Protein AF-A0A7S4S1X0-F1 (afdb_monomer)

Mean predicted aligned error: 14.26 Å

InterPro domains:
  IPR017853 Glycoside hydrolase superfamily [SSF51445] (314-519)

Nearest PDB structures (foldseek):
  4mgs-assembly1_A  TM=5.706E-01  e=4.220E-04  Bacteroides intestinalis DSM 17393
  2wng-assembly1_A  TM=3.379E-01  e=2.878E-03  Homo sapiens
  7y1b-assembly1_A  TM=5.241E-01  e=7.562E-02  Mus musculus
  2pn5-assembly1_A  TM=1.643E-01  e=1.747E-04  Anopheles gambiae
  7nyd-assembly1_A  TM=1.452E-01  e=1.840E-04  Homo sapiens

Solvent-accessible surface area (backbone atoms only — not comparable to full-atom values): 48055 Å² total; per-residue (Å²): 140,86,82,91,87,84,86,87,84,83,87,81,83,83,89,79,89,88,85,81,89,84,89,82,84,88,85,87,88,90,84,90,79,92,81,83,84,82,85,83,82,86,84,82,81,94,74,93,75,90,85,81,87,84,82,86,86,89,88,80,88,82,84,91,87,81,93,87,79,92,82,88,85,82,91,84,88,81,91,78,85,91,79,91,88,90,86,86,77,94,64,84,78,72,81,72,70,48,73,49,74,49,57,92,59,49,33,20,80,71,10,29,49,39,42,34,40,32,49,85,51,59,98,81,60,58,61,48,26,34,35,38,69,29,44,99,88,45,74,80,82,59,96,76,53,78,84,58,52,48,75,34,63,43,46,76,54,77,74,39,31,37,34,33,51,46,68,56,31,86,73,30,44,56,39,57,29,26,37,39,46,41,52,56,66,59,70,66,62,96,86,47,73,61,80,58,60,78,65,46,78,42,79,48,40,25,50,64,42,69,42,46,30,48,43,44,37,62,54,55,64,55,52,39,40,33,37,35,31,56,49,80,47,89,87,72,56,70,28,37,40,36,31,28,40,84,87,70,46,75,39,40,75,44,78,46,60,64,67,36,55,43,67,40,78,28,55,39,78,93,52,60,47,67,36,71,49,57,30,41,34,36,35,24,52,97,55,96,61,64,77,47,76,51,72,38,69,48,41,30,31,63,71,72,73,74,30,34,22,23,39,27,27,56,32,22,24,33,24,46,73,88,36,87,38,67,44,31,30,32,29,34,53,38,58,79,63,42,70,69,51,49,45,52,47,50,58,51,38,24,50,46,20,31,32,26,35,33,38,44,49,45,49,61,33,59,94,92,56,80,33,74,92,67,60,56,69,42,60,99,60,50,56,71,55,42,52,48,28,39,58,61,63,23,28,30,34,42,34,35,42,60,50,35,41,55,36,12,62,77,42,88,73,51,62,71,55,52,52,53,54,48,57,71,48,68,76,42,51,16,41,39,26,39,30,44,43,43,80,80,58,32,86,38,32,34,54,54,36,53,53,47,41,71,67,42,57,56,37,38,32,33,29,41,38,45,78,83,64,81,89,52,61,75,46,52,71,55,31,35,67,34,48,26,42,32,37,71,61,86,42,53,72,34,23,44,53,32,23,66,39,46,47,67,66,44,40,89,43,41,30,29,31,33,30,40,55,38,46,37,79,48,94,79,56,79,41,72,44,66,43,35,44,48,15,25,49,47,25,25,49,56,42,56,36,30,26,42,30,31,42,25,67,45,42,82,82,70,51,37,31,35,51,71,69,42,53,53,50,50,34,56,47,32,51,51,51,26,36,42,34,59,30,59,47,23,49,74,50,63,54,95,71,63,75,64,78,51,47,65,48,38,24,34,77,91,67,49,78,41,60,88,69,35,44,48,64,34,66,30,47,27,90,79,29,31,29,41,37,40,37,21,26,34,36,90,48,44,31,37,40,39,38,37,49,46,84,65,26,56,49,38,12,37,97,85,26,51,64,39,49,30,29,30,76,86,51,90,56,84,81,54,56,67,46,67,23,50,69,18,36,36,73,49,78,37,48,44,19,23,64,48,59,30,35,26,29,24,81,32,67,78,43,56,81,75,72,65,94,69,92,74,100,64,76,47,70,36,61,43,59,46,36,75,70,48,28,23,55,32,20,34,30,84,58,44,39,72,78,36,38,71,88,48,82,56,46,41,49,20,18,28,42,91,58,47,88,80,77,27,18,12,32,31,36,34,39,22,83,58,30,89,59,34,36,45,31,64,45,60,57,85,74,82,68,72,84,69,70,43,46,27,45,31,35,30,32,31,26,15,83,49,76,34,40,44,34,36,23,42,32,63,97,56,82,43,83,66,38,74,41,82,29,34,83,53,80,43,78,44,69,42,71,48,74,38,50,97,77,37,42,65,35,36,35,48,77,51,72,47,41,37,35,41,30,74,43,38,31,31,71,54,73,90,127

Radius of gyration: 32.56 Å; Cα contacts (8 Å, |Δi|>4): 1904; chains: 1; bounding box: 82×70×114 Å

pLDDT: mean 72.93, std 21.36, range [24.61, 98.06]

Secondary structure (DSSP, 8-state):
-----PPPPPPPPPP--------------------PPPP----------------------------------------------------------EEEEE-TTEETTTEEEEEEEEET--TT--EEEEEE-EETTEE--STTGGGT-EEEPEEEETTTEEEEEEPP-TTGGGS-EEEEEEE----SSSS-PPPPPPPEEEEE--SEEEEESEESEES-SEEEEEEEE-PPPTTSPPEEEEEE-TTS-EEEEEEE-TT-EEEEEEE-TTS-TT-EEEEEEEEE-SSSSEEEEEEEEEEEE----TT-EEEETTTTEEEETTEEE-EEEEEEE-TTTHHHHHHHHHHHHHHTT--EEEEETSSPPSTTPPPGGG--PPPS-SHHHHHHHHHHT-EEEEE-HHHHHHHHTT--SSHHHHHHHHHHHTT-TTEEEEEEE-TT--TTHHHHHHHHHHH-TTSEEEEEEETT-GGGHHHHTTT-SEEEEEE--SSGGGTTHHHHHHTTS--TT--EEEEEB---SSGGG-S--HHHHHHHHHHHHHHT-SEEEEB-S--TTSTT---HHHHHHHHHHHHHHHHHHHHHTS-TTSSS---PPPEEEEEETTSPBPPTTSEEEEEEE-TTSEEEEEEEE-SSS-EEEEEEPPTTBTTTBSSS-SEEEEE-TT--SSSPPEEEEETTEEEEEE-TT-EEEEEEESSSSTT-----SSS--S--TT--HHHHH---SSSPPTTEE---SS--TTEEEEEETTS-SSSS-EEEEEE-S-TTT--BEE---TTTTS-SSEEEEEEEEEEESS-EEEEEEEESSSEEEEEEEEE-SS-EEEEEEEEE-TTPEEEEEESSSSEEEEEEEEEEEPPP-

Sequence (865 aa):
AQANCEPPACPTPPASPSRPMSSRRPDAPSTAGAHNEPRVCSGVLYGQRRCAGALRERAGQRITHLLGLLVLGATVASDATAQEDEELSGQTAVAGLTCSADTRDVDSDRGGRVVVEVLGLPKDAEVWCELSIAWDGWVLSGGEERAHRLTINATRRGATQVVCEVPPSPEAAEGPVNLQVGLRPFRIGRDTALPPCGAMDMWYSARLVASFGESPYYAAAWGELLVRTNASSAGGSALRLRATAPDGRELVSSQVTPQARTALNVSFAGVDASFDGMVKLELFGPGPEPLVERSVRLCRVPERWRGRSAVDHKRRALLVDGRPFFSIGWFSIYLHFGEAAAITSLQEMARDGVNSVMLYNLIGGPPGTTVFRGRGKAPASPKPILDAAQALGIKVQVYLLDITRPLTHNQTKGWAYLEEVVDRWRHHPAVLGWYVADDSAGPLLPEVYRRIKQVDPHHIVTMAIAGSGDSVRSKYLRGSDIIMVETYPRTVDYAYATMNVVSRWPLEFMPSLTCGRAWTKSEDDGVFTVGVFRSQLYHALIAGTTGELWFAYRNAEGWNQPGLPLRAASFEATGQLLELAPALASPVGFGAIHVPSVTVAASLVAGEVAAPTAVRARAFHEETGCVMLLLANSLNEPVKAVVTFAYGSAGIYDQKTNVTQALVPFELALPRRRVPVKRGILVEYLPALGTQAFQLNGTSDCAVVELAQGVLERPNLILNPSFEQFGAYVSAPLYWDCSMTPLNLGSNCFADASVCLDRRHSGRFVTGLNVQTFEIAPSIGWSKELPEVGTYVGSIWAQAGVPMSLVVGRRETTFQEVARADLTDAWRELTFEVRLERNSRLVFKVNATGVLWLDSARLVLRSPV

Structure (mmCIF, N/CA/C/O backbone):
data_AF-A0A7S4S1X0-F1
#
_entry.id   AF-A0A7S4S1X0-F1
#
loop_
_atom_site.group_PDB
_atom_site.id
_atom_site.type_symbol
_atom_site.label_atom_id
_atom_site.label_alt_id
_atom_site.label_comp_id
_atom_site.label_asym_id
_atom_site.label_entity_id
_atom_site.label_seq_id
_atom_site.pdbx_PDB_ins_code
_atom_site.Cartn_x
_atom_site.Cartn_y
_atom_site.Cartn_z
_atom_site.occupancy
_atom_site.B_iso_or_equiv
_atom_site.auth_seq_id
_atom_site.auth_comp_id
_atom_site.auth_asym_id
_atom_site.auth_atom_id
_atom_site.pdbx_PDB_model_num
ATOM 1 N N . ALA A 1 1 ? 46.870 16.452 -57.780 1.00 38.31 1 ALA A N 1
ATOM 2 C CA . ALA A 1 1 ? 46.270 15.520 -56.807 1.00 38.31 1 ALA A CA 1
ATOM 3 C C . ALA A 1 1 ? 45.196 16.269 -56.025 1.00 38.31 1 ALA A C 1
ATOM 5 O O . ALA A 1 1 ? 45.527 17.227 -55.340 1.00 38.31 1 ALA A O 1
ATOM 6 N N . GLN A 1 2 ? 43.933 15.881 -56.197 1.00 34.09 2 GLN A N 1
ATOM 7 C CA . GLN A 1 2 ? 42.765 16.364 -55.449 1.00 34.09 2 GLN A CA 1
ATOM 8 C C . GLN A 1 2 ? 42.027 15.139 -54.895 1.00 34.09 2 GLN A C 1
ATOM 10 O O . GLN A 1 2 ? 41.945 14.131 -55.593 1.00 34.09 2 GLN A O 1
ATOM 15 N N . ALA A 1 3 ? 41.467 15.257 -53.693 1.00 30.55 3 ALA A N 1
ATOM 16 C CA . ALA A 1 3 ? 40.304 14.512 -53.198 1.00 30.55 3 ALA A CA 1
ATOM 17 C C . ALA A 1 3 ? 39.790 15.305 -51.977 1.00 30.55 3 ALA A C 1
ATOM 19 O O . ALA A 1 3 ? 40.578 15.577 -51.077 1.00 30.55 3 ALA A O 1
ATOM 20 N N . ASN A 1 4 ? 38.613 15.937 -51.981 1.00 38.41 4 ASN A N 1
ATOM 21 C CA . ASN A 1 4 ? 37.234 15.437 -52.124 1.00 38.41 4 ASN A CA 1
ATOM 22 C C . ASN A 1 4 ? 36.752 14.598 -50.933 1.00 38.41 4 ASN A C 1
ATOM 24 O O . ASN A 1 4 ? 37.172 13.455 -50.784 1.00 38.41 4 ASN A O 1
ATOM 28 N N . CYS A 1 5 ? 35.788 15.151 -50.187 1.00 29.53 5 CYS A N 1
ATOM 29 C CA . CYS A 1 5 ? 34.555 14.483 -49.744 1.00 29.53 5 CYS A CA 1
ATOM 30 C C . CYS A 1 5 ? 33.556 15.546 -49.240 1.00 29.53 5 CYS A C 1
ATOM 32 O O . CYS A 1 5 ? 33.801 16.195 -48.225 1.00 29.53 5 CYS A O 1
ATOM 34 N N . GLU A 1 6 ? 32.441 15.718 -49.951 1.00 30.95 6 GLU A N 1
ATOM 35 C CA . GLU A 1 6 ? 31.276 16.497 -49.502 1.00 30.95 6 GLU A CA 1
ATOM 36 C C . GLU A 1 6 ? 30.293 15.591 -48.728 1.00 30.95 6 GLU A C 1
ATOM 38 O O . GLU A 1 6 ? 30.245 14.386 -48.995 1.00 30.95 6 GLU A O 1
ATOM 43 N N . PRO A 1 7 ? 29.481 16.125 -47.794 1.00 34.09 7 PRO A N 1
ATOM 44 C CA . PRO A 1 7 ? 28.370 15.389 -47.192 1.00 34.09 7 PRO A CA 1
ATOM 45 C C . PRO A 1 7 ? 27.116 15.398 -48.100 1.00 34.09 7 PRO A C 1
ATOM 47 O O . PRO A 1 7 ? 26.900 16.359 -48.840 1.00 34.09 7 PRO A O 1
ATOM 50 N N . PRO A 1 8 ? 26.258 14.360 -48.048 1.00 39.91 8 PRO A N 1
ATOM 51 C CA . PRO A 1 8 ? 25.141 14.199 -48.981 1.00 39.91 8 PRO A CA 1
ATOM 52 C C . PRO A 1 8 ? 23.930 15.089 -48.656 1.00 39.91 8 PRO A C 1
ATOM 54 O O . PRO A 1 8 ? 23.594 15.323 -47.495 1.00 39.91 8 PRO A O 1
ATOM 57 N N . ALA A 1 9 ? 23.221 15.518 -49.703 1.00 33.25 9 ALA A N 1
ATOM 58 C CA . ALA A 1 9 ? 21.961 16.252 -49.598 1.00 33.25 9 ALA A CA 1
ATOM 59 C C . ALA A 1 9 ? 20.752 15.319 -49.380 1.00 33.25 9 ALA A C 1
ATOM 61 O O . ALA A 1 9 ? 20.658 14.251 -49.988 1.00 33.25 9 ALA A O 1
ATOM 62 N N . CYS A 1 10 ? 19.787 15.753 -48.563 1.00 32.50 10 CYS A N 1
ATOM 63 C CA . CYS A 1 10 ? 18.495 15.076 -48.415 1.00 32.50 10 CYS A CA 1
ATOM 64 C C . CYS A 1 10 ? 17.558 15.378 -49.604 1.00 32.50 10 CYS A C 1
ATOM 66 O O . CYS A 1 10 ? 17.529 16.519 -50.074 1.00 32.50 10 CYS A O 1
ATOM 68 N N . PRO A 1 11 ? 16.748 14.407 -50.069 1.00 41.38 11 PRO A N 1
ATOM 69 C CA . PRO A 1 11 ? 15.824 14.611 -51.181 1.00 41.38 11 PRO A CA 1
ATOM 70 C C . PRO A 1 11 ? 14.563 15.381 -50.762 1.00 41.38 11 PRO A C 1
ATOM 72 O O . PRO A 1 11 ? 13.964 15.116 -49.718 1.00 41.38 11 PRO A O 1
ATOM 75 N N . THR A 1 12 ? 14.116 16.299 -51.618 1.00 41.50 12 THR A N 1
ATOM 76 C CA . THR A 1 12 ? 12.799 16.943 -51.528 1.00 41.50 12 THR A CA 1
ATOM 77 C C . THR A 1 12 ? 11.684 16.012 -52.034 1.00 41.50 12 THR A C 1
ATOM 79 O O . THR A 1 12 ? 11.896 15.266 -52.993 1.00 41.50 12 THR A O 1
ATOM 82 N N . PRO A 1 13 ? 10.478 16.038 -51.431 1.00 44.97 13 PRO A N 1
ATOM 83 C CA . PRO A 1 13 ? 9.343 15.246 -51.904 1.00 44.97 13 PRO A CA 1
ATOM 84 C C . PRO A 1 13 ? 8.711 15.850 -53.177 1.00 44.97 13 PRO A C 1
ATOM 86 O O . PRO A 1 13 ? 8.766 17.068 -53.374 1.00 44.97 13 PRO A O 1
ATOM 89 N N . PRO A 1 14 ? 8.084 15.031 -54.044 1.00 44.56 14 PRO A N 1
ATOM 90 C CA . PRO A 1 14 ? 7.531 15.492 -55.314 1.00 44.56 14 PRO A CA 1
ATOM 91 C C . PRO A 1 14 ? 6.216 16.267 -55.146 1.00 44.56 14 PRO A C 1
ATOM 93 O O . PRO A 1 14 ? 5.336 15.894 -54.368 1.00 44.56 14 PRO A O 1
ATOM 96 N N . ALA A 1 15 ? 6.052 17.322 -55.946 1.00 38.94 15 ALA A N 1
ATOM 97 C CA . ALA A 1 15 ? 4.804 18.071 -56.041 1.00 38.94 15 ALA A CA 1
ATOM 98 C C . ALA A 1 15 ? 3.686 17.231 -56.689 1.00 38.94 15 ALA A C 1
ATOM 100 O O . ALA A 1 15 ? 3.910 16.540 -57.682 1.00 38.94 15 ALA A O 1
ATOM 101 N N . SER A 1 16 ? 2.468 17.339 -56.152 1.00 35.50 16 SER A N 1
ATOM 102 C CA . SER A 1 16 ? 1.245 16.748 -56.722 1.00 35.50 16 SER A CA 1
ATOM 103 C C . SER A 1 16 ? 0.364 17.833 -57.368 1.00 35.50 16 SER A C 1
ATOM 105 O O . SER A 1 16 ? 0.409 18.983 -56.925 1.00 35.50 16 SER A O 1
ATOM 107 N N . PRO A 1 17 ? -0.403 17.521 -58.431 1.00 49.38 17 PRO A N 1
ATOM 108 C CA . PRO A 1 17 ? -0.932 18.533 -59.345 1.00 49.38 17 PRO A CA 1
ATOM 109 C C . PRO A 1 17 ? -2.235 19.203 -58.885 1.00 49.38 17 PRO A C 1
ATOM 111 O O . PRO A 1 17 ? -3.070 18.622 -58.196 1.00 49.38 17 PRO A O 1
ATOM 114 N N . SER A 1 18 ? -2.431 20.430 -59.362 1.00 41.09 18 SER A N 1
ATOM 115 C CA . SER A 1 18 ? -3.630 21.252 -59.188 1.00 41.09 18 SER A CA 1
ATOM 116 C C . SER A 1 18 ? -4.745 20.908 -60.188 1.00 41.09 18 SER A C 1
ATOM 118 O O . SER A 1 18 ? -4.461 20.587 -61.338 1.00 41.09 18 SER A O 1
ATOM 120 N N . ARG A 1 19 ? -6.020 21.057 -59.782 1.00 32.94 19 ARG A N 1
ATOM 121 C CA . ARG A 1 19 ? -7.209 21.298 -60.644 1.00 32.94 19 ARG A CA 1
ATOM 122 C C . ARG A 1 19 ? -8.385 21.880 -59.805 1.00 32.94 19 ARG A C 1
ATOM 124 O O . ARG A 1 19 ? -8.254 21.907 -58.583 1.00 32.94 19 ARG A O 1
ATOM 131 N N . PRO A 1 20 ? -9.445 22.478 -60.405 1.00 48.06 20 PRO A N 1
ATOM 132 C CA . PRO A 1 20 ? -9.932 23.780 -59.919 1.00 48.06 20 PRO A CA 1
ATOM 133 C C . PRO A 1 20 ? -11.448 23.908 -59.619 1.00 48.06 20 PRO A C 1
ATOM 135 O O . PRO A 1 20 ? -12.240 23.052 -59.987 1.00 48.06 20 PRO A O 1
ATOM 138 N N . MET A 1 21 ? -11.817 25.078 -59.067 1.00 32.38 21 MET A N 1
ATOM 139 C CA . MET A 1 21 ? -13.131 25.768 -59.118 1.00 32.38 21 MET A CA 1
ATOM 140 C C . MET A 1 21 ? -14.415 25.051 -58.632 1.00 32.38 21 MET A C 1
ATOM 142 O O . MET A 1 21 ? -14.948 24.174 -59.300 1.00 32.38 21 MET A O 1
ATOM 146 N N . SER A 1 22 ? -15.096 25.633 -57.630 1.00 30.17 22 SER A N 1
ATOM 147 C CA . SER A 1 22 ? -16.280 26.490 -57.891 1.00 30.17 22 SER A CA 1
ATOM 148 C C . SER A 1 22 ? -16.934 27.095 -56.626 1.00 30.17 22 SER A C 1
ATOM 150 O O . SER A 1 22 ? -17.239 26.428 -55.648 1.00 30.17 22 SER A O 1
ATOM 152 N N . SER A 1 23 ? -17.125 28.416 -56.696 1.00 34.97 23 SER A N 1
ATOM 153 C CA . SER A 1 23 ? -18.206 29.268 -56.158 1.00 34.97 23 SER A CA 1
ATOM 154 C C . SER A 1 23 ? -19.260 28.723 -55.163 1.00 34.97 23 SER A C 1
ATOM 156 O O . SER A 1 23 ? -20.097 27.909 -55.547 1.00 34.97 23 SER A O 1
ATOM 158 N N . ARG A 1 24 ? -19.454 29.422 -54.028 1.00 31.61 24 ARG A N 1
ATOM 159 C CA . ARG A 1 24 ? -20.456 30.515 -53.858 1.00 31.61 24 ARG A CA 1
ATOM 160 C C . ARG A 1 24 ? -20.376 31.176 -52.462 1.00 31.61 24 ARG A C 1
ATOM 162 O O . ARG A 1 24 ? -20.185 30.506 -51.458 1.00 31.61 24 ARG A O 1
ATOM 169 N N . ARG A 1 25 ? -20.537 32.505 -52.442 1.00 34.03 25 ARG A N 1
ATOM 170 C CA . ARG A 1 25 ? -20.870 33.373 -51.284 1.00 34.03 25 ARG A CA 1
ATOM 171 C C . ARG A 1 25 ? -22.410 33.402 -51.091 1.00 34.03 25 ARG A C 1
ATOM 173 O O . ARG A 1 25 ? -23.078 32.907 -52.006 1.00 34.03 25 ARG A O 1
ATOM 180 N N . PRO A 1 26 ? -22.994 33.981 -50.013 1.00 53.50 26 PRO A N 1
ATOM 181 C CA . PRO A 1 26 ? -22.445 35.012 -49.104 1.00 53.50 26 PRO A CA 1
ATOM 182 C C . PRO A 1 26 ? -22.550 34.620 -47.596 1.00 53.50 26 PRO A C 1
ATOM 184 O O . PRO A 1 26 ? -22.724 33.439 -47.322 1.00 53.50 26 PRO A O 1
ATOM 187 N N . ASP A 1 27 ? -22.380 35.471 -46.568 1.00 35.00 27 ASP A N 1
ATOM 188 C CA . ASP A 1 27 ? -22.204 36.941 -46.498 1.00 35.00 27 ASP A CA 1
ATOM 189 C C . ASP A 1 27 ? -21.320 37.408 -45.296 1.00 35.00 27 ASP A C 1
ATOM 191 O O . ASP A 1 27 ? -20.518 36.640 -44.766 1.00 35.00 27 ASP A O 1
ATOM 195 N N . ALA A 1 28 ? -21.432 38.688 -44.925 1.00 32.78 28 ALA A N 1
ATOM 196 C CA . ALA A 1 28 ? -20.748 39.461 -43.878 1.00 32.78 28 ALA A CA 1
ATOM 197 C C . ALA A 1 28 ? -21.419 39.340 -42.466 1.00 32.78 28 ALA A C 1
ATOM 199 O O . ALA A 1 28 ? -22.506 38.764 -42.389 1.00 32.78 28 ALA A O 1
ATOM 200 N N . PRO A 1 29 ? -20.862 39.897 -41.350 1.00 48.09 29 PRO A N 1
ATOM 201 C CA . PRO A 1 29 ? -19.809 40.915 -41.294 1.00 48.09 29 PRO A CA 1
ATOM 202 C C . PRO A 1 29 ? -18.629 40.701 -40.323 1.00 48.09 29 PRO A C 1
ATOM 204 O O . PRO A 1 29 ? -18.549 39.774 -39.526 1.00 48.09 29 PRO A O 1
ATOM 207 N N . SER A 1 30 ? -17.682 41.628 -40.462 1.00 31.44 30 SER A N 1
ATOM 208 C CA . SER A 1 30 ? -16.347 41.693 -39.872 1.00 31.44 30 SER A CA 1
ATOM 209 C C . SER A 1 30 ? -16.280 42.153 -38.414 1.00 31.44 30 SER A C 1
ATOM 211 O O . SER A 1 30 ? -16.900 43.154 -38.055 1.00 31.44 30 SER A O 1
ATOM 213 N N . THR A 1 31 ? -15.319 41.604 -37.672 1.00 33.66 31 THR A N 1
ATOM 214 C CA . THR A 1 31 ? -14.527 42.356 -36.683 1.00 33.66 31 THR A CA 1
ATOM 215 C C . THR A 1 31 ? -13.038 42.083 -36.910 1.00 33.66 31 THR A C 1
ATOM 217 O O . THR A 1 31 ? -12.645 40.979 -37.283 1.00 33.66 31 THR A O 1
ATOM 220 N N . ALA A 1 32 ? -12.208 43.118 -36.768 1.00 31.45 32 ALA A N 1
ATOM 221 C CA . ALA A 1 32 ? -10.773 43.047 -37.030 1.00 31.45 32 ALA A CA 1
ATOM 222 C C . ALA A 1 32 ? -9.984 42.727 -35.750 1.00 31.45 32 ALA A C 1
ATOM 224 O O . ALA A 1 32 ? -10.286 43.257 -34.683 1.00 31.45 32 ALA A O 1
ATOM 225 N N . GLY A 1 33 ? -8.932 41.918 -35.878 1.00 29.56 33 GLY A N 1
ATOM 226 C CA . GLY A 1 33 ? -7.970 41.627 -34.815 1.00 29.56 33 GLY A CA 1
ATOM 227 C C . GLY A 1 33 ? -6.677 41.098 -35.430 1.00 29.56 33 GLY A C 1
ATOM 228 O O . GLY A 1 33 ? -6.693 40.080 -36.116 1.00 29.56 33 GLY A O 1
ATOM 229 N N . ALA A 1 34 ? -5.575 41.829 -35.263 1.00 30.39 34 ALA A N 1
ATOM 230 C CA . ALA A 1 34 ? -4.310 41.508 -35.917 1.00 30.39 34 ALA A CA 1
ATOM 231 C C . ALA A 1 34 ? -3.597 40.329 -35.233 1.00 30.39 34 ALA A C 1
ATOM 233 O O . ALA A 1 34 ? -3.396 40.344 -34.020 1.00 30.39 34 ALA A O 1
ATOM 234 N N . HIS A 1 35 ? -3.140 39.357 -36.026 1.00 30.48 35 HIS A N 1
ATOM 235 C CA . HIS A 1 35 ? -2.204 38.325 -35.583 1.00 30.48 35 HIS A CA 1
ATOM 236 C C . HIS A 1 35 ? -0.808 38.607 -36.145 1.00 30.48 35 HIS A C 1
ATOM 238 O O . HIS A 1 35 ? -0.612 38.606 -37.358 1.00 30.48 35 HIS A O 1
ATOM 244 N N . ASN A 1 36 ? 0.162 38.805 -35.250 1.00 30.42 36 ASN A N 1
ATOM 245 C CA . ASN A 1 36 ? 1.583 38.707 -35.579 1.00 30.42 36 ASN A CA 1
ATOM 246 C C . ASN A 1 36 ? 2.026 37.245 -35.444 1.00 30.42 36 ASN A C 1
ATOM 248 O O . ASN A 1 36 ? 1.889 36.657 -34.372 1.00 30.42 36 ASN A O 1
ATOM 252 N N . GLU A 1 37 ? 2.609 36.685 -36.501 1.00 29.70 37 GLU A N 1
ATOM 253 C CA . GLU A 1 37 ? 3.386 35.445 -36.422 1.00 29.70 37 GLU A CA 1
ATOM 254 C C . GLU A 1 37 ? 4.796 35.729 -35.872 1.00 29.70 37 GLU A C 1
ATOM 256 O O . GLU A 1 37 ? 5.483 36.614 -36.390 1.00 29.70 37 GLU A O 1
ATOM 261 N N . PRO A 1 38 ? 5.305 34.939 -34.912 1.00 35.97 38 PRO A N 1
ATOM 262 C CA . PRO A 1 38 ? 6.735 34.806 -34.689 1.00 35.97 38 PRO A CA 1
ATOM 263 C C . PRO A 1 38 ? 7.277 33.579 -35.438 1.00 35.97 38 PRO A C 1
ATOM 265 O O . PRO A 1 38 ? 6.937 32.434 -35.140 1.00 35.97 38 PRO A O 1
ATOM 268 N N . ARG A 1 39 ? 8.179 33.816 -36.397 1.00 27.91 39 ARG A N 1
ATOM 269 C CA . ARG A 1 39 ? 8.982 32.756 -37.027 1.00 27.91 39 ARG A CA 1
ATOM 270 C C . ARG A 1 39 ? 9.910 32.125 -35.987 1.00 27.91 39 ARG A C 1
ATOM 272 O O . ARG A 1 39 ? 10.739 32.824 -35.409 1.00 27.91 39 ARG A O 1
ATOM 279 N N . VAL A 1 40 ? 9.838 30.807 -35.812 1.00 27.52 40 VAL A N 1
ATOM 280 C CA . VAL A 1 40 ? 10.817 30.056 -35.013 1.00 27.52 40 VAL A CA 1
ATOM 281 C C . VAL A 1 40 ? 11.981 29.636 -35.910 1.00 27.52 40 VAL A C 1
ATOM 283 O O . VAL A 1 40 ? 11.849 28.729 -36.727 1.00 27.52 40 VAL A O 1
ATOM 286 N N . CYS A 1 41 ? 13.135 30.283 -35.743 1.00 25.38 41 CYS A N 1
ATOM 287 C CA . CYS A 1 41 ? 14.403 29.794 -36.281 1.00 25.38 41 CYS A CA 1
ATOM 288 C C . CYS A 1 41 ? 15.020 28.806 -35.283 1.00 25.38 41 CYS A C 1
ATOM 290 O O . CYS A 1 41 ? 15.488 29.215 -34.222 1.00 25.38 41 CYS A O 1
ATOM 292 N N . SER A 1 42 ? 15.040 27.515 -35.614 1.00 27.94 42 SER A N 1
ATOM 293 C CA . SER A 1 42 ? 15.713 26.489 -34.815 1.00 27.94 42 SER A CA 1
ATOM 294 C C . SER A 1 42 ? 17.137 26.240 -35.317 1.00 27.94 42 SER A C 1
ATOM 296 O O . SER A 1 42 ? 17.355 25.721 -36.409 1.00 27.94 42 SER A O 1
ATOM 298 N N . GLY A 1 43 ? 18.123 26.577 -34.487 1.00 26.62 43 GLY A N 1
ATOM 299 C CA . GLY A 1 43 ? 19.509 26.174 -34.705 1.00 26.62 43 GLY A CA 1
ATOM 300 C C . GLY A 1 43 ? 20.508 26.987 -33.893 1.00 26.62 43 GLY A C 1
ATOM 301 O O . GLY A 1 43 ? 20.642 28.182 -34.120 1.00 26.62 43 GLY A O 1
ATOM 302 N N . VAL A 1 44 ? 21.230 26.320 -32.986 1.00 27.70 44 VAL A N 1
ATOM 303 C CA . VAL A 1 44 ? 22.692 26.424 -32.796 1.00 27.70 44 VAL A CA 1
ATOM 304 C C . VAL A 1 44 ? 23.144 25.397 -31.748 1.00 27.70 44 VAL A C 1
ATOM 306 O O . VAL A 1 44 ? 22.419 25.055 -30.817 1.00 27.70 44 VAL A O 1
ATOM 309 N N . LEU A 1 45 ? 24.350 24.873 -31.962 1.00 28.98 45 LEU A N 1
ATOM 310 C CA . LEU A 1 45 ? 25.003 23.821 -31.184 1.00 28.98 45 LEU A CA 1
ATOM 311 C C . LEU A 1 45 ? 25.352 24.228 -29.742 1.00 28.98 45 LEU A C 1
ATOM 313 O O . LEU A 1 45 ? 25.758 25.359 -29.481 1.00 28.98 45 LEU A O 1
ATOM 317 N N . TYR A 1 46 ? 25.347 23.245 -28.835 1.00 24.94 46 TYR A N 1
ATOM 318 C CA . TYR A 1 46 ? 26.011 23.353 -27.533 1.00 24.94 46 TYR A CA 1
ATOM 319 C C . TYR A 1 46 ? 27.536 23.428 -27.704 1.00 24.94 46 TYR A C 1
ATOM 321 O O . 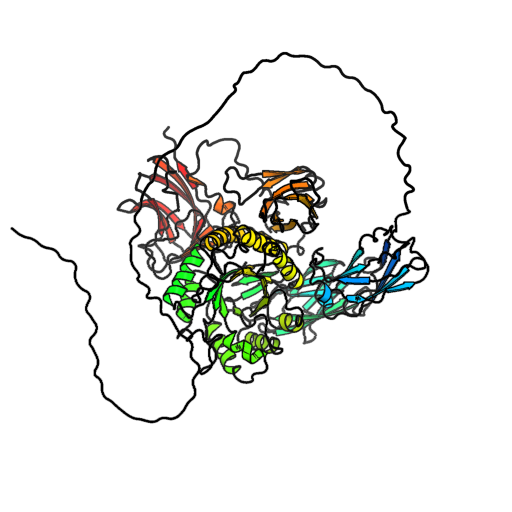TYR A 1 46 ? 28.168 22.472 -28.153 1.00 24.94 46 TYR A O 1
ATOM 329 N N . GLY A 1 47 ? 28.136 24.544 -27.285 1.00 25.28 47 GLY A N 1
ATOM 330 C CA . GLY A 1 47 ? 29.585 24.702 -27.160 1.00 25.28 47 GLY A CA 1
ATOM 331 C C . GLY A 1 47 ? 29.996 24.865 -25.698 1.00 25.28 47 GLY A C 1
ATOM 332 O O . GLY A 1 47 ? 29.602 25.831 -25.050 1.00 25.28 47 GLY A O 1
ATOM 333 N N . GLN A 1 48 ? 30.821 23.954 -25.175 1.00 32.59 48 GLN A N 1
ATOM 334 C CA . GLN A 1 48 ? 31.443 24.131 -23.860 1.00 32.59 48 GLN A CA 1
ATOM 335 C C . GLN A 1 48 ? 32.389 25.342 -23.863 1.00 32.59 48 GLN A C 1
ATOM 337 O O . GLN A 1 48 ? 33.258 25.441 -24.732 1.00 32.59 48 GLN A O 1
ATOM 342 N N . ARG A 1 49 ? 32.334 26.186 -22.825 1.00 26.23 49 ARG A N 1
ATOM 343 C CA . ARG A 1 49 ? 33.479 27.018 -22.425 1.00 26.23 49 ARG A CA 1
ATOM 344 C C . ARG A 1 49 ? 33.662 27.048 -20.914 1.00 26.23 49 ARG A C 1
ATOM 346 O O . ARG A 1 49 ? 32.732 27.299 -20.158 1.00 26.23 49 ARG A O 1
ATOM 353 N N . ARG A 1 50 ? 34.914 26.834 -20.504 1.00 31.55 50 ARG A N 1
ATOM 354 C CA . ARG A 1 50 ? 35.433 27.222 -19.190 1.00 31.55 50 ARG A CA 1
ATOM 355 C C . ARG A 1 50 ? 35.555 28.746 -19.145 1.00 31.55 50 ARG A C 1
ATOM 357 O O . ARG A 1 50 ? 36.052 29.324 -20.109 1.00 31.55 50 ARG A O 1
ATOM 364 N N . CYS A 1 51 ? 35.266 29.351 -17.999 1.00 24.83 51 CYS A N 1
ATOM 365 C CA . CYS A 1 51 ? 35.837 30.641 -17.616 1.00 24.83 51 CYS A CA 1
ATOM 366 C C . CYS A 1 51 ? 36.454 30.503 -16.224 1.00 24.83 51 CYS A C 1
ATOM 368 O O . CYS A 1 51 ? 35.831 29.964 -15.313 1.00 24.83 51 CYS A O 1
ATOM 370 N N . ALA A 1 52 ? 37.695 30.961 -16.086 1.00 28.09 52 ALA A N 1
ATOM 371 C CA . ALA A 1 52 ? 38.431 30.995 -14.833 1.00 28.09 52 ALA A CA 1
ATOM 372 C C . ALA A 1 52 ? 39.007 32.399 -14.634 1.00 28.09 52 ALA A C 1
ATOM 374 O O . ALA A 1 52 ? 39.509 32.998 -15.585 1.00 28.09 52 ALA A O 1
ATOM 375 N N . GLY A 1 53 ? 38.968 32.866 -13.386 1.00 26.83 53 GLY A N 1
ATOM 376 C CA . GLY A 1 53 ? 39.521 34.146 -12.952 1.00 26.83 53 GLY A CA 1
ATOM 377 C C . GLY A 1 53 ? 38.663 35.373 -13.297 1.00 26.83 53 GLY A C 1
ATOM 378 O O . GLY A 1 53 ? 37.847 35.345 -14.208 1.00 26.83 53 GLY A O 1
ATOM 379 N N . ALA A 1 54 ? 38.820 36.496 -12.601 1.00 27.75 54 ALA A N 1
ATOM 380 C CA . ALA A 1 54 ? 39.447 36.723 -11.295 1.00 27.75 54 ALA A CA 1
ATOM 381 C C . ALA A 1 54 ? 39.109 38.158 -10.870 1.00 27.75 54 ALA A C 1
ATOM 383 O O . ALA A 1 54 ? 39.163 39.042 -11.719 1.00 27.75 54 ALA A O 1
ATOM 384 N N . LEU A 1 55 ? 38.867 38.420 -9.582 1.00 25.03 55 LEU A N 1
ATOM 385 C CA . LEU A 1 55 ? 39.132 39.740 -9.001 1.00 25.03 55 LEU A CA 1
ATOM 386 C C . LEU A 1 55 ? 39.283 39.652 -7.476 1.00 25.03 55 LEU A C 1
ATOM 388 O O . LEU A 1 55 ? 38.433 39.122 -6.765 1.00 25.03 55 LEU A O 1
ATOM 392 N N . ARG A 1 56 ? 40.419 40.171 -7.008 1.00 29.45 56 ARG A N 1
ATOM 393 C CA . ARG A 1 56 ? 40.685 40.572 -5.620 1.00 29.45 56 ARG A CA 1
ATOM 394 C C . ARG A 1 56 ? 39.915 41.896 -5.354 1.00 29.45 56 ARG A C 1
ATOM 396 O O . ARG A 1 56 ? 39.308 42.426 -6.273 1.00 29.45 56 ARG A O 1
ATOM 403 N N . GLU A 1 57 ? 39.892 42.547 -4.194 1.00 28.81 57 GLU A N 1
ATOM 404 C CA . GLU A 1 57 ? 40.701 42.482 -2.973 1.00 28.81 57 GLU A CA 1
ATOM 405 C C . GLU A 1 57 ? 39.954 43.285 -1.885 1.00 28.81 57 GLU A C 1
ATOM 407 O O . GLU A 1 57 ? 39.430 44.353 -2.202 1.00 28.81 57 GLU A O 1
ATOM 412 N N . ARG A 1 58 ? 39.949 42.832 -0.622 1.00 25.55 58 ARG A N 1
ATOM 413 C CA . ARG A 1 58 ? 40.190 43.658 0.588 1.00 25.55 58 ARG A CA 1
ATOM 414 C C . ARG A 1 58 ? 39.954 42.839 1.856 1.00 25.55 58 ARG A C 1
ATOM 416 O O . ARG A 1 58 ? 38.839 42.425 2.146 1.00 25.55 58 ARG A O 1
ATOM 423 N N . ALA A 1 59 ? 41.018 42.672 2.631 1.00 31.00 59 ALA A N 1
ATOM 424 C CA . ALA A 1 59 ? 40.982 42.144 3.987 1.00 31.00 59 ALA A CA 1
ATOM 425 C C . ALA A 1 59 ? 41.720 43.107 4.931 1.00 31.00 59 ALA A C 1
ATOM 427 O O . ALA A 1 59 ? 42.681 43.761 4.529 1.00 31.00 59 ALA A O 1
ATOM 428 N N . GLY A 1 60 ? 41.295 43.140 6.192 1.00 26.47 60 GLY A N 1
ATOM 429 C CA . GLY A 1 60 ? 42.031 43.695 7.330 1.00 26.47 60 GLY A CA 1
ATOM 430 C C . GLY A 1 60 ? 41.576 42.938 8.580 1.00 26.47 60 GLY A C 1
ATOM 431 O O . GLY A 1 60 ? 40.392 42.956 8.879 1.00 26.47 60 GLY A O 1
ATOM 432 N N . GLN A 1 61 ? 42.433 42.074 9.145 1.00 28.62 61 GLN A N 1
ATOM 433 C CA . GLN A 1 61 ? 43.240 42.339 10.359 1.00 28.62 61 GLN A CA 1
ATOM 434 C C . GLN A 1 61 ? 42.397 42.264 11.658 1.00 28.62 61 GLN A C 1
ATOM 436 O O . GLN A 1 61 ? 41.415 42.982 11.762 1.00 28.62 61 GLN A O 1
ATOM 441 N N . ARG A 1 62 ? 42.687 41.448 12.694 1.00 27.08 62 ARG A N 1
ATOM 442 C CA . ARG A 1 62 ? 43.931 40.824 13.245 1.00 27.08 62 ARG A CA 1
ATOM 443 C C . ARG A 1 62 ? 43.624 39.426 13.862 1.00 27.08 62 ARG A C 1
ATOM 445 O O . ARG A 1 62 ? 42.514 39.240 14.338 1.00 27.08 62 ARG A O 1
ATOM 452 N N . ILE A 1 63 ? 44.448 38.378 13.680 1.00 27.28 63 ILE A N 1
ATOM 453 C CA . ILE A 1 63 ? 45.616 37.908 14.495 1.00 27.28 63 ILE A CA 1
ATOM 454 C C . ILE A 1 63 ? 45.217 37.398 15.915 1.00 27.28 63 ILE A C 1
ATOM 456 O O . ILE A 1 63 ? 44.767 38.214 16.709 1.00 27.28 63 ILE A O 1
ATOM 460 N N . THR A 1 64 ? 45.128 36.077 16.210 1.00 29.16 64 THR A N 1
ATOM 461 C CA . THR A 1 64 ? 46.155 35.115 16.768 1.00 29.16 64 THR A CA 1
ATOM 462 C C . THR A 1 64 ? 46.907 35.622 18.027 1.00 29.16 64 THR A C 1
ATOM 464 O O . THR A 1 64 ? 47.238 36.793 18.068 1.00 29.16 64 THR A O 1
ATOM 467 N N . HIS A 1 65 ? 47.231 34.914 19.127 1.00 27.39 65 HIS A N 1
ATOM 468 C CA . HIS A 1 65 ? 47.627 33.528 19.507 1.00 27.39 65 HIS A CA 1
ATOM 469 C C . HIS A 1 65 ? 47.412 33.353 21.058 1.00 27.39 65 HIS A C 1
ATOM 471 O O . HIS A 1 65 ? 47.109 34.353 21.699 1.00 27.39 65 HIS A O 1
ATOM 477 N N . LEU A 1 66 ? 47.650 32.242 21.794 1.00 26.45 66 LEU A N 1
ATOM 478 C CA . LEU A 1 66 ? 47.635 30.767 21.593 1.00 26.45 66 LEU A CA 1
ATOM 479 C C . LEU A 1 66 ? 47.958 30.043 22.947 1.00 26.45 66 LEU A C 1
ATOM 481 O O . LEU A 1 66 ? 48.842 30.498 23.655 1.00 26.45 66 LEU A O 1
ATOM 485 N N . LEU A 1 67 ? 47.261 28.929 23.257 1.00 28.55 67 LEU A N 1
ATOM 486 C CA . LEU A 1 67 ? 47.529 27.819 24.225 1.00 28.55 67 LEU A CA 1
ATOM 487 C C . LEU A 1 67 ? 48.386 27.983 25.512 1.00 28.55 67 LEU A C 1
ATOM 489 O O . LEU A 1 67 ? 49.564 28.317 25.476 1.00 28.55 67 LEU A O 1
ATOM 493 N N . GLY A 1 68 ? 47.846 27.416 26.601 1.00 24.61 68 GLY A N 1
ATOM 494 C CA . GLY A 1 68 ? 48.563 26.777 27.723 1.00 24.61 68 GLY A CA 1
ATOM 495 C C . GLY A 1 68 ? 47.599 26.477 28.887 1.00 24.61 68 GLY A C 1
ATOM 496 O O . GLY A 1 68 ? 46.604 27.177 29.015 1.00 24.61 68 GLY A O 1
ATOM 497 N N . LEU A 1 69 ? 47.777 25.530 29.812 1.00 26.20 69 LEU A N 1
ATOM 498 C CA . LEU A 1 69 ? 48.463 24.232 29.951 1.00 26.20 69 LEU A CA 1
ATOM 499 C C . LEU A 1 69 ? 47.936 23.668 31.314 1.00 26.20 69 LEU A C 1
ATOM 501 O O . LEU A 1 69 ? 47.406 24.436 32.117 1.00 26.20 69 LEU A O 1
ATOM 505 N N . LEU A 1 70 ? 48.002 22.356 31.580 1.00 26.53 70 LEU A N 1
ATOM 506 C CA . LEU A 1 70 ? 47.451 21.728 32.807 1.00 26.53 70 LEU A CA 1
ATOM 507 C C . LEU A 1 70 ? 48.096 22.228 34.121 1.00 26.53 70 LEU A C 1
ATOM 509 O O . LEU A 1 70 ? 49.268 22.587 34.106 1.00 26.53 70 LEU A O 1
ATOM 513 N N . VAL A 1 71 ? 47.387 22.060 35.256 1.00 25.45 71 VAL A N 1
ATOM 514 C CA . VAL A 1 71 ? 47.841 21.301 36.457 1.00 25.45 71 VAL A CA 1
ATOM 515 C C . VAL A 1 71 ? 46.649 20.962 37.388 1.00 25.45 71 VAL A C 1
ATOM 517 O O . VAL A 1 71 ? 45.603 21.601 37.351 1.00 25.45 71 VAL A O 1
ATOM 520 N N . LEU A 1 72 ? 46.828 19.888 38.167 1.00 27.47 72 LEU A N 1
ATOM 521 C CA . LEU A 1 72 ? 45.931 19.221 39.130 1.00 27.47 72 LEU A CA 1
ATOM 522 C C . LEU A 1 72 ? 45.380 20.102 40.279 1.00 27.47 72 LEU A C 1
ATOM 524 O O . LEU A 1 72 ? 46.042 21.042 40.708 1.00 27.47 72 LEU A O 1
ATOM 528 N N . GLY A 1 73 ? 44.256 19.691 40.892 1.00 24.77 73 GLY A N 1
ATOM 529 C CA . GLY A 1 73 ? 43.771 20.240 42.174 1.00 24.77 73 GLY A CA 1
ATOM 530 C C . GLY A 1 73 ? 42.588 19.461 42.776 1.00 24.77 73 GLY A C 1
ATOM 531 O O . GLY A 1 73 ? 41.536 19.360 42.163 1.00 24.77 73 GLY A O 1
ATOM 532 N N . ALA A 1 74 ? 42.785 18.876 43.957 1.00 25.59 74 ALA A N 1
ATOM 533 C CA . ALA A 1 74 ? 41.952 17.845 44.581 1.00 25.59 74 ALA A CA 1
ATOM 534 C C . ALA A 1 74 ? 40.562 18.262 45.131 1.00 25.59 74 ALA A C 1
ATOM 536 O O . ALA A 1 74 ? 40.305 19.410 45.475 1.00 25.59 74 ALA A O 1
ATOM 537 N N . THR A 1 75 ? 39.725 17.231 45.289 1.00 27.67 75 THR A N 1
ATOM 538 C CA . THR A 1 75 ? 38.567 17.065 46.194 1.00 27.67 75 THR A CA 1
ATOM 539 C C . THR A 1 75 ? 38.400 18.041 47.373 1.00 27.67 75 THR A C 1
ATOM 541 O O . THR A 1 75 ? 39.269 18.099 48.242 1.00 27.67 75 THR A O 1
ATOM 544 N N . VAL A 1 76 ? 37.183 18.577 47.534 1.00 26.58 76 VAL A N 1
ATOM 545 C CA . VAL A 1 76 ? 36.525 18.790 48.842 1.00 26.58 76 VAL A CA 1
ATOM 546 C C . VAL A 1 76 ? 35.044 18.415 48.706 1.00 26.58 76 VAL A C 1
ATOM 548 O O . VAL A 1 76 ? 34.417 18.743 47.701 1.00 26.58 76 VAL A O 1
ATOM 551 N N . ALA A 1 77 ? 34.498 17.711 49.699 1.00 29.30 77 ALA A N 1
ATOM 552 C CA . ALA A 1 77 ? 33.068 17.439 49.832 1.00 29.30 77 ALA A CA 1
ATOM 553 C C . ALA A 1 77 ? 32.437 18.416 50.837 1.00 29.30 77 ALA A C 1
ATOM 555 O O . ALA A 1 77 ? 33.078 18.761 51.830 1.00 29.30 77 ALA A O 1
ATOM 556 N N . SER A 1 78 ? 31.179 18.802 50.624 1.00 26.81 78 SER A N 1
ATOM 557 C CA . SER A 1 78 ? 30.368 19.464 51.652 1.00 26.81 78 SER A CA 1
ATOM 558 C C . SER A 1 78 ? 28.876 19.253 51.405 1.00 26.81 78 SER A C 1
ATOM 560 O O . SER A 1 78 ? 28.344 19.714 50.394 1.00 26.81 78 SER A O 1
ATOM 562 N N . ASP A 1 79 ? 28.214 18.600 52.356 1.00 29.97 79 ASP A N 1
ATOM 563 C CA . ASP A 1 79 ? 26.764 18.663 52.529 1.00 29.97 79 ASP A CA 1
ATOM 564 C C . ASP A 1 79 ? 26.321 20.085 52.919 1.00 29.97 79 ASP A C 1
ATOM 566 O O . ASP A 1 79 ? 26.978 20.735 53.732 1.00 29.97 79 ASP A O 1
ATOM 570 N N . ALA A 1 80 ? 25.180 20.527 52.384 1.00 28.31 80 ALA A N 1
ATOM 571 C CA . ALA A 1 80 ? 24.298 21.568 52.933 1.00 28.31 80 ALA A CA 1
ATOM 572 C C . ALA A 1 80 ? 22.972 21.508 52.140 1.00 28.31 80 ALA A C 1
ATOM 574 O O . ALA A 1 80 ? 22.947 21.814 50.952 1.00 28.31 80 ALA A O 1
ATOM 575 N N . THR A 1 81 ? 21.938 20.822 52.636 1.00 28.58 81 THR A N 1
ATOM 576 C CA . THR A 1 81 ? 20.843 21.358 53.481 1.00 28.58 81 THR A CA 1
ATOM 577 C C . THR A 1 81 ? 20.002 22.455 52.823 1.00 28.58 81 THR A C 1
ATOM 579 O O . THR A 1 81 ? 20.512 23.499 52.435 1.00 28.58 81 THR A O 1
ATOM 582 N N . ALA A 1 82 ? 18.692 22.212 52.758 1.00 34.28 82 ALA A N 1
ATOM 583 C CA . ALA A 1 82 ? 17.699 23.126 52.207 1.00 34.28 82 ALA A CA 1
ATOM 584 C C . ALA A 1 82 ? 17.272 24.221 53.202 1.00 34.28 82 ALA A C 1
ATOM 586 O O . ALA A 1 82 ? 17.098 23.933 54.383 1.00 34.28 82 ALA A O 1
ATOM 587 N N . GLN A 1 83 ? 17.010 25.417 52.672 1.00 26.91 83 GLN A N 1
ATOM 588 C CA . GLN A 1 83 ? 16.055 26.426 53.156 1.00 26.91 83 GLN A CA 1
ATOM 589 C C . GLN A 1 83 ? 15.547 27.162 51.898 1.00 26.91 83 GLN A C 1
ATOM 591 O O . GLN A 1 83 ? 16.336 27.444 51.001 1.00 26.91 83 GLN A O 1
ATOM 596 N N . GLU A 1 84 ? 14.241 27.140 51.627 1.00 31.81 84 GLU A N 1
ATOM 597 C CA . GLU A 1 84 ? 13.271 28.189 52.003 1.00 31.81 84 GLU A CA 1
ATOM 598 C C . GLU A 1 84 ? 13.425 29.474 51.168 1.00 31.81 84 GLU A C 1
ATOM 600 O O . GLU A 1 84 ? 14.083 30.420 51.580 1.00 31.81 84 GLU A O 1
ATOM 605 N N . ASP A 1 85 ? 12.742 29.495 50.017 1.00 27.34 85 ASP A N 1
ATOM 606 C CA . ASP A 1 85 ? 12.303 30.714 49.324 1.00 27.34 85 ASP A CA 1
ATOM 607 C C . ASP A 1 85 ? 10.764 30.664 49.254 1.00 27.34 85 ASP A C 1
ATOM 609 O O . ASP A 1 85 ? 10.181 30.014 48.381 1.00 27.34 85 ASP A O 1
ATOM 613 N N . GLU A 1 86 ? 10.096 31.308 50.215 1.00 34.28 86 GLU A N 1
ATOM 614 C CA . GLU A 1 86 ? 8.632 31.393 50.318 1.00 34.28 86 GLU A CA 1
ATOM 615 C C . GLU A 1 86 ? 8.173 32.858 50.225 1.00 34.28 86 GLU A C 1
ATOM 617 O O . GLU A 1 86 ? 7.727 33.442 51.204 1.00 34.28 86 GLU A O 1
ATOM 622 N N . GLU A 1 87 ? 8.270 33.480 49.042 1.00 32.84 87 GLU A N 1
ATOM 623 C CA . GLU A 1 87 ? 7.559 34.745 48.779 1.00 32.84 87 GLU A CA 1
ATOM 624 C C . GLU A 1 87 ? 7.408 35.053 47.273 1.00 32.84 87 GLU A C 1
ATOM 626 O O . GLU A 1 87 ? 8.219 35.771 46.701 1.00 32.84 87 GLU A O 1
ATOM 631 N N . LEU A 1 88 ? 6.369 34.500 46.613 1.00 30.53 88 LEU A N 1
ATOM 632 C CA . LEU A 1 88 ? 5.741 35.038 45.376 1.00 30.53 88 LEU A CA 1
ATOM 633 C C . LEU A 1 88 ? 4.549 34.175 44.880 1.00 30.53 88 LEU A C 1
ATOM 635 O O . LEU A 1 88 ? 4.549 33.646 43.770 1.00 30.53 88 LEU A O 1
ATOM 639 N N . SER A 1 89 ? 3.477 34.055 45.673 1.00 28.94 89 SER A N 1
ATOM 640 C CA . SER A 1 89 ? 2.204 33.441 45.228 1.00 28.94 89 SER A CA 1
ATOM 641 C C . SER A 1 89 ? 0.972 34.312 45.516 1.00 28.94 89 SER A C 1
ATOM 643 O O . SER A 1 89 ? -0.072 33.861 45.978 1.00 28.94 89 SER A O 1
ATOM 645 N N . GLY A 1 90 ? 1.061 35.592 45.144 1.00 26.95 90 GLY A N 1
ATOM 646 C CA . GLY A 1 90 ? -0.058 36.546 45.136 1.00 26.95 90 GLY A CA 1
ATOM 647 C C . GLY A 1 90 ? -1.033 36.393 43.957 1.00 26.95 90 GLY A C 1
ATOM 648 O O . GLY A 1 90 ? -1.556 37.396 43.475 1.00 26.95 90 GLY A O 1
ATOM 649 N N . GLN A 1 91 ? -1.266 35.175 43.457 1.00 26.72 91 GLN A N 1
ATOM 650 C CA . GLN A 1 91 ? -2.321 34.888 42.479 1.00 26.72 91 GLN A CA 1
ATOM 651 C C . GLN A 1 91 ? -3.349 33.948 43.102 1.00 26.72 91 GLN A C 1
ATOM 653 O O . GLN A 1 91 ? -3.062 32.788 43.390 1.00 26.72 91 GLN A O 1
ATOM 658 N N . THR A 1 92 ? -4.575 34.442 43.277 1.00 27.78 92 THR A N 1
ATOM 659 C CA . THR A 1 92 ? -5.732 33.614 43.616 1.00 27.78 92 THR A CA 1
ATOM 660 C C . THR A 1 92 ? -5.958 32.602 42.499 1.00 27.78 92 THR A C 1
ATOM 662 O O . THR A 1 92 ? -6.444 32.949 41.422 1.00 27.78 92 THR A O 1
ATOM 665 N N . ALA A 1 93 ? -5.610 31.341 42.758 1.00 29.25 93 ALA A N 1
ATOM 666 C CA . ALA A 1 93 ? -5.898 30.242 41.852 1.00 29.25 93 ALA A CA 1
ATOM 667 C C . ALA A 1 93 ? -7.417 30.143 41.643 1.00 29.25 93 ALA A C 1
ATOM 669 O O . ALA A 1 93 ? -8.157 29.709 42.527 1.00 29.25 93 ALA A O 1
ATOM 670 N N . VAL A 1 94 ? -7.888 30.573 40.470 1.00 40.31 94 VAL A N 1
ATOM 671 C CA . VAL A 1 94 ? -9.277 30.368 40.053 1.00 40.31 94 VAL A CA 1
ATOM 672 C C . VAL A 1 94 ? -9.504 28.862 39.995 1.00 40.31 94 VAL A C 1
ATOM 674 O O . VAL A 1 94 ? -8.786 28.160 39.282 1.00 40.31 94 VAL A O 1
ATOM 677 N N . ALA A 1 95 ? -10.470 28.363 40.770 1.00 44.88 95 ALA A N 1
ATOM 678 C CA . ALA A 1 95 ? -10.762 26.937 40.850 1.00 44.88 95 ALA A CA 1
ATOM 679 C C . ALA A 1 95 ? -11.019 26.372 39.442 1.00 44.88 95 ALA A C 1
ATOM 681 O O . ALA A 1 95 ? -11.963 26.781 38.763 1.00 44.88 95 ALA A O 1
ATOM 682 N N . GLY A 1 96 ? -10.144 25.468 38.996 1.00 53.41 96 GLY A N 1
ATOM 683 C CA . GLY A 1 96 ? -10.179 24.936 37.640 1.00 53.41 96 GLY A CA 1
ATOM 684 C C . GLY A 1 96 ? -11.462 24.153 37.372 1.00 53.41 96 GLY A C 1
ATOM 685 O O . GLY A 1 96 ? -11.823 23.262 38.144 1.00 53.41 96 GLY A O 1
ATOM 686 N N . LEU A 1 97 ? -12.128 24.466 36.258 1.00 53.94 97 LEU A N 1
ATOM 687 C CA . LEU A 1 97 ? -13.296 23.727 35.784 1.00 53.94 97 LEU A CA 1
ATOM 688 C C . LEU A 1 97 ? -12.902 22.265 35.540 1.00 53.94 97 LEU A C 1
ATOM 690 O O . LEU A 1 97 ? -12.140 21.958 34.623 1.00 53.94 97 LEU A O 1
ATOM 694 N N . THR A 1 98 ? -13.421 21.358 36.362 1.00 58.50 98 THR A N 1
ATOM 695 C CA . THR A 1 98 ? -13.239 19.915 36.175 1.00 58.50 98 THR A CA 1
ATOM 696 C C . THR A 1 98 ? -14.397 19.389 35.345 1.00 58.50 98 THR A C 1
ATOM 698 O O . THR A 1 98 ? -15.558 19.590 35.705 1.00 58.50 98 THR A O 1
ATOM 701 N N . CYS A 1 99 ? -14.081 18.726 34.235 1.00 60.75 99 CYS A N 1
ATOM 702 C CA . CYS A 1 99 ? -15.069 18.082 33.378 1.00 60.75 99 CYS A CA 1
ATOM 703 C C . CYS A 1 99 ? -14.933 16.556 33.483 1.00 60.75 99 CYS A C 1
ATOM 705 O O . CYS A 1 99 ? -13.823 16.037 33.602 1.00 60.75 99 CYS A O 1
ATOM 707 N N . SER A 1 100 ? -16.049 15.835 33.425 1.00 60.53 100 SER A N 1
ATOM 708 C CA . SER A 1 100 ? -16.105 14.382 33.218 1.00 60.53 100 SER A CA 1
ATOM 709 C C . SER A 1 100 ? -17.316 14.048 32.350 1.00 60.53 100 SER A C 1
ATOM 711 O O . SER A 1 100 ? -18.230 14.866 32.259 1.00 60.53 100 SER A O 1
ATOM 713 N N . ALA A 1 101 ? -17.347 12.893 31.685 1.00 63.31 101 ALA A N 1
ATOM 714 C CA . ALA A 1 101 ? -18.444 12.579 30.776 1.00 63.31 101 ALA A CA 1
ATOM 715 C C . ALA A 1 101 ? -18.814 11.094 30.746 1.00 63.31 101 ALA A C 1
ATOM 717 O O . ALA A 1 101 ? -17.945 10.225 30.817 1.00 63.31 101 ALA A O 1
ATOM 718 N N . ASP A 1 102 ? -20.110 10.819 30.597 1.00 65.56 102 ASP A N 1
ATOM 719 C CA . ASP A 1 102 ? -20.667 9.474 30.442 1.00 65.56 102 ASP A CA 1
ATOM 720 C C . ASP A 1 102 ? -21.132 9.251 28.995 1.00 65.56 102 ASP A C 1
ATOM 722 O O . ASP A 1 102 ? -21.926 10.023 28.450 1.00 65.56 102 ASP A O 1
ATOM 726 N N . THR A 1 103 ? -20.610 8.193 28.369 1.00 59.06 103 THR A N 1
ATOM 727 C CA . THR A 1 103 ? -20.851 7.811 26.966 1.00 59.06 103 THR A CA 1
ATOM 728 C C . THR A 1 103 ? -21.690 6.548 26.807 1.00 59.06 103 THR A C 1
ATOM 730 O O . THR A 1 103 ? -21.956 6.142 25.677 1.00 59.06 103 THR A O 1
ATOM 733 N N . ARG A 1 104 ? -22.108 5.900 27.905 1.00 60.56 104 ARG A N 1
ATOM 734 C CA . ARG A 1 104 ? -22.709 4.551 27.866 1.00 60.56 104 ARG A CA 1
ATOM 735 C C . ARG A 1 104 ? -23.980 4.450 27.009 1.00 60.56 104 ARG A C 1
ATOM 737 O O . ARG A 1 104 ? -24.254 3.379 26.468 1.00 60.56 104 ARG A O 1
ATOM 744 N N . ASP A 1 105 ? -24.689 5.564 26.828 1.00 57.72 105 ASP A N 1
ATOM 745 C CA . ASP A 1 105 ? -25.944 5.664 26.074 1.00 57.72 105 ASP A CA 1
ATOM 746 C C . ASP A 1 105 ? -25.790 6.257 24.655 1.00 57.72 105 ASP A C 1
ATOM 748 O O . ASP A 1 105 ? -26.776 6.713 24.074 1.00 57.72 105 ASP A O 1
ATOM 752 N N . VAL A 1 106 ? -24.579 6.281 24.077 1.00 57.28 106 VAL A N 1
ATOM 753 C CA . VAL A 1 106 ? -24.326 6.865 22.743 1.00 57.28 106 VAL A CA 1
ATOM 754 C C . VAL A 1 106 ? -23.854 5.817 21.744 1.00 57.28 106 VAL A C 1
ATOM 756 O O . VAL A 1 106 ? -22.859 5.126 21.949 1.00 57.28 106 VAL A O 1
ATOM 759 N N . ASP A 1 107 ? -24.579 5.721 20.632 1.00 61.03 107 ASP A N 1
ATOM 760 C CA . ASP A 1 107 ? -24.309 4.812 19.522 1.00 61.03 107 ASP A CA 1
ATOM 761 C C . ASP A 1 107 ? -24.413 5.584 18.200 1.00 61.03 107 ASP A C 1
ATOM 763 O O . ASP A 1 107 ? -25.337 6.372 18.006 1.00 61.03 107 ASP A O 1
ATOM 767 N N . SER A 1 108 ? -23.504 5.340 17.257 1.00 60.22 108 SER A N 1
ATOM 768 C CA . SER A 1 108 ? -23.609 5.889 15.900 1.00 60.22 108 SER A CA 1
ATOM 769 C C . SER A 1 108 ? -24.948 5.569 15.233 1.00 60.22 108 SER A C 1
ATOM 771 O O . SER A 1 108 ? -25.518 6.414 14.543 1.00 60.22 108 SER A O 1
ATOM 773 N N . ASP A 1 109 ? -25.460 4.357 15.462 1.00 56.91 109 ASP A N 1
ATOM 774 C CA . ASP A 1 109 ? -26.617 3.809 14.749 1.00 56.91 109 ASP A CA 1
ATOM 775 C C . ASP A 1 109 ? -27.956 4.341 15.275 1.00 56.91 109 ASP A C 1
ATOM 777 O O . ASP A 1 109 ? -28.960 4.318 14.563 1.00 56.91 109 ASP A O 1
ATOM 781 N N . ARG A 1 110 ? -27.990 4.796 16.534 1.00 63.44 110 ARG A N 1
ATOM 782 C CA . ARG A 1 110 ? -29.210 5.246 17.231 1.00 63.44 110 ARG A CA 1
ATOM 783 C C . ARG A 1 110 ? -29.128 6.687 17.730 1.00 63.44 110 ARG A C 1
ATOM 785 O O . ARG A 1 110 ? -30.118 7.199 18.249 1.00 63.44 110 ARG A O 1
ATOM 792 N N . GLY A 1 111 ? -27.974 7.329 17.578 1.00 67.00 111 GLY A N 1
ATOM 793 C CA . GLY A 1 111 ? -27.649 8.544 18.305 1.00 67.00 111 GLY A CA 1
ATOM 794 C C . GLY A 1 111 ? -27.489 8.256 19.797 1.00 67.00 111 GLY A C 1
ATOM 795 O O . GLY A 1 111 ? -27.258 7.121 20.223 1.00 67.00 111 GLY A O 1
ATOM 796 N N . GLY A 1 112 ? -27.644 9.293 20.609 1.00 73.81 112 GLY A N 1
ATOM 797 C CA . GLY A 1 112 ? -27.683 9.155 22.055 1.00 73.81 112 GLY A CA 1
ATOM 798 C C . GLY A 1 112 ? -27.530 10.475 22.786 1.00 73.81 112 GLY A C 1
ATOM 799 O O . GLY A 1 112 ? -27.580 11.556 22.199 1.00 73.81 112 GLY A O 1
ATOM 800 N N . ARG A 1 113 ? -27.326 10.376 24.098 1.00 76.88 113 ARG A N 1
ATOM 801 C CA . ARG A 1 113 ? -27.075 11.525 24.968 1.00 76.88 113 ARG A CA 1
ATOM 802 C C . ARG A 1 113 ? -25.720 11.370 25.635 1.00 76.88 113 ARG A C 1
ATOM 804 O O . ARG A 1 113 ? -25.553 10.482 26.462 1.00 76.88 113 ARG A O 1
ATOM 811 N N . VAL A 1 114 ?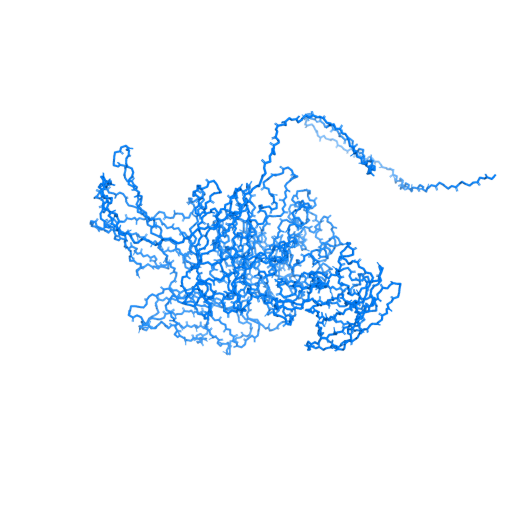 -24.783 12.259 25.311 1.00 72.12 114 VAL A N 1
ATOM 812 C CA . VAL A 1 114 ? -23.597 12.447 26.153 1.00 72.12 114 VAL A CA 1
ATOM 813 C C . VAL A 1 114 ? -23.991 13.355 27.306 1.00 72.12 114 VAL A C 1
ATOM 815 O O . VAL A 1 114 ? -24.491 14.457 27.077 1.00 72.12 114 VAL A O 1
ATOM 818 N N . VAL A 1 115 ? -23.748 12.909 28.537 1.00 76.00 115 VAL A N 1
ATOM 819 C CA . VAL A 1 115 ? -23.860 13.763 29.723 1.00 76.00 115 VAL A CA 1
ATOM 820 C C . VAL A 1 115 ? -22.453 14.149 30.156 1.00 76.00 115 VAL A C 1
ATOM 822 O O . VAL A 1 115 ? -21.685 13.287 30.574 1.00 76.00 115 VAL A O 1
ATOM 825 N N . VAL A 1 116 ? -22.123 15.436 30.057 1.00 75.44 116 VAL A N 1
ATOM 826 C CA . VAL A 1 116 ? -20.880 16.007 30.586 1.00 75.44 116 VAL A CA 1
ATOM 827 C C . VAL A 1 116 ? -21.184 16.698 31.906 1.00 75.44 116 VAL A C 1
ATOM 829 O O . VAL A 1 116 ? -22.014 17.605 31.967 1.00 75.44 116 VAL A O 1
ATOM 832 N N . GLU A 1 117 ? -20.510 16.277 32.967 1.00 79.38 117 GLU A N 1
ATOM 833 C CA . GLU A 1 117 ? -20.498 16.971 34.244 1.00 79.38 117 GLU A CA 1
ATOM 834 C C . GLU A 1 117 ? -19.345 17.980 34.270 1.00 79.38 117 GLU A C 1
ATOM 836 O O . GLU A 1 117 ? -18.181 17.610 34.153 1.00 79.38 117 GLU A O 1
ATOM 841 N N . VAL A 1 118 ? -19.687 19.258 34.416 1.00 75.81 118 VAL A N 1
ATOM 842 C CA . VAL A 1 118 ? -18.802 20.418 34.512 1.00 75.81 118 VAL A CA 1
ATOM 843 C C . VAL A 1 118 ? -18.963 21.038 35.901 1.00 75.81 118 VAL A C 1
ATOM 845 O O . VAL A 1 118 ? -19.946 21.730 36.195 1.00 75.81 118 VAL A O 1
ATOM 848 N N . LEU A 1 119 ? -17.981 20.816 36.770 1.00 78.12 119 LEU A N 1
ATOM 849 C CA . LEU A 1 119 ? -17.935 21.449 38.086 1.00 78.12 119 LEU A CA 1
ATOM 850 C C . LEU A 1 119 ? -17.583 22.935 37.937 1.00 78.12 119 LEU A C 1
ATOM 852 O O . LEU A 1 119 ? -16.584 23.277 37.312 1.00 78.12 119 LEU A O 1
ATOM 856 N N . GLY A 1 120 ? -18.404 23.816 38.520 1.00 75.44 120 GLY A N 1
ATOM 857 C CA . GLY A 1 120 ? -18.192 25.272 38.503 1.00 75.44 120 GLY A CA 1
ATOM 858 C C . GLY A 1 120 ? -18.852 26.043 37.350 1.00 75.44 120 GLY A C 1
ATOM 859 O O . GLY A 1 120 ? -18.612 27.240 37.222 1.00 75.44 120 GLY A O 1
ATOM 860 N N . LEU A 1 121 ? -19.700 25.407 36.531 1.00 72.06 121 LEU A N 1
ATOM 861 C CA . LEU A 1 121 ? -20.368 26.045 35.385 1.00 72.06 121 LEU A CA 1
ATOM 862 C C . LEU A 1 121 ? -21.256 27.253 35.807 1.00 72.06 121 LEU A C 1
ATOM 864 O O . LEU A 1 121 ? -22.280 27.040 36.471 1.00 72.06 121 LEU A O 1
ATOM 868 N N . PRO A 1 122 ? -20.956 28.507 35.395 1.00 77.12 122 PRO A N 1
ATOM 869 C CA . PRO A 1 122 ? -21.764 29.692 35.729 1.00 77.12 122 PRO A CA 1
ATOM 870 C C . PRO A 1 122 ? -23.224 29.533 35.295 1.00 77.12 122 PRO A C 1
ATOM 872 O O . PRO A 1 122 ? -23.480 28.901 34.272 1.00 77.12 122 PRO A O 1
ATOM 875 N N . LYS A 1 123 ? -24.200 30.068 36.046 1.00 75.38 123 LYS A N 1
ATOM 876 C CA . LYS A 1 123 ? -25.653 29.860 35.794 1.00 75.38 123 LYS A CA 1
ATOM 877 C C . LYS A 1 123 ? -26.130 30.354 34.419 1.00 75.38 123 LYS A C 1
ATOM 879 O O . LYS A 1 123 ? -27.142 29.875 33.919 1.00 75.38 123 LYS A O 1
ATOM 884 N N . ASP A 1 124 ? -25.380 31.275 33.843 1.00 74.88 124 ASP A N 1
ATOM 885 C CA . ASP A 1 124 ? -25.602 32.054 32.629 1.00 74.88 124 ASP A CA 1
ATOM 886 C C . ASP A 1 124 ? -24.674 31.662 31.461 1.00 74.88 124 ASP A C 1
ATOM 888 O O . ASP A 1 124 ? -24.789 32.223 30.374 1.00 74.88 124 ASP A O 1
ATOM 892 N N . ALA A 1 125 ? -23.780 30.683 31.648 1.00 69.31 125 ALA A N 1
ATOM 893 C CA . ALA A 1 125 ? -22.886 30.217 30.590 1.00 69.31 125 ALA A CA 1
ATOM 894 C C . ALA A 1 125 ? -23.654 29.562 29.422 1.00 69.31 125 ALA A C 1
ATOM 896 O O . ALA A 1 125 ? -24.401 28.599 29.619 1.00 69.31 125 ALA A O 1
ATOM 897 N N . GLU A 1 126 ? -23.414 30.050 28.201 1.00 71.31 126 GLU A N 1
ATOM 898 C CA . GLU A 1 126 ? -23.851 29.397 26.964 1.00 71.31 126 GLU A CA 1
ATOM 899 C C . GLU A 1 126 ? -23.008 28.139 26.721 1.00 71.31 126 GLU A C 1
ATOM 901 O O . GLU A 1 126 ? -21.774 28.183 26.700 1.00 71.31 126 GLU A O 1
ATOM 906 N N . VAL A 1 127 ? -23.682 27.009 26.517 1.00 68.50 127 VAL A N 1
ATOM 907 C CA . VAL A 1 127 ? -23.037 25.725 26.248 1.00 68.50 127 VAL A CA 1
ATOM 908 C C . VAL A 1 127 ? -23.388 25.260 24.844 1.00 68.50 127 VAL A C 1
ATOM 910 O O . VAL A 1 127 ? -24.526 25.397 24.404 1.00 68.50 127 VAL A O 1
ATOM 913 N N . TRP A 1 128 ? -22.410 24.682 24.158 1.00 68.19 128 TRP A N 1
ATOM 914 C CA . TRP A 1 128 ? -22.562 24.012 22.873 1.00 68.19 128 TRP A CA 1
ATOM 915 C C . TRP A 1 128 ? -21.879 22.650 22.955 1.00 68.19 128 TRP A C 1
ATOM 917 O O . TRP A 1 128 ? -21.037 22.408 23.818 1.00 68.19 128 TRP A O 1
ATOM 927 N N . CYS A 1 129 ? -22.230 21.758 22.040 1.00 67.12 129 CYS A N 1
ATOM 928 C CA . CYS A 1 129 ? -21.432 20.575 21.771 1.00 67.12 129 CYS A CA 1
ATOM 929 C C . CYS A 1 129 ? -21.193 20.523 20.263 1.00 67.12 129 CYS A C 1
ATOM 931 O O . CYS A 1 129 ? -22.087 20.854 19.477 1.00 67.12 129 CYS A O 1
ATOM 933 N N . GLU A 1 130 ? -19.990 20.147 19.848 1.00 67.81 130 GLU A N 1
ATOM 934 C CA . GLU A 1 130 ? -19.635 20.052 18.438 1.00 67.81 130 GLU A CA 1
ATOM 935 C C . GLU A 1 130 ? -19.159 18.645 18.133 1.00 67.81 130 GLU A C 1
ATOM 937 O O . GLU A 1 130 ? -18.283 18.097 18.797 1.00 67.81 130 GLU A O 1
ATOM 942 N N . LEU A 1 131 ? -19.766 18.047 17.121 1.00 61.03 131 LEU A N 1
ATOM 943 C CA . LEU A 1 131 ? -19.343 16.757 16.625 1.00 61.03 131 LEU A CA 1
ATOM 944 C C . LEU A 1 131 ? -18.325 16.953 15.503 1.00 61.03 131 LEU A C 1
ATOM 946 O O . LEU A 1 131 ? -18.594 17.701 14.561 1.00 61.03 131 LEU A O 1
ATOM 950 N N . SER A 1 132 ? -17.187 16.264 15.590 1.00 56.09 132 SER A N 1
ATOM 951 C CA . SER A 1 132 ? -16.100 16.333 14.616 1.00 56.09 132 SER A CA 1
ATOM 952 C C . SER A 1 132 ? -15.569 14.928 14.296 1.00 56.09 132 SER A C 1
ATOM 954 O O . SER A 1 132 ? -15.084 14.185 15.145 1.00 56.09 132 SER A O 1
ATOM 956 N N . ILE A 1 133 ? -15.669 14.510 13.033 1.00 50.94 133 ILE A N 1
ATOM 957 C CA . ILE A 1 133 ? -15.154 13.194 12.627 1.00 50.94 133 ILE A CA 1
ATOM 958 C C . ILE A 1 133 ? -13.621 13.211 12.727 1.00 50.94 133 ILE A C 1
ATOM 960 O O . ILE A 1 133 ? -12.965 14.109 12.199 1.00 50.94 133 ILE A O 1
ATOM 964 N N . ALA A 1 134 ? -13.060 12.215 13.409 1.00 48.22 134 ALA A N 1
ATOM 965 C CA . ALA A 1 134 ? -11.636 12.097 13.698 1.00 48.22 134 ALA A CA 1
ATOM 966 C C . ALA A 1 134 ? -11.228 10.617 13.659 1.00 48.22 134 ALA A C 1
ATOM 968 O O . ALA A 1 134 ? -12.057 9.738 13.896 1.00 48.22 134 ALA A O 1
ATOM 969 N N . TRP A 1 135 ? -9.957 10.323 13.376 1.00 45.03 135 TRP A N 1
ATOM 970 C CA . TRP A 1 135 ? -9.473 8.947 13.191 1.00 45.03 135 TRP A CA 1
ATOM 971 C C . TRP A 1 135 ? -8.081 8.762 13.813 1.00 45.03 135 TRP A C 1
ATOM 973 O O . TRP A 1 135 ? -7.270 9.680 13.748 1.00 45.03 135 TRP A O 1
ATOM 983 N N . ASP A 1 136 ? -7.810 7.615 14.452 1.00 45.72 136 ASP A N 1
ATOM 984 C CA . ASP A 1 136 ? -6.543 7.286 15.150 1.00 45.72 136 ASP A CA 1
ATOM 985 C C . ASP A 1 136 ? -5.972 8.413 16.057 1.00 45.72 136 ASP A C 1
ATOM 987 O O . ASP A 1 136 ? -4.761 8.608 16.145 1.00 45.72 136 ASP A O 1
ATOM 991 N N . GLY A 1 137 ? -6.832 9.175 16.747 1.00 43.84 137 GLY A N 1
ATOM 992 C CA . GLY A 1 137 ? -6.415 10.288 17.617 1.00 43.84 137 GLY A CA 1
ATOM 993 C C . GLY A 1 137 ? -6.282 11.655 16.927 1.00 43.84 137 GLY A C 1
ATOM 994 O O . GLY A 1 137 ? -6.049 12.655 17.601 1.00 43.84 137 GLY A O 1
ATOM 995 N N . TRP A 1 138 ? -6.453 11.738 15.603 1.00 44.38 138 TRP A N 1
ATOM 996 C CA . TRP A 1 138 ? -6.244 12.967 14.833 1.00 44.38 138 TRP A CA 1
ATOM 997 C C . TRP A 1 138 ? -7.546 13.741 14.593 1.00 44.38 138 TRP A C 1
ATOM 999 O O . TRP A 1 138 ? -8.371 13.346 13.767 1.00 44.38 138 TRP A O 1
ATOM 1009 N N . VAL A 1 139 ? -7.694 14.885 15.267 1.00 44.22 139 VAL A N 1
ATOM 1010 C CA . VAL A 1 139 ? -8.723 15.889 14.948 1.00 44.22 139 VAL A CA 1
ATOM 1011 C C . VAL A 1 139 ? -8.331 16.640 13.670 1.00 44.22 139 VAL A C 1
ATOM 1013 O O . VAL A 1 139 ? -7.188 17.077 13.509 1.00 44.22 139 VAL A O 1
ATOM 1016 N N . LEU A 1 140 ? -9.287 16.791 12.752 1.00 47.03 140 LEU A N 1
ATOM 1017 C CA . LEU A 1 140 ? -9.116 17.531 11.502 1.00 47.03 140 LEU A CA 1
ATOM 1018 C C . LEU A 1 140 ? -9.030 19.038 11.779 1.00 47.03 140 LEU A C 1
ATOM 1020 O O . LEU A 1 140 ? -10.020 19.652 12.161 1.00 47.03 140 LEU A O 1
ATOM 1024 N N . SER A 1 141 ? -7.866 19.637 11.532 1.00 40.44 141 SER A N 1
ATOM 1025 C CA . SER A 1 141 ? -7.643 21.084 11.649 1.00 40.44 141 SER A CA 1
ATOM 1026 C C . SER A 1 141 ? -7.450 21.731 10.274 1.00 40.44 141 SER A C 1
ATOM 1028 O O . SER A 1 141 ? -6.583 21.289 9.508 1.00 40.44 141 SER A O 1
ATOM 1030 N N . GLY A 1 142 ? -8.194 22.796 9.977 1.00 41.28 142 GLY A N 1
ATOM 1031 C CA . GLY A 1 142 ? -8.029 23.598 8.761 1.00 41.28 142 GLY A CA 1
ATOM 1032 C C . GLY A 1 142 ? -9.264 24.439 8.425 1.00 41.28 142 GLY A C 1
ATOM 1033 O O . GLY A 1 142 ? -10.387 23.961 8.512 1.00 41.28 142 GLY A O 1
ATOM 1034 N N . GLY A 1 143 ? -9.069 25.687 7.984 1.00 38.94 143 GLY A N 1
ATOM 1035 C CA . GLY A 1 143 ? -10.122 26.718 7.888 1.00 38.94 143 GLY A CA 1
ATOM 1036 C C . GLY A 1 143 ? -11.341 26.450 6.983 1.00 38.94 143 GLY A C 1
ATOM 1037 O O . GLY A 1 143 ? -12.278 27.244 7.002 1.00 38.94 143 GLY A O 1
ATOM 1038 N N . GLU A 1 144 ? -11.382 25.343 6.235 1.00 42.88 144 GLU A N 1
ATOM 1039 C CA . GLU A 1 144 ? -12.589 24.850 5.539 1.00 42.88 144 GLU A CA 1
ATOM 1040 C C . GLU A 1 144 ? -13.523 24.020 6.463 1.00 42.88 144 GLU A C 1
ATOM 1042 O O . GLU A 1 144 ? -14.530 23.467 6.028 1.00 42.88 144 GLU A O 1
ATOM 1047 N N . GLU A 1 145 ? -13.233 24.003 7.768 1.00 47.12 145 GLU A N 1
ATOM 1048 C CA . GLU A 1 145 ? -13.911 23.339 8.899 1.00 47.12 145 GLU A CA 1
ATOM 1049 C C . GLU A 1 145 ? -15.454 23.390 8.974 1.00 47.12 145 GLU A C 1
ATOM 1051 O O . GLU A 1 145 ? -16.046 22.644 9.754 1.00 47.12 145 GLU A O 1
ATOM 1056 N N . ARG A 1 146 ? -16.147 24.230 8.195 1.00 43.72 146 ARG A N 1
ATOM 1057 C CA . ARG A 1 146 ? -17.616 24.365 8.272 1.00 43.72 146 ARG A CA 1
ATOM 1058 C C . ARG A 1 146 ? -18.401 23.153 7.756 1.00 43.72 146 ARG A C 1
ATOM 1060 O O . ARG A 1 146 ? -19.575 23.043 8.088 1.00 43.72 146 ARG A O 1
ATOM 1067 N N . ALA A 1 147 ? -17.799 22.271 6.956 1.00 41.66 147 ALA A N 1
ATOM 1068 C CA . ALA A 1 147 ? -18.518 21.167 6.305 1.00 41.66 147 ALA A CA 1
ATOM 1069 C C . ALA A 1 147 ? -18.767 19.932 7.199 1.00 41.66 147 ALA A C 1
ATOM 1071 O O . ALA A 1 147 ? -19.629 19.116 6.879 1.00 41.66 147 ALA A O 1
ATOM 1072 N N . HIS A 1 148 ? -18.034 19.780 8.310 1.00 50.50 148 HIS A N 1
ATOM 1073 C CA . HIS A 1 148 ? -18.089 18.574 9.159 1.00 50.50 148 HIS A CA 1
ATOM 1074 C C . HIS A 1 148 ? -18.336 18.839 10.648 1.00 50.50 148 HIS A C 1
ATOM 1076 O O . HIS A 1 148 ? -18.497 17.889 11.411 1.00 50.50 148 HIS A O 1
ATOM 1082 N N . ARG A 1 149 ? -18.372 20.106 11.071 1.00 56.47 149 ARG A N 1
ATOM 1083 C CA . ARG A 1 149 ? -18.720 20.485 12.442 1.00 56.47 149 ARG A CA 1
ATOM 1084 C C . ARG A 1 149 ? -20.237 20.498 12.590 1.00 56.47 149 ARG A C 1
ATOM 1086 O O . ARG A 1 149 ? -20.886 21.501 12.288 1.00 56.47 149 ARG A O 1
ATOM 1093 N N . LEU A 1 150 ? -20.815 19.392 13.055 1.00 60.78 150 LEU A N 1
ATOM 1094 C CA . LEU A 1 150 ? -22.227 19.382 13.431 1.00 60.78 150 LEU A CA 1
ATOM 1095 C C . LEU A 1 150 ? -22.344 20.008 14.826 1.00 60.78 150 LEU A C 1
ATOM 1097 O O . LEU A 1 150 ? -22.071 19.359 15.835 1.00 60.78 150 LEU A O 1
ATOM 1101 N N . THR A 1 151 ? -22.731 21.283 14.892 1.00 67.25 151 THR A N 1
ATOM 1102 C CA . THR A 1 151 ? -23.166 21.888 16.157 1.00 67.25 151 THR A CA 1
ATOM 1103 C C . THR A 1 151 ? -24.469 21.215 16.572 1.00 67.25 151 THR A C 1
ATOM 1105 O O . THR A 1 151 ? -25.487 21.365 15.896 1.00 67.25 151 THR A O 1
ATOM 1108 N N . ILE A 1 152 ? -24.431 20.453 17.663 1.00 72.06 152 ILE A N 1
ATOM 1109 C CA . ILE A 1 152 ? -25.596 19.743 18.196 1.00 72.06 152 ILE A CA 1
ATOM 1110 C C . ILE A 1 152 ? -26.164 20.482 19.406 1.00 72.06 152 ILE A C 1
ATOM 1112 O O . ILE A 1 152 ? -25.455 21.204 20.112 1.00 72.06 152 ILE A O 1
ATOM 1116 N N . ASN A 1 153 ? -27.462 20.299 19.647 1.00 75.44 153 ASN A N 1
ATOM 1117 C CA . ASN A 1 153 ? -28.147 20.952 20.754 1.00 75.44 153 ASN A CA 1
ATOM 1118 C C . ASN A 1 153 ? -27.568 20.478 22.095 1.00 75.44 153 ASN A C 1
ATOM 1120 O O . ASN A 1 153 ? -27.625 19.292 22.432 1.00 75.44 153 ASN A O 1
ATOM 1124 N N . ALA A 1 154 ? -27.052 21.430 22.870 1.00 78.69 154 ALA A N 1
ATOM 1125 C CA . ALA A 1 154 ? -26.629 21.227 24.245 1.00 78.69 154 ALA A CA 1
ATOM 1126 C C . ALA A 1 154 ? -27.739 21.705 25.188 1.00 78.69 154 ALA A C 1
ATOM 1128 O O . ALA A 1 154 ? -28.116 22.876 25.182 1.00 78.69 154 ALA A O 1
ATOM 1129 N N . THR A 1 155 ? -28.262 20.807 26.019 1.00 82.62 155 THR A N 1
ATOM 1130 C CA . THR A 1 155 ? -29.285 21.130 27.021 1.00 82.62 155 THR A CA 1
ATOM 1131 C C . THR A 1 155 ? -28.673 21.057 28.411 1.00 82.62 155 THR A C 1
ATOM 1133 O O . THR A 1 155 ? -28.239 19.993 28.852 1.00 82.62 155 THR A O 1
ATOM 1136 N N . ARG A 1 156 ? -28.640 22.173 29.142 1.00 81.25 156 ARG A N 1
ATOM 1137 C CA . ARG A 1 156 ? -28.164 22.173 30.530 1.00 81.25 156 ARG A CA 1
ATOM 1138 C C . ARG A 1 156 ? -29.148 21.438 31.444 1.00 81.25 156 ARG A C 1
ATOM 1140 O O . ARG A 1 156 ? -30.347 21.709 31.413 1.00 81.25 156 ARG A O 1
ATOM 1147 N N . ARG A 1 157 ? -28.640 20.568 32.318 1.00 83.19 157 ARG A N 1
ATOM 1148 C CA . ARG A 1 157 ? -29.419 19.834 33.324 1.00 83.19 157 ARG A CA 1
ATOM 1149 C C . ARG A 1 157 ? -28.911 20.159 34.733 1.00 83.19 157 ARG A C 1
ATOM 1151 O O . ARG A 1 157 ? -27.988 19.544 35.249 1.00 83.19 157 ARG A O 1
ATOM 1158 N N . GLY A 1 158 ? -29.533 21.143 35.379 1.00 84.44 158 GLY A N 1
ATOM 1159 C CA . GLY A 1 158 ? -29.142 21.577 36.724 1.00 84.44 158 GLY A CA 1
ATOM 1160 C C . GLY A 1 158 ? -27.841 22.390 36.755 1.00 84.44 158 GLY A C 1
ATOM 1161 O O . GLY A 1 158 ? -27.466 23.035 35.775 1.00 84.44 158 GLY A O 1
ATOM 1162 N N . ALA A 1 159 ? -27.172 22.416 37.910 1.00 79.06 159 ALA A N 1
ATOM 1163 C CA . ALA A 1 159 ? -26.004 23.272 38.121 1.00 79.06 159 ALA A CA 1
ATOM 1164 C C . ALA A 1 159 ? -24.756 22.786 37.366 1.00 79.06 159 ALA A C 1
ATOM 1166 O O . ALA A 1 159 ? -24.055 23.618 36.795 1.00 79.06 159 ALA A O 1
ATOM 1167 N N . THR A 1 160 ? -24.511 21.472 37.334 1.00 81.31 160 THR A N 1
ATOM 1168 C CA . THR A 1 160 ? -23.238 20.884 36.888 1.00 81.31 160 THR A CA 1
ATOM 1169 C C . THR A 1 160 ? -23.319 20.064 35.605 1.00 81.31 160 THR A C 1
ATOM 1171 O O . THR A 1 160 ? -22.273 19.665 35.128 1.00 81.31 160 THR A O 1
ATOM 1174 N N . GLN A 1 161 ? -24.486 19.790 35.008 1.00 82.31 161 GLN A N 1
ATOM 1175 C CA . GLN A 1 161 ? -24.555 18.883 33.849 1.00 82.31 161 GLN A CA 1
ATOM 1176 C C . GLN A 1 161 ? -24.961 19.571 32.544 1.00 82.31 161 GLN A C 1
ATOM 1178 O O . GLN A 1 161 ? -25.825 20.451 32.503 1.00 82.31 161 GLN A O 1
ATOM 1183 N N . VAL A 1 162 ? -24.365 19.086 31.460 1.00 79.62 162 VAL A N 1
ATOM 1184 C CA . VAL A 1 162 ? -24.631 19.423 30.063 1.00 79.62 162 VAL A CA 1
ATOM 1185 C C . VAL A 1 162 ? -25.020 18.133 29.353 1.00 79.62 162 VAL A C 1
ATOM 1187 O O . VAL A 1 162 ? -24.312 17.137 29.459 1.00 79.62 162 VAL A O 1
ATOM 1190 N N . VAL A 1 163 ? -26.133 18.138 28.626 1.00 82.62 163 VAL A N 1
ATOM 1191 C CA . VAL A 1 163 ? -26.587 16.999 27.823 1.00 82.62 163 VAL A CA 1
ATOM 1192 C C . VAL A 1 163 ? -26.460 17.358 26.349 1.00 82.62 163 VAL A C 1
ATOM 1194 O O . VAL A 1 163 ? -27.195 18.216 25.863 1.00 82.62 163 VAL A O 1
ATOM 1197 N N . CYS A 1 164 ? -25.544 16.708 25.640 1.00 81.75 164 CYS A N 1
ATOM 1198 C CA . CYS A 1 164 ? -25.404 16.824 24.192 1.00 81.75 164 CYS A CA 1
ATOM 1199 C C . CYS A 1 164 ? -26.280 15.759 23.516 1.00 81.75 164 CYS A C 1
ATOM 1201 O O . CYS A 1 164 ? -26.063 14.565 23.743 1.00 81.75 164 CYS A O 1
ATOM 1203 N N . GLU A 1 165 ? -27.246 16.157 22.685 1.00 80.31 165 GLU A N 1
ATOM 1204 C CA . GLU A 1 165 ? -28.040 15.198 21.901 1.00 80.31 165 GLU A CA 1
ATOM 1205 C C . GLU A 1 165 ? -27.345 14.885 20.573 1.00 80.31 165 GLU A C 1
ATOM 1207 O O . GLU A 1 165 ? -27.364 15.681 19.635 1.00 80.31 165 GLU A O 1
ATOM 1212 N N . VAL A 1 166 ? -26.712 13.714 20.503 1.00 74.31 166 VAL A N 1
ATOM 1213 C CA . VAL A 1 166 ? -26.041 13.207 19.304 1.00 74.31 166 VAL A CA 1
ATOM 1214 C C . VAL A 1 166 ? -27.099 12.536 18.420 1.00 74.31 166 VAL A C 1
ATOM 1216 O O . VAL A 1 166 ? -27.699 11.552 18.860 1.00 74.31 166 VAL A O 1
ATOM 1219 N N . PRO A 1 167 ? -27.370 13.015 17.192 1.00 69.81 167 PRO A N 1
ATOM 1220 C CA . PRO A 1 167 ? -28.326 12.356 16.308 1.00 69.81 167 PRO A CA 1
ATOM 1221 C C . PRO A 1 167 ? -27.773 11.018 15.783 1.00 69.81 167 PRO A C 1
ATOM 1223 O O . PRO A 1 167 ? -26.552 10.849 15.706 1.00 69.81 167 PRO A O 1
ATOM 1226 N N . PRO A 1 168 ? -28.641 10.075 15.364 1.00 66.25 168 PRO A N 1
ATOM 1227 C CA . PRO A 1 168 ? -28.203 8.919 14.589 1.00 66.25 168 PRO A CA 1
ATOM 1228 C C . PRO A 1 168 ? -27.489 9.401 13.326 1.00 66.25 168 PRO A C 1
ATOM 1230 O O . PRO A 1 168 ? -28.035 10.216 12.579 1.00 66.25 168 PRO A O 1
ATOM 1233 N N . SER A 1 169 ? -26.287 8.890 13.074 1.00 62.16 169 SER A N 1
ATOM 1234 C CA . SER A 1 169 ? -25.525 9.210 11.871 1.00 62.16 169 SER A CA 1
ATOM 1235 C C . SER A 1 169 ? -25.201 7.921 11.117 1.00 62.16 169 SER A C 1
ATOM 1237 O O . SER A 1 169 ? -24.373 7.134 11.584 1.00 62.16 169 SER A O 1
ATOM 1239 N N . PRO A 1 170 ? -25.793 7.710 9.923 1.00 55.00 170 PRO A N 1
ATOM 1240 C CA . PRO A 1 170 ? -25.423 6.605 9.039 1.00 55.00 170 PRO A CA 1
ATOM 1241 C C . PRO A 1 170 ? -23.929 6.590 8.680 1.00 55.00 170 PRO A C 1
ATOM 1243 O O . PRO A 1 170 ? -23.401 5.549 8.315 1.00 55.00 170 PRO A O 1
ATOM 1246 N N . GLU A 1 171 ? -23.251 7.735 8.790 1.00 50.62 171 GLU A N 1
ATOM 1247 C CA . GLU A 1 171 ? -21.830 7.918 8.478 1.00 50.62 171 GLU A CA 1
ATOM 1248 C C . GLU A 1 171 ? -20.929 7.534 9.665 1.00 50.62 171 GLU A C 1
ATOM 1250 O O . GLU A 1 171 ? -19.814 7.047 9.477 1.00 50.62 171 GLU A O 1
ATOM 1255 N N . ALA A 1 172 ? -21.430 7.681 10.898 1.00 49.91 172 ALA A N 1
ATOM 1256 C CA . ALA A 1 172 ? -20.743 7.251 12.117 1.00 49.91 172 ALA A CA 1
ATOM 1257 C C . ALA A 1 172 ? -20.742 5.717 12.295 1.00 49.91 172 ALA A C 1
ATOM 1259 O O . ALA A 1 172 ? -19.988 5.182 13.107 1.00 49.91 172 ALA A O 1
ATOM 1260 N N . ALA A 1 173 ? -21.568 4.995 11.530 1.00 47.50 173 ALA A N 1
ATOM 1261 C CA . ALA A 1 173 ? -21.621 3.534 11.520 1.00 47.50 173 ALA A CA 1
ATOM 1262 C C . ALA A 1 173 ? -20.327 2.872 10.996 1.00 47.50 173 ALA A C 1
ATOM 1264 O O . ALA A 1 173 ? -20.104 1.682 11.222 1.00 47.50 173 ALA A O 1
ATOM 1265 N N . GLU A 1 174 ? -19.488 3.630 10.282 1.00 50.38 174 GLU A N 1
ATOM 1266 C CA . GLU A 1 174 ? -18.393 3.105 9.456 1.00 50.38 174 GLU A CA 1
ATOM 1267 C C . GLU A 1 174 ? -16.985 3.467 9.981 1.00 50.38 174 GLU A C 1
ATOM 1269 O O . GLU A 1 174 ? -15.979 3.084 9.382 1.00 50.38 174 GLU A O 1
ATOM 1274 N N . GLY A 1 175 ? -16.886 4.194 11.100 1.00 49.94 175 GLY A N 1
ATOM 1275 C CA . GLY A 1 175 ? -15.612 4.586 11.708 1.00 49.94 175 GLY A CA 1
ATOM 1276 C C . GLY A 1 175 ? -15.768 5.251 13.082 1.00 49.94 175 GLY A C 1
ATOM 1277 O O . GLY A 1 175 ? -16.889 5.475 13.537 1.00 49.94 175 GLY A O 1
ATOM 1278 N N . PRO A 1 176 ? -14.660 5.539 13.787 1.00 49.91 176 PRO A N 1
ATOM 1279 C CA . PRO A 1 176 ? -14.693 6.395 14.967 1.00 49.91 176 PRO A CA 1
ATOM 1280 C C . PRO A 1 176 ? -15.119 7.827 14.631 1.00 49.91 176 PRO A C 1
ATOM 1282 O O . PRO A 1 176 ? -14.808 8.358 13.566 1.00 49.91 176 PRO A O 1
ATOM 1285 N N . VAL A 1 177 ? -15.825 8.445 15.574 1.00 54.78 177 VAL A N 1
ATOM 1286 C CA . VAL A 1 177 ? -16.207 9.857 15.562 1.00 54.78 177 VAL A CA 1
ATOM 1287 C C . VAL A 1 177 ? -15.795 10.459 16.903 1.00 54.78 177 VAL A C 1
ATOM 1289 O O . VAL A 1 177 ? -15.936 9.816 17.946 1.00 54.78 177 VAL A O 1
ATOM 1292 N N . ASN A 1 178 ? -15.268 11.680 16.882 1.00 53.31 178 ASN A N 1
ATOM 1293 C CA . ASN A 1 178 ? -14.976 12.442 18.086 1.00 53.31 178 ASN A CA 1
ATOM 1294 C C . ASN A 1 178 ? -16.147 13.410 18.347 1.00 53.31 178 ASN A C 1
ATOM 1296 O O . ASN A 1 178 ? -16.633 14.104 17.453 1.00 53.31 178 ASN A O 1
ATOM 1300 N N . LEU A 1 179 ? -16.656 13.418 19.574 1.00 54.56 179 LEU A N 1
ATOM 1301 C CA . LEU A 1 179 ? -17.477 14.506 20.074 1.00 54.56 179 LEU A CA 1
ATOM 1302 C C . LEU A 1 179 ? -16.579 15.445 20.870 1.00 54.56 179 LEU A C 1
ATOM 1304 O O . LEU A 1 179 ? -16.128 15.097 21.958 1.00 54.56 179 LEU A O 1
ATOM 1308 N N . GLN A 1 180 ? -16.393 16.652 20.348 1.00 59.38 180 GLN A N 1
ATOM 1309 C CA . GLN A 1 180 ? -15.643 17.703 21.004 1.00 59.38 180 GLN A CA 1
ATOM 1310 C C . GLN A 1 180 ? -16.611 18.574 21.814 1.00 59.38 180 GLN A C 1
ATOM 1312 O O . GLN A 1 180 ? -17.317 19.439 21.284 1.00 59.38 180 GLN A O 1
ATOM 1317 N N . VAL A 1 181 ? -16.673 18.347 23.127 1.00 56.09 181 VAL A N 1
ATOM 1318 C CA . VAL A 1 181 ? -17.507 19.184 24.004 1.00 56.09 181 VAL A CA 1
ATOM 1319 C C . VAL A 1 181 ? -16.704 20.403 24.450 1.00 56.09 181 VAL A C 1
ATOM 1321 O O . VAL A 1 181 ? -15.675 20.278 25.116 1.00 56.09 181 VAL A O 1
ATOM 1324 N N . GLY A 1 182 ? -17.175 21.590 24.060 1.00 58.00 182 GLY A N 1
ATOM 1325 C CA . GLY A 1 182 ? -16.527 22.868 24.330 1.00 58.00 182 GLY A CA 1
ATOM 1326 C C . GLY A 1 182 ? -17.466 23.863 25.006 1.00 58.00 182 GLY A C 1
ATOM 1327 O O . GLY A 1 182 ? -18.662 23.910 24.736 1.00 58.00 182 GLY A O 1
ATOM 1328 N N . LEU A 1 183 ? -16.916 24.706 25.878 1.00 54.38 183 LEU A N 1
ATOM 1329 C CA . LEU A 1 183 ? -17.631 25.861 26.425 1.00 54.38 183 LEU A CA 1
ATOM 1330 C C . LEU A 1 183 ? -17.231 27.107 25.639 1.00 54.38 183 LEU A C 1
ATOM 1332 O O . LEU A 1 183 ? -16.046 27.336 25.396 1.00 54.38 183 LEU A O 1
ATOM 1336 N N . ARG A 1 184 ? -18.205 27.930 25.233 1.00 53.53 184 ARG A N 1
ATOM 1337 C CA . ARG A 1 184 ? -17.904 29.227 24.611 1.00 53.53 184 ARG A CA 1
ATOM 1338 C C . ARG A 1 184 ? -17.668 30.200 25.759 1.00 53.53 184 ARG A C 1
ATOM 1340 O O . ARG A 1 184 ? -18.528 30.287 26.634 1.00 53.53 184 ARG A O 1
ATOM 1347 N N . PRO A 1 185 ? -16.538 30.924 25.800 1.00 46.12 185 PRO A N 1
ATOM 1348 C CA . PRO A 1 185 ? -16.334 31.917 26.838 1.00 46.12 185 PRO A CA 1
ATOM 1349 C C . PRO A 1 185 ? -17.385 33.019 26.677 1.00 46.12 185 PRO A C 1
ATOM 1351 O O . PRO A 1 185 ? -17.360 33.790 25.716 1.00 46.12 185 PRO A O 1
ATOM 1354 N N . PHE A 1 186 ? -18.309 33.098 27.633 1.00 42.44 186 PHE A N 1
ATOM 1355 C CA . PHE A 1 186 ? -19.151 34.274 27.788 1.00 42.44 186 PHE A CA 1
ATOM 1356 C C . PHE A 1 186 ? -18.245 35.449 28.181 1.00 42.44 186 PHE A C 1
ATOM 1358 O O . PHE A 1 186 ? -17.390 35.309 29.058 1.00 42.44 186 PHE A O 1
ATOM 1365 N N . ARG A 1 187 ? -18.392 36.607 27.527 1.00 43.47 187 ARG A N 1
ATOM 1366 C CA . ARG A 1 187 ? -17.604 37.803 27.865 1.00 43.47 187 ARG A CA 1
ATOM 1367 C C . ARG A 1 187 ? -18.072 38.374 29.203 1.00 43.47 187 ARG A C 1
ATOM 1369 O O . ARG A 1 187 ? -19.014 39.165 29.247 1.00 43.47 187 ARG A O 1
ATOM 1376 N N . ILE A 1 188 ? -17.385 38.012 30.284 1.00 40.47 188 ILE A N 1
ATOM 1377 C CA . ILE A 1 188 ? -17.558 38.639 31.598 1.00 40.47 188 ILE A CA 1
ATOM 1378 C C . ILE A 1 188 ? -16.801 39.977 31.581 1.00 40.47 188 ILE A C 1
ATOM 1380 O O . ILE A 1 188 ? -15.673 40.092 32.049 1.00 40.47 188 ILE A O 1
ATOM 1384 N N . GLY A 1 189 ? -17.414 41.000 30.981 1.00 46.22 189 GLY A N 1
ATOM 1385 C CA . GLY A 1 189 ? -16.771 42.298 30.752 1.00 46.22 189 GLY A CA 1
ATOM 1386 C C . GLY A 1 189 ? -15.895 42.333 29.493 1.00 46.22 189 GLY A C 1
ATOM 1387 O O . GLY A 1 189 ? -15.949 41.436 28.650 1.00 46.22 189 GLY A O 1
ATOM 1388 N N . ARG A 1 190 ? -15.137 43.424 29.309 1.00 46.28 190 ARG A N 1
ATOM 1389 C CA . ARG A 1 190 ? -14.372 43.659 28.068 1.00 46.28 190 ARG A CA 1
ATOM 1390 C C . ARG A 1 190 ? -13.083 42.838 27.959 1.00 46.28 190 ARG A C 1
ATOM 1392 O O . ARG A 1 190 ? -12.731 42.487 26.837 1.00 46.28 190 ARG A O 1
ATOM 1399 N N . ASP A 1 191 ? -12.442 42.502 29.082 1.00 47.50 191 ASP A N 1
ATOM 1400 C CA . ASP A 1 191 ? -11.001 42.191 29.092 1.00 47.50 191 ASP A CA 1
ATOM 1401 C C . ASP A 1 191 ? -10.603 40.843 29.737 1.00 47.50 191 ASP A C 1
ATOM 1403 O O . ASP A 1 191 ? -9.417 40.530 29.805 1.00 47.50 191 ASP A O 1
ATOM 1407 N N . THR A 1 192 ? -11.552 40.000 30.166 1.00 45.59 192 THR A N 1
ATOM 1408 C CA . THR A 1 192 ? -11.259 38.652 30.702 1.00 45.59 192 THR A CA 1
ATOM 1409 C C . THR A 1 192 ? -12.067 37.557 30.005 1.00 45.59 192 THR A C 1
ATOM 1411 O O . THR A 1 192 ? -13.223 37.284 30.326 1.00 45.59 192 THR A O 1
ATOM 1414 N N . ALA A 1 193 ? -11.420 36.869 29.061 1.00 49.19 193 ALA A N 1
ATOM 1415 C CA . ALA A 1 193 ? -11.866 35.557 28.611 1.00 49.19 193 ALA A CA 1
ATOM 1416 C C . ALA A 1 193 ? -11.334 34.498 29.586 1.00 49.19 193 ALA A C 1
ATOM 1418 O O . ALA A 1 193 ? -10.122 34.380 29.767 1.00 49.19 193 ALA A O 1
ATOM 1419 N N . LEU A 1 194 ? -12.225 33.715 30.199 1.00 48.16 194 LEU A N 1
ATOM 1420 C CA . LEU A 1 194 ? -11.808 32.474 30.854 1.00 48.16 194 LEU A CA 1
ATOM 1421 C C . LEU A 1 194 ? -11.191 31.548 29.792 1.00 48.16 194 LEU A C 1
ATOM 1423 O O . LEU A 1 194 ? -11.734 31.479 28.681 1.00 48.16 194 LEU A O 1
ATOM 1427 N N . PRO A 1 195 ? -10.092 30.830 30.096 1.00 49.59 195 PRO A N 1
ATOM 1428 C CA . PRO A 1 195 ? -9.609 29.792 29.199 1.00 49.59 195 PRO A CA 1
ATOM 1429 C C . PRO A 1 195 ? -10.745 28.780 28.987 1.00 49.59 195 PRO A C 1
ATOM 1431 O O . PRO A 1 195 ? -11.429 28.431 29.956 1.00 49.59 195 PRO A O 1
ATOM 1434 N N . PRO A 1 196 ? -10.996 28.324 27.746 1.00 54.94 196 PRO A N 1
ATOM 1435 C CA . PRO A 1 196 ? -11.984 27.279 27.525 1.00 54.94 196 PRO A CA 1
ATOM 1436 C C . PRO A 1 196 ? -11.595 26.052 28.354 1.00 54.94 196 PRO A C 1
ATOM 1438 O O . PRO A 1 196 ? -10.403 25.768 28.510 1.00 54.94 196 PRO A O 1
ATOM 1441 N N . CYS A 1 197 ? -12.582 25.295 28.845 1.00 51.72 197 CYS A N 1
ATOM 1442 C CA . CYS A 1 197 ? -12.308 23.922 29.262 1.00 51.72 197 CYS A CA 1
ATOM 1443 C C . CYS A 1 197 ? -11.539 23.249 28.126 1.00 51.72 197 CYS A C 1
ATOM 1445 O O . CYS A 1 197 ? -11.999 23.298 26.980 1.00 51.72 197 CYS A O 1
ATOM 1447 N N . GLY A 1 198 ? -10.370 22.678 28.438 1.00 53.12 198 GLY A N 1
ATOM 1448 C CA . GLY A 1 198 ? -9.587 21.927 27.464 1.00 53.12 198 GLY A CA 1
ATOM 1449 C C . GLY A 1 198 ? -10.517 20.929 26.790 1.00 53.12 198 GLY A C 1
ATOM 1450 O O . GLY A 1 198 ? -11.206 20.185 27.488 1.00 53.12 198 GLY A O 1
ATOM 1451 N N . ALA A 1 199 ? -10.618 21.020 25.464 1.00 53.69 199 ALA A N 1
ATOM 1452 C CA . ALA A 1 199 ? -11.669 20.346 24.721 1.00 53.69 199 ALA A CA 1
ATOM 1453 C C . ALA A 1 199 ? -11.676 18.853 25.061 1.00 53.69 199 ALA A C 1
ATOM 1455 O O . ALA A 1 199 ? -10.656 18.178 24.915 1.00 53.69 199 ALA A O 1
ATOM 1456 N N . MET A 1 200 ? -12.809 18.349 25.551 1.00 52.84 200 MET A N 1
ATOM 1457 C CA . MET A 1 200 ? -12.926 16.927 25.841 1.00 52.84 200 MET A CA 1
ATOM 1458 C C . MET A 1 200 ? -13.149 16.190 24.528 1.00 52.84 200 MET A C 1
ATOM 1460 O O . MET A 1 200 ? -14.258 16.203 24.001 1.00 52.84 200 MET A O 1
ATOM 1464 N N . ASP A 1 201 ? -12.083 15.575 24.019 1.00 48.78 201 ASP A N 1
ATOM 1465 C CA . ASP A 1 201 ? -12.113 14.682 22.864 1.00 48.78 201 ASP A CA 1
ATOM 1466 C C . ASP A 1 201 ? -12.750 13.344 23.262 1.00 48.78 201 ASP A C 1
ATOM 1468 O O . ASP A 1 201 ? -12.111 12.477 23.868 1.00 48.78 201 ASP A O 1
ATOM 1472 N N . MET A 1 202 ? -14.033 13.173 22.943 1.00 52.97 202 MET A N 1
ATOM 1473 C CA . MET A 1 202 ? -14.799 11.989 23.321 1.00 52.97 202 MET A CA 1
ATOM 1474 C C . MET A 1 202 ? -15.020 11.066 22.128 1.00 52.97 202 MET A C 1
ATOM 1476 O O . MET A 1 202 ? -15.859 11.310 21.265 1.00 52.97 202 MET A O 1
ATOM 1480 N N . TRP A 1 203 ? -14.289 9.958 22.103 1.00 51.38 203 TRP A N 1
ATOM 1481 C CA . TRP A 1 203 ? -14.333 8.994 21.009 1.00 51.38 203 TRP A CA 1
ATOM 1482 C C . TRP A 1 203 ? -15.497 8.019 21.185 1.00 51.38 203 TRP A C 1
ATOM 1484 O O . TRP A 1 203 ? -15.526 7.244 22.143 1.00 51.38 203 TRP A O 1
ATOM 1494 N N . TYR A 1 204 ? -16.432 8.010 20.236 1.00 59.03 204 TYR A N 1
ATOM 1495 C CA . TYR A 1 204 ? -17.458 6.976 20.130 1.00 59.03 204 TYR A CA 1
ATOM 1496 C C . TYR A 1 204 ? -17.462 6.369 18.723 1.00 59.03 204 TYR A C 1
ATOM 1498 O O . TYR A 1 204 ? -16.970 6.945 17.755 1.00 59.03 204 TYR A O 1
ATOM 1506 N N . SER A 1 205 ? -17.932 5.132 18.612 1.00 57.78 205 SER A N 1
ATOM 1507 C CA . SER A 1 205 ? -17.936 4.384 17.353 1.00 57.78 205 SER A CA 1
ATOM 1508 C C . SER A 1 205 ? -19.011 3.310 17.389 1.00 57.78 205 SER A C 1
ATOM 1510 O O . SER A 1 205 ? -19.457 2.925 18.472 1.00 57.78 205 SER A O 1
ATOM 1512 N N . ALA A 1 206 ? -19.405 2.814 16.216 1.00 61.00 206 ALA A N 1
ATOM 1513 C CA . ALA A 1 206 ? -20.334 1.697 16.089 1.00 61.00 206 ALA A CA 1
ATOM 1514 C C . ALA A 1 206 ? -20.018 0.555 17.064 1.00 61.00 206 ALA A C 1
ATOM 1516 O O . ALA A 1 206 ? -18.869 0.114 17.175 1.00 61.00 206 ALA A O 1
ATOM 1517 N N . ARG A 1 207 ? -21.051 0.016 17.726 1.00 73.75 207 ARG A N 1
ATOM 1518 C CA . ARG A 1 207 ? -20.914 -1.104 18.681 1.00 73.75 207 ARG A CA 1
ATOM 1519 C C . ARG A 1 207 ? -20.206 -2.323 18.087 1.00 73.75 207 ARG A C 1
ATOM 1521 O O . ARG A 1 207 ? -19.535 -3.047 18.822 1.00 73.75 207 ARG A O 1
ATOM 1528 N N . LEU A 1 208 ? -20.346 -2.513 16.776 1.00 80.94 208 LEU A N 1
ATOM 1529 C CA . LEU A 1 208 ? -19.696 -3.538 15.972 1.00 80.94 208 LEU A CA 1
ATOM 1530 C C . LEU A 1 208 ? -19.227 -2.929 14.641 1.00 80.94 208 LEU A C 1
ATOM 1532 O O . LEU A 1 208 ? -20.057 -2.488 13.839 1.00 80.94 208 LEU A O 1
ATOM 1536 N N . VAL A 1 209 ? -17.915 -2.966 14.401 1.00 82.81 209 VAL A N 1
ATOM 1537 C CA . VAL A 1 209 ? -17.290 -2.758 13.085 1.00 82.81 209 VAL A CA 1
ATOM 1538 C C . VAL A 1 209 ? -16.714 -4.099 12.643 1.00 82.81 209 VAL A C 1
ATOM 1540 O O . VAL A 1 209 ? -16.059 -4.776 13.437 1.00 82.81 209 VAL A O 1
ATOM 1543 N N . ALA A 1 210 ? -16.965 -4.511 11.401 1.00 87.44 210 ALA A N 1
ATOM 1544 C CA . ALA A 1 210 ? -16.482 -5.791 10.895 1.00 87.44 210 ALA A CA 1
ATOM 1545 C C . ALA A 1 210 ? -16.238 -5.774 9.381 1.00 87.44 210 ALA A C 1
ATOM 1547 O O . ALA A 1 210 ? -16.921 -5.068 8.642 1.00 87.44 210 ALA A O 1
ATOM 1548 N N . SER A 1 211 ? -15.287 -6.592 8.937 1.00 90.25 211 SER A N 1
ATOM 1549 C CA . SER A 1 211 ? -15.019 -6.909 7.530 1.00 90.25 211 SER A CA 1
ATOM 1550 C C . SER A 1 211 ? -14.530 -8.349 7.432 1.00 90.25 211 SER A C 1
ATOM 1552 O O . SER A 1 211 ? -13.947 -8.862 8.381 1.00 90.25 211 SER A O 1
ATOM 1554 N N . PHE A 1 212 ? -14.699 -9.006 6.289 1.00 91.38 212 PHE A N 1
ATOM 1555 C CA . PHE A 1 212 ? -13.875 -10.183 6.012 1.00 91.38 212 PHE A CA 1
ATOM 1556 C C . PHE A 1 212 ? -12.415 -9.762 5.805 1.00 91.38 212 PHE A C 1
ATOM 1558 O O . PHE A 1 212 ? -12.160 -8.627 5.408 1.00 91.38 212 PHE A O 1
ATOM 1565 N N . GLY A 1 213 ? -11.472 -10.651 6.120 1.00 87.50 213 GLY A N 1
ATOM 1566 C CA . GLY A 1 213 ? -10.033 -10.391 6.034 1.00 87.50 213 GLY A CA 1
ATOM 1567 C C . GLY A 1 213 ? -9.525 -10.229 4.604 1.00 87.50 213 GLY A C 1
ATOM 1568 O O . GLY A 1 213 ? -8.603 -9.453 4.378 1.00 87.50 213 GLY A O 1
ATOM 1569 N N . GLU A 1 214 ? -10.165 -10.888 3.637 1.00 91.25 214 GLU A N 1
ATOM 1570 C CA . GLU A 1 214 ? -9.853 -10.761 2.212 1.00 91.25 214 GLU A CA 1
ATOM 1571 C C . GLU A 1 214 ? -11.127 -10.548 1.384 1.00 91.25 214 GLU A C 1
ATOM 1573 O O . GLU A 1 214 ? -12.212 -10.998 1.764 1.00 91.25 214 GLU A O 1
ATOM 1578 N N . SER A 1 215 ? -10.998 -9.878 0.235 1.00 90.38 215 SER A N 1
ATOM 1579 C CA . SER A 1 215 ? -12.088 -9.732 -0.735 1.00 90.38 215 SER A CA 1
ATOM 1580 C C . SER A 1 215 ? -11.573 -9.674 -2.186 1.00 90.38 215 SER A C 1
ATOM 1582 O O . SER A 1 215 ? -10.897 -8.702 -2.544 1.00 90.38 215 SER A O 1
ATOM 1584 N N . PRO A 1 216 ? -11.901 -10.658 -3.052 1.00 92.06 216 PRO A N 1
ATOM 1585 C CA . PRO A 1 216 ? -12.544 -11.940 -2.739 1.00 92.06 216 PRO A CA 1
ATOM 1586 C C . PRO A 1 216 ? -11.571 -12.964 -2.124 1.00 92.06 216 PRO A C 1
ATOM 1588 O O . PRO A 1 216 ? -10.360 -12.867 -2.309 1.00 92.06 216 PRO A O 1
ATOM 1591 N N . TYR A 1 217 ? -12.113 -14.017 -1.506 1.00 90.75 217 TYR A N 1
ATOM 1592 C CA . TYR A 1 217 ? -11.363 -15.248 -1.222 1.00 90.75 217 TYR A CA 1
ATOM 1593 C C . TYR A 1 217 ? -11.298 -16.158 -2.456 1.00 90.75 217 TYR A C 1
ATOM 1595 O O . TYR A 1 217 ? -12.327 -16.463 -3.062 1.00 90.75 217 TYR A O 1
ATOM 1603 N N . TYR A 1 218 ? -10.108 -16.669 -2.778 1.00 87.62 218 TYR A N 1
ATOM 1604 C CA . TYR A 1 218 ? -9.869 -17.554 -3.926 1.00 87.62 218 TYR A CA 1
ATOM 1605 C C . TYR A 1 218 ? -9.879 -19.030 -3.515 1.00 87.62 218 TYR A C 1
ATOM 1607 O O . TYR A 1 218 ? -8.950 -19.489 -2.858 1.00 87.62 218 TYR A O 1
ATOM 1615 N N . ALA A 1 219 ? -10.955 -19.756 -3.848 1.00 84.44 219 ALA A N 1
ATOM 1616 C CA . ALA A 1 219 ? -11.204 -21.175 -3.522 1.00 84.44 219 ALA A CA 1
ATOM 1617 C C . ALA A 1 219 ? -10.940 -21.616 -2.065 1.00 84.44 219 ALA A C 1
ATOM 1619 O O . ALA A 1 219 ? -10.920 -22.813 -1.770 1.00 84.44 219 ALA A O 1
ATOM 1620 N N . ALA A 1 220 ? -10.761 -20.675 -1.139 1.00 84.69 220 ALA A N 1
ATOM 1621 C CA . ALA A 1 220 ? -10.368 -20.974 0.222 1.00 84.69 220 ALA A CA 1
ATOM 1622 C C . ALA A 1 220 ? -11.479 -21.754 0.938 1.00 84.69 220 ALA A C 1
ATOM 1624 O O . ALA A 1 220 ? -12.662 -21.421 0.821 1.00 84.69 220 ALA A O 1
ATOM 1625 N N . ALA A 1 221 ? -11.111 -22.788 1.695 1.00 91.75 221 ALA A N 1
ATOM 1626 C CA . ALA A 1 221 ? -12.041 -23.515 2.566 1.00 91.75 221 ALA A CA 1
ATOM 1627 C C . ALA A 1 221 ? -12.329 -22.764 3.884 1.00 91.75 221 ALA A C 1
ATOM 1629 O O . ALA A 1 221 ? -13.283 -23.089 4.590 1.00 91.75 221 ALA A O 1
ATOM 1630 N N . TRP A 1 222 ? -11.512 -21.754 4.190 1.00 94.50 222 TRP A N 1
ATOM 1631 C CA . TRP A 1 222 ? -11.530 -20.959 5.413 1.00 94.50 222 TRP A CA 1
ATOM 1632 C C . TRP A 1 222 ? -11.201 -19.501 5.088 1.00 94.50 222 TRP A C 1
ATOM 1634 O O . TRP A 1 222 ? -10.598 -19.222 4.053 1.00 94.50 222 TRP A O 1
ATOM 1644 N N . GLY A 1 223 ? -11.560 -18.591 5.983 1.00 94.31 223 GLY A N 1
ATOM 1645 C CA . GLY A 1 223 ? -11.164 -17.187 5.931 1.00 94.31 223 GLY A CA 1
ATOM 1646 C C . GLY A 1 223 ? -11.147 -16.574 7.326 1.00 94.31 223 GLY A C 1
ATOM 1647 O O . GLY A 1 223 ? -11.299 -17.277 8.325 1.00 94.31 223 GLY A O 1
ATOM 1648 N N . GLU A 1 224 ? -11.007 -15.255 7.395 1.00 95.19 224 GLU A N 1
ATOM 1649 C CA . GLU A 1 224 ? -11.047 -14.496 8.644 1.00 95.19 224 GLU A CA 1
ATOM 1650 C C . GLU A 1 224 ? -12.205 -13.494 8.613 1.00 95.19 224 GLU A C 1
ATOM 1652 O O . GLU A 1 224 ? -12.435 -12.824 7.608 1.00 95.19 224 GLU A O 1
ATOM 1657 N N . LEU A 1 225 ? -12.916 -13.353 9.728 1.00 95.06 225 LEU A N 1
ATOM 1658 C CA . LEU A 1 225 ? -13.804 -12.227 9.996 1.00 95.06 225 LEU A CA 1
ATOM 1659 C C . LEU A 1 225 ? -13.086 -11.298 10.973 1.00 95.06 225 LEU A C 1
ATOM 1661 O O . LEU A 1 225 ? -12.863 -11.647 12.132 1.00 95.06 225 LEU A O 1
ATOM 1665 N N . LEU A 1 226 ? -12.707 -10.123 10.487 1.00 92.44 226 LEU A N 1
ATOM 1666 C CA . LEU A 1 226 ? -12.139 -9.042 11.276 1.00 92.44 226 LEU A CA 1
ATOM 1667 C C . LEU A 1 226 ? -13.261 -8.328 12.019 1.00 92.44 226 LEU A C 1
ATOM 1669 O O . LEU A 1 226 ? -14.282 -7.971 11.430 1.00 92.44 226 LEU A O 1
ATOM 1673 N N . VAL A 1 227 ? -13.061 -8.110 13.312 1.00 90.25 227 VAL A N 1
ATOM 1674 C CA . VAL A 1 227 ? -14.062 -7.555 14.220 1.00 90.25 227 VAL A CA 1
ATOM 1675 C C . VAL A 1 227 ? -13.393 -6.544 15.140 1.00 90.25 227 VAL A C 1
ATOM 1677 O O . VAL A 1 227 ? -12.354 -6.841 15.725 1.00 90.25 227 VAL A O 1
ATOM 1680 N N . ARG A 1 228 ? -14.021 -5.384 15.337 1.00 87.12 228 ARG A N 1
ATOM 1681 C CA . ARG A 1 228 ? -13.833 -4.547 16.528 1.00 87.12 228 ARG A CA 1
ATOM 1682 C C . ARG A 1 228 ? -15.186 -4.349 17.196 1.00 87.12 228 ARG A C 1
ATOM 1684 O O . ARG A 1 228 ? -16.144 -3.918 16.552 1.00 87.12 228 ARG A O 1
ATOM 1691 N N . THR A 1 229 ? -15.266 -4.654 18.487 1.00 84.44 229 THR A N 1
ATOM 1692 C CA . THR A 1 229 ? -16.452 -4.337 19.295 1.00 84.44 229 THR A CA 1
ATOM 1693 C C . THR A 1 229 ? -16.185 -3.098 20.133 1.00 84.44 229 THR A C 1
ATOM 1695 O O . THR A 1 229 ? -15.087 -2.937 20.647 1.00 84.44 229 THR A O 1
ATOM 1698 N N . ASN A 1 230 ? -17.178 -2.227 20.295 1.00 74.00 230 ASN A N 1
ATOM 1699 C CA . ASN A 1 230 ? -17.088 -1.053 21.178 1.00 74.00 230 ASN A CA 1
ATOM 1700 C C . ASN A 1 230 ? -18.171 -1.053 22.262 1.00 74.00 230 ASN A C 1
ATOM 1702 O O . ASN A 1 230 ? -18.231 -0.147 23.087 1.00 74.00 230 ASN A O 1
ATOM 1706 N N . ALA A 1 231 ? -19.013 -2.090 22.278 1.00 72.94 231 ALA A N 1
ATOM 1707 C CA . ALA A 1 231 ? -19.961 -2.329 23.351 1.00 72.94 231 ALA A CA 1
ATOM 1708 C C . ALA A 1 231 ? -19.215 -2.617 24.663 1.00 72.94 231 ALA A C 1
ATOM 1710 O O . ALA A 1 231 ? -18.416 -3.550 24.740 1.00 72.94 231 ALA A O 1
ATOM 1711 N N . SER A 1 232 ? -19.503 -1.844 25.708 1.00 66.00 232 SER A N 1
ATOM 1712 C CA . SER A 1 232 ? -19.101 -2.175 27.070 1.00 66.00 232 SER A CA 1
ATOM 1713 C C . SER A 1 232 ? -20.091 -3.181 27.661 1.00 66.00 232 SER A C 1
ATOM 1715 O O . SER A 1 232 ? -21.304 -2.965 27.666 1.00 66.00 232 SER A O 1
ATOM 1717 N N . SER A 1 233 ? -19.587 -4.302 28.174 1.00 62.00 233 SER A N 1
ATOM 1718 C CA . SER A 1 233 ? -20.391 -5.209 28.987 1.00 62.00 233 SER A CA 1
ATOM 1719 C C . SER A 1 233 ? -20.426 -4.701 30.427 1.00 62.00 233 SER A C 1
ATOM 1721 O O . SER A 1 233 ? -19.394 -4.575 31.090 1.00 62.00 233 SER A O 1
ATOM 1723 N N . ALA A 1 234 ? -21.622 -4.406 30.940 1.00 58.22 234 ALA A N 1
ATOM 1724 C CA . ALA A 1 234 ? -21.795 -4.089 32.354 1.00 58.22 234 ALA A CA 1
ATOM 1725 C C . ALA A 1 234 ? -21.340 -5.297 33.195 1.00 58.22 234 ALA A C 1
ATOM 1727 O O . ALA A 1 234 ? -21.939 -6.367 33.117 1.00 58.22 234 ALA A O 1
ATOM 1728 N N . GLY A 1 235 ? -20.253 -5.140 33.958 1.00 66.81 235 GLY A N 1
ATOM 1729 C CA . GLY A 1 235 ? -19.647 -6.227 34.736 1.00 66.81 235 GLY A CA 1
ATOM 1730 C C . GLY A 1 235 ? -18.643 -7.111 33.980 1.00 66.81 235 GLY A C 1
ATOM 1731 O O . GLY A 1 235 ? -18.309 -8.180 34.477 1.00 66.81 235 GLY A O 1
ATOM 1732 N N . GLY A 1 236 ? -18.154 -6.704 32.801 1.00 70.50 236 GLY A N 1
ATOM 1733 C CA . GLY A 1 236 ? -17.055 -7.400 32.112 1.00 70.50 236 GLY A CA 1
ATOM 1734 C C . GLY A 1 236 ? -17.417 -8.768 31.521 1.00 70.50 236 GLY A C 1
ATOM 1735 O O . GLY A 1 236 ? -16.528 -9.551 31.191 1.00 70.50 236 GLY A O 1
ATOM 1736 N N . SER A 1 237 ? -18.709 -9.079 31.376 1.00 77.00 237 SER A N 1
ATOM 1737 C CA . SER A 1 237 ? -19.171 -10.312 30.730 1.00 77.00 237 SER A CA 1
ATOM 1738 C C . SER A 1 237 ? -18.664 -10.410 29.288 1.00 77.00 237 SER A C 1
ATOM 1740 O O . SER A 1 237 ? -18.655 -9.411 28.564 1.00 77.00 237 SER A O 1
ATOM 1742 N N . ALA A 1 238 ? -18.272 -11.609 28.854 1.00 84.12 238 ALA A N 1
ATOM 1743 C CA . ALA A 1 238 ? -17.858 -11.842 27.474 1.00 84.12 238 ALA A CA 1
ATOM 1744 C C . ALA A 1 238 ? -19.012 -11.548 26.496 1.00 84.12 238 ALA A C 1
ATOM 1746 O O . ALA A 1 238 ? -20.171 -11.870 26.773 1.00 84.12 238 ALA A O 1
ATOM 1747 N N . LEU A 1 239 ? -18.691 -10.916 25.366 1.00 91.25 239 LEU A N 1
ATOM 1748 C CA . LEU A 1 239 ? -19.634 -10.686 24.276 1.00 91.25 239 LEU A CA 1
ATOM 1749 C C . LEU A 1 239 ? -19.543 -11.853 23.295 1.00 91.25 239 LEU A C 1
ATOM 1751 O O . LEU A 1 239 ? -18.444 -12.314 22.997 1.00 91.25 239 LEU A O 1
ATOM 1755 N N . ARG A 1 240 ? -20.666 -12.291 22.725 1.00 94.88 240 ARG A N 1
ATOM 1756 C CA . ARG A 1 240 ? -20.680 -13.352 21.706 1.00 94.88 240 ARG A CA 1
ATOM 1757 C C . ARG A 1 240 ? -21.046 -12.774 20.348 1.00 94.88 240 ARG A C 1
ATOM 1759 O O . ARG A 1 240 ? -22.123 -12.209 20.209 1.00 94.88 240 ARG A O 1
ATOM 1766 N N . LEU A 1 241 ? -20.202 -12.955 19.340 1.00 96.06 241 LEU A N 1
ATOM 1767 C CA . LEU A 1 241 ? -20.530 -12.642 17.950 1.00 96.06 241 LEU A CA 1
ATOM 1768 C C . LEU A 1 241 ? -20.976 -13.911 17.218 1.00 96.06 241 LEU A C 1
ATOM 1770 O O . LEU A 1 241 ? -20.275 -14.921 17.270 1.00 96.06 241 LEU A O 1
ATOM 1774 N N . ARG A 1 242 ? -22.095 -13.833 16.495 1.00 97.25 242 ARG A N 1
ATOM 1775 C CA . ARG A 1 242 ? -22.547 -14.832 15.517 1.00 97.25 242 ARG A CA 1
ATOM 1776 C C . ARG A 1 242 ? -22.510 -14.238 14.110 1.00 97.25 242 ARG A C 1
ATOM 1778 O O . ARG A 1 242 ? -22.902 -13.088 13.923 1.00 97.25 242 ARG A O 1
ATOM 1785 N N . ALA A 1 243 ? -22.069 -15.022 13.133 1.00 97.06 243 ALA A N 1
ATOM 1786 C CA . ALA A 1 243 ? -22.123 -14.700 11.713 1.00 97.06 243 ALA A CA 1
ATOM 1787 C C . ALA A 1 243 ? -22.932 -15.765 10.965 1.00 97.06 243 ALA A C 1
ATOM 1789 O O . ALA A 1 243 ? -22.648 -16.955 11.099 1.00 97.06 243 ALA A O 1
ATOM 1790 N N . THR A 1 244 ? -23.896 -15.338 10.153 1.00 97.00 244 THR A N 1
ATOM 1791 C CA . THR A 1 244 ? -24.887 -16.208 9.509 1.00 97.00 244 THR A CA 1
ATOM 1792 C C . THR A 1 244 ? -25.003 -15.870 8.022 1.00 97.00 244 THR A C 1
ATOM 1794 O O . THR A 1 244 ? -25.218 -14.713 7.653 1.00 97.00 244 THR A O 1
ATOM 1797 N N . ALA A 1 245 ? -24.853 -16.866 7.153 1.00 95.12 245 ALA A N 1
ATOM 1798 C CA . ALA A 1 245 ? -25.034 -16.727 5.710 1.00 95.12 245 ALA A CA 1
ATOM 1799 C C . ALA A 1 245 ? -26.523 -16.518 5.329 1.00 95.12 245 ALA A C 1
ATOM 1801 O O . ALA A 1 245 ? -27.409 -16.812 6.136 1.00 95.12 245 ALA A O 1
ATOM 1802 N N . PRO A 1 246 ? -26.836 -16.041 4.103 1.00 93.62 246 PRO A N 1
ATOM 1803 C CA . PRO A 1 246 ? -28.215 -15.825 3.643 1.00 93.62 246 PRO A CA 1
ATOM 1804 C C . PRO A 1 246 ? -29.140 -17.048 3.705 1.00 93.62 246 PRO A C 1
ATOM 1806 O O . PRO A 1 246 ? -30.353 -16.883 3.771 1.00 93.62 246 PRO A O 1
ATOM 1809 N N . ASP A 1 247 ? -28.587 -18.263 3.678 1.00 93.50 247 ASP A N 1
ATOM 1810 C CA . ASP A 1 247 ? -29.326 -19.526 3.797 1.00 93.50 247 ASP A CA 1
ATOM 1811 C C . ASP A 1 247 ? -29.614 -19.932 5.258 1.00 93.50 247 ASP A C 1
ATOM 1813 O O . ASP A 1 247 ? -30.139 -21.014 5.511 1.00 93.50 247 ASP A O 1
ATOM 1817 N N . GLY A 1 248 ? -29.267 -19.076 6.227 1.00 94.50 248 GLY A N 1
ATOM 1818 C CA . GLY A 1 248 ? -29.436 -19.324 7.658 1.00 94.50 248 GLY A CA 1
ATOM 1819 C C . GLY A 1 248 ? -28.298 -20.120 8.302 1.00 94.50 248 GLY A C 1
ATOM 1820 O O . GLY A 1 248 ? -28.367 -20.405 9.497 1.00 94.50 248 GLY A O 1
ATOM 1821 N N . ARG A 1 249 ? -27.244 -20.478 7.557 1.00 94.44 249 ARG A N 1
ATOM 1822 C CA . ARG A 1 249 ? -26.121 -21.250 8.101 1.00 94.44 249 ARG A CA 1
ATOM 1823 C C . ARG A 1 249 ? -25.187 -20.390 8.940 1.00 94.44 249 ARG A C 1
ATOM 1825 O O . ARG A 1 249 ? -24.691 -19.366 8.475 1.00 94.44 249 ARG A O 1
ATOM 1832 N N . GLU A 1 250 ? -24.881 -20.849 10.148 1.00 96.62 250 GLU A N 1
ATOM 1833 C CA . GLU A 1 250 ? -23.846 -20.243 10.983 1.00 96.62 250 GLU A CA 1
ATOM 1834 C C . GLU A 1 250 ? -22.452 -20.493 10.377 1.00 96.62 250 GLU A C 1
ATOM 1836 O O . GLU A 1 250 ? -22.077 -21.631 10.097 1.00 96.62 250 GLU A O 1
ATOM 1841 N N . LEU A 1 251 ? -21.696 -19.416 10.154 1.00 95.38 251 LEU A N 1
ATOM 1842 C CA . LEU A 1 251 ? -20.327 -19.437 9.627 1.00 95.38 251 LEU A CA 1
ATOM 1843 C C . LEU A 1 251 ? -19.277 -19.354 10.748 1.00 95.38 251 LEU A C 1
ATOM 1845 O O . LEU A 1 251 ? -18.188 -19.916 10.627 1.00 95.38 251 LEU A O 1
ATOM 1849 N N . VAL A 1 252 ? -19.606 -18.642 11.833 1.00 96.88 252 VAL A N 1
ATOM 1850 C CA . VAL A 1 252 ? -18.847 -18.601 13.091 1.00 96.88 252 VAL A CA 1
ATOM 1851 C C . VAL A 1 252 ? -19.751 -18.131 14.240 1.00 96.88 252 VAL A C 1
ATOM 1853 O O . VAL A 1 252 ? -20.543 -17.205 14.071 1.00 96.88 252 VAL A O 1
ATOM 1856 N N . SER A 1 253 ? -19.596 -18.726 15.424 1.00 96.62 253 SER A N 1
ATOM 1857 C CA . SER A 1 253 ? -20.076 -18.185 16.703 1.00 96.62 253 SER A CA 1
ATOM 1858 C C . SER A 1 253 ? -18.920 -18.207 17.702 1.00 96.62 253 SER A C 1
ATOM 1860 O O . SER A 1 253 ? -18.479 -19.280 18.111 1.00 96.62 253 SER A O 1
ATOM 1862 N N . SER A 1 254 ? -18.424 -17.035 18.105 1.00 95.94 254 SER A N 1
ATOM 1863 C CA . SER A 1 254 ? -17.267 -16.900 19.001 1.00 95.94 254 SER A CA 1
ATOM 1864 C C . SER A 1 254 ? -17.520 -15.888 20.110 1.00 95.94 254 SER A C 1
ATOM 1866 O O . SER A 1 254 ? -18.260 -14.921 19.932 1.00 95.94 254 SER A O 1
ATOM 1868 N N . GLN A 1 255 ? -16.848 -16.075 21.244 1.00 94.56 255 GLN A N 1
ATOM 1869 C CA . GLN A 1 255 ? -16.649 -14.990 22.202 1.00 94.56 255 GLN A CA 1
ATOM 1870 C C . GLN A 1 255 ? -15.692 -13.948 21.599 1.00 94.56 255 GLN A C 1
ATOM 1872 O O . GLN A 1 255 ? -14.777 -14.301 20.849 1.00 94.56 255 GLN A O 1
ATOM 1877 N N . VAL A 1 256 ? -15.914 -12.675 21.916 1.00 91.75 256 VAL A N 1
ATOM 1878 C CA . VAL A 1 256 ? -15.096 -11.524 21.518 1.00 91.75 256 VAL A CA 1
ATOM 1879 C C . VAL A 1 256 ? -14.941 -10.572 22.703 1.00 91.75 256 VAL A C 1
ATOM 1881 O O . VAL A 1 256 ? -15.862 -10.381 23.501 1.00 91.75 256 VAL A O 1
ATOM 1884 N N . THR A 1 257 ? -13.760 -9.972 22.833 1.00 86.44 257 THR A N 1
ATOM 1885 C CA . THR A 1 257 ? -13.456 -9.050 23.933 1.00 86.44 257 THR A CA 1
ATOM 1886 C C . THR A 1 257 ? -13.939 -7.634 23.587 1.00 86.44 257 THR A C 1
ATOM 1888 O O . THR A 1 257 ? -13.658 -7.165 22.478 1.00 86.44 257 THR A O 1
ATOM 1891 N N . PRO A 1 258 ? -14.623 -6.924 24.508 1.00 81.88 258 PRO A N 1
ATOM 1892 C CA . PRO A 1 258 ? -14.896 -5.492 24.382 1.00 81.88 258 PRO A CA 1
ATOM 1893 C C . PRO A 1 258 ? -13.649 -4.690 23.992 1.00 81.88 258 PRO A C 1
ATOM 1895 O O . PRO A 1 258 ? -12.576 -4.918 24.544 1.00 81.88 258 PRO A O 1
ATOM 1898 N N . GLN A 1 259 ? -13.790 -3.742 23.062 1.00 75.31 259 GLN A N 1
ATOM 1899 C CA . GLN A 1 259 ? -12.748 -2.795 22.617 1.00 75.31 259 GLN A CA 1
ATOM 1900 C C . GLN A 1 259 ? -11.516 -3.418 21.934 1.00 75.31 259 GLN A C 1
ATOM 1902 O O . GLN A 1 259 ? -10.676 -2.690 21.405 1.00 75.31 259 GLN A O 1
ATOM 1907 N N . ALA A 1 260 ? -11.426 -4.747 21.849 1.00 79.56 260 ALA A N 1
ATOM 1908 C CA . ALA A 1 260 ? -10.379 -5.430 21.103 1.00 79.56 260 ALA A CA 1
ATOM 1909 C C . ALA A 1 260 ? -10.695 -5.483 19.600 1.00 79.56 260 ALA A C 1
ATOM 1911 O O . ALA A 1 260 ? -11.846 -5.666 19.187 1.00 79.56 260 ALA A O 1
ATOM 1912 N N . ARG A 1 261 ? -9.640 -5.401 18.781 1.00 85.56 261 ARG A N 1
ATOM 1913 C CA . ARG A 1 261 ? -9.642 -5.954 17.422 1.00 85.56 261 ARG A CA 1
ATOM 1914 C C . ARG A 1 261 ? -9.403 -7.461 17.515 1.00 85.56 261 ARG A C 1
ATOM 1916 O O . ARG A 1 261 ? -8.607 -7.928 18.327 1.00 85.56 261 ARG A O 1
ATOM 1923 N N . THR A 1 262 ? -10.112 -8.246 16.718 1.00 89.25 262 THR A N 1
ATOM 1924 C CA . THR A 1 262 ? -10.012 -9.711 16.713 1.00 89.25 262 THR A CA 1
ATOM 1925 C C . THR A 1 262 ? -10.225 -10.225 15.296 1.00 89.25 262 THR A C 1
ATOM 1927 O O . THR A 1 262 ? -11.129 -9.766 14.603 1.00 89.25 262 THR A O 1
ATOM 1930 N N . ALA A 1 263 ? -9.394 -11.173 14.866 1.00 92.25 263 ALA A N 1
ATOM 1931 C CA . ALA A 1 263 ? -9.625 -11.958 13.661 1.00 92.25 263 ALA A CA 1
ATOM 1932 C C . ALA A 1 263 ? -10.214 -13.311 14.084 1.00 92.25 263 ALA A C 1
ATOM 1934 O O . ALA A 1 263 ? -9.616 -14.029 14.884 1.00 92.25 263 ALA A O 1
ATOM 1935 N N . LEU A 1 264 ? -11.412 -13.627 13.598 1.00 94.50 264 LEU A N 1
ATOM 1936 C CA . LEU A 1 264 ? -12.106 -14.881 13.875 1.00 94.50 264 LEU A CA 1
ATOM 1937 C C . LEU A 1 264 ? -11.982 -15.810 12.672 1.00 94.50 264 LEU A C 1
ATOM 1939 O O . LEU A 1 264 ? -12.336 -15.415 11.564 1.00 94.50 264 LEU A O 1
ATOM 1943 N N . ASN A 1 265 ? -11.546 -17.050 12.885 1.00 96.00 265 ASN A N 1
ATOM 1944 C CA . ASN A 1 265 ? -11.536 -18.055 11.824 1.00 96.00 265 ASN A CA 1
ATOM 1945 C C . ASN A 1 265 ? -12.973 -18.396 11.408 1.00 96.00 265 ASN A C 1
ATOM 1947 O O . ASN A 1 265 ? -13.800 -18.766 12.242 1.00 96.00 265 ASN A O 1
ATOM 1951 N N . VAL A 1 266 ? -13.249 -18.303 10.110 1.00 95.75 266 VAL A N 1
ATOM 1952 C CA . VAL A 1 266 ? -14.543 -18.621 9.501 1.00 95.75 266 VAL A CA 1
ATOM 1953 C C . VAL A 1 266 ? -14.388 -19.857 8.634 1.00 95.75 266 VAL A C 1
ATOM 1955 O O . VAL A 1 266 ? -13.493 -19.914 7.790 1.00 95.75 266 VAL A O 1
ATOM 1958 N N . SER A 1 267 ? -15.270 -20.841 8.811 1.00 94.69 267 SER A N 1
ATOM 1959 C CA . SER A 1 267 ? -15.343 -21.973 7.888 1.00 94.69 267 SER A CA 1
ATOM 1960 C C . SER A 1 267 ? -16.246 -21.631 6.711 1.00 94.69 267 SER A C 1
ATOM 1962 O O . SER A 1 267 ? -17.364 -21.152 6.895 1.00 94.69 267 SER A O 1
ATOM 1964 N N . PHE A 1 268 ? -15.799 -21.933 5.495 1.00 94.94 268 PHE A N 1
ATOM 1965 C CA . PHE A 1 268 ? -16.630 -21.846 4.294 1.00 94.94 268 PHE A CA 1
ATOM 1966 C C . PHE A 1 268 ? -17.190 -23.217 3.878 1.00 94.94 268 PHE A C 1
ATOM 1968 O O . PHE A 1 268 ? -17.538 -23.430 2.713 1.00 94.94 268 PHE A O 1
ATOM 1975 N N . ALA A 1 269 ? -17.288 -24.160 4.823 1.00 92.88 269 ALA A N 1
ATOM 1976 C CA . ALA A 1 269 ? -17.833 -25.494 4.596 1.00 92.88 269 ALA A CA 1
ATOM 1977 C C . ALA A 1 269 ? -19.250 -25.439 3.986 1.00 92.88 269 ALA A C 1
ATOM 1979 O O . ALA A 1 269 ? -20.181 -24.841 4.533 1.00 92.88 269 ALA A O 1
ATOM 1980 N N . GLY A 1 270 ? -19.390 -26.051 2.806 1.00 90.69 270 GLY A N 1
ATOM 1981 C CA . GLY A 1 270 ? -20.616 -26.073 2.004 1.00 90.69 270 GLY A CA 1
ATOM 1982 C C . GLY A 1 270 ? -21.064 -24.715 1.448 1.00 90.69 270 GLY A C 1
ATOM 1983 O O . GLY A 1 270 ? -22.174 -24.623 0.924 1.00 90.69 270 GLY A O 1
ATOM 1984 N N . VAL A 1 271 ? -20.323 -23.622 1.659 1.00 92.62 271 VAL A N 1
ATOM 1985 C CA . VAL A 1 271 ? -20.611 -22.334 1.006 1.00 92.62 271 VAL A CA 1
ATOM 1986 C C . VAL A 1 271 ? -20.132 -22.467 -0.439 1.00 92.62 271 VAL A C 1
ATOM 1988 O O . VAL A 1 271 ? -19.096 -23.095 -0.684 1.00 92.62 271 VAL A O 1
ATOM 1991 N N . ASP A 1 272 ? -20.849 -21.897 -1.404 1.00 93.44 272 ASP A N 1
ATOM 1992 C CA . ASP A 1 272 ? -20.443 -21.995 -2.808 1.00 93.44 272 ASP A CA 1
ATOM 1993 C C . ASP A 1 272 ? -19.110 -21.264 -3.062 1.00 93.44 272 ASP A C 1
ATOM 1995 O O . ASP A 1 272 ? -18.865 -20.183 -2.516 1.00 93.44 272 ASP A O 1
ATOM 1999 N N . ALA A 1 273 ? -18.219 -21.857 -3.863 1.00 90.56 273 ALA A N 1
ATOM 2000 C CA . ALA A 1 273 ? -16.915 -21.265 -4.181 1.00 90.56 273 ALA A CA 1
ATOM 2001 C C . ALA A 1 273 ? -17.027 -19.973 -5.015 1.00 90.56 273 ALA A C 1
ATOM 2003 O O . ALA A 1 273 ? -16.056 -19.234 -5.098 1.00 90.56 273 ALA A O 1
ATOM 2004 N N . SER A 1 274 ? -18.196 -19.700 -5.596 1.00 91.62 274 SER A N 1
ATOM 2005 C CA . SER A 1 274 ? -18.590 -18.482 -6.313 1.00 91.62 274 SER A CA 1
ATOM 2006 C C . SER A 1 274 ? -19.591 -17.609 -5.532 1.00 91.62 274 SER A C 1
ATOM 2008 O O . SER A 1 274 ? -20.243 -16.740 -6.108 1.00 91.62 274 SER A O 1
ATOM 2010 N N . PHE A 1 275 ? -19.745 -17.846 -4.221 1.00 92.88 275 PHE A N 1
ATOM 2011 C CA . PHE A 1 275 ? -20.663 -17.090 -3.368 1.00 92.88 275 PHE A CA 1
ATOM 2012 C C . PHE A 1 275 ? -20.305 -15.597 -3.319 1.00 92.88 275 PHE A C 1
ATOM 2014 O O . PHE A 1 275 ? -19.230 -15.226 -2.853 1.00 92.88 275 PHE A O 1
ATOM 2021 N N . ASP A 1 276 ? -21.254 -14.740 -3.688 1.00 92.50 276 ASP A N 1
ATOM 2022 C CA . ASP A 1 276 ? -21.193 -13.294 -3.481 1.00 92.50 276 ASP A CA 1
ATOM 2023 C C . ASP A 1 276 ? -22.488 -12.836 -2.795 1.00 92.50 276 ASP A C 1
ATOM 2025 O O . ASP A 1 276 ? -23.571 -12.897 -3.384 1.00 92.50 276 ASP A O 1
ATOM 2029 N N . GLY A 1 277 ? -22.405 -12.433 -1.525 1.00 90.50 277 GLY A N 1
ATOM 2030 C CA . GLY A 1 277 ? -23.596 -12.112 -0.741 1.00 90.50 277 GLY A CA 1
ATOM 2031 C C . GLY A 1 277 ? -23.324 -11.503 0.632 1.00 90.50 277 GLY A C 1
ATOM 2032 O O . GLY A 1 277 ? -22.195 -11.454 1.117 1.00 90.50 277 GLY A O 1
ATOM 2033 N N . MET A 1 278 ? -24.391 -11.024 1.273 1.00 93.25 278 MET A N 1
ATOM 2034 C CA . MET A 1 278 ? -24.329 -10.381 2.588 1.00 93.25 278 MET A CA 1
ATOM 2035 C C . MET A 1 278 ? -24.450 -11.416 3.713 1.00 93.25 278 MET A C 1
ATOM 2037 O O . MET A 1 278 ? -25.455 -12.112 3.812 1.00 93.25 278 MET A O 1
ATOM 2041 N N . VAL A 1 279 ? -23.454 -11.485 4.589 1.00 95.19 279 VAL A N 1
ATOM 2042 C CA . VAL A 1 279 ? -23.472 -12.277 5.825 1.00 95.19 279 VAL A CA 1
ATOM 2043 C C . VAL A 1 279 ? -24.034 -11.409 6.949 1.00 95.19 279 VAL A C 1
ATOM 2045 O O . VAL A 1 279 ? -23.516 -10.318 7.199 1.00 95.19 279 VAL A O 1
ATOM 2048 N N . LYS A 1 280 ? -25.082 -11.882 7.634 1.00 96.56 280 LYS A N 1
ATOM 2049 C CA . LYS A 1 280 ? -25.639 -11.228 8.826 1.00 96.56 280 LYS A CA 1
ATOM 2050 C C . LYS A 1 280 ? -24.679 -11.428 9.997 1.00 96.56 280 LYS A C 1
ATOM 2052 O O . LYS A 1 280 ? -24.245 -12.550 10.240 1.00 96.56 280 LYS A O 1
ATOM 2057 N N . LEU A 1 281 ? -24.376 -10.365 10.734 1.00 96.12 281 LEU A N 1
ATOM 2058 C CA . LEU A 1 281 ? -23.608 -10.417 11.977 1.00 96.12 281 LEU A CA 1
ATOM 2059 C C . LEU A 1 281 ? -24.490 -9.972 13.142 1.00 96.12 281 LEU A C 1
ATOM 2061 O O . LEU A 1 281 ? -25.203 -8.978 13.026 1.00 96.12 281 LEU A O 1
ATOM 2065 N N . GLU A 1 282 ? -24.418 -10.676 14.263 1.00 95.94 282 GLU A N 1
ATOM 2066 C CA . GLU A 1 282 ? -25.223 -10.424 15.461 1.00 95.94 282 GLU A CA 1
ATOM 2067 C C . GLU A 1 282 ? -24.313 -10.478 16.693 1.00 95.94 282 GLU A C 1
ATOM 2069 O O . GLU A 1 282 ? -23.683 -11.504 16.961 1.00 95.94 282 GLU A O 1
ATOM 2074 N N . LEU A 1 283 ? -24.218 -9.373 17.436 1.00 93.56 283 LEU A N 1
ATOM 2075 C CA . LEU A 1 283 ? -23.425 -9.290 18.666 1.00 93.56 283 LEU A CA 1
ATOM 2076 C C . LEU A 1 283 ? -24.350 -9.393 19.879 1.00 93.56 283 LEU A C 1
ATOM 2078 O O . LEU A 1 283 ? -25.223 -8.551 20.059 1.00 93.56 283 LEU A O 1
ATOM 2082 N N . PHE A 1 284 ? -24.137 -10.385 20.733 1.00 93.50 284 PHE A N 1
ATOM 2083 C CA . PHE A 1 284 ? -24.920 -10.656 21.936 1.00 93.50 284 PHE A CA 1
ATOM 2084 C C . PHE A 1 284 ? -24.154 -10.256 23.198 1.00 93.50 284 PHE A C 1
ATOM 2086 O O . PHE A 1 284 ? -22.938 -10.438 23.293 1.00 93.50 284 PHE A O 1
ATOM 2093 N N . GLY A 1 285 ? -24.896 -9.747 24.181 1.00 90.19 285 GLY A N 1
ATOM 2094 C CA . GLY A 1 285 ? -24.438 -9.626 25.563 1.00 90.19 285 GLY A CA 1
ATOM 2095 C C . GLY A 1 285 ? -24.811 -10.876 26.373 1.00 90.19 285 GLY A C 1
ATOM 2096 O O . GLY A 1 285 ? -24.950 -11.956 25.802 1.00 90.19 285 GLY A O 1
ATOM 2097 N N . PRO A 1 286 ? -25.051 -10.736 27.690 1.00 87.75 286 PRO A N 1
ATOM 2098 C CA . PRO A 1 286 ? -25.543 -11.834 28.530 1.00 87.75 286 PRO A CA 1
ATOM 2099 C C . PRO A 1 286 ? -26.965 -12.318 28.187 1.00 87.75 286 PRO A C 1
ATOM 2101 O O . PRO A 1 286 ? -27.354 -13.408 28.597 1.00 87.75 286 PRO A O 1
ATOM 2104 N N . GLY A 1 287 ? -27.761 -11.498 27.491 1.00 89.88 287 GLY A N 1
ATOM 2105 C CA . GLY A 1 287 ? -29.141 -11.810 27.104 1.00 89.88 287 GLY A CA 1
ATOM 2106 C C . GLY A 1 287 ? -29.266 -12.523 25.746 1.00 89.88 287 GLY A C 1
ATOM 2107 O O . GLY A 1 287 ? -28.311 -12.543 24.968 1.00 89.88 287 GLY A O 1
ATOM 2108 N N . PRO A 1 288 ? -30.451 -13.084 25.434 1.00 92.12 288 PRO A N 1
ATOM 2109 C CA . PRO A 1 288 ? -30.704 -13.776 24.168 1.00 92.12 288 PRO A CA 1
ATOM 2110 C C . PRO A 1 288 ? -30.855 -12.828 22.968 1.00 92.12 288 PRO A C 1
ATOM 2112 O O . PRO A 1 288 ? -30.645 -13.257 21.838 1.00 92.12 288 PRO A O 1
ATOM 2115 N N . GLU A 1 289 ? -31.200 -11.560 23.205 1.00 93.38 289 GLU A N 1
ATOM 2116 C CA . GLU A 1 289 ? -31.392 -10.546 22.162 1.00 93.38 289 GLU A CA 1
ATOM 2117 C C . GLU A 1 289 ? -30.054 -9.952 21.678 1.00 93.38 289 GLU A C 1
ATOM 2119 O O . GLU A 1 289 ? -29.158 -9.703 22.498 1.00 93.38 289 GLU A O 1
ATOM 2124 N N . PRO A 1 290 ? -29.895 -9.673 20.370 1.00 92.81 290 PRO A N 1
ATOM 2125 C CA . PRO A 1 290 ? -28.697 -9.028 19.847 1.00 92.81 290 PRO A CA 1
ATOM 2126 C C . PRO A 1 290 ? -28.616 -7.553 20.284 1.00 92.81 290 PRO A C 1
ATOM 2128 O O . PRO A 1 290 ? -29.557 -6.773 20.145 1.00 92.81 290 PRO A O 1
ATOM 2131 N N . LEU A 1 291 ? -27.443 -7.143 20.773 1.00 86.69 291 LEU A N 1
ATOM 2132 C CA . LEU A 1 291 ? -27.103 -5.756 21.112 1.00 86.69 291 LEU A CA 1
ATOM 2133 C C . LEU A 1 291 ? -26.981 -4.863 19.871 1.00 86.69 291 LEU A C 1
ATOM 2135 O O . LEU A 1 291 ? -27.222 -3.657 19.957 1.00 86.69 291 LEU A O 1
ATOM 2139 N N . VAL A 1 292 ? -26.543 -5.451 18.753 1.00 88.12 292 VAL A N 1
ATOM 2140 C CA . VAL A 1 292 ? -26.424 -4.828 17.430 1.00 88.12 292 VAL A CA 1
ATOM 2141 C C . VAL A 1 292 ? -26.441 -5.913 16.350 1.00 88.12 292 VAL A C 1
ATOM 2143 O O . VAL A 1 292 ? -25.880 -6.997 16.533 1.00 88.12 292 VAL A O 1
ATOM 2146 N N . GLU A 1 293 ? -27.067 -5.597 15.217 1.00 91.12 293 GLU A N 1
ATOM 2147 C CA . GLU A 1 293 ? -27.015 -6.394 13.992 1.00 91.12 293 GLU A CA 1
ATOM 2148 C C . GLU A 1 293 ? -26.289 -5.616 12.888 1.00 91.12 293 GLU A C 1
ATOM 2150 O O . GLU A 1 293 ? -26.445 -4.401 12.759 1.00 91.12 293 GLU A O 1
ATOM 2155 N N . ARG A 1 294 ? -25.501 -6.315 12.071 1.00 88.88 294 ARG A N 1
ATOM 2156 C CA . ARG A 1 294 ? -24.807 -5.769 10.897 1.00 88.88 294 ARG A CA 1
ATOM 2157 C C . ARG A 1 294 ? -24.922 -6.725 9.716 1.00 88.88 294 ARG A C 1
ATOM 2159 O O . ARG A 1 294 ? -25.383 -7.858 9.839 1.00 88.88 294 ARG A O 1
ATOM 2166 N N . SER A 1 295 ? -24.489 -6.276 8.545 1.00 89.31 295 SER A N 1
ATOM 2167 C CA . SER A 1 295 ? -24.321 -7.139 7.379 1.00 89.31 295 SER A CA 1
ATOM 2168 C C . SER A 1 295 ? -23.034 -6.780 6.654 1.00 89.31 295 SER A C 1
ATOM 2170 O O . SER A 1 295 ? -22.806 -5.611 6.353 1.00 89.31 295 SER A O 1
ATOM 2172 N N . VAL A 1 296 ? -22.204 -7.782 6.376 1.00 90.31 296 VAL A N 1
ATOM 2173 C CA . VAL A 1 296 ? -20.899 -7.631 5.717 1.00 90.31 296 VAL A CA 1
ATOM 2174 C C . VAL A 1 296 ? -20.875 -8.528 4.489 1.00 90.31 296 VAL A C 1
ATOM 2176 O O . VAL A 1 296 ? -21.327 -9.669 4.546 1.00 90.31 296 VAL A O 1
ATOM 2179 N N . ARG A 1 297 ? -20.371 -8.026 3.362 1.00 90.38 297 ARG A N 1
ATOM 2180 C CA . ARG A 1 297 ? -20.287 -8.808 2.127 1.00 90.38 297 ARG A CA 1
ATOM 2181 C C . ARG A 1 297 ? -19.163 -9.839 2.222 1.00 90.38 297 ARG A C 1
ATOM 2183 O O . ARG A 1 297 ? -18.016 -9.468 2.447 1.00 90.38 297 ARG A O 1
ATOM 2190 N N . LEU A 1 298 ? -19.492 -11.107 2.000 1.00 93.56 298 LEU A N 1
ATOM 2191 C CA . LEU A 1 298 ? -18.530 -12.166 1.714 1.00 93.56 298 LEU A CA 1
ATOM 2192 C C . LEU A 1 298 ? -18.529 -12.398 0.203 1.00 93.56 298 LEU A C 1
ATOM 2194 O O . LEU A 1 298 ? -19.571 -12.712 -0.371 1.00 93.56 298 LEU A O 1
ATOM 2198 N N . CYS A 1 299 ? -17.361 -12.261 -0.419 1.00 93.50 299 CYS A N 1
ATOM 2199 C CA . CYS A 1 299 ? -17.147 -12.611 -1.817 1.00 93.50 299 CYS A CA 1
ATOM 2200 C C . CYS A 1 299 ? -16.126 -13.751 -1.897 1.00 93.50 299 CYS A C 1
ATOM 2202 O O . CYS A 1 299 ? -15.015 -13.649 -1.372 1.00 93.50 299 CYS A O 1
ATOM 2204 N N . ARG A 1 300 ? -16.520 -14.847 -2.536 1.00 93.62 300 ARG A N 1
ATOM 2205 C CA . ARG A 1 300 ? -15.702 -16.021 -2.831 1.00 93.62 300 ARG A CA 1
ATOM 2206 C C . ARG A 1 300 ? -15.726 -16.237 -4.331 1.00 93.62 300 ARG A C 1
ATOM 2208 O O . ARG A 1 300 ? -16.767 -16.098 -4.969 1.00 93.62 300 ARG A O 1
ATOM 2215 N N . VAL A 1 301 ? -14.575 -16.582 -4.887 1.00 92.88 301 VAL A N 1
ATOM 2216 C CA . VAL A 1 301 ? -14.439 -16.907 -6.304 1.00 92.88 301 VAL A CA 1
ATOM 2217 C C . VAL A 1 301 ? -13.661 -18.213 -6.478 1.00 92.88 301 VAL A C 1
ATOM 2219 O O . VAL A 1 301 ? -12.777 -18.514 -5.668 1.00 92.88 301 VAL A O 1
ATOM 2222 N N . PRO A 1 302 ? -13.925 -18.991 -7.543 1.00 90.50 302 PRO A N 1
ATOM 2223 C CA . PRO A 1 302 ? -13.088 -20.132 -7.891 1.00 90.50 302 PRO A CA 1
ATOM 2224 C C . PRO A 1 302 ? -11.628 -19.715 -8.107 1.00 90.50 302 PRO A C 1
ATOM 2226 O O . PRO A 1 302 ? -11.356 -18.599 -8.564 1.00 90.50 302 PRO A O 1
ATOM 2229 N N . GLU A 1 303 ? -10.698 -20.627 -7.814 1.00 82.44 303 GLU A N 1
ATOM 2230 C CA . GLU A 1 303 ? -9.264 -20.410 -8.025 1.00 82.44 303 GLU A CA 1
ATOM 2231 C C . GLU A 1 303 ? -8.996 -20.067 -9.492 1.00 82.44 303 GLU A C 1
ATOM 2233 O O . GLU A 1 303 ? -9.591 -20.642 -10.408 1.00 82.44 303 GLU A O 1
ATOM 2238 N N . ARG A 1 304 ? -8.099 -19.108 -9.718 1.00 72.62 304 ARG A N 1
ATOM 2239 C CA . ARG A 1 304 ? -7.808 -18.567 -11.048 1.00 72.62 304 ARG A CA 1
ATOM 2240 C C . ARG A 1 304 ? -6.309 -18.429 -11.267 1.00 72.62 304 ARG A C 1
ATOM 2242 O O . ARG A 1 304 ? -5.553 -18.183 -10.331 1.00 72.62 304 ARG A O 1
ATOM 2249 N N . TRP A 1 305 ? -5.903 -18.552 -12.527 1.00 66.31 305 TRP A N 1
ATOM 2250 C CA . TRP A 1 305 ? -4.545 -18.294 -13.012 1.00 66.31 305 TRP A CA 1
ATOM 2251 C C . TRP A 1 305 ? -3.985 -16.919 -12.606 1.00 66.31 305 TRP A C 1
ATOM 2253 O O . TRP A 1 305 ? -4.723 -16.008 -12.226 1.00 66.31 305 TRP A O 1
ATOM 2263 N N . ARG A 1 306 ? -2.656 -16.800 -12.747 1.00 77.88 306 ARG A N 1
ATOM 2264 C CA . ARG A 1 306 ? -1.846 -15.605 -12.461 1.00 77.88 306 ARG A CA 1
ATOM 2265 C C . ARG A 1 306 ? -2.486 -14.315 -12.981 1.00 77.88 306 ARG A C 1
ATOM 2267 O O . ARG A 1 306 ? -2.931 -14.267 -14.126 1.00 77.88 306 ARG A O 1
ATOM 2274 N N . GLY A 1 307 ? -2.438 -13.263 -12.176 1.00 76.81 307 GLY A N 1
ATOM 2275 C CA . GLY A 1 307 ? -2.984 -11.944 -12.485 1.00 76.81 307 GLY A CA 1
ATOM 2276 C C . GLY A 1 307 ? -3.772 -11.348 -11.327 1.00 76.81 307 GLY A C 1
ATOM 2277 O O . GLY A 1 307 ? -3.607 -10.163 -11.041 1.00 76.81 307 GLY A O 1
ATOM 2278 N N . ARG A 1 308 ? -4.553 -12.203 -10.654 1.00 89.25 308 ARG A N 1
ATOM 2279 C CA . ARG A 1 308 ? -5.636 -11.855 -9.725 1.00 89.25 308 ARG A CA 1
ATOM 2280 C C . ARG A 1 308 ? -5.230 -10.873 -8.631 1.00 89.25 308 ARG A C 1
ATOM 2282 O O . ARG A 1 308 ? -4.108 -10.932 -8.118 1.00 89.25 308 ARG A O 1
ATOM 2289 N N . SER A 1 309 ? -6.180 -10.044 -8.211 1.00 93.62 309 SER A N 1
ATOM 2290 C CA . SER A 1 309 ? -5.996 -9.103 -7.107 1.00 93.62 309 SER A CA 1
ATOM 2291 C C . SER A 1 309 ? -7.176 -9.096 -6.140 1.00 93.62 309 SER A C 1
ATOM 2293 O O . SER A 1 309 ? -8.331 -9.269 -6.522 1.00 93.62 309 SER A O 1
ATOM 2295 N N . ALA A 1 310 ? -6.880 -8.920 -4.860 1.00 93.12 310 ALA A N 1
ATOM 2296 C CA . ALA A 1 310 ? -7.872 -8.798 -3.798 1.00 93.12 310 ALA A CA 1
ATOM 2297 C C . ALA A 1 310 ? -7.469 -7.682 -2.839 1.00 93.12 310 ALA A C 1
ATOM 2299 O O . ALA A 1 310 ? -6.333 -7.211 -2.854 1.00 93.12 310 ALA A O 1
ATOM 2300 N N . VAL A 1 311 ? -8.399 -7.274 -1.990 1.00 93.19 311 VAL A N 1
ATOM 2301 C CA . VAL A 1 311 ? -8.101 -6.458 -0.815 1.00 93.19 311 VAL A CA 1
ATOM 2302 C C . VAL A 1 311 ? -7.697 -7.377 0.337 1.00 93.19 311 VAL A C 1
ATOM 2304 O O . VAL A 1 311 ? -8.438 -8.309 0.634 1.00 93.19 311 VAL A O 1
ATOM 2307 N N . ASP A 1 312 ? -6.570 -7.096 0.999 1.00 91.25 312 ASP A N 1
ATOM 2308 C CA . ASP A 1 312 ? -6.279 -7.576 2.357 1.00 91.25 312 ASP A CA 1
ATOM 2309 C C . ASP A 1 312 ? -6.788 -6.513 3.335 1.00 91.25 312 ASP A C 1
ATOM 2311 O O . ASP A 1 312 ? -6.153 -5.483 3.558 1.00 91.25 312 ASP A O 1
ATOM 2315 N N . HIS A 1 313 ? -7.954 -6.754 3.920 1.00 90.00 313 HIS A N 1
ATOM 2316 C CA . HIS A 1 313 ? -8.598 -5.857 4.876 1.00 90.00 313 HIS A CA 1
ATOM 2317 C C . HIS A 1 313 ? -7.881 -5.813 6.239 1.00 90.00 313 HIS A C 1
ATOM 2319 O O . HIS A 1 313 ? -8.074 -4.871 7.010 1.00 90.00 313 HIS A O 1
ATOM 2325 N N . LYS A 1 314 ? -7.044 -6.814 6.548 1.00 87.56 314 LYS A N 1
ATOM 2326 C CA . LYS A 1 314 ? -6.330 -6.968 7.827 1.00 87.56 314 LYS A CA 1
ATOM 2327 C C . LYS A 1 314 ? -5.050 -6.140 7.850 1.00 87.56 314 LYS A C 1
ATOM 2329 O O . LYS A 1 314 ? -4.782 -5.435 8.819 1.00 87.56 314 LYS A O 1
ATOM 2334 N N . ARG A 1 315 ? -4.290 -6.203 6.754 1.00 85.19 315 ARG A N 1
ATOM 2335 C CA . ARG A 1 315 ? -3.137 -5.342 6.438 1.00 85.19 315 ARG A CA 1
ATOM 2336 C C . ARG A 1 315 ? -3.567 -3.982 5.890 1.00 85.19 315 ARG A C 1
ATOM 2338 O O . ARG A 1 315 ? -2.764 -3.056 5.857 1.00 85.19 315 ARG A O 1
ATOM 2345 N N . ARG A 1 316 ? -4.835 -3.870 5.475 1.00 85.75 316 ARG A N 1
ATOM 2346 C CA . ARG A 1 316 ? -5.412 -2.753 4.708 1.00 85.75 316 ARG A CA 1
ATOM 2347 C C . ARG A 1 316 ? -4.649 -2.500 3.409 1.00 85.75 316 ARG A C 1
ATOM 2349 O O . ARG A 1 316 ? -4.579 -1.367 2.968 1.00 85.75 316 ARG A O 1
ATOM 2356 N N . ALA A 1 317 ? -4.089 -3.547 2.812 1.00 87.50 317 ALA A N 1
ATOM 2357 C CA . ALA A 1 317 ? -3.240 -3.497 1.627 1.00 87.50 317 ALA A CA 1
ATOM 2358 C C . ALA A 1 317 ? -3.904 -4.219 0.441 1.00 87.50 317 ALA A C 1
ATOM 2360 O O . ALA A 1 317 ? -5.029 -4.717 0.537 1.00 87.50 317 ALA A O 1
ATOM 2361 N N . LEU A 1 318 ? -3.201 -4.304 -0.687 1.00 90.31 318 LEU A N 1
ATOM 2362 C CA . LEU A 1 318 ? -3.581 -5.200 -1.775 1.00 90.31 318 LEU A CA 1
ATOM 2363 C C . LEU A 1 318 ? -2.986 -6.593 -1.589 1.00 90.31 318 LEU A C 1
ATOM 2365 O O . LEU A 1 318 ? -1.902 -6.753 -1.032 1.00 90.31 318 LEU A O 1
ATOM 2369 N N . LEU A 1 319 ? -3.671 -7.585 -2.148 1.00 86.44 319 LEU A N 1
ATOM 2370 C CA . LEU A 1 319 ? -3.106 -8.873 -2.520 1.00 86.44 319 LEU A CA 1
ATOM 2371 C C . LEU A 1 319 ? -2.987 -8.941 -4.038 1.00 86.44 319 LEU A C 1
ATOM 2373 O O . LEU A 1 319 ? -3.921 -8.584 -4.758 1.00 86.44 319 LEU A O 1
ATOM 2377 N N . VAL A 1 320 ? -1.873 -9.476 -4.519 1.00 85.12 320 VAL A N 1
ATOM 2378 C CA . VAL A 1 320 ? -1.657 -9.863 -5.914 1.00 85.12 320 VAL A CA 1
ATOM 2379 C C . VAL A 1 320 ? -1.198 -11.311 -5.917 1.00 85.12 320 VAL A C 1
ATOM 2381 O O . VAL A 1 320 ? -0.226 -11.656 -5.250 1.00 85.12 320 VAL A O 1
ATOM 2384 N N . ASP A 1 321 ? -1.927 -12.178 -6.623 1.00 81.19 321 ASP A N 1
ATOM 2385 C CA . ASP A 1 321 ? -1.650 -13.621 -6.670 1.00 81.19 321 ASP A CA 1
ATOM 2386 C C . ASP A 1 321 ? -1.504 -14.265 -5.263 1.00 81.19 321 ASP A C 1
ATOM 2388 O O . ASP A 1 321 ? -0.730 -15.199 -5.057 1.00 81.19 321 ASP A O 1
ATOM 2392 N N . GLY A 1 322 ? -2.262 -13.750 -4.282 1.00 78.12 322 GLY A N 1
ATOM 2393 C CA . GLY A 1 322 ? -2.261 -14.202 -2.881 1.00 78.12 322 GLY A CA 1
ATOM 2394 C C . GLY A 1 322 ? -1.124 -13.656 -2.004 1.00 78.12 322 GLY A C 1
ATOM 2395 O O . GLY A 1 322 ? -0.962 -14.118 -0.880 1.00 78.12 322 GLY A O 1
ATOM 2396 N N . ARG A 1 323 ? -0.325 -12.697 -2.491 1.00 80.69 323 ARG A N 1
ATOM 2397 C CA . ARG A 1 323 ? 0.783 -12.069 -1.745 1.00 80.69 323 ARG A CA 1
ATOM 2398 C C . ARG A 1 323 ? 0.499 -10.588 -1.479 1.00 80.69 323 ARG A C 1
ATOM 2400 O O . ARG A 1 323 ? -0.035 -9.944 -2.383 1.00 80.69 323 ARG A O 1
ATOM 2407 N N . PRO A 1 324 ? 0.879 -10.027 -0.312 1.00 81.56 324 PRO A N 1
ATOM 2408 C CA . PRO A 1 324 ? 0.814 -8.589 -0.067 1.00 81.56 324 PRO A CA 1
ATOM 2409 C C . PRO A 1 324 ? 1.487 -7.781 -1.181 1.00 81.56 324 PRO A C 1
ATOM 2411 O O . PRO A 1 324 ? 2.569 -8.126 -1.655 1.00 81.56 324 PRO A O 1
ATOM 2414 N N . PHE A 1 325 ? 0.829 -6.707 -1.598 1.00 84.69 325 PHE A N 1
ATOM 2415 C CA . PHE A 1 325 ? 1.249 -5.835 -2.684 1.00 84.69 325 PHE A CA 1
ATOM 2416 C C . PHE A 1 325 ? 1.094 -4.380 -2.240 1.00 84.69 325 PHE A C 1
ATOM 2418 O O . PHE A 1 325 ? -0.017 -3.871 -2.107 1.00 84.69 325 PHE A O 1
ATOM 2425 N N . PHE A 1 326 ? 2.214 -3.701 -2.001 1.00 88.50 326 PHE A N 1
ATOM 2426 C CA . PHE A 1 326 ? 2.224 -2.261 -1.765 1.00 88.50 326 PHE A CA 1
ATOM 2427 C C . PHE A 1 326 ? 2.384 -1.567 -3.117 1.00 88.50 326 PHE A C 1
ATOM 2429 O O . PHE A 1 326 ? 3.447 -1.634 -3.736 1.00 88.50 326 PHE A O 1
ATOM 2436 N N . SER A 1 327 ? 1.307 -0.963 -3.614 1.00 90.69 327 SER A N 1
ATOM 2437 C CA . SER A 1 327 ? 1.284 -0.375 -4.955 1.00 90.69 327 SER A CA 1
ATOM 2438 C C . SER A 1 327 ? 2.164 0.874 -4.991 1.00 90.69 327 SER A C 1
ATOM 2440 O O . SER A 1 327 ? 1.870 1.833 -4.284 1.00 90.69 327 SER A O 1
ATOM 2442 N N . ILE A 1 328 ? 3.208 0.888 -5.820 1.00 91.25 328 ILE A N 1
ATOM 2443 C CA . ILE A 1 328 ? 3.977 2.100 -6.125 1.00 91.25 328 ILE A CA 1
ATOM 2444 C C . ILE A 1 328 ? 3.958 2.320 -7.618 1.00 91.25 328 ILE A C 1
ATOM 2446 O O . ILE A 1 328 ? 4.416 1.475 -8.393 1.00 91.25 328 ILE A O 1
ATOM 2450 N N . GLY A 1 329 ? 3.418 3.466 -8.004 1.00 91.56 329 GLY A N 1
ATOM 2451 C CA . GLY A 1 329 ? 2.998 3.672 -9.364 1.00 91.56 329 GLY A CA 1
ATOM 2452 C C . GLY A 1 329 ? 3.098 5.086 -9.875 1.00 91.56 329 GLY A C 1
ATOM 2453 O O . GLY A 1 329 ? 3.427 6.047 -9.184 1.00 91.56 329 GLY A O 1
ATOM 2454 N N . TRP A 1 330 ? 2.741 5.183 -11.144 1.00 90.25 330 TRP A N 1
ATOM 2455 C CA . TRP A 1 330 ? 2.568 6.439 -11.840 1.00 90.25 330 TRP A CA 1
ATOM 2456 C C . TRP A 1 330 ? 1.295 6.426 -12.653 1.00 90.25 330 TRP A C 1
ATOM 2458 O O . TRP A 1 330 ? 0.892 5.403 -13.210 1.00 90.25 330 TRP A O 1
ATOM 2468 N N . PHE A 1 331 ? 0.741 7.611 -12.838 1.00 87.88 331 PHE A N 1
ATOM 2469 C CA . PHE A 1 331 ? -0.144 7.871 -13.954 1.00 87.88 331 PHE A CA 1
ATOM 2470 C C . PHE A 1 331 ? 0.682 8.256 -15.181 1.00 87.88 331 PHE A C 1
ATOM 2472 O O . PHE A 1 331 ? 1.624 9.044 -15.092 1.00 87.88 331 PHE A O 1
ATOM 2479 N N . SER A 1 332 ? 0.302 7.759 -16.352 1.00 83.25 332 SER A N 1
ATOM 2480 C CA . SER A 1 332 ? 0.872 8.195 -17.629 1.00 83.25 332 SER A CA 1
ATOM 2481 C C . SER A 1 332 ? -0.220 8.300 -18.691 1.00 83.25 332 SER A C 1
ATOM 2483 O O . SER A 1 332 ? -1.240 7.612 -18.615 1.00 83.25 332 SER A O 1
ATOM 2485 N N . ILE A 1 333 ? -0.037 9.185 -19.673 1.00 75.19 333 ILE A N 1
ATOM 2486 C CA . ILE A 1 333 ? -1.026 9.437 -20.729 1.00 75.19 333 ILE A CA 1
ATOM 2487 C C . ILE A 1 333 ? -0.538 8.824 -22.040 1.00 75.19 333 ILE A C 1
ATOM 2489 O O . ILE A 1 333 ? 0.461 9.258 -22.610 1.00 75.19 333 ILE A O 1
ATOM 2493 N N . TYR A 1 334 ? -1.274 7.831 -22.542 1.00 71.06 334 TYR A N 1
ATOM 2494 C CA . TYR A 1 334 ? -0.872 7.058 -23.718 1.00 71.06 334 TYR A CA 1
ATOM 2495 C C . TYR A 1 334 ? -0.905 7.853 -25.040 1.00 71.06 334 TYR A C 1
ATOM 2497 O O . TYR A 1 334 ? 0.027 7.791 -25.846 1.00 71.06 334 TYR A O 1
ATOM 2505 N N . LEU A 1 335 ? -1.998 8.592 -25.268 1.00 61.84 335 LEU A N 1
ATOM 2506 C CA . LEU A 1 335 ? -2.501 8.954 -26.607 1.00 61.84 335 LEU A CA 1
ATOM 2507 C C . LEU A 1 335 ? -1.583 9.766 -27.521 1.00 61.84 335 LEU A C 1
ATOM 2509 O O . LEU A 1 335 ? -1.825 9.820 -28.724 1.00 61.84 335 LEU A O 1
ATOM 2513 N N . HIS A 1 336 ? -0.559 10.402 -26.971 1.00 63.81 336 HIS A N 1
ATOM 2514 C CA . HIS A 1 336 ? 0.278 11.344 -27.706 1.00 63.81 336 HIS A CA 1
ATOM 2515 C C . HIS A 1 336 ? 1.696 10.831 -27.982 1.00 63.81 336 HIS A C 1
ATOM 2517 O O . HIS A 1 336 ? 2.397 11.415 -28.802 1.00 63.81 336 HIS A O 1
ATOM 2523 N N . PHE A 1 337 ? 2.122 9.755 -27.312 1.00 71.50 337 PHE A N 1
ATOM 2524 C CA . PHE A 1 337 ? 3.469 9.195 -27.463 1.00 71.50 337 PHE A CA 1
ATOM 2525 C C . PHE A 1 337 ? 3.474 7.824 -28.162 1.00 71.50 337 PHE A C 1
ATOM 2527 O O . PHE A 1 337 ? 4.496 7.415 -28.711 1.00 71.50 337 PHE A O 1
ATOM 2534 N N . GLY A 1 338 ? 2.330 7.130 -28.177 1.00 78.12 338 GLY A N 1
ATOM 2535 C CA . GLY A 1 338 ? 2.167 5.839 -28.845 1.00 78.12 338 GLY A CA 1
ATOM 2536 C C . GLY A 1 338 ? 2.796 4.654 -28.103 1.00 78.12 338 GLY A C 1
ATOM 2537 O O . GLY A 1 338 ? 3.401 4.786 -27.038 1.00 78.12 338 GLY A O 1
ATOM 2538 N N . GLU A 1 339 ? 2.629 3.466 -28.687 1.00 86.25 339 GLU A N 1
ATOM 2539 C CA . GLU A 1 339 ? 2.975 2.170 -28.088 1.00 86.25 339 GLU A CA 1
ATOM 2540 C C . GLU A 1 339 ? 4.444 2.062 -27.673 1.00 86.25 339 GLU A C 1
ATOM 2542 O O . GLU A 1 339 ? 4.730 1.761 -26.516 1.00 86.25 339 GLU A O 1
ATOM 2547 N N . ALA A 1 340 ? 5.372 2.382 -28.579 1.00 84.94 340 ALA A N 1
ATOM 2548 C CA . ALA A 1 340 ? 6.803 2.281 -28.307 1.00 84.94 340 ALA A CA 1
ATOM 2549 C C . ALA A 1 340 ? 7.220 3.130 -27.094 1.00 84.94 340 ALA A C 1
ATOM 2551 O O . ALA A 1 340 ? 7.886 2.631 -26.192 1.00 84.94 340 ALA A O 1
ATOM 2552 N N . ALA A 1 341 ? 6.770 4.385 -27.019 1.00 83.31 341 ALA A N 1
ATOM 2553 C CA . ALA A 1 341 ? 7.108 5.275 -25.913 1.00 83.31 341 ALA A CA 1
ATOM 2554 C C . ALA A 1 341 ? 6.413 4.892 -24.596 1.00 83.31 341 ALA A C 1
ATOM 2556 O O . ALA A 1 341 ? 6.981 5.121 -23.525 1.00 83.31 341 ALA A O 1
ATOM 2557 N N . ALA A 1 342 ? 5.219 4.292 -24.650 1.00 85.12 342 ALA A N 1
ATOM 2558 C CA . ALA A 1 342 ? 4.574 3.711 -23.475 1.00 85.12 342 ALA A CA 1
ATOM 2559 C C . ALA A 1 342 ? 5.391 2.525 -22.936 1.00 85.12 342 ALA A C 1
ATOM 2561 O O . ALA A 1 342 ? 5.696 2.492 -21.748 1.00 85.12 342 ALA A O 1
ATOM 2562 N N . ILE A 1 343 ? 5.838 1.616 -23.809 1.00 86.19 343 ILE A N 1
ATOM 2563 C CA . ILE A 1 343 ? 6.705 0.485 -23.441 1.00 86.19 343 ILE A CA 1
ATOM 2564 C C . ILE A 1 343 ? 8.051 0.978 -22.887 1.00 86.19 343 ILE A C 1
ATOM 2566 O O . ILE A 1 343 ? 8.474 0.512 -21.833 1.00 86.19 343 ILE A O 1
ATOM 2570 N N . THR A 1 344 ? 8.693 1.970 -23.515 1.00 82.81 344 THR A N 1
ATOM 2571 C CA . THR A 1 344 ? 9.916 2.592 -22.975 1.00 82.81 344 THR A CA 1
ATOM 2572 C C . THR A 1 344 ? 9.674 3.232 -21.605 1.00 82.81 344 THR A C 1
ATOM 2574 O O . THR A 1 344 ? 10.510 3.101 -20.717 1.00 82.81 344 THR A O 1
ATOM 2577 N N . SER A 1 345 ? 8.515 3.863 -21.388 1.00 85.56 345 SER A N 1
ATOM 2578 C CA . SER A 1 345 ? 8.154 4.420 -20.076 1.00 85.56 345 SER A CA 1
ATOM 2579 C C . SER A 1 345 ? 8.025 3.331 -19.012 1.00 85.56 345 SER A C 1
ATOM 2581 O O . SER A 1 345 ? 8.530 3.519 -17.915 1.00 85.56 345 SER A O 1
ATOM 2583 N N . LEU A 1 346 ? 7.414 2.185 -19.338 1.00 83.00 346 LEU A N 1
ATOM 2584 C CA . LEU A 1 346 ? 7.342 1.030 -18.435 1.00 83.00 346 LEU A CA 1
ATOM 2585 C C . LEU A 1 346 ? 8.735 0.456 -18.128 1.00 83.00 346 LEU A C 1
ATOM 2587 O O . LEU A 1 346 ? 9.009 0.099 -16.989 1.00 83.00 346 LEU A O 1
ATOM 2591 N N . GLN A 1 347 ? 9.625 0.384 -19.123 1.00 77.94 347 GLN A N 1
ATOM 2592 C CA . GLN A 1 347 ? 11.005 -0.089 -18.941 1.00 77.94 347 GLN A CA 1
ATOM 2593 C C . GLN A 1 347 ? 11.836 0.844 -18.055 1.00 77.94 347 GLN A C 1
ATOM 2595 O O . GLN A 1 347 ? 12.654 0.370 -17.273 1.00 77.94 347 GLN A O 1
ATOM 2600 N N . GLU A 1 348 ? 11.654 2.158 -18.193 1.00 78.44 348 GLU A N 1
ATOM 2601 C CA . GLU A 1 348 ? 12.242 3.149 -17.292 1.00 78.44 348 GLU A CA 1
ATOM 2602 C C . GLU A 1 348 ? 11.665 2.964 -15.874 1.00 78.44 348 GLU A C 1
ATOM 2604 O O . GLU A 1 348 ? 12.402 2.583 -14.973 1.00 78.44 348 GLU A O 1
ATOM 2609 N N . MET A 1 349 ? 10.340 3.079 -15.712 1.00 83.06 349 MET A N 1
ATOM 2610 C CA . MET A 1 349 ? 9.607 2.852 -14.455 1.00 83.06 349 MET A CA 1
ATOM 2611 C C . MET A 1 349 ? 10.053 1.589 -13.690 1.00 83.06 349 MET A C 1
ATOM 2613 O O . MET A 1 349 ? 10.352 1.671 -12.501 1.00 83.06 349 MET A O 1
ATOM 2617 N N . ALA A 1 350 ? 10.132 0.432 -14.356 1.00 75.50 350 ALA A N 1
ATOM 2618 C CA . ALA A 1 350 ? 10.509 -0.837 -13.726 1.00 75.50 350 ALA A CA 1
ATOM 2619 C C . ALA A 1 350 ? 11.936 -0.823 -13.150 1.00 75.50 350 ALA A C 1
ATOM 2621 O O . ALA A 1 350 ? 12.183 -1.388 -12.086 1.00 75.50 350 ALA A O 1
ATOM 2622 N N . ARG A 1 351 ? 12.885 -0.159 -13.828 1.00 70.81 351 ARG A N 1
ATOM 2623 C CA . ARG A 1 351 ? 14.253 0.019 -13.302 1.00 70.81 351 ARG A CA 1
ATOM 2624 C C . ARG A 1 351 ? 14.236 0.863 -12.031 1.00 70.81 351 ARG A C 1
ATOM 2626 O O . ARG A 1 351 ? 14.975 0.570 -11.097 1.00 70.81 351 ARG A O 1
ATOM 2633 N N . ASP A 1 352 ? 13.360 1.859 -12.005 1.00 73.31 352 ASP A N 1
ATOM 2634 C CA . ASP A 1 352 ? 13.244 2.856 -10.946 1.00 73.31 352 ASP A CA 1
ATOM 2635 C C . ASP A 1 352 ? 12.424 2.376 -9.718 1.00 73.31 352 ASP A C 1
ATOM 2637 O O . ASP A 1 352 ? 12.283 3.124 -8.753 1.00 73.31 352 ASP A O 1
ATOM 2641 N N . GLY A 1 353 ? 11.898 1.139 -9.716 1.00 74.38 353 GLY A N 1
ATOM 2642 C CA . GLY A 1 353 ? 11.143 0.557 -8.588 1.00 74.38 353 GLY A CA 1
ATOM 2643 C C . GLY A 1 353 ? 9.626 0.590 -8.677 1.00 74.38 353 GLY A C 1
ATOM 2644 O O . GLY A 1 353 ? 8.924 0.227 -7.734 1.00 74.38 353 GLY A O 1
ATOM 2645 N N . VAL A 1 354 ? 9.105 1.044 -9.805 1.00 84.38 354 VAL A N 1
ATOM 2646 C CA . VAL A 1 354 ? 7.672 1.176 -10.017 1.00 84.38 354 VAL A CA 1
ATOM 2647 C C . VAL A 1 354 ? 7.082 -0.205 -10.299 1.00 84.38 354 VAL A C 1
ATOM 2649 O O . VAL A 1 354 ? 7.400 -0.829 -11.311 1.00 84.38 354 VAL A O 1
ATOM 2652 N N . ASN A 1 355 ? 6.183 -0.659 -9.427 1.00 86.31 355 ASN A N 1
ATOM 2653 C CA . ASN A 1 355 ? 5.524 -1.962 -9.527 1.00 86.31 355 ASN A CA 1
ATOM 2654 C C . ASN A 1 355 ? 4.084 -1.873 -10.067 1.00 86.31 355 ASN A C 1
ATOM 2656 O O . ASN A 1 355 ? 3.483 -2.895 -10.410 1.00 86.31 355 ASN A O 1
ATOM 2660 N N . SER A 1 356 ? 3.529 -0.662 -10.191 1.00 92.31 356 SER A N 1
ATOM 2661 C CA . SER A 1 356 ? 2.190 -0.429 -10.722 1.00 92.31 356 SER A CA 1
ATOM 2662 C C . SER A 1 356 ? 2.105 0.785 -11.653 1.00 92.31 356 SER A C 1
ATOM 2664 O O . SER A 1 356 ? 2.963 1.660 -11.677 1.00 92.31 356 SER A O 1
ATOM 2666 N N . VAL A 1 357 ? 1.068 0.854 -12.484 1.00 93.25 357 VAL A N 1
ATOM 2667 C CA . VAL A 1 357 ? 0.853 1.992 -13.387 1.00 93.25 357 VAL A CA 1
ATOM 2668 C C . VAL A 1 357 ? -0.630 2.179 -13.676 1.00 93.25 357 VAL A C 1
ATOM 2670 O O . VAL A 1 357 ? -1.377 1.206 -13.781 1.00 93.25 357 VAL A O 1
ATOM 2673 N N . MET A 1 358 ? -1.061 3.424 -13.865 1.00 92.12 358 MET A N 1
ATOM 2674 C CA . MET A 1 358 ? -2.356 3.744 -14.457 1.00 92.12 358 MET A CA 1
ATOM 2675 C C . MET A 1 358 ? -2.147 4.452 -15.797 1.00 92.12 358 MET A C 1
ATOM 2677 O O . MET A 1 358 ? -1.512 5.505 -15.875 1.00 92.12 358 MET A O 1
ATOM 2681 N N . LEU A 1 359 ? -2.679 3.872 -16.874 1.00 87.12 359 LEU A N 1
ATOM 2682 C CA . LEU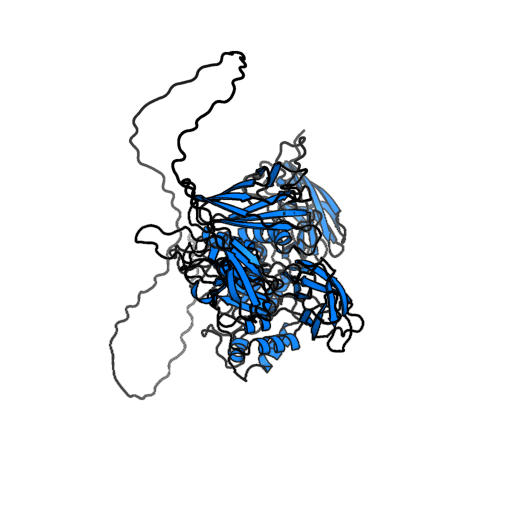 A 1 359 ? -2.501 4.392 -18.231 1.00 87.12 359 LEU A CA 1
ATOM 2683 C C . LEU A 1 359 ? -3.796 5.025 -18.742 1.00 87.12 359 LEU A C 1
ATOM 2685 O O . LEU A 1 359 ? -4.719 4.333 -19.176 1.00 87.12 359 LEU A O 1
ATOM 2689 N N . TYR A 1 360 ? -3.846 6.358 -18.717 1.00 83.88 360 TYR A N 1
ATOM 2690 C CA . TYR A 1 360 ? -4.963 7.130 -19.255 1.00 83.88 360 TYR A CA 1
ATOM 2691 C C . TYR A 1 360 ? -5.167 6.821 -20.743 1.00 83.88 360 TYR A C 1
ATOM 2693 O O . TYR A 1 360 ? -4.241 6.940 -21.555 1.00 83.88 360 TYR A O 1
ATOM 2701 N N . ASN A 1 361 ? -6.415 6.500 -21.090 1.00 79.56 361 ASN A N 1
ATOM 2702 C CA . ASN A 1 361 ? -6.890 6.187 -22.440 1.00 79.56 361 ASN A CA 1
ATOM 2703 C C . ASN A 1 361 ? -6.215 4.957 -23.090 1.00 79.56 361 ASN A C 1
ATOM 2705 O O . ASN A 1 361 ? -6.121 4.867 -24.317 1.00 79.56 361 ASN A O 1
ATOM 2709 N N . LEU A 1 362 ? -5.747 4.003 -22.273 1.00 85.69 362 LEU A N 1
ATOM 2710 C CA . LEU A 1 362 ? -5.292 2.684 -22.733 1.00 85.69 362 LEU A CA 1
ATOM 2711 C C . LEU A 1 362 ? -6.409 1.917 -23.464 1.00 85.69 362 LEU A C 1
ATOM 2713 O O . LEU A 1 362 ? -6.147 1.181 -24.412 1.00 85.69 362 LEU A O 1
ATOM 2717 N N . ILE A 1 363 ? -7.655 2.117 -23.033 1.00 87.44 363 ILE A N 1
ATOM 2718 C CA . ILE A 1 363 ? -8.871 1.643 -23.693 1.00 87.44 363 ILE A CA 1
ATOM 2719 C C . ILE A 1 363 ? -9.711 2.876 -24.031 1.00 87.44 363 ILE A C 1
ATOM 2721 O O . ILE A 1 363 ? -9.827 3.786 -23.212 1.00 87.44 363 ILE A O 1
ATOM 2725 N N . GLY A 1 364 ? -10.242 2.929 -25.253 1.00 80.00 364 GLY A N 1
ATOM 2726 C CA . GLY A 1 364 ? -11.116 4.017 -25.692 1.00 80.00 364 GLY A CA 1
ATOM 2727 C C . GLY A 1 364 ? -12.567 3.809 -25.266 1.00 80.00 364 GLY A C 1
ATOM 2728 O O . GLY A 1 364 ? -12.980 2.696 -24.946 1.00 80.00 364 GLY A O 1
ATOM 2729 N N . GLY A 1 365 ? -13.354 4.883 -25.313 1.00 82.00 365 GLY A N 1
ATOM 2730 C CA . GLY A 1 365 ? -14.809 4.800 -25.187 1.00 82.00 365 GLY A CA 1
ATOM 2731 C C . GLY A 1 365 ? -15.476 3.991 -26.320 1.00 82.00 365 GLY A C 1
ATOM 2732 O O . GLY A 1 365 ? -14.819 3.617 -27.298 1.00 82.00 365 GLY A O 1
ATOM 2733 N N . PRO A 1 366 ? -16.798 3.742 -26.225 1.00 81.12 366 PRO A N 1
ATOM 2734 C CA . PRO A 1 366 ? -17.555 3.009 -27.241 1.00 81.12 366 PRO A CA 1
ATOM 2735 C C . PRO A 1 366 ? -17.361 3.566 -28.667 1.00 81.12 366 PRO A C 1
ATOM 2737 O O . PRO A 1 366 ? -17.163 4.777 -28.828 1.00 81.12 366 PRO A O 1
ATOM 2740 N N . PRO A 1 367 ? -17.470 2.737 -29.725 1.00 78.44 367 PRO A N 1
ATOM 2741 C CA . PRO A 1 367 ? -17.332 3.192 -31.108 1.00 78.44 367 PRO A CA 1
ATOM 2742 C C . PRO A 1 367 ? -18.195 4.423 -31.426 1.00 78.44 367 PRO A C 1
ATOM 2744 O O . PRO A 1 367 ? -19.397 4.439 -31.168 1.00 78.44 367 PRO A O 1
ATOM 2747 N N . GLY A 1 368 ? -17.572 5.461 -31.990 1.00 71.44 368 GLY A N 1
ATOM 2748 C CA . GLY A 1 368 ? -18.230 6.736 -32.302 1.00 71.44 368 GLY A CA 1
ATOM 2749 C C . GLY A 1 368 ? -18.280 7.752 -31.153 1.00 71.44 368 GLY A C 1
ATOM 2750 O O . GLY A 1 368 ? -18.758 8.862 -31.369 1.00 71.44 368 GLY A O 1
ATOM 2751 N N . THR A 1 369 ? -17.769 7.428 -29.960 1.00 69.31 369 THR A N 1
ATOM 2752 C CA . THR A 1 369 ? -17.593 8.412 -28.878 1.00 69.31 369 THR A CA 1
ATOM 2753 C C . THR A 1 369 ? -16.260 9.153 -28.996 1.00 69.31 369 THR A C 1
ATOM 2755 O O . THR A 1 369 ? -15.251 8.602 -29.440 1.00 69.31 369 THR A O 1
ATOM 2758 N N . THR A 1 370 ? -16.245 10.426 -28.599 1.00 58.66 370 THR A N 1
ATOM 2759 C CA . THR A 1 370 ? -15.010 11.198 -28.435 1.00 58.66 370 THR A CA 1
ATOM 2760 C C . THR A 1 370 ? -14.387 10.886 -27.079 1.00 58.66 370 THR A C 1
ATOM 2762 O O . THR A 1 370 ? -15.028 11.111 -26.052 1.00 58.66 370 THR A O 1
ATOM 2765 N N . VAL A 1 371 ? -13.132 10.436 -27.083 1.00 64.56 371 VAL A N 1
ATOM 2766 C CA . VAL A 1 371 ? -12.298 10.251 -25.883 1.00 64.56 371 VAL A CA 1
ATOM 2767 C C . VAL A 1 371 ? -12.250 11.532 -25.039 1.00 64.56 371 VAL A C 1
ATOM 2769 O O . VAL A 1 371 ? -12.285 12.639 -25.590 1.00 64.56 371 VAL A O 1
ATOM 2772 N N . PHE A 1 372 ? -12.149 11.399 -23.714 1.00 60.81 372 PHE A N 1
ATOM 2773 C CA . PHE A 1 372 ? -12.045 12.505 -22.763 1.00 60.81 372 PHE A CA 1
ATOM 2774 C C . PHE A 1 372 ? -11.078 13.606 -23.235 1.00 60.81 372 PHE A C 1
ATOM 2776 O O . PHE A 1 372 ? -9.936 13.353 -23.627 1.00 60.81 372 PHE A O 1
ATOM 2783 N N . ARG A 1 373 ? -11.563 14.857 -23.204 1.00 61.09 373 ARG A N 1
ATOM 2784 C CA . ARG A 1 373 ? -10.873 16.071 -23.692 1.00 61.09 373 ARG A CA 1
ATOM 2785 C C . ARG A 1 373 ? -10.420 16.033 -25.165 1.00 61.09 373 ARG A C 1
ATOM 2787 O O . ARG A 1 373 ? -9.570 16.824 -25.552 1.00 61.09 373 ARG A O 1
ATOM 2794 N N . GLY A 1 374 ? -10.978 15.151 -25.999 1.00 56.31 374 GLY A N 1
ATOM 2795 C CA . GLY A 1 374 ? -10.648 15.073 -27.427 1.00 56.31 374 GLY A CA 1
ATOM 2796 C C . GLY A 1 374 ? -9.222 14.589 -27.711 1.00 56.31 374 GLY A C 1
ATOM 2797 O O . GLY A 1 374 ? -8.682 14.872 -28.776 1.00 56.31 374 GLY A O 1
ATOM 2798 N N . ARG A 1 375 ? -8.602 13.865 -26.767 1.00 60.53 375 ARG A N 1
ATOM 2799 C CA . ARG A 1 375 ? -7.156 13.564 -26.727 1.00 60.53 375 ARG A CA 1
ATOM 2800 C C . ARG A 1 375 ? -6.614 12.641 -27.836 1.00 60.53 375 ARG A C 1
ATOM 2802 O O . ARG A 1 375 ? -5.439 12.298 -27.806 1.00 60.53 375 ARG A O 1
ATOM 2809 N N . GLY A 1 376 ? -7.422 12.246 -28.819 1.00 61.03 376 GLY A N 1
ATOM 2810 C CA . GLY A 1 376 ? -7.016 11.400 -29.948 1.00 61.03 376 GLY A CA 1
ATOM 2811 C C . GLY A 1 376 ? -7.685 10.023 -29.957 1.00 61.03 376 GLY A C 1
ATOM 2812 O O . GLY A 1 376 ? -8.708 9.809 -29.310 1.00 61.03 376 GLY A O 1
ATOM 2813 N N . LYS A 1 377 ? -7.121 9.087 -30.730 1.00 65.88 377 LYS A N 1
ATOM 2814 C CA . LYS A 1 377 ? -7.644 7.721 -30.891 1.00 65.88 377 LYS A CA 1
ATOM 2815 C C . LYS A 1 377 ? -6.854 6.736 -30.026 1.00 65.88 377 LYS A C 1
ATOM 2817 O O . LYS A 1 377 ? -5.639 6.638 -30.174 1.00 65.88 377 LYS A O 1
ATOM 2822 N N . ALA A 1 378 ? -7.565 5.999 -29.170 1.00 68.56 378 ALA A N 1
ATOM 2823 C CA . ALA A 1 378 ? -7.041 4.900 -28.352 1.00 68.56 378 ALA A CA 1
ATOM 2824 C C . ALA A 1 378 ? -6.222 3.886 -29.187 1.00 68.56 378 ALA A C 1
ATOM 2826 O O . ALA A 1 378 ? -6.432 3.797 -30.405 1.00 68.56 378 ALA A O 1
ATOM 2827 N N . PRO A 1 379 ? -5.295 3.117 -28.576 1.00 69.12 379 PRO A N 1
ATOM 2828 C CA . PRO A 1 379 ? -4.511 2.135 -29.320 1.00 69.12 379 PRO A CA 1
ATOM 2829 C C . PRO A 1 379 ? -5.430 1.130 -30.020 1.00 69.12 379 PRO A C 1
ATOM 2831 O O . PRO A 1 379 ? -6.507 0.802 -29.525 1.00 69.12 379 PRO A O 1
ATOM 2834 N N . ALA A 1 380 ? -4.986 0.598 -31.163 1.00 73.38 380 ALA A N 1
ATOM 2835 C CA . ALA A 1 380 ? -5.724 -0.458 -31.859 1.00 73.38 380 ALA A CA 1
ATOM 2836 C C . ALA A 1 380 ? -5.897 -1.715 -30.981 1.00 73.38 380 ALA A C 1
ATOM 2838 O O . ALA A 1 380 ? -6.878 -2.440 -31.125 1.00 73.38 380 ALA A O 1
ATOM 2839 N N . SER A 1 381 ? -4.961 -1.948 -30.057 1.00 85.88 381 SER A N 1
ATOM 2840 C CA . SER A 1 381 ? -5.059 -2.933 -28.985 1.00 85.88 381 SER A CA 1
ATOM 2841 C C . SER A 1 381 ? -4.175 -2.504 -27.806 1.00 85.88 381 SER A C 1
ATOM 2843 O O . SER A 1 381 ? -3.033 -2.119 -28.041 1.00 85.88 381 SER A O 1
ATOM 2845 N N . PRO A 1 382 ? -4.630 -2.602 -26.544 1.00 90.06 382 PRO A N 1
ATOM 2846 C CA . PRO A 1 382 ? -3.770 -2.412 -25.377 1.00 90.06 382 PRO A CA 1
ATOM 2847 C C . PRO A 1 382 ? -2.810 -3.592 -25.136 1.00 90.06 382 PRO A C 1
ATOM 2849 O O . PRO A 1 382 ? -1.918 -3.478 -24.295 1.00 90.06 382 PRO A O 1
ATOM 2852 N N . LYS A 1 383 ? -2.972 -4.724 -25.847 1.00 92.56 383 LYS A N 1
ATOM 2853 C CA . LYS A 1 383 ? -2.233 -5.969 -25.575 1.00 92.56 383 LYS A CA 1
ATOM 2854 C C . LYS A 1 383 ? -0.707 -5.793 -25.527 1.00 92.56 383 LYS A C 1
ATOM 2856 O O . LYS A 1 383 ? -0.146 -6.250 -24.541 1.00 92.56 383 LYS A O 1
ATOM 2861 N N . PRO A 1 384 ? -0.021 -5.123 -26.476 1.00 90.50 384 PRO A N 1
ATOM 2862 C CA . PRO A 1 384 ? 1.447 -5.049 -26.446 1.00 90.50 384 PRO A CA 1
ATOM 2863 C C . PRO A 1 384 ? 1.990 -4.313 -25.212 1.00 90.50 384 PRO A C 1
ATOM 2865 O O . PRO A 1 384 ? 3.058 -4.637 -24.700 1.00 90.50 384 PRO A O 1
ATOM 2868 N N . ILE A 1 385 ? 1.221 -3.352 -24.693 1.00 91.12 385 ILE A N 1
ATOM 2869 C CA . ILE A 1 385 ? 1.553 -2.589 -23.485 1.00 91.12 385 ILE A CA 1
ATOM 2870 C C . ILE A 1 385 ? 1.313 -3.441 -22.234 1.00 91.12 385 ILE A C 1
ATOM 2872 O O . ILE A 1 385 ? 2.137 -3.438 -21.322 1.00 91.12 385 ILE A O 1
ATOM 2876 N N . LEU A 1 386 ? 0.214 -4.203 -22.201 1.00 91.00 386 LEU A N 1
ATOM 2877 C CA . LEU A 1 386 ? -0.064 -5.154 -21.125 1.00 91.00 386 LEU A CA 1
ATOM 2878 C C . LEU A 1 386 ? 0.960 -6.308 -21.110 1.00 91.00 386 LEU A C 1
ATOM 2880 O O . LEU A 1 386 ? 1.438 -6.671 -20.038 1.00 91.00 386 LEU A O 1
ATOM 2884 N N . ASP A 1 387 ? 1.353 -6.835 -22.274 1.00 84.94 387 ASP A N 1
ATOM 2885 C CA . ASP A 1 387 ? 2.411 -7.845 -22.433 1.00 84.94 387 ASP A CA 1
ATOM 2886 C C . ASP A 1 387 ? 3.751 -7.320 -21.892 1.00 84.94 387 ASP A C 1
ATOM 2888 O O . ASP A 1 387 ? 4.437 -8.010 -21.134 1.00 84.94 387 ASP A O 1
ATOM 2892 N N . ALA A 1 388 ? 4.113 -6.078 -22.240 1.00 80.62 388 ALA A N 1
ATOM 2893 C CA . ALA A 1 388 ? 5.319 -5.426 -21.740 1.00 80.62 388 ALA A CA 1
ATOM 2894 C C . ALA A 1 388 ? 5.274 -5.220 -20.218 1.00 80.62 388 ALA A C 1
ATOM 2896 O O . ALA A 1 388 ? 6.241 -5.551 -19.534 1.00 80.62 388 ALA A O 1
ATOM 2897 N N . ALA A 1 389 ? 4.149 -4.739 -19.677 1.00 84.25 389 ALA A N 1
ATOM 2898 C CA . ALA A 1 389 ? 3.956 -4.584 -18.236 1.00 84.25 389 ALA A CA 1
ATOM 2899 C C . ALA A 1 389 ? 4.091 -5.931 -17.502 1.00 84.25 389 ALA A C 1
ATOM 2901 O O . ALA A 1 389 ? 4.859 -6.028 -16.547 1.00 84.25 389 ALA A O 1
ATOM 2902 N N . GLN A 1 390 ? 3.457 -6.999 -18.008 1.00 80.50 390 GLN A N 1
ATOM 2903 C CA . GLN A 1 390 ? 3.604 -8.357 -17.470 1.00 80.50 390 GLN A CA 1
ATOM 2904 C C . GLN A 1 390 ? 5.063 -8.820 -17.477 1.00 80.50 390 GLN A C 1
ATOM 2906 O O . GLN A 1 390 ? 5.522 -9.381 -16.482 1.00 80.50 390 GLN A O 1
ATOM 2911 N N . ALA A 1 391 ? 5.784 -8.624 -18.585 1.00 70.44 391 ALA A N 1
ATOM 2912 C CA . ALA A 1 391 ? 7.183 -9.026 -18.683 1.00 70.44 391 ALA A CA 1
ATOM 2913 C C . ALA A 1 391 ? 8.044 -8.307 -17.630 1.00 70.44 391 ALA A C 1
ATOM 2915 O O . ALA A 1 391 ? 8.892 -8.939 -17.000 1.00 70.44 391 ALA A O 1
ATOM 2916 N N . LEU A 1 392 ? 7.793 -7.011 -17.429 1.00 69.62 392 LEU A N 1
ATOM 2917 C CA . LEU A 1 392 ? 8.484 -6.135 -16.478 1.00 69.62 392 LEU A CA 1
ATOM 2918 C C . LEU A 1 392 ? 8.046 -6.323 -15.014 1.00 69.62 392 LEU A C 1
ATOM 2920 O O . LEU A 1 392 ? 8.653 -5.731 -14.131 1.00 69.62 392 LEU A O 1
ATOM 2924 N N . GLY A 1 393 ? 7.008 -7.121 -14.742 1.00 73.19 393 GLY A N 1
ATOM 2925 C CA . GLY A 1 393 ? 6.439 -7.275 -13.399 1.00 73.19 393 GLY A CA 1
ATOM 2926 C C . GLY A 1 393 ? 5.537 -6.117 -12.946 1.00 73.19 393 GLY A C 1
ATOM 2927 O O . GLY A 1 393 ? 5.105 -6.113 -11.797 1.00 73.19 393 GLY A O 1
ATOM 2928 N N . ILE A 1 394 ? 5.213 -5.173 -13.837 1.00 84.12 394 ILE A N 1
ATOM 2929 C CA . ILE A 1 394 ? 4.335 -4.032 -13.553 1.00 84.12 394 ILE A CA 1
ATOM 2930 C C . ILE A 1 394 ? 2.864 -4.450 -13.648 1.00 84.12 394 ILE A C 1
ATOM 2932 O O . ILE A 1 394 ? 2.423 -5.058 -14.628 1.00 84.12 394 ILE A O 1
ATOM 2936 N N . LYS A 1 395 ? 2.079 -4.051 -12.645 1.00 92.38 395 LYS A N 1
ATOM 2937 C CA . LYS A 1 395 ? 0.627 -4.239 -12.586 1.00 92.38 395 LYS A CA 1
ATOM 2938 C C . LYS A 1 395 ? -0.128 -2.984 -13.052 1.00 92.38 395 LYS A C 1
ATOM 2940 O O . LYS A 1 395 ? 0.193 -1.864 -12.675 1.00 92.38 395 LYS A O 1
ATOM 2945 N N . VAL A 1 396 ? -1.148 -3.152 -13.887 1.00 95.00 396 VAL A N 1
ATOM 2946 C CA . VAL A 1 396 ? -1.820 -2.068 -14.618 1.00 95.00 396 VAL A CA 1
ATOM 2947 C C . VAL A 1 396 ? -3.227 -1.843 -14.073 1.00 95.00 396 VAL A C 1
ATOM 2949 O O . VAL A 1 396 ? -4.093 -2.709 -14.201 1.00 95.00 396 VAL A O 1
ATOM 2952 N N . GLN A 1 397 ? -3.483 -0.660 -13.516 1.00 95.38 397 GLN A N 1
ATOM 2953 C CA . GLN A 1 397 ? -4.842 -0.171 -13.293 1.00 95.38 397 GLN A CA 1
ATOM 2954 C C . GLN A 1 397 ? -5.421 0.260 -14.645 1.00 95.38 397 GLN A C 1
ATOM 2956 O O . GLN A 1 397 ? -4.979 1.240 -15.254 1.00 95.38 397 GLN A O 1
ATOM 2961 N N . VAL A 1 398 ? -6.373 -0.519 -15.156 1.00 94.81 398 VAL A N 1
ATOM 2962 C CA . VAL A 1 398 ? -6.949 -0.321 -16.485 1.00 94.81 398 VAL A CA 1
ATOM 2963 C C . VAL A 1 398 ? -7.955 0.820 -16.429 1.00 94.81 398 VAL A C 1
ATOM 2965 O O . VAL A 1 398 ? -8.993 0.728 -15.777 1.00 94.81 398 VAL A O 1
ATOM 2968 N N . TYR A 1 399 ? -7.641 1.901 -17.137 1.00 92.38 399 TYR A N 1
ATOM 2969 C CA . TYR A 1 399 ? -8.499 3.072 -17.267 1.00 92.38 399 TYR A CA 1
ATOM 2970 C C . TYR A 1 399 ? -9.785 2.752 -18.038 1.00 92.38 399 TYR A C 1
ATOM 2972 O O . TYR A 1 399 ? -9.721 2.440 -19.228 1.00 92.38 399 TYR A O 1
ATOM 2980 N N . LEU A 1 400 ? -10.941 2.893 -17.380 1.00 93.50 400 LEU A N 1
ATOM 2981 C CA . LEU A 1 400 ? -12.267 2.729 -17.988 1.00 93.50 400 LEU A CA 1
ATOM 2982 C C . LEU A 1 400 ? -13.121 4.011 -17.971 1.00 93.50 400 LEU A C 1
ATOM 2984 O O . LEU A 1 400 ? -14.265 3.967 -18.418 1.00 93.50 400 LEU A O 1
ATOM 2988 N N . LEU A 1 401 ? -12.604 5.149 -17.484 1.00 89.75 401 LEU A N 1
ATOM 2989 C CA . LEU A 1 401 ? -13.406 6.357 -17.212 1.00 89.75 401 LEU A CA 1
ATOM 2990 C C . LEU A 1 401 ? -14.164 6.897 -18.442 1.00 89.75 401 LEU A C 1
ATOM 2992 O O . LEU A 1 401 ? -15.277 7.393 -18.286 1.00 89.75 401 LEU A O 1
ATOM 2996 N N . ASP A 1 402 ? -13.614 6.761 -19.654 1.00 86.94 402 ASP A N 1
ATOM 2997 C CA . ASP A 1 402 ? -14.303 7.099 -20.916 1.00 86.94 402 ASP A CA 1
ATOM 2998 C C . ASP A 1 402 ? -15.608 6.307 -21.124 1.00 86.94 402 ASP A C 1
ATOM 3000 O O . ASP A 1 402 ? -16.555 6.801 -21.737 1.00 86.94 402 ASP A O 1
ATOM 3004 N N . ILE A 1 403 ? -15.659 5.074 -20.616 1.00 91.06 403 ILE A N 1
ATOM 3005 C CA . ILE A 1 403 ? -16.817 4.179 -20.686 1.00 91.06 403 ILE A CA 1
ATOM 3006 C C . ILE A 1 403 ? -17.719 4.411 -19.473 1.00 91.06 403 ILE A C 1
ATOM 3008 O O . ILE A 1 403 ? -18.931 4.565 -19.611 1.00 91.06 403 ILE A O 1
ATOM 3012 N N . THR A 1 404 ? -17.144 4.439 -18.271 1.00 92.50 404 THR A N 1
ATOM 3013 C CA . THR A 1 404 ? -17.903 4.418 -17.016 1.00 92.50 404 THR A CA 1
ATOM 3014 C C . THR A 1 404 ? -18.461 5.779 -16.626 1.00 92.50 404 THR A C 1
ATOM 3016 O O . THR A 1 404 ? -19.587 5.832 -16.136 1.00 92.50 404 THR A O 1
ATOM 3019 N N . ARG A 1 405 ? -17.757 6.895 -16.865 1.00 89.56 405 ARG A N 1
ATOM 3020 C CA . ARG A 1 405 ? -18.244 8.235 -16.485 1.00 89.56 405 ARG A CA 1
ATOM 3021 C C . ARG A 1 405 ? -19.623 8.537 -17.094 1.00 89.56 405 ARG A C 1
ATOM 3023 O O . ARG A 1 405 ? -20.503 8.898 -16.309 1.00 89.56 405 ARG A O 1
ATOM 3030 N N . PRO A 1 406 ? -19.882 8.332 -18.404 1.00 89.25 406 PRO A N 1
ATOM 3031 C CA . PRO A 1 406 ? -21.230 8.446 -18.966 1.00 89.25 406 PRO A CA 1
ATOM 3032 C C . PRO A 1 406 ? -22.267 7.555 -18.262 1.00 89.25 406 PRO A C 1
ATOM 3034 O O . PRO A 1 406 ? -23.345 8.035 -17.912 1.00 89.25 406 PRO A O 1
ATOM 3037 N N . LEU A 1 407 ? -21.930 6.287 -17.995 1.00 91.44 407 LEU A N 1
ATOM 3038 C CA . LEU A 1 407 ? -22.826 5.324 -17.340 1.00 91.44 407 LEU A CA 1
ATOM 3039 C C . LEU A 1 407 ? -23.190 5.750 -15.911 1.00 91.44 407 LEU A C 1
ATOM 3041 O O . LEU A 1 407 ? -24.361 5.695 -15.537 1.00 91.44 407 LEU A O 1
ATOM 3045 N N . THR A 1 408 ? -22.226 6.253 -15.127 1.00 90.81 408 THR A N 1
ATOM 3046 C CA . THR A 1 408 ? -22.498 6.729 -13.758 1.00 90.81 408 THR A CA 1
ATOM 3047 C C . THR A 1 408 ? -23.523 7.871 -13.719 1.00 90.81 408 THR A C 1
ATOM 3049 O O . THR A 1 408 ? -24.280 7.973 -12.752 1.00 90.81 408 THR A O 1
ATOM 3052 N N . HIS A 1 409 ? -23.589 8.688 -14.780 1.00 88.19 409 HIS A N 1
ATOM 3053 C CA . HIS A 1 409 ? -24.494 9.836 -14.955 1.00 88.19 409 HIS A CA 1
ATOM 3054 C C . HIS A 1 409 ? -25.775 9.505 -15.737 1.00 88.19 409 HIS A C 1
ATOM 3056 O O . HIS A 1 409 ? -26.304 10.347 -16.459 1.00 88.19 409 HIS A O 1
ATOM 3062 N N . ASN A 1 410 ? -26.307 8.291 -15.569 1.00 83.81 410 ASN A N 1
ATOM 3063 C CA . ASN A 1 410 ? -27.610 7.880 -16.108 1.00 83.81 410 ASN A CA 1
ATOM 3064 C C . ASN A 1 410 ? -27.680 7.758 -17.648 1.00 83.81 410 ASN A C 1
ATOM 3066 O O . ASN A 1 410 ? -28.747 7.924 -18.241 1.00 83.81 410 ASN A O 1
ATOM 3070 N N . GLN A 1 411 ? -26.569 7.427 -18.319 1.00 76.75 411 GLN A N 1
ATOM 3071 C CA . GLN A 1 411 ? -26.625 6.990 -19.719 1.00 76.75 411 GLN A CA 1
ATOM 3072 C C . GLN A 1 411 ? -26.895 5.483 -19.824 1.00 76.75 411 GLN A C 1
ATOM 3074 O O . GLN A 1 411 ? -26.246 4.660 -19.183 1.00 76.75 411 GLN A O 1
ATOM 3079 N N . THR A 1 412 ? -27.852 5.108 -20.674 1.00 74.62 412 THR A N 1
ATOM 3080 C CA . THR A 1 412 ? -28.266 3.708 -20.895 1.00 74.62 412 THR A CA 1
ATOM 3081 C C . THR A 1 412 ? -27.446 2.983 -21.965 1.00 74.62 412 THR A C 1
ATOM 3083 O O . THR A 1 412 ? -27.557 1.767 -22.109 1.00 74.62 412 THR A O 1
ATOM 3086 N N . LYS A 1 413 ? -26.613 3.705 -22.724 1.00 80.88 413 LYS A N 1
ATOM 3087 C CA . LYS A 1 413 ? -25.738 3.153 -23.767 1.00 80.88 413 LYS A CA 1
ATOM 3088 C C . LYS A 1 413 ? -24.319 2.999 -23.224 1.00 80.88 413 LYS A C 1
ATOM 3090 O O . LYS A 1 413 ? -23.783 3.944 -22.661 1.00 80.88 413 LYS A O 1
ATOM 3095 N N . GLY A 1 414 ? -23.714 1.832 -23.444 1.00 87.06 414 GLY A N 1
ATOM 3096 C CA . GLY A 1 414 ? -22.328 1.534 -23.055 1.00 87.06 414 GLY A CA 1
ATOM 3097 C C . GLY A 1 414 ? -22.166 0.338 -22.113 1.00 87.06 414 GLY A C 1
ATOM 3098 O O . GLY A 1 414 ? -21.074 -0.211 -22.062 1.00 87.06 414 GLY A O 1
ATOM 3099 N N . TRP A 1 415 ? -23.231 -0.131 -21.448 1.00 93.56 415 TRP A N 1
ATOM 3100 C CA . TRP A 1 415 ? -23.177 -1.285 -20.531 1.00 93.56 415 TRP A CA 1
ATOM 3101 C C . TRP A 1 415 ? -22.595 -2.550 -21.177 1.00 93.56 415 TRP A C 1
ATOM 3103 O O . TRP A 1 415 ? -21.619 -3.091 -20.674 1.00 93.56 415 TRP A O 1
ATOM 3113 N N . ALA A 1 416 ? -23.107 -2.954 -22.344 1.00 94.31 416 ALA A N 1
ATOM 3114 C CA . ALA A 1 416 ? -22.583 -4.115 -23.068 1.00 94.31 416 ALA A CA 1
ATOM 3115 C C . ALA A 1 416 ? -21.113 -3.940 -23.504 1.00 94.31 416 ALA A C 1
ATOM 3117 O O . ALA A 1 416 ? -20.363 -4.906 -23.527 1.00 94.31 416 ALA A O 1
ATOM 3118 N N . TYR A 1 417 ? -20.682 -2.708 -23.809 1.00 94.38 417 TYR A N 1
ATOM 3119 C CA . TYR A 1 417 ? -19.287 -2.420 -24.164 1.00 94.38 417 TYR A CA 1
ATOM 3120 C C . TYR A 1 417 ? -18.364 -2.460 -22.937 1.00 94.38 417 TYR A C 1
ATOM 3122 O O . TYR A 1 417 ? -17.245 -2.951 -23.034 1.00 94.38 417 TYR A O 1
ATOM 3130 N N . LEU A 1 418 ? -18.835 -2.000 -21.772 1.00 95.56 418 LEU A N 1
ATOM 3131 C CA . LEU A 1 418 ? -18.133 -2.167 -20.498 1.00 95.56 418 LEU A CA 1
ATOM 3132 C C . LEU A 1 418 ? -17.930 -3.656 -20.183 1.00 95.56 418 LEU A C 1
ATOM 3134 O O . LEU A 1 418 ? -16.811 -4.071 -19.895 1.00 95.56 418 LEU A O 1
ATOM 3138 N N . GLU A 1 419 ? -18.999 -4.450 -20.279 1.00 97.12 419 GLU A N 1
ATOM 3139 C CA . GLU A 1 419 ? -18.973 -5.897 -20.041 1.00 97.12 419 GLU A CA 1
ATOM 3140 C C . GLU A 1 419 ? -18.031 -6.610 -21.039 1.00 97.12 419 GLU A C 1
ATOM 3142 O O . GLU A 1 419 ? -17.169 -7.376 -20.615 1.00 97.12 419 GLU A O 1
ATOM 3147 N N . GLU A 1 420 ? -18.095 -6.284 -22.338 1.00 95.94 420 GLU A N 1
ATOM 3148 C CA . GLU A 1 420 ? -17.188 -6.789 -23.390 1.00 95.94 420 GLU A CA 1
ATOM 3149 C C . GLU A 1 420 ? -15.711 -6.443 -23.123 1.00 95.94 420 GLU A C 1
ATOM 3151 O O . GLU A 1 420 ? -14.822 -7.282 -23.285 1.00 95.94 420 GLU A O 1
ATOM 3156 N N . VAL A 1 421 ? -15.426 -5.199 -22.725 1.00 95.50 421 VAL A N 1
ATOM 3157 C CA . VAL A 1 421 ? -14.066 -4.725 -22.429 1.00 95.50 421 VAL A CA 1
ATOM 3158 C C . VAL A 1 421 ? -13.482 -5.447 -21.216 1.00 95.50 421 VAL A C 1
ATOM 3160 O O . VAL A 1 421 ? -12.331 -5.888 -21.268 1.00 95.50 421 VAL A O 1
ATOM 3163 N N . VAL A 1 422 ? -14.265 -5.593 -20.146 1.00 97.12 422 VAL A N 1
ATOM 3164 C CA . VAL A 1 422 ? -13.841 -6.299 -18.931 1.00 97.12 422 VAL A CA 1
ATOM 3165 C C . VAL A 1 422 ? -13.624 -7.783 -19.228 1.00 97.12 422 VAL A C 1
ATOM 3167 O O . VAL A 1 422 ? -12.559 -8.308 -18.906 1.00 97.12 422 VAL A O 1
ATOM 3170 N N . ASP A 1 423 ? -14.557 -8.447 -19.919 1.00 97.00 423 ASP A N 1
ATOM 3171 C CA . ASP A 1 423 ? -14.432 -9.866 -20.279 1.00 97.00 423 ASP A CA 1
ATOM 3172 C C . ASP A 1 423 ? -13.198 -10.152 -21.151 1.00 97.00 423 ASP A C 1
ATOM 3174 O O . ASP A 1 423 ? -12.462 -11.112 -20.907 1.00 97.00 423 ASP A O 1
ATOM 3178 N N . ARG A 1 424 ? -12.911 -9.268 -22.116 1.00 96.00 424 ARG A N 1
ATOM 3179 C CA . ARG A 1 424 ? -11.745 -9.376 -23.004 1.00 96.00 424 ARG A CA 1
ATOM 3180 C C . ARG A 1 424 ? -10.414 -9.288 -22.256 1.00 96.00 424 ARG A C 1
ATOM 3182 O O . ARG A 1 424 ? -9.491 -10.031 -22.585 1.00 96.00 424 ARG A O 1
ATOM 3189 N N . TRP A 1 425 ? -10.279 -8.363 -21.302 1.00 95.88 425 TRP A N 1
ATOM 3190 C CA . TRP A 1 425 ? -8.977 -8.043 -20.694 1.00 95.88 425 TRP A CA 1
ATOM 3191 C C . TRP A 1 425 ? -8.746 -8.651 -19.315 1.00 95.88 425 TRP A C 1
ATOM 3193 O O . TRP A 1 425 ? -7.588 -8.795 -18.924 1.00 95.88 425 TRP A O 1
ATOM 3203 N N . ARG A 1 426 ? -9.794 -9.095 -18.608 1.00 94.62 426 ARG A N 1
ATOM 3204 C CA . ARG A 1 426 ? -9.671 -9.698 -17.271 1.00 94.62 426 ARG A CA 1
ATOM 3205 C C . ARG A 1 426 ? -8.680 -10.861 -17.201 1.00 94.62 426 ARG A C 1
ATOM 3207 O O . ARG A 1 426 ? -8.114 -11.135 -16.150 1.00 94.62 426 ARG A O 1
ATOM 3214 N N . HIS A 1 427 ? -8.463 -11.593 -18.288 1.00 92.88 427 HIS A N 1
ATOM 3215 C CA . HIS A 1 427 ? -7.553 -12.743 -18.303 1.00 92.88 427 HIS A CA 1
ATOM 3216 C C . HIS A 1 427 ? -6.066 -12.373 -18.451 1.00 92.88 427 HIS A C 1
ATOM 3218 O O . HIS A 1 427 ? -5.225 -13.269 -18.450 1.00 92.88 427 HIS A O 1
ATOM 3224 N N . HIS A 1 428 ? -5.721 -11.087 -18.569 1.00 93.62 428 HIS A N 1
ATOM 3225 C CA . HIS A 1 428 ? -4.346 -10.650 -18.786 1.00 93.62 428 HIS A CA 1
ATOM 3226 C C . HIS A 1 428 ? -3.558 -10.510 -17.458 1.00 93.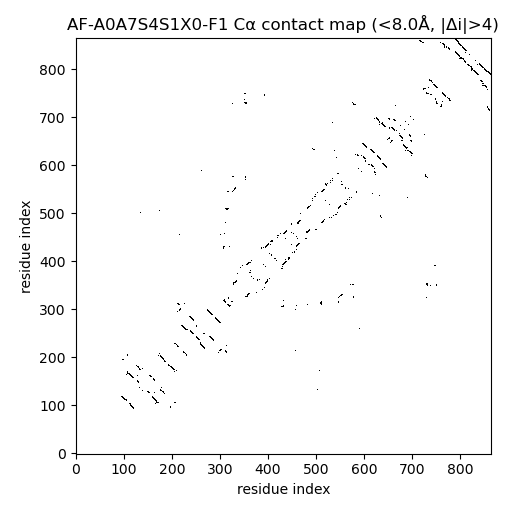62 428 HIS A C 1
ATOM 3228 O O . HIS A 1 428 ? -3.910 -9.653 -16.649 1.00 93.62 428 HIS A O 1
ATOM 3234 N N . PRO A 1 429 ? -2.444 -11.243 -17.230 1.00 87.56 429 PRO A N 1
ATOM 3235 C CA . PRO A 1 429 ? -1.731 -11.264 -15.940 1.00 87.56 429 PRO A CA 1
ATOM 3236 C C . PRO A 1 429 ? -1.191 -9.917 -15.426 1.00 87.56 429 PRO A C 1
ATOM 3238 O O . PRO A 1 429 ? -0.967 -9.760 -14.225 1.00 87.56 429 PRO A O 1
ATOM 3241 N N . ALA A 1 430 ? -0.962 -8.950 -16.319 1.00 89.50 430 ALA A N 1
ATOM 3242 C CA . ALA A 1 430 ? -0.615 -7.573 -15.950 1.00 89.50 430 ALA A CA 1
ATOM 3243 C C . ALA A 1 430 ? -1.758 -6.768 -15.310 1.00 89.50 430 ALA A C 1
ATOM 3245 O O . ALA A 1 430 ? -1.470 -5.746 -14.705 1.00 89.50 430 ALA A O 1
ATOM 3246 N N . VAL A 1 431 ? -3.033 -7.144 -15.452 1.00 95.62 431 VAL A N 1
ATOM 3247 C CA . VAL A 1 431 ? -4.140 -6.341 -14.902 1.00 95.62 431 VAL A CA 1
ATOM 3248 C C . VAL A 1 431 ? -4.059 -6.338 -13.376 1.00 95.62 431 VAL A C 1
ATOM 3250 O O . VAL A 1 431 ? -4.007 -7.389 -12.747 1.00 95.62 431 VAL A O 1
ATOM 3253 N N . LEU A 1 432 ? -4.024 -5.142 -12.783 1.00 94.94 432 LEU A N 1
ATOM 3254 C CA . LEU A 1 432 ? -4.218 -4.963 -11.346 1.00 94.94 432 LEU A CA 1
ATOM 3255 C C . LEU A 1 432 ? -5.703 -4.888 -11.024 1.00 94.94 432 LEU A C 1
ATOM 3257 O O . LEU A 1 432 ? -6.142 -5.475 -10.048 1.00 94.94 432 LEU A O 1
ATOM 3261 N N . GLY A 1 433 ? -6.462 -4.145 -11.825 1.00 96.00 433 GLY A N 1
ATOM 3262 C CA . GLY A 1 433 ? -7.863 -3.846 -11.572 1.00 96.00 433 GLY A CA 1
ATOM 3263 C C . GLY A 1 433 ? -8.392 -2.743 -12.472 1.00 96.00 433 GLY A C 1
ATOM 3264 O O . GLY A 1 433 ? -7.713 -2.295 -13.400 1.00 96.00 433 GLY A O 1
ATOM 3265 N N . TRP A 1 434 ? -9.615 -2.314 -12.188 1.00 97.06 434 TRP A N 1
ATOM 3266 C CA . TRP A 1 434 ? -10.414 -1.459 -13.061 1.00 97.06 434 TRP A CA 1
ATOM 3267 C C . TRP A 1 434 ? -10.576 -0.066 -12.456 1.00 97.06 434 TRP A C 1
ATOM 3269 O O . TRP A 1 434 ? -11.229 0.079 -11.425 1.00 97.06 434 TRP A O 1
ATOM 3279 N N . TYR A 1 435 ? -10.021 0.958 -13.104 1.00 94.94 435 TYR A N 1
ATOM 3280 C CA . TYR A 1 435 ? -10.169 2.350 -12.680 1.00 94.94 435 TYR A CA 1
ATOM 3281 C C . TYR A 1 435 ? -11.426 2.961 -13.311 1.00 94.94 435 TYR A C 1
ATOM 3283 O O . TYR A 1 435 ? -11.469 3.214 -14.522 1.00 94.94 435 TYR A O 1
ATOM 3291 N N . VAL A 1 436 ? -12.464 3.163 -12.496 1.00 94.12 436 VAL A N 1
ATOM 3292 C CA . VAL A 1 436 ? -13.844 3.405 -12.971 1.00 94.12 436 VAL A CA 1
ATOM 3293 C C . VAL A 1 436 ? -14.380 4.804 -12.699 1.00 94.12 436 VAL A C 1
ATOM 3295 O O . VAL A 1 436 ? -15.396 5.186 -13.281 1.00 94.12 436 VAL A O 1
ATOM 3298 N N . ALA A 1 437 ? -13.757 5.555 -11.799 1.00 90.06 437 ALA A N 1
ATOM 3299 C CA . ALA A 1 437 ? -14.270 6.836 -11.344 1.00 90.06 437 ALA A CA 1
ATOM 3300 C C . ALA A 1 437 ? -13.150 7.777 -10.902 1.00 90.06 437 ALA A C 1
ATOM 3302 O O . ALA A 1 437 ? -12.020 7.373 -10.649 1.00 90.06 437 ALA A O 1
ATOM 3303 N N . ASP A 1 438 ? -13.536 9.039 -10.853 1.00 86.25 438 ASP A N 1
ATOM 3304 C CA . ASP A 1 438 ? -12.770 10.243 -10.559 1.00 86.25 438 ASP A CA 1
ATOM 3305 C C . ASP A 1 438 ? -13.759 11.196 -9.836 1.00 86.25 438 ASP A C 1
ATOM 3307 O O . ASP A 1 438 ? -14.953 10.866 -9.747 1.00 86.25 438 ASP A O 1
ATOM 3311 N N . ASP A 1 439 ? -13.326 12.381 -9.399 1.00 77.81 439 ASP A N 1
ATOM 3312 C CA . ASP A 1 439 ? -14.035 13.400 -8.585 1.00 77.81 439 ASP A CA 1
ATOM 3313 C C . ASP A 1 439 ? -15.535 13.597 -8.847 1.00 77.81 439 ASP A C 1
ATOM 3315 O O . ASP A 1 439 ? -16.311 14.026 -7.991 1.00 77.81 439 ASP A O 1
ATOM 3319 N N . SER A 1 440 ? -15.934 13.357 -10.091 1.00 73.75 440 SER A N 1
ATOM 3320 C CA . SER A 1 440 ? -17.215 13.722 -10.673 1.00 73.75 440 SER A CA 1
ATOM 3321 C C . SER A 1 440 ? -18.031 12.514 -11.134 1.00 73.75 440 SER A C 1
ATOM 3323 O O . SER A 1 440 ? -18.765 12.627 -12.110 1.00 73.75 440 SER A O 1
ATOM 3325 N N . ALA A 1 441 ? -17.937 11.355 -10.476 1.00 82.69 441 ALA A N 1
ATOM 3326 C CA . ALA A 1 441 ? -18.813 10.218 -10.784 1.00 82.69 441 ALA A CA 1
ATOM 3327 C C . ALA A 1 441 ? -20.294 10.506 -10.456 1.00 82.69 441 ALA A C 1
ATOM 3329 O O . ALA A 1 441 ? -20.613 11.183 -9.476 1.00 82.69 441 ALA A O 1
ATOM 3330 N N . GLY A 1 442 ? -21.221 9.968 -11.246 1.00 86.00 442 GLY A N 1
ATOM 3331 C CA . GLY A 1 442 ? -22.663 10.046 -10.981 1.00 86.00 442 GLY A CA 1
ATOM 3332 C C . GLY A 1 442 ? -23.179 8.967 -10.009 1.00 86.00 442 GLY A C 1
ATOM 3333 O O . GLY A 1 442 ? -22.407 8.125 -9.542 1.00 86.00 442 GLY A O 1
ATOM 3334 N N . PRO A 1 443 ? -24.484 8.974 -9.674 1.00 87.19 443 PRO A N 1
ATOM 3335 C CA . PRO A 1 443 ? -25.067 8.100 -8.650 1.00 87.19 443 PRO A CA 1
ATOM 3336 C C . PRO A 1 443 ? 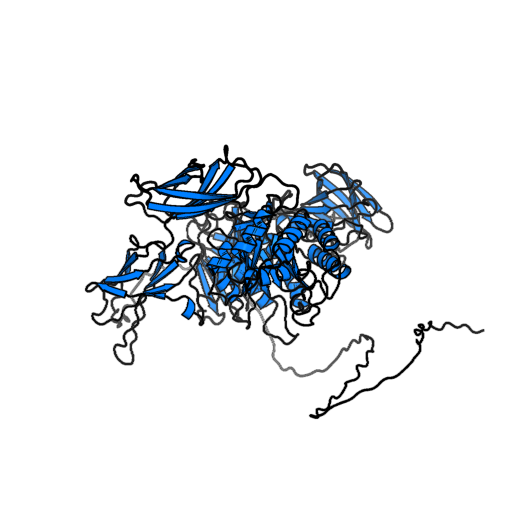-25.074 6.604 -9.009 1.00 87.19 443 PRO A C 1
ATOM 3338 O O . PRO A 1 443 ? -25.171 5.780 -8.106 1.00 87.19 443 PRO A O 1
ATOM 3341 N N . LEU A 1 444 ? -24.936 6.229 -10.288 1.00 92.00 444 LEU A N 1
ATOM 3342 C CA . LEU A 1 444 ? -24.930 4.823 -10.726 1.00 92.00 444 LEU A CA 1
ATOM 3343 C C . LEU A 1 444 ? -23.555 4.135 -10.598 1.00 92.00 444 LEU A C 1
ATOM 3345 O O . LEU A 1 444 ? -23.353 3.046 -11.130 1.00 92.00 444 LEU A O 1
ATOM 3349 N N . LEU A 1 445 ? -22.601 4.735 -9.883 1.00 91.62 445 LEU A N 1
ATOM 3350 C CA . LEU A 1 445 ? -21.286 4.133 -9.644 1.00 91.62 445 LEU A CA 1
ATOM 3351 C C . LEU A 1 445 ? -21.337 2.754 -8.940 1.00 91.62 445 LEU A C 1
ATOM 3353 O O . LEU A 1 445 ? -20.627 1.859 -9.397 1.00 91.62 445 LEU A O 1
ATOM 3357 N N . PRO A 1 446 ? -22.204 2.501 -7.936 1.00 91.19 446 PRO A N 1
ATOM 3358 C CA . PRO A 1 446 ? -22.368 1.156 -7.378 1.00 91.19 446 PRO A CA 1
ATOM 3359 C C . PRO A 1 446 ? -22.903 0.127 -8.387 1.00 91.19 446 PRO A C 1
ATOM 3361 O O . PRO A 1 446 ? -22.563 -1.049 -8.299 1.00 91.19 446 PRO A O 1
ATOM 3364 N N . GLU A 1 447 ? -23.699 0.549 -9.378 1.00 93.50 447 GLU A N 1
ATOM 3365 C CA . GLU A 1 447 ? -24.157 -0.331 -10.464 1.00 93.50 447 GLU A CA 1
ATOM 3366 C C . GLU A 1 447 ? -23.010 -0.645 -11.437 1.00 93.50 447 GLU A C 1
ATOM 3368 O O . GLU A 1 447 ? -22.833 -1.804 -11.801 1.00 93.50 447 GLU A O 1
ATOM 3373 N N . VAL A 1 448 ? -22.172 0.342 -11.791 1.00 95.44 448 VAL A N 1
ATOM 3374 C CA . VAL A 1 448 ? -20.928 0.118 -12.561 1.00 95.44 448 VAL A CA 1
ATOM 3375 C C . VAL A 1 448 ? -20.018 -0.886 -11.853 1.00 95.44 448 VAL A C 1
ATOM 3377 O O . VAL A 1 448 ? -19.593 -1.862 -12.468 1.00 95.44 448 VAL A O 1
ATOM 3380 N N . TYR A 1 449 ? -19.775 -0.692 -10.557 1.00 95.44 449 TYR A N 1
ATOM 3381 C CA . TYR A 1 449 ? -19.006 -1.619 -9.731 1.00 95.44 449 TYR A CA 1
ATOM 3382 C C . TYR A 1 449 ? -19.604 -3.034 -9.756 1.00 95.44 449 TYR A C 1
ATOM 3384 O O . TYR A 1 449 ? -18.916 -3.993 -10.106 1.00 95.44 449 TYR A O 1
ATOM 3392 N N . ARG A 1 450 ? -20.906 -3.168 -9.466 1.00 94.62 450 ARG A N 1
ATOM 3393 C CA . ARG A 1 450 ? -21.620 -4.454 -9.443 1.00 94.62 450 ARG A CA 1
ATOM 3394 C C . ARG A 1 450 ? -21.522 -5.187 -10.785 1.00 94.62 450 ARG A C 1
ATOM 3396 O O . ARG A 1 450 ? -21.260 -6.385 -10.801 1.00 94.62 450 ARG A O 1
ATOM 3403 N N . ARG A 1 451 ? -21.686 -4.470 -11.901 1.00 96.19 451 ARG A N 1
ATOM 3404 C CA . ARG A 1 451 ? -21.555 -5.000 -13.270 1.00 96.19 451 ARG A CA 1
ATOM 3405 C C . ARG A 1 451 ? -20.150 -5.514 -13.557 1.00 96.19 451 ARG A C 1
ATOM 3407 O O . ARG A 1 451 ? -20.003 -6.617 -14.073 1.00 96.19 451 ARG A O 1
ATOM 3414 N N . ILE A 1 452 ? -19.124 -4.760 -13.164 1.00 97.12 452 ILE A N 1
ATOM 3415 C CA . ILE A 1 452 ? -17.730 -5.183 -13.329 1.00 97.12 452 ILE A CA 1
ATOM 3416 C C . ILE A 1 452 ? -17.451 -6.435 -12.497 1.00 97.12 452 ILE A C 1
ATOM 3418 O O . ILE A 1 452 ? -16.952 -7.401 -13.060 1.00 97.12 452 ILE A O 1
ATOM 3422 N N . LYS A 1 453 ? -17.843 -6.491 -11.214 1.00 95.38 453 LYS A N 1
ATOM 3423 C CA . LYS A 1 453 ? -17.631 -7.697 -10.387 1.00 95.38 453 LYS A CA 1
ATOM 3424 C C . LYS A 1 453 ? -18.425 -8.916 -10.889 1.00 95.38 453 LYS A C 1
ATOM 3426 O O . LYS A 1 453 ? -17.968 -10.032 -10.691 1.00 95.38 453 LYS A O 1
ATOM 3431 N N . GLN A 1 454 ? -19.563 -8.735 -11.569 1.00 94.88 454 GLN A N 1
ATOM 3432 C CA . GLN A 1 454 ? -20.288 -9.843 -12.215 1.00 94.88 454 GLN A CA 1
ATOM 3433 C C . GLN A 1 454 ? -19.525 -10.457 -13.398 1.00 94.88 454 GLN A C 1
ATOM 3435 O O . GLN A 1 454 ? -19.605 -11.666 -13.606 1.00 94.88 454 GLN A O 1
ATOM 3440 N N . VAL A 1 455 ? -18.787 -9.650 -14.166 1.00 96.44 455 VAL A N 1
ATOM 3441 C CA . VAL A 1 455 ? -17.963 -10.135 -15.287 1.00 96.44 455 VAL A CA 1
ATOM 3442 C C . VAL A 1 455 ? -16.578 -10.578 -14.808 1.00 96.44 455 VAL A C 1
ATOM 3444 O O . VAL A 1 455 ? -16.039 -11.577 -15.280 1.00 96.44 455 VAL A O 1
ATOM 3447 N N . ASP A 1 456 ? -15.988 -9.864 -13.857 1.00 96.62 456 ASP A N 1
ATOM 3448 C CA . ASP A 1 456 ? -14.653 -10.122 -13.334 1.00 96.62 456 ASP A CA 1
ATOM 3449 C C . ASP A 1 456 ? -14.568 -9.871 -11.820 1.00 96.62 456 ASP A C 1
ATOM 3451 O O . ASP A 1 456 ? -14.179 -8.789 -11.373 1.00 96.62 456 ASP A O 1
ATOM 3455 N N . PRO A 1 457 ? -14.901 -10.876 -10.995 1.00 94.38 457 PRO A N 1
ATOM 3456 C CA . PRO A 1 457 ? -14.807 -10.735 -9.549 1.00 94.38 457 PRO A CA 1
ATOM 3457 C C . PRO A 1 457 ? -13.358 -10.861 -9.037 1.00 94.38 457 PRO A C 1
ATOM 3459 O O . PRO A 1 457 ? -13.090 -10.468 -7.905 1.00 94.38 457 PRO A O 1
ATOM 3462 N N . HIS A 1 458 ? -12.425 -11.363 -9.864 1.00 94.81 458 HIS A N 1
ATOM 3463 C CA . HIS A 1 458 ? -11.023 -11.676 -9.520 1.00 94.81 458 HIS A CA 1
ATOM 3464 C C . HIS A 1 458 ? -10.037 -10.496 -9.585 1.00 94.81 458 HIS A C 1
ATOM 3466 O O . HIS A 1 458 ? -8.834 -10.711 -9.421 1.00 94.81 458 HIS A O 1
ATOM 3472 N N . HIS A 1 459 ? -10.509 -9.279 -9.852 1.00 95.88 459 HIS A N 1
ATOM 3473 C CA . HIS A 1 459 ? -9.691 -8.075 -9.717 1.00 95.88 459 HIS A CA 1
ATOM 3474 C C . HIS A 1 459 ? -10.431 -6.984 -8.949 1.00 95.88 459 HIS A C 1
ATOM 3476 O O . HIS A 1 459 ? -11.666 -6.937 -8.907 1.00 95.88 459 HIS A O 1
ATOM 3482 N N . ILE A 1 460 ? -9.656 -6.093 -8.339 1.00 95.81 460 ILE A N 1
ATOM 3483 C CA . ILE A 1 460 ? -10.161 -4.903 -7.656 1.00 95.81 460 ILE A CA 1
ATOM 3484 C C . ILE A 1 460 ? -10.797 -3.899 -8.629 1.00 95.81 460 ILE A C 1
ATOM 3486 O O . ILE A 1 460 ? -10.425 -3.797 -9.801 1.00 95.81 460 ILE A O 1
ATOM 3490 N N . VAL A 1 461 ? -11.698 -3.080 -8.102 1.00 96.19 461 VAL A N 1
ATOM 3491 C CA . VAL A 1 461 ? -12.172 -1.843 -8.727 1.00 96.19 461 VAL A CA 1
ATOM 3492 C C . VAL A 1 461 ? -11.642 -0.652 -7.929 1.00 96.19 461 VAL A C 1
ATOM 3494 O O . VAL A 1 461 ? -11.806 -0.607 -6.709 1.00 96.19 461 VAL A O 1
ATOM 3497 N N . THR A 1 462 ? -11.023 0.313 -8.606 1.00 93.75 462 THR A N 1
ATOM 3498 C CA . THR A 1 462 ? -10.430 1.516 -8.005 1.00 93.75 462 THR A CA 1
ATOM 3499 C C . THR A 1 462 ? -11.081 2.790 -8.540 1.00 93.75 462 THR A C 1
ATOM 3501 O O . THR A 1 462 ? -11.652 2.825 -9.635 1.00 93.75 462 THR A O 1
ATOM 3504 N N . MET A 1 463 ? -11.005 3.863 -7.758 1.00 90.31 463 MET A N 1
ATOM 3505 C CA . MET A 1 463 ? -11.436 5.198 -8.172 1.00 90.31 463 MET A CA 1
ATOM 3506 C C . MET A 1 463 ? -10.588 6.277 -7.516 1.00 90.31 463 MET A C 1
ATOM 3508 O O . MET A 1 463 ? -10.072 6.052 -6.423 1.00 90.31 463 MET A O 1
ATOM 3512 N N . ALA A 1 464 ? -10.501 7.444 -8.145 1.00 86.81 464 ALA A N 1
ATOM 3513 C CA . ALA A 1 464 ? -9.911 8.633 -7.550 1.00 86.81 464 ALA A CA 1
ATOM 3514 C C . ALA A 1 464 ? -10.963 9.535 -6.883 1.00 86.81 464 ALA A C 1
ATOM 3516 O O . ALA A 1 464 ? -12.100 9.627 -7.356 1.00 86.81 464 ALA A O 1
ATOM 3517 N N . ILE A 1 465 ? -10.562 10.214 -5.805 1.00 80.88 465 ILE A N 1
ATOM 3518 C CA . ILE A 1 465 ? -11.288 11.329 -5.185 1.00 80.88 465 ILE A CA 1
ATOM 3519 C C . ILE A 1 465 ? -10.318 12.450 -4.786 1.00 80.88 465 ILE A C 1
ATOM 3521 O O . ILE A 1 465 ? -9.350 12.218 -4.065 1.00 80.88 465 ILE A O 1
ATOM 3525 N N . ALA A 1 466 ? -10.589 13.682 -5.196 1.00 72.75 466 ALA A N 1
ATOM 3526 C CA . ALA A 1 466 ? -9.855 14.861 -4.767 1.00 72.75 466 ALA A CA 1
ATOM 3527 C C . ALA A 1 466 ? -10.389 15.410 -3.442 1.00 72.75 466 ALA A C 1
ATOM 3529 O O . ALA A 1 466 ? -11.589 15.384 -3.149 1.00 72.75 466 ALA A O 1
ATOM 3530 N N . GLY A 1 467 ? -9.473 15.974 -2.654 1.00 56.72 467 GLY A N 1
ATOM 3531 C CA . GLY A 1 467 ? -9.670 16.392 -1.261 1.00 56.72 467 GLY A CA 1
ATOM 3532 C C . GLY A 1 467 ? -10.728 17.455 -0.927 1.00 56.72 467 GLY A C 1
ATOM 3533 O O . GLY A 1 467 ? -10.717 17.934 0.201 1.00 56.72 467 GLY A O 1
ATOM 3534 N N . SER A 1 468 ? -11.620 17.835 -1.847 1.00 48.12 468 SER A N 1
ATOM 3535 C CA . SER A 1 468 ? -12.735 18.773 -1.608 1.00 48.12 468 SER A CA 1
ATOM 3536 C C . SER A 1 468 ? -14.131 18.162 -1.844 1.00 48.12 468 SER A C 1
ATOM 3538 O O . SER A 1 468 ? -15.118 18.889 -1.944 1.00 48.12 468 SER A O 1
ATOM 3540 N N . GLY A 1 469 ? -14.227 16.839 -2.018 1.00 48.62 469 GLY A N 1
ATOM 3541 C CA . GLY A 1 469 ? -15.440 16.123 -2.438 1.00 48.62 469 GLY A CA 1
ATOM 3542 C C . GLY A 1 469 ? -16.307 15.527 -1.319 1.00 48.62 469 GLY A C 1
ATOM 3543 O O . GLY A 1 469 ? -16.659 14.351 -1.406 1.00 48.62 469 GLY A O 1
ATOM 3544 N N . ASP A 1 470 ? -16.695 16.300 -0.300 1.00 47.97 470 ASP A N 1
ATOM 3545 C CA . ASP A 1 470 ? -17.453 15.782 0.863 1.00 47.97 470 ASP A CA 1
ATOM 3546 C C . ASP A 1 470 ? -18.849 15.211 0.522 1.00 47.97 470 ASP A C 1
ATOM 3548 O O . ASP A 1 470 ? -19.411 14.418 1.275 1.00 47.97 470 ASP A O 1
ATOM 3552 N N . SER A 1 471 ? -19.440 15.587 -0.615 1.00 42.22 471 SER A N 1
ATOM 3553 C CA . SER A 1 471 ? -20.885 15.442 -0.844 1.00 42.22 471 SER A CA 1
ATOM 3554 C C . SER A 1 471 ? -21.409 14.027 -1.129 1.00 42.22 471 SER A C 1
ATOM 3556 O O . SER A 1 471 ? -22.627 13.868 -1.228 1.00 42.22 471 SER A O 1
ATOM 3558 N N . VAL A 1 472 ? -20.562 12.998 -1.324 1.00 54.03 472 VAL A N 1
ATOM 3559 C CA . VAL A 1 472 ? -21.061 11.683 -1.796 1.00 54.03 472 VAL A CA 1
ATOM 3560 C C . VAL A 1 472 ? -20.309 10.426 -1.313 1.00 54.03 472 VAL A C 1
ATOM 3562 O O . VAL A 1 472 ? -20.220 9.437 -2.043 1.00 54.03 472 VAL A O 1
ATOM 3565 N N . ARG A 1 473 ? -19.832 10.412 -0.060 1.00 64.06 473 ARG A N 1
ATOM 3566 C CA . ARG A 1 473 ? -19.172 9.252 0.592 1.00 64.06 473 ARG A CA 1
ATOM 3567 C C . ARG A 1 473 ? -19.850 7.898 0.309 1.00 64.06 473 ARG A C 1
ATOM 3569 O O . ARG A 1 473 ? -19.192 6.956 -0.129 1.00 64.06 473 ARG A O 1
ATOM 3576 N N . SER A 1 474 ? -21.172 7.812 0.460 1.00 65.44 474 SER A N 1
ATOM 3577 C CA . SER A 1 474 ? -21.932 6.553 0.370 1.00 65.44 474 SER A CA 1
ATOM 3578 C C . SER A 1 474 ? -21.900 5.847 -0.997 1.00 65.44 474 SER A C 1
ATOM 3580 O O . SER A 1 474 ? -21.955 4.616 -1.037 1.00 65.44 474 SER A O 1
ATOM 3582 N N . LYS A 1 475 ? -21.793 6.576 -2.123 1.00 71.50 475 LYS A N 1
ATOM 3583 C CA . LYS A 1 475 ? -21.675 5.945 -3.457 1.00 71.50 475 LYS A CA 1
ATOM 3584 C C . LYS A 1 475 ? -20.250 5.457 -3.729 1.00 71.50 475 LYS A C 1
ATOM 3586 O O . LYS A 1 475 ? -20.082 4.489 -4.463 1.00 71.50 475 LYS A O 1
ATOM 3591 N N . TYR A 1 476 ? -19.246 6.135 -3.166 1.00 76.50 476 TYR A N 1
ATOM 3592 C CA . TYR A 1 476 ? -17.836 5.804 -3.366 1.00 76.50 476 TYR A CA 1
ATOM 3593 C C . TYR A 1 476 ? -17.482 4.521 -2.606 1.00 76.50 476 TYR A C 1
ATOM 3595 O O . TYR A 1 476 ? -17.007 3.565 -3.210 1.00 76.50 476 TYR A O 1
ATOM 3603 N N . LEU A 1 477 ? -17.890 4.422 -1.338 1.00 75.00 477 LEU A N 1
ATOM 3604 C CA . LEU A 1 477 ? -17.722 3.219 -0.508 1.00 75.00 477 LEU A CA 1
ATOM 3605 C C . LEU A 1 477 ? -18.413 1.958 -1.056 1.00 75.00 477 LEU A C 1
ATOM 3607 O O . LEU A 1 477 ? -18.036 0.843 -0.713 1.00 75.00 477 LEU A O 1
ATOM 3611 N N . ARG A 1 478 ? -19.434 2.120 -1.906 1.00 83.12 478 ARG A N 1
ATOM 3612 C CA . ARG A 1 478 ? -20.147 1.019 -2.583 1.00 83.12 478 ARG A CA 1
ATOM 3613 C C . ARG A 1 478 ? -1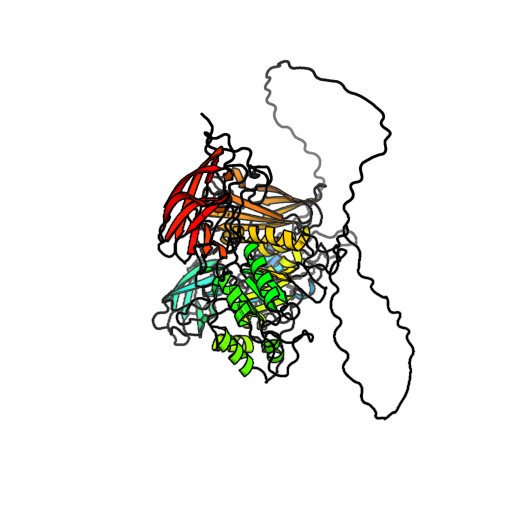9.763 0.871 -4.061 1.00 83.12 478 ARG A C 1
ATOM 3615 O O . ARG A 1 478 ? -20.397 0.102 -4.777 1.00 83.12 478 ARG A O 1
ATOM 3622 N N . GLY A 1 479 ? -18.782 1.647 -4.521 1.00 88.44 479 GLY A N 1
ATOM 3623 C CA . GLY A 1 479 ? -18.385 1.785 -5.922 1.00 88.44 479 GLY A CA 1
ATOM 3624 C C . GLY A 1 479 ? -16.939 1.377 -6.225 1.00 88.44 479 GLY A C 1
ATOM 3625 O O . GLY A 1 479 ? -16.542 1.399 -7.389 1.00 88.44 479 GLY A O 1
ATOM 3626 N N . SER A 1 480 ? -16.152 1.024 -5.209 1.00 90.56 480 SER A N 1
ATOM 3627 C CA . SER A 1 480 ? -14.768 0.556 -5.331 1.00 90.56 480 SER A CA 1
ATOM 3628 C C . SER A 1 480 ? -14.438 -0.460 -4.249 1.00 90.56 480 SER A C 1
ATOM 3630 O O . SER A 1 480 ? -15.004 -0.411 -3.161 1.00 90.56 480 SER A O 1
ATOM 3632 N N . ASP A 1 481 ? -13.444 -1.300 -4.520 1.00 91.62 481 ASP A N 1
ATOM 3633 C CA . ASP A 1 481 ? -12.753 -2.081 -3.495 1.00 91.62 481 ASP A CA 1
ATOM 3634 C C . ASP A 1 481 ? -11.679 -1.230 -2.775 1.00 91.62 481 ASP A C 1
ATOM 3636 O O . ASP A 1 481 ? -11.381 -1.472 -1.608 1.00 91.62 481 ASP A O 1
ATOM 3640 N N . ILE A 1 482 ? -11.115 -0.218 -3.457 1.00 88.69 482 ILE A N 1
ATOM 3641 C CA . ILE A 1 482 ? -10.099 0.711 -2.926 1.00 88.69 482 ILE A CA 1
ATOM 3642 C C . ILE A 1 482 ? -10.339 2.141 -3.419 1.00 88.69 482 ILE A C 1
ATOM 3644 O O . ILE A 1 482 ? -10.580 2.368 -4.608 1.00 88.69 482 ILE A O 1
ATOM 3648 N N . ILE A 1 483 ? -10.171 3.106 -2.514 1.00 85.25 483 ILE A N 1
ATOM 3649 C CA . ILE A 1 483 ? -10.178 4.537 -2.828 1.00 85.25 483 ILE A CA 1
ATOM 3650 C C . ILE A 1 483 ? -8.746 5.050 -3.018 1.00 85.25 483 ILE A C 1
ATOM 3652 O O . ILE A 1 483 ? -7.864 4.806 -2.193 1.00 85.25 483 ILE A O 1
ATOM 3656 N N . MET A 1 484 ? -8.533 5.800 -4.096 1.00 87.81 484 MET A N 1
ATOM 3657 C CA . MET A 1 484 ? -7.319 6.560 -4.361 1.00 87.81 484 MET A CA 1
ATOM 3658 C C . MET A 1 484 ? -7.565 8.044 -4.063 1.00 87.81 484 MET A C 1
ATOM 3660 O O . MET A 1 484 ? -8.487 8.655 -4.592 1.00 87.81 484 MET A O 1
ATOM 3664 N N . VAL A 1 485 ? -6.754 8.620 -3.186 1.00 84.06 485 VAL A N 1
ATOM 3665 C CA . VAL A 1 485 ? -6.923 9.972 -2.649 1.00 84.06 485 VAL A CA 1
ATOM 3666 C C . VAL A 1 485 ? -6.045 10.955 -3.426 1.00 84.06 485 VAL A C 1
ATOM 3668 O O . VAL A 1 485 ? -4.833 10.999 -3.220 1.00 84.06 485 VAL A O 1
ATOM 3671 N N . GLU A 1 486 ? -6.634 11.751 -4.322 1.00 81.81 486 GLU A N 1
ATOM 3672 C CA . GLU A 1 486 ? -5.913 12.790 -5.066 1.00 81.81 486 GLU A CA 1
ATOM 3673 C C . GLU A 1 486 ? -5.666 14.016 -4.197 1.00 81.81 486 GLU A C 1
ATOM 3675 O O . GLU A 1 486 ? -6.585 14.679 -3.699 1.00 81.81 486 GLU A O 1
ATOM 3680 N N . THR A 1 487 ? -4.390 14.347 -4.036 1.00 74.44 487 THR A N 1
ATOM 3681 C CA . THR A 1 487 ? -3.965 15.478 -3.218 1.00 74.44 487 THR A CA 1
ATOM 3682 C C . THR A 1 487 ? -2.952 16.294 -4.005 1.00 74.44 487 THR A C 1
ATOM 3684 O O . THR A 1 487 ? -1.819 15.890 -4.253 1.00 74.44 487 THR A O 1
ATOM 3687 N N . TYR A 1 488 ? -3.378 17.478 -4.435 1.00 79.25 488 TYR A N 1
ATOM 3688 C CA . TYR A 1 488 ? -2.549 18.400 -5.203 1.00 79.25 488 TYR A CA 1
ATOM 3689 C C . TYR A 1 488 ? -2.395 19.699 -4.406 1.00 79.25 488 TYR A C 1
ATOM 3691 O O . TYR A 1 488 ? -3.232 20.598 -4.551 1.00 79.25 488 TYR A O 1
ATOM 3699 N N . PRO A 1 489 ? -1.373 19.815 -3.533 1.00 73.56 489 PRO A N 1
ATOM 3700 C CA . PRO A 1 489 ? -1.187 21.014 -2.727 1.00 73.56 489 PRO A CA 1
ATOM 3701 C C . PRO A 1 489 ? -1.024 22.243 -3.629 1.00 73.56 489 PRO A C 1
ATOM 3703 O O . PRO A 1 489 ? -0.282 22.233 -4.621 1.00 73.56 489 PRO A O 1
ATOM 3706 N N . ARG A 1 490 ? -1.790 23.290 -3.294 1.00 72.25 490 ARG A N 1
ATOM 3707 C CA . ARG A 1 490 ? -1.851 24.563 -4.032 1.00 72.25 490 ARG A CA 1
ATOM 3708 C C . ARG A 1 490 ? -0.851 25.601 -3.524 1.00 72.25 490 ARG A C 1
ATOM 3710 O O . ARG A 1 490 ? -0.515 26.507 -4.274 1.00 72.25 490 ARG A O 1
ATOM 3717 N N . THR A 1 491 ? -0.386 25.460 -2.285 1.00 73.31 491 THR A N 1
ATOM 3718 C CA . THR A 1 491 ? 0.759 26.185 -1.716 1.00 73.31 491 THR A CA 1
ATOM 3719 C C . THR A 1 491 ? 1.626 25.193 -0.938 1.00 73.31 491 THR A C 1
ATOM 3721 O O . THR A 1 491 ? 1.197 24.066 -0.675 1.00 73.31 491 THR A O 1
ATOM 3724 N N . VAL A 1 492 ? 2.838 25.615 -0.574 1.00 70.69 492 VAL A N 1
ATOM 3725 C CA . VAL A 1 492 ? 3.793 24.818 0.212 1.00 70.69 492 VAL A CA 1
ATOM 3726 C C . VAL A 1 492 ? 3.166 24.315 1.520 1.00 70.69 492 VAL A C 1
ATOM 3728 O O . VAL A 1 492 ? 3.276 23.135 1.846 1.00 70.69 492 VAL A O 1
ATOM 3731 N N . ASP A 1 493 ? 2.418 25.181 2.205 1.00 68.06 493 ASP A N 1
ATOM 3732 C CA . ASP A 1 493 ? 1.793 24.898 3.504 1.00 68.06 493 ASP A CA 1
ATOM 3733 C C . ASP A 1 493 ? 0.695 23.824 3.435 1.00 68.06 493 ASP A C 1
ATOM 3735 O O . ASP A 1 493 ? 0.248 23.339 4.466 1.00 68.06 493 ASP A O 1
ATOM 3739 N N . TYR A 1 494 ? 0.246 23.425 2.239 1.00 68.94 494 TYR A N 1
ATOM 3740 C CA . TYR A 1 494 ? -0.773 22.385 2.058 1.00 68.94 494 TYR A CA 1
ATOM 3741 C C . TYR A 1 494 ? -0.185 20.976 1.870 1.00 68.94 494 TYR A C 1
ATOM 3743 O O . TYR A 1 494 ? -0.948 20.049 1.602 1.00 68.94 494 TYR A O 1
ATOM 3751 N N . ALA A 1 495 ? 1.127 20.758 2.033 1.00 66.06 495 ALA A N 1
ATOM 3752 C CA . ALA A 1 495 ? 1.727 19.417 1.941 1.00 66.06 495 ALA A CA 1
ATOM 3753 C C . ALA A 1 495 ? 1.021 18.386 2.857 1.00 66.06 495 ALA A C 1
ATOM 3755 O O . ALA A 1 495 ? 0.706 17.268 2.430 1.00 66.06 495 ALA A O 1
ATOM 3756 N N . TYR A 1 496 ? 0.664 18.804 4.080 1.00 68.31 496 TYR A N 1
ATOM 3757 C CA . TYR A 1 496 ? -0.070 17.986 5.051 1.00 68.31 496 TYR A CA 1
ATOM 3758 C C . TYR A 1 496 ? -1.556 17.779 4.716 1.00 68.31 496 TYR A C 1
ATOM 3760 O O . TYR A 1 496 ? -2.183 16.904 5.314 1.00 68.31 496 TYR A O 1
ATOM 3768 N N . ALA A 1 497 ? -2.142 18.524 3.767 1.00 66.38 497 ALA A N 1
ATOM 3769 C CA . ALA A 1 497 ? -3.546 18.344 3.373 1.00 66.38 497 ALA A CA 1
ATOM 3770 C C . ALA A 1 497 ? -3.809 16.916 2.864 1.00 66.38 497 ALA A C 1
ATOM 3772 O O . ALA A 1 497 ? -4.915 16.401 3.005 1.00 66.38 497 ALA A O 1
ATOM 3773 N N . THR A 1 498 ? -2.761 16.244 2.381 1.00 65.94 498 THR A N 1
ATOM 3774 C CA . THR A 1 498 ? -2.754 14.810 2.090 1.00 65.94 498 THR A CA 1
ATOM 3775 C C . THR A 1 498 ? -3.196 13.961 3.283 1.00 65.94 498 THR A C 1
ATOM 3777 O O . THR A 1 498 ? -4.070 13.111 3.127 1.00 65.94 498 THR A O 1
ATOM 3780 N N . MET A 1 499 ? -2.700 14.247 4.496 1.00 64.12 499 MET A N 1
ATOM 3781 C CA . MET A 1 499 ? -3.180 13.580 5.713 1.00 64.12 499 MET A CA 1
ATOM 3782 C C . MET A 1 499 ? -4.662 13.812 5.936 1.00 64.12 499 MET A C 1
ATOM 3784 O O . MET A 1 499 ? -5.370 12.868 6.247 1.00 64.12 499 MET A O 1
ATOM 3788 N N . ASN A 1 500 ? -5.129 15.053 5.782 1.00 65.25 500 ASN A N 1
ATOM 3789 C CA . ASN A 1 500 ? -6.507 15.424 6.096 1.00 65.25 500 ASN A CA 1
ATOM 3790 C C . ASN A 1 500 ? -7.534 14.689 5.226 1.00 65.25 500 ASN A C 1
ATOM 3792 O O . ASN A 1 500 ? -8.691 14.615 5.625 1.00 65.25 500 ASN A O 1
ATOM 3796 N N . VAL A 1 501 ? -7.139 14.165 4.062 1.00 66.19 501 VAL A N 1
ATOM 3797 C CA . VAL A 1 501 ? -7.997 13.333 3.209 1.00 66.19 501 VAL A CA 1
ATOM 3798 C C . VAL A 1 501 ? -7.725 11.845 3.467 1.00 66.19 501 VAL A C 1
ATOM 3800 O O . VAL A 1 501 ? -8.667 11.087 3.690 1.00 66.19 501 VAL A O 1
ATOM 3803 N N . VAL A 1 502 ? -6.459 11.419 3.554 1.00 67.00 502 VAL A N 1
ATOM 3804 C CA . VAL A 1 502 ? -6.095 10.019 3.860 1.00 67.00 502 VAL A CA 1
ATOM 3805 C C . VAL A 1 502 ? -6.528 9.585 5.274 1.00 67.00 502 VAL A C 1
ATOM 3807 O O . VAL A 1 502 ? -6.698 8.399 5.504 1.00 67.00 502 VAL A O 1
ATOM 3810 N N . SER A 1 503 ? -6.796 10.495 6.217 1.00 63.00 503 SER A N 1
ATOM 3811 C CA . SER A 1 503 ? -7.395 10.167 7.524 1.00 63.00 503 SER A CA 1
ATOM 3812 C C . SER A 1 503 ? -8.931 10.165 7.532 1.00 63.00 503 SER A C 1
ATOM 3814 O O . SER A 1 503 ? -9.528 9.624 8.459 1.00 63.00 503 SER A O 1
ATOM 3816 N N . ARG A 1 504 ? -9.587 10.749 6.515 1.00 63.22 504 ARG A N 1
ATOM 3817 C CA . ARG A 1 504 ? -11.060 10.778 6.377 1.00 63.22 504 ARG A CA 1
ATOM 3818 C C . ARG A 1 504 ? -11.626 9.559 5.649 1.00 63.22 504 ARG A C 1
ATOM 3820 O O . ARG A 1 504 ? -12.769 9.184 5.903 1.00 63.22 504 ARG A O 1
ATOM 3827 N N . TRP A 1 505 ? -10.867 9.012 4.698 1.00 56.47 505 TRP A N 1
ATOM 3828 C CA . TRP A 1 505 ? -11.385 8.105 3.668 1.00 56.47 505 TRP A CA 1
ATOM 3829 C C . TRP A 1 505 ? -11.100 6.597 3.791 1.00 56.47 505 TRP A C 1
ATOM 3831 O O . TRP A 1 505 ? -11.845 5.850 3.152 1.00 56.47 505 TRP A O 1
ATOM 3841 N N . PRO A 1 506 ? -10.155 6.077 4.601 1.00 51.84 506 PRO A N 1
ATOM 3842 C CA . PRO A 1 506 ? -10.180 4.670 4.959 1.00 51.84 506 PRO A CA 1
ATOM 3843 C C . PRO A 1 506 ? -11.303 4.448 5.976 1.00 51.84 506 PRO A C 1
ATOM 3845 O O . PRO A 1 506 ? -11.241 4.901 7.121 1.00 51.84 506 PRO A O 1
ATOM 3848 N N . LEU A 1 507 ? -12.312 3.667 5.583 1.00 59.72 507 LEU A N 1
ATOM 3849 C CA . LEU A 1 507 ? -13.017 2.859 6.578 1.00 59.72 507 LEU A CA 1
ATOM 3850 C C . LEU A 1 507 ? -11.977 1.997 7.300 1.00 59.72 507 LEU A C 1
ATOM 3852 O O . LEU A 1 507 ? -10.953 1.660 6.707 1.00 59.72 507 LEU A O 1
ATOM 3856 N N . GLU A 1 508 ? -12.234 1.601 8.547 1.00 65.94 508 GLU A N 1
ATOM 3857 C CA . GLU A 1 508 ? -11.221 0.964 9.411 1.00 65.94 508 GLU A CA 1
ATOM 3858 C C . GLU A 1 508 ? -10.462 -0.211 8.759 1.00 65.94 508 GLU A C 1
ATOM 3860 O O . GLU A 1 508 ? -9.301 -0.443 9.089 1.00 65.94 508 GLU A O 1
ATOM 3865 N N . PHE A 1 509 ? -11.092 -0.902 7.803 1.00 70.38 509 PHE A N 1
ATOM 3866 C CA . PHE A 1 509 ? -10.540 -2.047 7.077 1.00 70.38 509 PHE A CA 1
ATOM 3867 C C . PHE A 1 509 ? -10.357 -1.831 5.564 1.00 70.38 509 PHE A C 1
ATOM 3869 O O . PHE A 1 509 ? -9.958 -2.759 4.867 1.00 70.38 509 PHE A O 1
ATOM 3876 N N . MET A 1 510 ? -10.658 -0.653 5.012 1.00 80.12 510 MET A N 1
ATOM 3877 C CA . MET A 1 510 ? -10.519 -0.395 3.573 1.00 80.12 510 MET A CA 1
ATOM 3878 C C . MET A 1 510 ? -9.134 0.199 3.264 1.00 80.12 510 MET A C 1
ATOM 3880 O O . MET A 1 510 ? -8.770 1.207 3.877 1.00 80.12 510 MET A O 1
ATOM 3884 N N . PRO A 1 511 ? -8.368 -0.372 2.314 1.00 84.69 511 PRO A N 1
ATOM 3885 C CA . PRO A 1 511 ? -7.139 0.238 1.830 1.00 84.69 511 PRO A CA 1
ATOM 3886 C C . PRO A 1 511 ? -7.385 1.631 1.261 1.00 84.69 511 PRO A C 1
ATOM 3888 O O . PRO A 1 511 ? -8.416 1.895 0.635 1.00 84.69 511 PRO A O 1
ATOM 3891 N N . SER A 1 512 ? -6.379 2.487 1.390 1.00 86.38 512 SER A N 1
ATOM 3892 C CA . SER A 1 512 ? -6.268 3.689 0.571 1.00 86.38 512 SER A CA 1
ATOM 3893 C C . SER A 1 512 ? -4.977 3.656 -0.236 1.00 86.38 512 SER A C 1
ATOM 3895 O O . SER A 1 512 ? -3.958 3.119 0.208 1.00 86.38 512 SER A O 1
ATOM 3897 N N . LEU A 1 513 ? -5.058 4.211 -1.440 1.00 89.19 513 LEU A N 1
ATOM 3898 C CA . LEU A 1 513 ? -3.913 4.636 -2.234 1.00 89.19 513 LEU A CA 1
ATOM 3899 C C . LEU A 1 513 ? -3.883 6.162 -2.212 1.00 89.19 513 LEU A C 1
ATOM 3901 O O . LEU A 1 513 ? -4.929 6.802 -2.120 1.00 89.19 513 LEU A O 1
ATOM 3905 N N . THR A 1 514 ? -2.715 6.761 -2.367 1.00 88.69 514 THR A N 1
ATOM 3906 C CA . THR A 1 514 ? -2.593 8.208 -2.572 1.00 88.69 514 THR A CA 1
ATOM 3907 C C . THR A 1 514 ? -2.285 8.482 -4.032 1.00 88.69 514 THR A C 1
ATOM 3909 O O . THR A 1 514 ? -1.457 7.798 -4.627 1.00 88.69 514 THR A O 1
ATOM 3912 N N . CYS A 1 515 ? -2.934 9.489 -4.607 1.00 88.44 515 CYS A N 1
ATOM 3913 C CA . CYS A 1 515 ? -2.520 10.092 -5.861 1.00 88.44 515 CYS A CA 1
ATOM 3914 C C . CYS A 1 515 ? -1.794 11.411 -5.565 1.00 88.44 515 CYS A C 1
ATOM 3916 O O . CYS A 1 515 ? -2.407 12.484 -5.495 1.00 88.44 515 CYS A O 1
ATOM 3918 N N . GLY A 1 516 ? -0.488 11.309 -5.307 1.00 86.00 516 GLY A N 1
ATOM 3919 C CA . GLY A 1 516 ? 0.376 12.446 -5.015 1.00 86.00 516 GLY A CA 1
ATOM 3920 C C . GLY A 1 516 ? 0.694 13.278 -6.256 1.00 86.00 516 GLY A C 1
ATOM 3921 O O . GLY A 1 516 ? 0.734 12.789 -7.392 1.00 86.00 516 GLY A O 1
ATOM 3922 N N . ARG A 1 517 ? 0.963 14.566 -6.037 1.00 84.62 517 ARG A N 1
ATOM 3923 C CA . ARG A 1 517 ? 1.453 15.468 -7.078 1.00 84.62 517 ARG A CA 1
ATOM 3924 C C . ARG A 1 517 ? 2.925 15.157 -7.348 1.00 84.62 517 ARG A C 1
ATOM 3926 O O . ARG A 1 517 ? 3.726 15.124 -6.427 1.00 84.62 517 ARG A O 1
ATOM 3933 N N . ALA A 1 518 ? 3.311 15.008 -8.609 1.00 84.19 518 ALA A N 1
ATOM 3934 C CA . ALA A 1 518 ? 4.718 14.910 -9.015 1.00 84.19 518 ALA A CA 1
ATOM 3935 C C . ALA A 1 518 ? 5.045 15.810 -10.217 1.00 84.19 518 ALA A C 1
ATOM 3937 O O . ALA A 1 518 ? 5.977 15.548 -10.971 1.00 84.19 518 ALA A O 1
ATOM 3938 N N . TRP A 1 519 ? 4.275 16.887 -10.401 1.00 77.62 519 TRP A N 1
ATOM 3939 C CA . TRP A 1 519 ? 4.399 17.806 -11.532 1.00 77.62 519 TRP A CA 1
ATOM 3940 C C . TRP A 1 519 ? 4.352 19.281 -11.129 1.00 77.62 519 TRP A C 1
ATOM 3942 O O . TRP A 1 519 ? 3.685 19.670 -10.163 1.00 77.62 519 TRP A O 1
ATOM 3952 N N . THR A 1 520 ? 4.973 20.121 -11.955 1.00 69.06 520 THR A N 1
ATOM 3953 C CA . THR A 1 520 ? 4.880 21.587 -11.896 1.00 69.06 520 THR A CA 1
ATOM 3954 C C . THR A 1 520 ? 4.204 22.124 -13.165 1.00 69.06 520 THR A C 1
ATOM 3956 O O . THR A 1 520 ? 4.152 21.434 -14.187 1.00 69.06 520 THR A O 1
ATOM 3959 N N . LYS A 1 521 ? 3.612 23.325 -13.112 1.00 61.78 521 LYS A N 1
ATOM 3960 C CA . LYS A 1 521 ? 3.070 23.995 -14.319 1.00 61.78 521 LYS A CA 1
ATOM 3961 C C . LYS A 1 521 ? 4.144 24.709 -15.138 1.00 61.78 521 LYS A C 1
ATOM 3963 O O . LYS A 1 521 ? 3.953 24.940 -16.327 1.00 61.78 521 LYS A O 1
ATOM 3968 N N . SER A 1 522 ? 5.244 25.062 -14.487 1.00 60.72 522 SER A N 1
ATOM 3969 C CA . SER A 1 522 ? 6.423 25.735 -15.028 1.00 60.72 522 SER A CA 1
ATOM 3970 C C . SER A 1 522 ? 7.627 25.412 -14.138 1.00 60.72 522 SER A C 1
ATOM 3972 O O . SER A 1 522 ? 7.467 24.862 -13.044 1.00 60.72 522 SER A O 1
ATOM 3974 N N . GLU A 1 523 ? 8.836 25.759 -14.576 1.00 54.81 523 GLU A N 1
ATOM 3975 C CA . GLU A 1 523 ? 10.021 25.738 -13.702 1.00 54.81 523 GLU A CA 1
ATOM 3976 C C . GLU A 1 523 ? 9.858 26.737 -12.534 1.00 54.81 523 GLU A C 1
ATOM 3978 O O . GLU A 1 523 ? 10.251 26.443 -11.407 1.00 54.81 523 GLU A O 1
ATOM 3983 N N . ASP A 1 524 ? 9.151 27.847 -12.778 1.00 52.72 524 ASP A N 1
ATOM 3984 C CA . ASP A 1 524 ? 8.855 28.917 -11.813 1.00 52.72 524 ASP A CA 1
ATOM 3985 C C . ASP A 1 524 ? 7.625 28.675 -10.912 1.00 52.72 524 ASP A C 1
ATOM 3987 O O . ASP A 1 524 ? 7.235 29.575 -10.172 1.00 52.72 524 ASP A O 1
ATOM 3991 N N . ASP A 1 525 ? 6.970 27.503 -10.960 1.00 65.06 525 ASP A N 1
ATOM 3992 C CA . ASP A 1 525 ? 5.741 27.239 -10.176 1.00 65.06 525 ASP A CA 1
ATOM 3993 C C . ASP A 1 525 ? 5.993 27.459 -8.669 1.00 65.06 525 ASP A C 1
ATOM 3995 O O . ASP A 1 525 ? 5.092 27.879 -7.948 1.00 65.06 525 ASP A O 1
ATOM 3999 N N . GLY A 1 526 ? 7.235 27.224 -8.203 1.00 63.81 526 GLY A N 1
ATOM 4000 C CA . GLY A 1 526 ? 7.792 27.621 -6.892 1.00 63.81 526 GLY A CA 1
ATOM 4001 C C . GLY A 1 526 ? 7.201 26.910 -5.666 1.00 63.81 526 GLY A C 1
ATOM 4002 O O . GLY A 1 526 ? 7.875 26.690 -4.664 1.00 63.81 526 GLY A O 1
ATOM 4003 N N . VAL A 1 527 ? 5.944 26.497 -5.785 1.00 69.50 527 VAL A N 1
ATOM 4004 C CA . VAL A 1 527 ? 5.082 25.858 -4.796 1.00 69.50 527 VAL A CA 1
ATOM 4005 C C . VAL A 1 527 ? 5.409 24.385 -4.595 1.00 69.50 527 VAL A C 1
ATOM 4007 O O . VAL A 1 527 ? 5.140 23.856 -3.523 1.00 69.50 527 VAL A O 1
ATOM 4010 N N . PHE A 1 528 ? 5.939 23.699 -5.611 1.00 77.56 528 PHE A N 1
ATOM 4011 C CA . PHE A 1 528 ? 6.089 22.245 -5.580 1.00 77.56 528 PHE A CA 1
ATOM 4012 C C . PHE A 1 528 ? 7.550 21.816 -5.749 1.00 77.56 528 PHE A C 1
ATOM 4014 O O . PHE A 1 528 ? 8.034 21.559 -6.850 1.00 77.56 528 PHE A O 1
ATOM 4021 N N . THR A 1 529 ? 8.258 21.778 -4.621 1.00 84.19 529 THR A N 1
ATOM 4022 C CA . THR A 1 529 ? 9.670 21.387 -4.521 1.00 84.19 529 THR A CA 1
ATOM 4023 C C . THR A 1 529 ? 9.820 19.905 -4.165 1.00 84.19 529 THR A C 1
ATOM 4025 O O . THR A 1 529 ? 8.857 19.243 -3.778 1.00 84.19 529 THR A O 1
ATOM 4028 N N . VAL A 1 530 ? 11.054 19.386 -4.205 1.00 85.69 530 VAL A N 1
ATOM 4029 C CA . VAL A 1 530 ? 11.382 18.048 -3.670 1.00 85.69 530 VAL A CA 1
ATOM 4030 C C . VAL A 1 530 ? 10.981 17.915 -2.191 1.00 85.69 530 VAL A C 1
ATOM 4032 O O . VAL A 1 530 ? 10.501 16.860 -1.788 1.00 85.69 530 VAL A O 1
ATOM 4035 N N . GLY A 1 531 ? 11.104 18.984 -1.394 1.00 88.06 531 GLY A N 1
ATOM 4036 C CA . GLY A 1 531 ? 10.646 19.000 -0.001 1.00 88.06 531 GLY A CA 1
ATOM 4037 C C . GLY A 1 531 ? 9.131 18.818 0.118 1.00 88.06 531 GLY A C 1
ATOM 4038 O O . GLY A 1 531 ? 8.678 17.967 0.876 1.00 88.06 531 GLY A O 1
ATOM 4039 N N . VAL A 1 532 ? 8.344 19.541 -0.690 1.00 87.94 532 VAL A N 1
ATOM 4040 C CA . VAL A 1 532 ? 6.872 19.405 -0.707 1.00 87.94 532 VAL A CA 1
ATOM 4041 C C . VAL A 1 532 ? 6.453 18.010 -1.165 1.00 87.94 532 VAL A C 1
ATOM 4043 O O . VAL A 1 532 ? 5.604 17.401 -0.522 1.00 87.94 532 VAL A O 1
ATOM 4046 N N . PHE A 1 533 ? 7.079 17.481 -2.221 1.00 88.69 533 PHE A N 1
ATOM 4047 C CA . PHE A 1 533 ? 6.850 16.120 -2.717 1.00 88.69 533 PHE A CA 1
ATOM 4048 C C . PHE A 1 533 ? 7.072 15.060 -1.627 1.00 88.69 533 PHE A C 1
ATOM 4050 O O . PHE A 1 533 ? 6.199 14.232 -1.366 1.00 88.69 533 PHE A O 1
ATOM 4057 N N . ARG A 1 534 ? 8.223 15.114 -0.943 1.00 90.44 534 ARG A N 1
ATOM 4058 C CA . ARG A 1 534 ? 8.552 14.168 0.132 1.00 90.44 534 ARG A CA 1
ATOM 4059 C C . ARG A 1 534 ? 7.639 14.328 1.343 1.00 90.44 534 ARG A C 1
ATOM 4061 O O . ARG A 1 534 ? 7.154 13.324 1.859 1.00 90.44 534 ARG A O 1
ATOM 4068 N N . SER A 1 535 ? 7.389 15.565 1.776 1.00 90.69 535 SER A N 1
ATOM 4069 C CA . SER A 1 535 ? 6.488 15.872 2.892 1.00 90.69 535 SER A CA 1
ATOM 4070 C C . SER A 1 535 ? 5.085 15.322 2.620 1.00 90.69 535 SER A C 1
ATOM 4072 O O . SER A 1 535 ? 4.581 14.548 3.431 1.00 90.69 535 SER A O 1
ATOM 4074 N N . GLN A 1 536 ? 4.508 15.595 1.441 1.00 89.62 536 GLN A N 1
ATOM 4075 C CA . GLN A 1 536 ? 3.234 15.018 0.990 1.00 89.62 536 GLN A CA 1
ATOM 4076 C C . GLN A 1 536 ? 3.217 13.488 1.115 1.00 89.62 536 GLN A C 1
ATOM 4078 O O . GLN A 1 536 ? 2.281 12.937 1.700 1.00 89.62 536 GLN A O 1
ATOM 4083 N N . LEU A 1 537 ? 4.252 12.816 0.605 1.00 91.44 537 LEU A N 1
ATOM 4084 C CA . LEU A 1 537 ? 4.351 11.361 0.645 1.00 91.44 537 LEU A CA 1
ATOM 4085 C C . LEU A 1 537 ? 4.362 10.827 2.082 1.00 91.44 537 LEU A C 1
ATOM 4087 O O . LEU A 1 537 ? 3.511 10.023 2.455 1.00 91.44 537 LEU A O 1
ATOM 4091 N N . TYR A 1 538 ? 5.292 11.293 2.918 1.00 93.62 538 TYR A N 1
ATOM 4092 C CA . TYR A 1 538 ? 5.414 10.803 4.295 1.00 93.62 538 TYR A CA 1
ATOM 4093 C C . TYR A 1 538 ? 4.178 11.135 5.136 1.00 93.62 538 TYR A C 1
ATOM 4095 O O . TYR A 1 538 ? 3.770 10.326 5.967 1.00 93.62 538 TYR A O 1
ATOM 4103 N N . HIS A 1 539 ? 3.531 12.276 4.892 1.00 90.56 539 HIS A N 1
ATOM 4104 C CA . HIS A 1 539 ? 2.229 12.587 5.470 1.00 90.56 539 HIS A CA 1
ATOM 4105 C C . HIS A 1 539 ? 1.175 11.533 5.096 1.00 90.56 539 HIS A C 1
ATOM 4107 O O . HIS A 1 539 ? 0.478 11.033 5.982 1.00 90.56 539 HIS A O 1
ATOM 4113 N N . ALA A 1 540 ? 1.091 11.132 3.826 1.00 88.81 540 ALA A N 1
ATOM 4114 C CA . ALA A 1 540 ? 0.190 10.068 3.390 1.00 88.81 540 ALA A CA 1
ATOM 4115 C C . ALA A 1 540 ? 0.480 8.723 4.081 1.00 88.81 540 ALA A C 1
ATOM 4117 O O . ALA A 1 540 ? -0.442 8.055 4.557 1.00 88.81 540 ALA A O 1
ATOM 4118 N N . LEU A 1 541 ? 1.761 8.351 4.194 1.00 91.25 541 LEU A N 1
ATOM 4119 C CA . LEU A 1 541 ? 2.198 7.136 4.891 1.00 91.25 541 LEU A CA 1
ATOM 4120 C C . LEU A 1 541 ? 1.792 7.152 6.366 1.00 91.25 541 LEU A C 1
ATOM 4122 O O . LEU A 1 541 ? 1.175 6.207 6.847 1.00 91.25 541 LEU A O 1
ATOM 4126 N N . ILE A 1 542 ? 2.067 8.250 7.076 1.00 90.25 542 ILE A N 1
ATOM 4127 C CA . ILE A 1 542 ? 1.699 8.439 8.487 1.00 90.25 542 ILE A CA 1
ATOM 4128 C C . ILE A 1 542 ? 0.173 8.368 8.668 1.00 90.25 542 ILE A C 1
ATOM 4130 O O . ILE A 1 542 ? -0.308 7.748 9.619 1.00 90.25 542 ILE A O 1
ATOM 4134 N N . ALA A 1 543 ? -0.608 8.931 7.744 1.00 84.19 543 ALA A N 1
ATOM 4135 C CA . ALA A 1 543 ? -2.068 8.817 7.769 1.00 84.19 543 ALA A CA 1
ATOM 4136 C C . ALA A 1 543 ? -2.553 7.364 7.559 1.00 84.19 543 ALA A C 1
ATOM 4138 O O . ALA A 1 543 ? -3.599 6.984 8.084 1.00 84.19 543 ALA A O 1
ATOM 4139 N N . GLY A 1 544 ? -1.744 6.521 6.913 1.00 85.88 544 GLY A N 1
ATOM 4140 C CA . GLY A 1 544 ? -1.989 5.089 6.744 1.00 85.88 544 GLY A CA 1
ATOM 4141 C C . GLY A 1 544 ? -2.371 4.684 5.323 1.00 85.88 544 GLY A C 1
ATOM 4142 O O . GLY A 1 544 ? -3.094 3.701 5.169 1.00 85.88 544 GLY A O 1
ATOM 4143 N N . THR A 1 545 ? -1.913 5.424 4.306 1.00 88.19 545 THR A N 1
ATOM 4144 C CA . THR A 1 545 ? -1.996 4.957 2.915 1.00 88.19 545 THR A CA 1
ATOM 4145 C C . THR A 1 545 ? -1.167 3.687 2.718 1.00 88.19 545 THR A C 1
ATOM 4147 O O . THR A 1 545 ? -0.148 3.474 3.378 1.00 88.19 545 THR A O 1
ATOM 4150 N N . THR A 1 546 ? -1.607 2.843 1.792 1.00 86.94 546 THR A N 1
ATOM 4151 C CA . THR A 1 546 ? -1.039 1.505 1.521 1.00 86.94 546 THR A CA 1
ATOM 4152 C C . THR A 1 546 ? -0.572 1.336 0.076 1.00 86.94 546 THR A C 1
ATOM 4154 O O . THR A 1 546 ? -0.348 0.231 -0.423 1.00 86.94 546 THR A O 1
ATOM 4157 N N . GLY A 1 547 ? -0.405 2.472 -0.593 1.00 90.31 547 GLY A N 1
ATOM 4158 C CA . GLY A 1 547 ? 0.265 2.605 -1.868 1.00 90.31 547 GLY A CA 1
ATOM 4159 C C . GLY A 1 547 ? 0.215 4.046 -2.360 1.00 90.31 547 GLY A C 1
ATOM 4160 O O . GLY A 1 547 ? -0.572 4.864 -1.886 1.00 90.31 547 GLY A O 1
ATOM 4161 N N . GLU A 1 548 ? 1.060 4.351 -3.329 1.00 91.19 548 GLU A N 1
ATOM 4162 C CA . GLU A 1 548 ? 1.265 5.684 -3.877 1.00 91.19 548 GLU A CA 1
ATOM 4163 C C . GLU A 1 548 ? 1.261 5.591 -5.404 1.00 91.19 548 GLU A C 1
ATOM 4165 O O . GLU A 1 548 ? 1.925 4.733 -5.983 1.00 91.19 548 GLU A O 1
ATOM 4170 N N . LEU A 1 549 ? 0.515 6.464 -6.075 1.00 91.38 549 LEU A N 1
ATOM 4171 C CA . LEU A 1 549 ? 0.575 6.640 -7.518 1.00 91.38 549 LEU A CA 1
ATOM 4172 C C . LEU A 1 549 ? 0.800 8.107 -7.846 1.00 91.38 549 LEU A C 1
ATOM 4174 O O . LEU A 1 549 ? -0.082 8.939 -7.677 1.00 91.38 549 LEU A O 1
ATOM 4178 N N . TRP A 1 550 ? 1.959 8.435 -8.396 1.00 90.00 550 TRP A N 1
ATOM 4179 C CA . TRP A 1 550 ? 2.255 9.818 -8.729 1.00 90.00 550 TRP A CA 1
ATOM 4180 C C . TRP A 1 550 ? 1.598 10.233 -10.044 1.00 90.00 550 TRP A C 1
ATOM 4182 O O . TRP A 1 550 ? 1.869 9.674 -11.114 1.00 90.00 550 TRP A O 1
ATOM 4192 N N . PHE A 1 551 ? 0.743 11.251 -9.988 1.00 86.00 551 PHE A N 1
ATOM 4193 C CA . PHE A 1 551 ? 0.299 11.958 -11.183 1.00 86.00 551 PHE A CA 1
ATOM 4194 C C . PHE A 1 551 ? 1.345 13.045 -11.484 1.00 86.00 551 PHE A C 1
ATOM 4196 O O . PHE A 1 551 ? 1.622 13.874 -10.619 1.00 86.00 551 PHE A O 1
ATOM 4203 N N . ALA A 1 552 ? 1.996 13.101 -12.652 1.00 79.06 552 ALA A N 1
ATOM 4204 C CA . ALA A 1 552 ? 2.016 12.133 -13.754 1.00 79.06 552 ALA A CA 1
ATOM 4205 C C . ALA A 1 552 ? 3.434 12.022 -14.339 1.00 79.06 552 ALA A C 1
ATOM 4207 O O . ALA A 1 552 ? 4.214 12.965 -14.261 1.00 79.06 552 ALA A O 1
ATOM 4208 N N . TYR A 1 553 ? 3.755 10.882 -14.951 1.00 80.81 553 TYR A N 1
ATOM 4209 C CA . TYR A 1 553 ? 5.098 10.553 -15.440 1.00 80.81 553 TYR A CA 1
ATOM 4210 C C . TYR A 1 553 ? 5.418 11.151 -16.812 1.00 80.81 553 TYR A C 1
ATOM 4212 O O . TYR A 1 553 ? 6.497 11.695 -17.041 1.00 80.81 553 TYR A O 1
ATOM 4220 N N . ARG A 1 554 ? 4.470 11.048 -17.750 1.00 74.12 554 ARG A N 1
ATOM 4221 C CA . ARG A 1 554 ? 4.532 11.692 -19.067 1.00 74.12 554 ARG A CA 1
ATOM 4222 C C . ARG A 1 554 ? 3.162 12.253 -19.429 1.00 74.12 554 ARG A C 1
ATOM 4224 O O . ARG A 1 554 ? 2.168 11.525 -19.461 1.00 74.12 554 ARG A O 1
ATOM 4231 N N . ASN A 1 555 ? 3.141 13.542 -19.757 1.00 67.25 555 ASN A N 1
ATOM 4232 C CA . ASN A 1 555 ? 2.011 14.236 -20.364 1.00 67.25 555 ASN A CA 1
ATOM 4233 C C . ASN A 1 555 ? 2.506 15.011 -21.594 1.00 67.25 555 ASN A C 1
ATOM 4235 O O . ASN A 1 555 ? 3.485 15.750 -21.510 1.00 67.25 555 ASN A O 1
ATOM 4239 N N . ALA A 1 556 ? 1.852 14.840 -22.742 1.00 54.62 556 ALA A N 1
ATOM 4240 C CA . ALA A 1 556 ? 2.214 15.545 -23.974 1.00 54.62 556 ALA A CA 1
ATOM 4241 C C . ALA A 1 556 ? 1.530 16.906 -24.128 1.00 54.62 556 ALA A C 1
ATOM 4243 O O . ALA A 1 556 ? 1.883 17.658 -25.029 1.00 54.62 556 ALA A O 1
ATOM 4244 N N . GLU A 1 557 ? 0.587 17.250 -23.248 1.00 55.06 557 GLU A N 1
ATOM 4245 C CA . GLU A 1 557 ? -0.049 18.572 -23.237 1.00 55.06 557 GLU A CA 1
ATOM 4246 C C . GLU A 1 557 ? 0.948 19.693 -22.856 1.00 55.06 557 GLU A C 1
ATOM 4248 O O . GLU A 1 557 ? 0.564 20.856 -22.811 1.00 55.06 557 GLU A O 1
ATOM 4253 N N . GLY A 1 558 ? 2.211 19.370 -22.532 1.00 50.91 558 GLY A N 1
ATOM 4254 C CA . GLY A 1 558 ? 3.244 20.298 -22.038 1.00 50.91 558 GLY A CA 1
ATOM 4255 C C . GLY A 1 558 ? 3.014 20.749 -20.592 1.00 50.91 558 GLY A C 1
ATOM 4256 O O . GLY A 1 558 ? 3.953 21.070 -19.873 1.00 50.91 558 GLY A O 1
ATOM 4257 N N . TRP A 1 559 ? 1.765 20.690 -20.143 1.00 48.97 559 TRP A N 1
ATOM 4258 C CA . TRP A 1 559 ? 1.354 20.857 -18.762 1.00 48.97 559 TRP A CA 1
ATOM 4259 C C . TRP A 1 559 ? 1.686 19.599 -17.964 1.00 48.97 559 TRP A C 1
ATOM 4261 O O . TRP A 1 559 ? 1.464 18.477 -18.422 1.00 48.97 559 TRP A O 1
ATOM 4271 N N . ASN A 1 560 ? 2.112 19.789 -16.722 1.00 54.25 560 ASN A N 1
ATOM 4272 C CA . ASN A 1 560 ? 2.208 18.732 -15.726 1.00 54.25 560 ASN A CA 1
ATOM 4273 C C . ASN A 1 560 ? 3.172 17.578 -16.089 1.00 54.25 560 ASN A C 1
ATOM 4275 O O . ASN A 1 560 ? 2.896 16.420 -15.770 1.00 54.25 560 ASN A O 1
ATOM 4279 N N . GLN A 1 561 ? 4.296 17.863 -16.753 1.00 56.38 561 GLN A N 1
ATOM 4280 C CA . GLN A 1 561 ? 5.416 16.915 -16.761 1.00 56.38 561 GLN A CA 1
ATOM 4281 C C . GLN A 1 561 ? 6.128 16.949 -15.396 1.00 56.38 561 GLN A C 1
ATOM 4283 O O . GLN A 1 561 ? 6.148 18.000 -14.743 1.00 56.38 561 GLN A O 1
ATOM 4288 N N . PRO A 1 562 ? 6.732 15.836 -14.946 1.00 57.12 562 PRO A N 1
ATOM 4289 C CA . PRO A 1 562 ? 7.629 15.879 -13.811 1.00 57.12 562 PRO A CA 1
ATOM 4290 C C . PRO A 1 562 ? 8.891 16.602 -14.279 1.00 57.12 562 PRO A C 1
ATOM 4292 O O . PRO A 1 562 ? 9.640 16.086 -15.113 1.00 57.12 562 PRO A O 1
ATOM 4295 N N . GLY A 1 563 ? 9.134 17.806 -13.757 1.00 57.03 563 GLY A N 1
ATOM 4296 C CA . GLY A 1 563 ? 10.436 18.445 -13.920 1.00 57.03 563 GLY A CA 1
ATOM 4297 C C . GLY A 1 563 ? 11.528 17.478 -13.457 1.00 57.03 563 GLY A C 1
ATOM 4298 O O . GLY A 1 563 ? 11.335 16.758 -12.474 1.00 57.03 563 GLY A O 1
ATOM 4299 N N . LEU A 1 564 ? 12.670 17.452 -14.150 1.00 55.56 564 LEU A N 1
ATOM 4300 C CA . LEU A 1 564 ? 13.778 16.519 -13.887 1.00 55.56 564 LEU A CA 1
ATOM 4301 C C . LEU A 1 564 ? 14.096 16.264 -12.389 1.00 55.56 564 LEU A C 1
ATOM 4303 O O . LEU A 1 564 ? 14.273 15.092 -12.045 1.00 55.56 564 LEU A O 1
ATOM 4307 N N . PRO A 1 565 ? 14.119 17.265 -11.474 1.00 62.09 565 PRO A N 1
ATOM 4308 C CA . PRO A 1 565 ? 14.344 17.001 -10.047 1.00 62.09 565 PRO A CA 1
ATOM 4309 C C . PRO A 1 565 ? 13.247 16.168 -9.362 1.00 62.09 565 PRO A C 1
ATOM 4311 O O . PRO A 1 565 ? 13.568 15.371 -8.485 1.00 62.09 565 PRO A O 1
ATOM 4314 N N . LEU A 1 566 ? 11.972 16.306 -9.750 1.00 75.88 566 LEU A N 1
ATOM 4315 C CA . LEU A 1 566 ? 10.881 15.520 -9.159 1.00 75.88 566 LEU A CA 1
ATOM 4316 C C . LEU A 1 566 ? 10.976 14.053 -9.570 1.00 75.88 566 LEU A C 1
ATOM 4318 O O . LEU A 1 566 ? 10.811 13.189 -8.718 1.00 75.88 566 LEU A O 1
ATOM 4322 N N . ARG A 1 567 ? 11.335 13.774 -10.832 1.00 76.75 567 ARG A N 1
ATOM 4323 C CA . ARG A 1 567 ? 11.567 12.406 -11.319 1.00 76.75 567 ARG A CA 1
ATOM 4324 C C . ARG A 1 567 ? 12.686 11.707 -10.529 1.00 76.75 567 ARG A C 1
ATOM 4326 O O . ARG A 1 567 ? 12.516 10.567 -10.109 1.00 76.75 567 ARG A O 1
ATOM 4333 N N . ALA A 1 568 ? 13.802 12.390 -10.271 1.00 77.94 568 ALA A N 1
ATOM 4334 C CA . ALA A 1 568 ? 14.875 11.834 -9.442 1.00 77.94 568 ALA A CA 1
ATOM 4335 C C . ALA A 1 568 ? 14.421 11.591 -7.988 1.00 77.94 568 ALA A C 1
ATOM 4337 O O . ALA A 1 568 ? 14.628 10.503 -7.450 1.00 77.94 568 ALA A O 1
ATOM 4338 N N . ALA A 1 569 ? 13.737 12.565 -7.375 1.00 82.62 569 ALA A N 1
ATOM 4339 C CA . ALA A 1 569 ? 13.224 12.449 -6.009 1.00 82.62 569 ALA A CA 1
ATOM 4340 C C . ALA A 1 569 ? 12.199 11.316 -5.843 1.00 82.62 569 ALA A C 1
ATOM 4342 O O . ALA A 1 569 ? 12.207 10.625 -4.828 1.00 82.62 569 ALA A O 1
ATOM 4343 N N . SER A 1 570 ? 11.342 11.086 -6.840 1.00 82.81 570 SER A N 1
ATOM 4344 C CA . SER A 1 570 ? 10.397 9.967 -6.838 1.00 82.81 570 SER A CA 1
ATOM 4345 C C . SER A 1 570 ? 11.069 8.601 -6.944 1.00 82.81 570 SER A C 1
ATOM 4347 O O . SER A 1 570 ? 10.516 7.633 -6.441 1.00 82.81 570 SER A O 1
ATOM 4349 N N . PHE A 1 571 ? 12.256 8.491 -7.545 1.00 79.75 571 PHE A N 1
ATOM 4350 C CA . PHE A 1 571 ? 12.978 7.214 -7.635 1.00 79.75 571 PHE A CA 1
ATOM 4351 C C . PHE A 1 571 ? 13.666 6.878 -6.312 1.00 79.75 571 PHE A C 1
ATOM 4353 O O . PHE A 1 571 ? 13.561 5.755 -5.826 1.00 79.75 571 PHE A O 1
ATOM 4360 N N . GLU A 1 572 ? 14.260 7.882 -5.661 1.00 81.19 572 GLU A N 1
ATOM 4361 C CA . GLU A 1 572 ? 14.724 7.759 -4.276 1.00 81.19 572 GLU A CA 1
ATOM 4362 C C . GLU A 1 572 ? 13.560 7.383 -3.340 1.00 81.19 572 GLU A C 1
ATOM 4364 O O . GLU A 1 572 ? 13.654 6.423 -2.579 1.00 81.19 572 GLU A O 1
ATOM 4369 N N . ALA A 1 573 ? 12.429 8.090 -3.445 1.00 86.62 573 ALA A N 1
ATOM 4370 C CA . ALA A 1 573 ? 11.234 7.815 -2.654 1.00 86.62 573 ALA A CA 1
ATOM 4371 C C . ALA A 1 573 ? 10.625 6.437 -2.949 1.00 86.62 573 ALA A C 1
ATOM 4373 O O . ALA A 1 573 ? 10.131 5.797 -2.028 1.00 86.62 573 ALA A O 1
ATOM 4374 N N . THR A 1 574 ? 10.691 5.962 -4.197 1.00 84.19 574 THR A N 1
ATOM 4375 C CA . THR A 1 574 ? 10.291 4.597 -4.561 1.00 84.19 574 THR A CA 1
ATOM 4376 C C . THR A 1 574 ? 11.137 3.596 -3.794 1.00 84.19 574 THR A C 1
ATOM 4378 O O . THR A 1 574 ? 10.571 2.793 -3.063 1.00 84.19 574 THR A O 1
ATOM 4381 N N . GLY A 1 575 ? 12.470 3.700 -3.870 1.00 76.25 575 GLY A N 1
ATOM 4382 C CA . GLY A 1 575 ? 13.380 2.858 -3.089 1.00 76.25 575 GLY A CA 1
ATOM 4383 C C . GLY A 1 575 ? 12.960 2.780 -1.621 1.00 76.25 575 GLY A C 1
ATOM 4384 O O . GLY A 1 575 ? 12.668 1.694 -1.139 1.00 76.25 575 GLY A O 1
ATOM 4385 N N . GLN A 1 576 ? 12.793 3.936 -0.969 1.00 84.56 576 GLN A N 1
ATOM 4386 C CA . GLN A 1 576 ? 12.406 4.036 0.445 1.00 84.56 576 GLN A CA 1
ATOM 4387 C C . GLN A 1 576 ? 11.037 3.423 0.761 1.00 84.56 576 GLN A C 1
ATOM 4389 O O . GLN A 1 576 ? 10.908 2.661 1.714 1.00 84.56 576 GLN A O 1
ATOM 4394 N N . LEU A 1 577 ? 10.006 3.753 -0.022 1.00 86.00 577 LEU A N 1
ATOM 4395 C CA . LEU A 1 577 ? 8.648 3.230 0.154 1.00 86.00 577 LEU A CA 1
ATOM 4396 C C . LEU A 1 577 ? 8.614 1.710 0.114 1.00 86.00 577 LEU A C 1
ATOM 4398 O O . LEU A 1 577 ? 7.878 1.087 0.877 1.00 86.00 577 LEU A O 1
ATOM 4402 N N . LEU A 1 578 ? 9.407 1.130 -0.784 1.00 76.94 578 LEU A N 1
ATOM 4403 C CA . LEU A 1 578 ? 9.507 -0.305 -0.920 1.00 76.94 578 LEU A CA 1
ATOM 4404 C C . LEU A 1 578 ? 10.054 -0.929 0.374 1.00 76.94 578 LEU A C 1
ATOM 4406 O O . LEU A 1 578 ? 9.433 -1.860 0.870 1.00 76.94 578 LEU A O 1
ATOM 4410 N N . GLU A 1 579 ? 11.099 -0.362 0.990 1.00 75.50 579 GLU A N 1
ATOM 4411 C CA . GLU A 1 579 ? 11.614 -0.822 2.298 1.00 75.50 579 GLU A CA 1
ATOM 4412 C C . GLU A 1 579 ? 10.648 -0.603 3.465 1.00 75.50 579 GLU A C 1
ATOM 4414 O O . GLU A 1 579 ? 10.680 -1.347 4.444 1.00 75.50 579 GLU A O 1
ATOM 4419 N N . LEU A 1 580 ? 9.803 0.430 3.389 1.00 85.56 580 LEU A N 1
ATOM 4420 C CA . LEU A 1 580 ? 8.767 0.684 4.389 1.00 85.56 580 LEU A CA 1
ATOM 4421 C C . LEU A 1 580 ? 7.575 -0.272 4.241 1.00 85.56 580 LEU A C 1
ATOM 4423 O O . LEU A 1 580 ? 6.840 -0.468 5.210 1.00 85.56 580 LEU A O 1
ATOM 4427 N N . ALA A 1 581 ? 7.372 -0.880 3.067 1.00 84.94 581 ALA A N 1
ATOM 4428 C CA . ALA A 1 581 ? 6.202 -1.701 2.765 1.00 84.94 581 ALA A CA 1
ATOM 4429 C C . ALA A 1 581 ? 5.938 -2.839 3.777 1.00 84.94 581 ALA A C 1
ATOM 4431 O O . ALA A 1 581 ? 4.776 -2.987 4.160 1.00 84.94 581 ALA A O 1
ATOM 4432 N N . PRO A 1 582 ? 6.933 -3.599 4.290 1.00 80.19 582 PRO A N 1
ATOM 4433 C CA . PRO A 1 582 ? 6.700 -4.624 5.316 1.00 80.19 582 PRO A CA 1
ATOM 4434 C C . PRO A 1 582 ? 6.123 -4.076 6.631 1.00 80.19 582 PRO A C 1
ATOM 4436 O O . PRO A 1 582 ? 5.355 -4.765 7.300 1.00 80.19 582 PRO A O 1
ATOM 4439 N N . ALA A 1 583 ? 6.458 -2.835 7.000 1.00 84.62 583 ALA A N 1
ATOM 4440 C CA . ALA A 1 583 ? 5.909 -2.173 8.182 1.00 84.62 583 ALA A CA 1
ATOM 4441 C C . ALA A 1 583 ? 4.542 -1.526 7.892 1.00 84.62 583 ALA A C 1
ATOM 4443 O O . ALA A 1 583 ? 3.616 -1.625 8.698 1.00 84.62 583 ALA A O 1
ATOM 4444 N N . LEU A 1 584 ? 4.402 -0.883 6.728 1.00 85.94 584 LEU A N 1
ATOM 4445 C CA . LEU A 1 584 ? 3.183 -0.188 6.301 1.00 85.94 584 LEU A CA 1
ATOM 4446 C C . LEU A 1 584 ? 2.022 -1.148 6.002 1.00 85.94 584 LEU A C 1
ATOM 4448 O O . LEU A 1 584 ? 0.876 -0.830 6.311 1.00 85.94 584 LEU A O 1
ATOM 4452 N N . ALA A 1 585 ? 2.320 -2.320 5.437 1.00 82.50 585 ALA A N 1
ATOM 4453 C CA . ALA A 1 585 ? 1.366 -3.391 5.146 1.00 82.50 585 ALA A CA 1
ATOM 4454 C C . ALA A 1 585 ? 1.340 -4.476 6.242 1.00 82.50 585 ALA A C 1
ATOM 4456 O O . ALA A 1 585 ? 0.944 -5.608 5.988 1.00 82.50 585 ALA A O 1
ATOM 4457 N N . SER A 1 586 ? 1.771 -4.170 7.465 1.00 81.88 586 SER A N 1
ATOM 4458 C CA . SER A 1 586 ? 1.674 -5.102 8.592 1.00 81.88 586 SER A CA 1
ATOM 4459 C C . SER A 1 586 ? 0.233 -5.186 9.134 1.00 81.88 586 SER A C 1
ATOM 4461 O O . SER A 1 586 ? -0.458 -4.162 9.181 1.00 81.88 586 SER A O 1
ATOM 4463 N N . PRO A 1 587 ? -0.254 -6.360 9.592 1.00 79.38 587 PRO A N 1
ATOM 4464 C CA . PRO A 1 587 ? -1.600 -6.539 10.157 1.00 79.38 587 PRO A CA 1
ATOM 4465 C C . PRO A 1 587 ? -1.725 -5.983 11.597 1.00 79.38 587 PRO A C 1
ATOM 4467 O O . PRO A 1 587 ? -2.119 -6.682 12.539 1.00 79.38 587 PRO A O 1
ATOM 4470 N N . VAL A 1 588 ? -1.360 -4.711 11.789 1.00 71.06 588 VAL A N 1
ATOM 4471 C CA . VAL A 1 588 ? -1.218 -4.063 13.103 1.00 71.06 588 VAL A CA 1
ATOM 4472 C C . VAL A 1 588 ? -2.541 -4.045 13.878 1.00 71.06 588 VAL A C 1
ATOM 4474 O O . VAL A 1 588 ? -3.561 -3.520 13.429 1.00 71.06 588 VAL A O 1
ATOM 4477 N N . GLY A 1 589 ? -2.499 -4.567 15.107 1.00 69.06 589 GLY A N 1
ATOM 4478 C CA . GLY A 1 589 ? -3.643 -4.618 16.022 1.00 69.06 589 GLY A CA 1
ATOM 4479 C C . GLY A 1 589 ? -4.476 -5.901 15.954 1.00 69.06 589 GLY A C 1
ATOM 4480 O O . GLY A 1 589 ? -5.392 -6.038 16.753 1.00 69.06 589 GLY A O 1
ATOM 4481 N N . PHE A 1 590 ? -4.154 -6.852 15.068 1.00 68.25 590 PHE A N 1
ATOM 4482 C CA . PHE A 1 590 ? -4.768 -8.192 15.050 1.00 68.25 590 PHE A CA 1
ATOM 4483 C C . PHE A 1 590 ? -3.886 -9.296 15.660 1.00 68.25 590 PHE A C 1
ATOM 4485 O O . PHE A 1 590 ? -4.286 -10.459 15.676 1.00 68.25 590 PHE A O 1
ATOM 4492 N N . GLY A 1 591 ? -2.694 -8.950 16.152 1.00 63.84 591 GLY A N 1
ATOM 4493 C CA . GLY A 1 591 ? -1.751 -9.865 16.801 1.00 63.84 591 GLY A CA 1
ATOM 4494 C C . GLY A 1 591 ? -1.406 -9.447 18.232 1.00 63.84 591 GLY A C 1
ATOM 4495 O O . GLY A 1 591 ? -1.785 -8.371 18.688 1.00 63.84 591 GLY A O 1
ATOM 4496 N N . ALA A 1 592 ? -0.645 -10.294 18.932 1.00 56.06 592 ALA A N 1
ATOM 4497 C CA . ALA A 1 592 ? -0.252 -10.074 20.328 1.00 56.06 592 ALA A CA 1
ATOM 4498 C C . ALA A 1 592 ? 0.690 -8.872 20.544 1.00 56.06 592 ALA A C 1
ATOM 4500 O O . ALA A 1 592 ? 0.822 -8.400 21.671 1.00 56.06 592 ALA A O 1
ATOM 4501 N N . ILE A 1 593 ? 1.348 -8.386 19.485 1.00 63.25 593 ILE A N 1
ATOM 4502 C CA . ILE A 1 593 ? 2.265 -7.247 19.553 1.00 63.25 593 ILE A CA 1
ATOM 4503 C C . ILE A 1 593 ? 1.566 -6.018 18.968 1.00 63.25 593 ILE A C 1
ATOM 4505 O O . ILE A 1 593 ? 1.328 -5.918 17.764 1.00 63.25 593 ILE A O 1
ATOM 4509 N N . HIS A 1 594 ? 1.228 -5.082 19.849 1.00 69.94 594 HIS A N 1
ATOM 4510 C CA . HIS A 1 594 ? 0.700 -3.769 19.507 1.00 69.94 594 HIS A CA 1
ATOM 4511 C C . HIS A 1 594 ? 1.764 -2.720 19.829 1.00 69.94 594 HIS A C 1
ATOM 4513 O O . HIS A 1 594 ? 2.301 -2.710 20.935 1.00 69.94 594 HIS A O 1
ATOM 4519 N N . VAL A 1 595 ? 2.055 -1.831 18.879 1.00 72.81 595 VAL A N 1
ATOM 4520 C CA . VAL A 1 595 ? 2.846 -0.624 19.142 1.00 72.81 595 VAL A CA 1
ATOM 4521 C C . VAL A 1 595 ? 1.866 0.477 19.545 1.00 72.81 595 VAL A C 1
ATOM 4523 O O . VAL A 1 595 ? 1.032 0.845 18.713 1.00 72.81 595 VAL A O 1
ATOM 4526 N N . PRO A 1 596 ? 1.929 0.991 20.789 1.00 76.19 596 PRO A N 1
ATOM 4527 C CA . PRO A 1 596 ? 1.071 2.086 21.222 1.00 76.19 596 PRO A CA 1
ATOM 4528 C C . PRO A 1 596 ? 1.269 3.336 20.362 1.00 76.19 596 PRO A C 1
ATOM 4530 O O . PRO A 1 596 ? 2.368 3.592 19.862 1.00 76.19 596 PRO A O 1
ATOM 4533 N N . SER A 1 597 ? 0.224 4.155 20.241 1.00 80.00 597 SER A N 1
ATOM 4534 C CA . SER A 1 597 ? 0.326 5.461 19.587 1.00 80.00 597 SER A CA 1
ATOM 4535 C C . SER A 1 597 ? 1.423 6.314 20.229 1.00 80.00 597 SER A C 1
ATOM 4537 O O . SER A 1 597 ? 1.463 6.487 21.448 1.00 80.00 597 SER A O 1
ATOM 4539 N N . VAL A 1 598 ? 2.298 6.872 19.394 1.00 87.81 598 VAL A N 1
ATOM 4540 C CA . VAL A 1 598 ? 3.296 7.862 19.812 1.00 87.81 598 VAL A CA 1
ATOM 4541 C C . VAL A 1 598 ? 2.659 9.245 19.901 1.00 87.81 598 VAL A C 1
ATOM 4543 O O . VAL A 1 598 ? 1.802 9.588 19.087 1.00 87.81 598 VAL A O 1
ATOM 4546 N N . THR A 1 599 ? 3.104 10.065 20.850 1.00 89.44 599 THR A N 1
ATOM 4547 C CA . THR A 1 599 ? 2.803 11.503 20.846 1.00 89.44 599 THR A CA 1
ATOM 4548 C C . THR A 1 599 ? 3.989 12.274 20.282 1.00 89.44 599 THR A C 1
ATOM 4550 O O . THR A 1 599 ? 5.137 11.839 20.393 1.00 89.44 599 THR A O 1
ATOM 4553 N N . VAL A 1 600 ? 3.727 13.416 19.645 1.00 90.12 600 VAL A N 1
ATOM 4554 C CA . VAL A 1 600 ? 4.774 14.290 19.109 1.00 90.12 600 VAL A CA 1
ATOM 4555 C C . VAL A 1 600 ? 4.505 15.739 19.490 1.00 90.12 600 VAL A C 1
ATOM 4557 O O . VAL A 1 600 ? 3.398 16.243 19.321 1.00 90.12 600 VAL A O 1
ATOM 4560 N N . ALA A 1 601 ? 5.535 16.400 20.009 1.00 90.19 601 ALA A N 1
ATOM 4561 C CA . ALA A 1 601 ? 5.579 17.838 20.222 1.00 90.19 601 ALA A CA 1
ATOM 4562 C C . ALA A 1 601 ? 6.630 18.455 19.291 1.00 90.19 601 ALA A C 1
ATOM 4564 O O . ALA A 1 601 ? 7.616 17.802 18.937 1.00 90.19 601 ALA A O 1
ATOM 4565 N N . ALA A 1 602 ? 6.431 19.712 18.901 1.00 89.38 602 ALA A N 1
ATOM 4566 C CA . ALA A 1 602 ? 7.341 20.429 18.019 1.00 89.38 602 ALA A CA 1
ATOM 4567 C C . ALA A 1 602 ? 7.596 21.852 18.524 1.00 89.38 602 ALA A C 1
ATOM 4569 O O . ALA A 1 602 ? 6.676 22.545 18.956 1.00 89.38 602 ALA A O 1
ATOM 4570 N N . SER A 1 603 ? 8.843 22.303 18.420 1.00 91.12 603 SER A N 1
ATOM 4571 C CA . SER A 1 603 ? 9.214 23.711 18.571 1.00 91.12 603 SER A CA 1
ATOM 4572 C C . SER A 1 603 ? 9.964 24.181 17.330 1.00 91.12 603 SER A C 1
ATOM 4574 O O . SER A 1 603 ? 10.740 23.418 16.748 1.00 91.12 603 SER A O 1
ATOM 4576 N N . LEU A 1 604 ? 9.783 25.439 16.940 1.00 87.94 604 LEU A N 1
ATOM 4577 C CA . LEU A 1 604 ? 10.660 26.087 15.967 1.00 87.94 604 LEU A CA 1
ATOM 4578 C C . LEU A 1 604 ? 12.095 26.098 16.519 1.00 87.94 604 LEU A C 1
ATOM 4580 O O . LEU A 1 604 ? 12.308 26.101 17.736 1.00 87.94 604 LEU A O 1
ATOM 4584 N N . VAL A 1 605 ? 13.106 26.122 15.645 1.00 78.25 605 VAL A N 1
ATOM 4585 C CA . VAL A 1 605 ? 14.517 26.195 16.090 1.00 78.25 605 VAL A CA 1
ATOM 4586 C C . VAL A 1 605 ? 14.813 27.492 16.866 1.00 78.25 605 VAL A C 1
ATOM 4588 O O . VAL A 1 605 ? 15.699 27.500 17.716 1.00 78.25 605 VAL A O 1
ATOM 4591 N N . ALA A 1 606 ? 14.017 28.547 16.658 1.00 82.31 606 ALA A N 1
ATOM 4592 C CA . ALA A 1 606 ? 14.043 29.785 17.443 1.00 82.31 606 ALA A CA 1
ATOM 4593 C C . ALA A 1 606 ? 13.564 29.631 18.909 1.00 82.31 606 ALA A C 1
ATOM 4595 O O . ALA A 1 606 ? 13.710 30.561 19.695 1.00 82.31 606 ALA A O 1
ATOM 4596 N N . GLY A 1 607 ? 13.010 28.473 19.291 1.00 80.56 607 GLY A N 1
ATOM 4597 C CA . GLY A 1 607 ? 12.543 28.168 20.651 1.00 80.56 607 GLY A CA 1
ATOM 4598 C C . GLY A 1 607 ? 11.037 28.339 20.872 1.00 80.56 607 GLY A C 1
ATOM 4599 O O . GLY A 1 607 ? 10.521 27.883 21.890 1.00 80.56 607 GLY A O 1
ATOM 4600 N N . GLU A 1 608 ? 10.317 28.935 19.922 1.00 86.31 608 GLU A N 1
ATOM 4601 C CA . GLU A 1 608 ? 8.858 29.067 19.974 1.00 86.31 608 GLU A CA 1
ATOM 4602 C C . GLU A 1 608 ? 8.161 27.704 19.833 1.00 86.31 608 GLU A C 1
ATOM 4604 O O . GLU A 1 608 ? 8.596 26.837 19.071 1.00 86.31 608 GLU A O 1
ATOM 4609 N N . VAL A 1 609 ? 7.056 27.504 20.557 1.00 80.00 609 VAL A N 1
ATOM 4610 C CA . VAL A 1 609 ? 6.232 26.293 20.431 1.00 80.00 609 VAL A CA 1
ATOM 4611 C C . VAL A 1 609 ? 5.528 26.327 19.078 1.00 80.00 609 VAL A C 1
ATOM 4613 O O . VAL A 1 609 ? 4.748 27.236 18.802 1.00 80.00 609 VAL A O 1
ATOM 4616 N N . ALA A 1 610 ? 5.799 25.336 18.229 1.00 78.12 610 ALA A N 1
ATOM 4617 C CA . ALA A 1 610 ? 5.145 25.237 16.934 1.00 78.12 610 ALA A CA 1
ATOM 4618 C C . ALA A 1 610 ? 3.701 24.738 17.113 1.00 78.12 610 ALA A C 1
ATOM 4620 O O . ALA A 1 610 ? 3.359 24.121 18.125 1.00 78.12 610 ALA A O 1
ATOM 4621 N N . ALA A 1 611 ? 2.843 24.971 16.117 1.00 77.38 611 ALA A N 1
ATOM 4622 C CA . ALA A 1 611 ? 1.480 24.443 16.144 1.00 77.38 611 ALA A CA 1
ATOM 4623 C C . ALA A 1 611 ? 1.485 22.909 16.374 1.00 77.38 611 ALA A C 1
ATOM 4625 O O . ALA A 1 611 ? 2.361 22.230 15.831 1.00 77.38 611 ALA A O 1
ATOM 4626 N N . PRO A 1 612 ? 0.486 22.317 17.066 1.00 71.12 612 PRO A N 1
ATOM 4627 C CA . PRO A 1 612 ? 0.386 20.858 17.273 1.00 71.12 612 PRO A CA 1
ATOM 4628 C C . PRO A 1 612 ? 0.333 20.015 15.983 1.00 71.12 612 PRO A C 1
ATOM 4630 O O . PRO A 1 612 ? 0.310 18.786 16.017 1.00 71.12 612 PRO A O 1
ATOM 4633 N N . THR A 1 613 ? 0.258 20.676 14.831 1.00 76.75 613 THR A N 1
ATOM 4634 C CA . THR A 1 613 ? 0.185 20.101 13.488 1.00 76.75 613 THR A CA 1
ATOM 4635 C C . THR A 1 613 ? 1.462 20.288 12.672 1.00 76.75 613 THR A C 1
ATOM 4637 O O . THR A 1 613 ? 1.553 19.762 11.563 1.00 76.75 613 THR A O 1
ATOM 4640 N N . ALA A 1 614 ? 2.460 20.980 13.231 1.00 84.62 614 ALA A N 1
ATOM 4641 C CA . ALA A 1 614 ? 3.751 21.242 12.607 1.00 84.62 614 ALA A CA 1
ATOM 4642 C C . ALA A 1 614 ? 4.547 19.963 12.331 1.00 84.62 614 ALA A C 1
ATOM 4644 O O . ALA A 1 614 ? 5.179 19.858 11.289 1.00 84.62 614 ALA A O 1
ATOM 4645 N N . VAL A 1 615 ? 4.489 18.974 13.228 1.00 90.31 615 VAL A N 1
ATOM 4646 C CA . VAL A 1 615 ? 5.090 17.653 13.011 1.00 90.31 615 VAL A CA 1
ATOM 4647 C C . VAL A 1 615 ? 4.035 16.577 13.193 1.00 90.31 615 VAL A C 1
ATOM 4649 O O . VAL A 1 615 ? 3.168 16.654 14.065 1.00 90.31 615 VAL A O 1
ATOM 4652 N N . ARG A 1 616 ? 4.116 15.556 12.348 1.00 90.19 616 ARG A N 1
ATOM 4653 C CA . ARG A 1 616 ? 3.281 14.361 12.382 1.00 90.19 616 ARG A CA 1
ATOM 4654 C C . ARG A 1 616 ? 4.186 13.150 12.532 1.00 90.19 616 ARG A C 1
ATOM 4656 O O . ARG A 1 616 ? 5.273 13.130 11.960 1.00 90.19 616 ARG A O 1
ATOM 4663 N N . ALA A 1 617 ? 3.752 12.168 13.315 1.00 92.94 617 ALA A N 1
ATOM 4664 C CA . ALA A 1 617 ? 4.524 10.963 13.580 1.00 92.94 617 ALA A CA 1
ATOM 4665 C C . ALA A 1 617 ? 3.616 9.734 13.687 1.00 92.94 617 ALA A C 1
ATOM 4667 O O . ALA A 1 617 ? 2.501 9.835 14.198 1.00 92.94 617 ALA A O 1
ATOM 4668 N N . ARG A 1 618 ? 4.099 8.574 13.234 1.00 92.25 618 ARG A N 1
ATOM 4669 C CA . ARG A 1 618 ? 3.453 7.273 13.465 1.00 92.25 618 ARG A CA 1
ATOM 4670 C C . ARG A 1 618 ? 4.487 6.162 13.512 1.00 92.25 618 ARG A C 1
ATOM 4672 O O . ARG A 1 618 ? 5.411 6.141 12.704 1.00 92.25 618 ARG A O 1
ATOM 4679 N N . ALA A 1 619 ? 4.298 5.244 14.451 1.00 92.25 619 ALA A N 1
ATOM 4680 C CA . ALA A 1 619 ? 5.070 4.019 14.552 1.00 92.25 619 ALA A CA 1
ATOM 4681 C C . ALA A 1 619 ? 4.278 2.836 13.968 1.00 92.25 619 ALA A C 1
ATOM 4683 O O . ALA A 1 619 ? 3.064 2.732 14.155 1.00 92.25 619 ALA A O 1
ATOM 4684 N N . PHE A 1 620 ? 4.981 1.959 13.263 1.00 89.25 620 PHE A N 1
ATOM 4685 C CA . PHE A 1 620 ? 4.476 0.763 12.597 1.00 89.25 620 PHE A CA 1
ATOM 4686 C C . PHE A 1 620 ? 5.274 -0.442 13.092 1.00 89.25 620 PHE A C 1
ATOM 4688 O O . PHE A 1 620 ? 6.484 -0.335 13.281 1.00 89.25 620 PHE A O 1
ATOM 4695 N N . HIS A 1 621 ? 4.618 -1.581 13.302 1.00 85.38 621 HIS A N 1
ATOM 4696 C CA . HIS A 1 621 ? 5.281 -2.813 13.730 1.00 85.38 621 HIS A CA 1
ATOM 4697 C C . HIS A 1 621 ? 5.508 -3.728 12.528 1.00 85.38 621 HIS A C 1
ATOM 4699 O O . HIS A 1 621 ? 4.541 -4.066 11.854 1.00 85.38 621 HIS A O 1
ATOM 4705 N N . GLU A 1 622 ? 6.731 -4.172 12.269 1.00 81.75 622 GLU A N 1
ATOM 4706 C CA . GLU A 1 622 ? 7.003 -5.205 11.262 1.00 81.75 622 GLU A CA 1
ATOM 4707 C C . GLU A 1 622 ? 6.685 -6.607 11.813 1.00 81.75 622 GLU A C 1
ATOM 4709 O O . GLU A 1 622 ? 6.872 -6.870 13.000 1.00 81.75 622 GLU A O 1
ATOM 4714 N N . GLU A 1 623 ? 6.290 -7.563 10.965 1.00 73.94 623 GLU A N 1
ATOM 4715 C CA . GLU A 1 623 ? 6.131 -8.974 11.383 1.00 73.94 623 GLU A CA 1
ATOM 4716 C C . GLU A 1 623 ? 7.454 -9.590 11.917 1.00 73.94 623 GLU A C 1
ATOM 4718 O O . GLU A 1 623 ? 7.432 -10.573 12.654 1.00 73.94 623 GLU A O 1
ATOM 4723 N N . THR A 1 624 ? 8.601 -8.970 11.610 1.00 72.00 624 THR A N 1
ATOM 4724 C CA . THR A 1 624 ? 9.950 -9.304 12.109 1.00 72.00 624 THR A CA 1
ATOM 4725 C C . THR A 1 624 ? 10.174 -8.991 13.594 1.00 72.00 624 THR A C 1
ATOM 4727 O O . THR A 1 624 ? 11.123 -9.521 14.170 1.00 72.00 624 THR A O 1
ATOM 4730 N N . GLY A 1 625 ? 9.332 -8.147 14.206 1.00 78.31 625 GLY A N 1
ATOM 4731 C CA . GLY A 1 625 ? 9.526 -7.616 15.560 1.00 78.31 625 GLY A CA 1
ATOM 4732 C C . GLY A 1 625 ? 10.110 -6.198 15.616 1.00 78.31 625 GLY A C 1
ATOM 4733 O O . GLY A 1 625 ? 10.267 -5.648 16.708 1.00 78.31 625 GLY A O 1
ATOM 4734 N N . CYS A 1 626 ? 10.436 -5.586 14.477 1.00 85.06 626 CYS A N 1
ATOM 4735 C CA . CYS A 1 626 ? 10.943 -4.213 14.411 1.00 85.06 626 CYS A CA 1
ATOM 4736 C C . CYS A 1 626 ? 9.842 -3.163 14.566 1.00 85.06 626 CYS A C 1
ATOM 4738 O O . CYS A 1 626 ? 8.670 -3.413 14.278 1.00 85.06 626 CYS A O 1
ATOM 4740 N N . VAL A 1 627 ? 10.244 -1.943 14.929 1.00 90.75 627 VAL A N 1
ATOM 4741 C CA . VAL A 1 627 ? 9.364 -0.771 14.868 1.00 90.75 627 VAL A CA 1
ATOM 4742 C C . VAL A 1 627 ? 9.928 0.263 13.903 1.00 90.75 627 VAL A C 1
ATOM 4744 O O . VAL A 1 627 ? 11.027 0.777 14.109 1.00 90.75 627 VAL A O 1
ATOM 4747 N N . MET A 1 628 ? 9.143 0.603 12.882 1.00 92.56 628 MET A N 1
ATOM 4748 C CA . MET A 1 628 ? 9.418 1.703 11.962 1.00 92.56 628 MET A CA 1
ATOM 4749 C C . MET A 1 628 ? 8.653 2.947 12.400 1.00 92.56 628 MET A C 1
ATOM 4751 O O . MET A 1 628 ? 7.426 2.972 12.374 1.00 92.56 628 MET A O 1
ATOM 4755 N N . LEU A 1 629 ? 9.370 3.993 12.800 1.00 95.56 629 LEU A N 1
ATOM 4756 C CA . LEU A 1 629 ? 8.805 5.294 13.151 1.00 95.56 629 LEU A CA 1
ATOM 4757 C C . LEU A 1 629 ? 9.013 6.267 11.985 1.00 95.56 629 LEU A C 1
ATOM 4759 O O . LEU A 1 629 ? 10.147 6.518 11.581 1.00 95.56 629 LEU A O 1
ATOM 4763 N N . LEU A 1 630 ? 7.924 6.837 11.473 1.00 96.19 630 LEU A N 1
ATOM 4764 C CA . LEU A 1 630 ? 7.934 7.882 10.448 1.00 96.19 630 LEU A CA 1
ATOM 4765 C C . LEU A 1 630 ? 7.606 9.239 11.074 1.00 96.19 630 LEU A C 1
ATOM 4767 O O . LEU A 1 630 ? 6.658 9.331 11.854 1.00 96.19 630 LEU A O 1
ATOM 4771 N N . LEU A 1 631 ? 8.352 10.278 10.696 1.00 96.00 631 LEU A N 1
ATOM 4772 C CA . LEU A 1 631 ? 8.116 11.688 11.011 1.00 96.00 631 LEU A CA 1
ATOM 4773 C C . LEU A 1 631 ? 8.010 12.512 9.719 1.00 96.00 631 LEU A C 1
ATOM 4775 O O . LEU A 1 631 ? 8.785 12.311 8.781 1.00 96.00 631 LEU A O 1
ATOM 4779 N N . ALA A 1 632 ? 7.116 13.499 9.714 1.00 94.62 632 ALA A N 1
ATOM 4780 C CA . ALA A 1 632 ? 7.016 14.517 8.671 1.00 94.62 632 ALA A CA 1
ATOM 4781 C C . ALA A 1 632 ? 6.780 15.903 9.283 1.00 94.62 632 ALA A C 1
ATOM 4783 O O . ALA A 1 632 ? 5.911 16.064 10.143 1.00 94.62 632 ALA A O 1
ATOM 4784 N N . ASN A 1 633 ? 7.548 16.890 8.825 1.00 94.00 633 ASN A N 1
ATOM 4785 C CA . ASN A 1 633 ? 7.332 18.306 9.091 1.00 94.00 633 ASN A CA 1
ATOM 4786 C C . ASN A 1 633 ? 6.378 18.893 8.034 1.00 94.00 633 ASN A C 1
ATOM 4788 O O . ASN A 1 633 ? 6.633 18.802 6.829 1.00 94.00 633 ASN A O 1
ATOM 4792 N N . SER A 1 634 ? 5.302 19.510 8.512 1.00 89.56 634 SER A N 1
ATOM 4793 C CA . SER A 1 634 ? 4.282 20.207 7.726 1.00 89.56 634 SER A CA 1
ATOM 4794 C C . SER A 1 634 ? 4.690 21.643 7.367 1.00 89.56 634 SER A C 1
ATOM 4796 O O . SER A 1 634 ? 4.082 22.241 6.482 1.00 89.56 634 SER A O 1
ATOM 4798 N N . LEU A 1 635 ? 5.655 22.230 8.089 1.00 88.88 635 LEU A N 1
ATOM 4799 C CA . LEU A 1 635 ? 6.038 23.639 7.969 1.00 88.88 635 LEU A CA 1
ATOM 4800 C C . LEU A 1 635 ? 7.192 23.840 6.985 1.00 88.88 635 LEU A C 1
ATOM 4802 O O . LEU A 1 635 ? 8.131 23.045 6.928 1.00 88.88 635 LEU A O 1
ATOM 4806 N N . ASN A 1 636 ? 7.199 24.989 6.307 1.00 89.88 636 ASN A N 1
ATOM 4807 C CA . ASN A 1 636 ? 8.334 25.454 5.505 1.00 89.88 636 ASN A CA 1
ATOM 4808 C C . ASN A 1 636 ? 9.479 26.059 6.354 1.00 89.88 636 ASN A C 1
ATOM 4810 O O . ASN A 1 636 ? 10.220 26.927 5.898 1.00 89.88 636 ASN A O 1
ATOM 4814 N N . GLU A 1 637 ? 9.629 25.597 7.595 1.00 91.06 637 GLU A N 1
ATOM 4815 C CA . GLU A 1 637 ? 10.618 26.059 8.572 1.00 91.06 637 GLU A CA 1
ATOM 4816 C C . GLU A 1 637 ? 11.215 24.863 9.326 1.00 91.06 637 GLU A C 1
ATOM 4818 O O . GLU A 1 637 ? 10.526 23.853 9.499 1.00 91.06 637 GLU A O 1
ATOM 4823 N N . PRO A 1 638 ? 1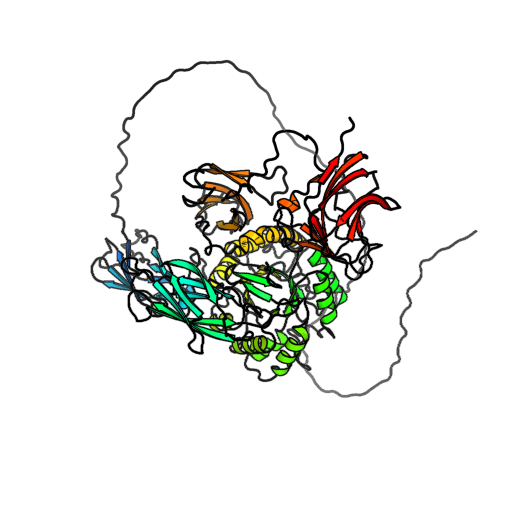2.481 24.925 9.776 1.00 94.25 638 PRO A N 1
ATOM 4824 C CA . PRO A 1 638 ? 13.086 23.847 10.544 1.00 94.25 638 PRO A CA 1
ATOM 4825 C C . PRO A 1 638 ? 12.467 23.741 11.945 1.00 94.25 638 PRO A C 1
ATOM 4827 O O . PRO A 1 638 ? 12.274 24.739 12.646 1.00 94.25 638 PRO A O 1
ATOM 4830 N N . VAL A 1 639 ? 12.219 22.508 12.379 1.00 94.81 639 VAL A N 1
ATOM 4831 C CA . VAL A 1 639 ? 11.556 22.186 13.648 1.00 94.81 639 VAL A CA 1
ATOM 4832 C C . VAL A 1 639 ? 12.356 21.166 14.446 1.00 94.81 639 VAL A C 1
ATOM 4834 O O . VAL A 1 639 ? 12.939 20.227 13.905 1.00 94.81 639 VAL A O 1
ATOM 4837 N N . LYS A 1 640 ? 12.337 21.319 15.766 1.00 96.69 640 LYS A N 1
ATOM 4838 C CA . LYS A 1 640 ? 12.776 20.296 16.709 1.00 96.69 640 LYS A CA 1
ATOM 4839 C C . LYS A 1 640 ? 11.567 19.451 17.096 1.00 96.69 640 LYS A C 1
ATOM 4841 O O . LYS A 1 640 ? 10.670 19.937 17.783 1.00 96.69 640 LYS A O 1
ATOM 4846 N N . ALA A 1 641 ? 11.550 18.200 16.657 1.00 95.88 641 ALA A N 1
ATOM 4847 C CA . ALA A 1 641 ? 10.540 17.216 17.015 1.00 95.88 641 ALA A CA 1
ATOM 4848 C C . ALA A 1 641 ? 10.949 16.467 18.292 1.00 95.88 641 ALA A C 1
ATOM 4850 O O . ALA A 1 641 ? 12.096 16.037 18.436 1.00 95.88 641 ALA A O 1
ATOM 4851 N N . VAL A 1 642 ? 9.998 16.277 19.203 1.00 96.31 642 VAL A N 1
ATOM 4852 C CA . VAL A 1 642 ? 10.128 15.428 20.392 1.00 96.31 642 VAL A CA 1
ATOM 4853 C C . VAL A 1 642 ? 9.029 14.376 20.321 1.00 96.31 642 VAL A C 1
ATOM 4855 O O . VAL A 1 642 ? 7.851 14.705 20.448 1.00 96.31 642 VAL A O 1
ATOM 4858 N N . VAL A 1 643 ? 9.412 13.123 20.083 1.00 96.12 643 VAL A N 1
ATOM 4859 C CA . VAL A 1 643 ? 8.495 11.981 19.995 1.00 96.12 643 VAL A CA 1
ATOM 4860 C C . VAL A 1 643 ? 8.560 11.195 21.297 1.00 96.12 643 VAL A C 1
ATOM 4862 O O . VAL A 1 643 ? 9.648 10.817 21.732 1.00 96.12 643 VAL A O 1
ATOM 4865 N N . THR A 1 644 ? 7.401 10.925 21.891 1.00 95.69 644 THR A N 1
ATOM 4866 C CA . THR A 1 644 ? 7.274 10.156 23.132 1.00 95.69 644 THR A CA 1
ATOM 4867 C C . THR A 1 644 ? 6.509 8.862 22.869 1.00 95.69 644 THR A C 1
ATOM 4869 O O . THR A 1 644 ? 5.356 8.875 22.432 1.00 95.69 644 THR A O 1
ATOM 4872 N N . PHE A 1 645 ? 7.154 7.736 23.156 1.00 93.25 645 PHE A N 1
ATOM 4873 C CA . PHE A 1 645 ? 6.551 6.408 23.192 1.00 93.25 645 PHE A CA 1
ATOM 4874 C C . PHE A 1 645 ? 5.872 6.166 24.546 1.00 93.25 645 PHE A C 1
ATOM 4876 O O . PHE A 1 645 ? 6.381 6.584 25.587 1.00 93.25 645 PHE A O 1
ATOM 4883 N N . ALA A 1 646 ? 4.742 5.455 24.553 1.00 90.56 646 ALA A N 1
ATOM 4884 C CA . ALA A 1 646 ? 4.078 5.066 25.795 1.00 90.56 646 ALA A CA 1
ATOM 4885 C C . ALA A 1 646 ? 4.886 3.999 26.556 1.00 90.56 646 ALA A C 1
ATOM 4887 O O . ALA A 1 646 ? 5.544 3.149 25.949 1.00 90.56 646 ALA A O 1
ATOM 4888 N N . TYR A 1 647 ? 4.803 4.008 27.888 1.00 90.94 647 TYR A N 1
ATOM 4889 C CA . TYR A 1 647 ? 5.399 2.959 28.714 1.00 90.94 647 TYR A CA 1
ATOM 4890 C C . TYR A 1 647 ? 4.729 1.602 28.448 1.00 90.94 647 TYR A C 1
ATOM 4892 O O . TYR A 1 647 ? 3.504 1.511 28.403 1.00 90.94 647 TYR A O 1
ATOM 4900 N N . GLY A 1 648 ? 5.539 0.557 28.273 1.00 86.69 648 GLY A N 1
ATOM 4901 C CA . GLY A 1 648 ? 5.107 -0.760 27.791 1.00 86.69 648 GLY A CA 1
ATOM 4902 C C . GLY A 1 648 ? 5.346 -0.987 26.292 1.00 86.69 648 GLY A C 1
ATOM 4903 O O . GLY A 1 648 ? 5.036 -2.065 25.792 1.00 86.69 648 GLY A O 1
ATOM 4904 N N . SER A 1 649 ? 5.926 -0.017 25.574 1.00 87.81 649 SER A N 1
ATOM 4905 C CA . SER A 1 649 ? 6.375 -0.194 24.186 1.00 87.81 649 SER A CA 1
ATOM 4906 C C . SER A 1 649 ? 7.601 -1.114 24.152 1.00 87.81 649 SER A C 1
ATOM 4908 O O . SER A 1 649 ? 8.721 -0.651 24.379 1.00 87.81 649 SER A O 1
ATOM 4910 N N . ALA A 1 650 ? 7.382 -2.408 23.897 1.00 87.31 650 ALA A N 1
ATOM 4911 C CA . ALA A 1 650 ? 8.410 -3.451 23.951 1.00 87.31 650 ALA A CA 1
ATOM 4912 C C . ALA A 1 650 ? 9.704 -3.052 23.212 1.00 87.31 650 ALA A C 1
ATOM 4914 O O . ALA A 1 650 ? 9.644 -2.603 22.069 1.00 87.31 650 ALA A O 1
ATOM 4915 N N . GLY A 1 651 ? 10.853 -3.162 23.890 1.00 86.44 651 GLY A N 1
ATOM 4916 C CA . GLY A 1 651 ? 12.194 -2.856 23.359 1.00 86.44 651 GLY A CA 1
ATOM 4917 C C . GLY A 1 651 ? 12.516 -1.378 23.129 1.00 86.44 651 GLY A C 1
ATOM 4918 O O . GLY A 1 651 ? 13.659 -1.046 22.811 1.00 86.44 651 GLY A O 1
ATOM 4919 N N . ILE A 1 652 ? 11.551 -0.483 23.351 1.00 89.75 652 ILE A N 1
ATOM 4920 C CA . ILE A 1 652 ? 11.716 0.967 23.192 1.00 89.75 652 ILE A CA 1
ATOM 4921 C C . ILE A 1 652 ? 11.584 1.673 24.540 1.00 89.75 652 ILE A C 1
ATOM 4923 O O . ILE A 1 652 ? 12.447 2.471 24.915 1.00 89.75 652 ILE A O 1
ATOM 4927 N N . TYR A 1 653 ? 10.507 1.377 25.271 1.00 92.25 653 TYR A N 1
ATOM 4928 C CA . TYR A 1 653 ? 10.253 1.910 26.601 1.00 92.25 653 TYR A CA 1
ATOM 4929 C C . TYR A 1 653 ? 9.356 0.977 27.417 1.00 92.25 653 TYR A C 1
ATOM 4931 O O . TYR A 1 653 ? 8.130 1.016 27.315 1.00 92.25 653 TYR A O 1
ATOM 4939 N N . ASP A 1 654 ? 9.971 0.141 28.247 1.00 90.50 654 ASP A N 1
ATOM 4940 C CA . ASP A 1 654 ? 9.287 -0.841 29.091 1.00 90.50 654 ASP A CA 1
ATOM 4941 C C . ASP A 1 654 ? 10.044 -1.068 30.423 1.00 90.50 654 ASP A C 1
ATOM 4943 O O . ASP A 1 654 ? 10.879 -0.259 30.832 1.00 90.50 654 ASP A O 1
ATOM 4947 N N . GLN A 1 655 ? 9.726 -2.143 31.153 1.00 90.94 655 GLN A N 1
ATOM 4948 C CA . GLN A 1 655 ? 10.385 -2.496 32.421 1.00 90.94 655 GLN A CA 1
ATOM 4949 C C . GLN A 1 655 ? 11.887 -2.800 32.283 1.00 90.94 655 GLN A C 1
ATOM 4951 O O . GLN A 1 655 ? 12.640 -2.583 33.230 1.00 90.94 655 GLN A O 1
ATOM 4956 N N . LYS A 1 656 ? 12.318 -3.320 31.131 1.00 92.06 656 LYS A N 1
ATOM 4957 C CA . LYS A 1 656 ? 13.696 -3.733 30.836 1.00 92.06 656 LYS A CA 1
ATOM 4958 C C . LYS A 1 656 ? 14.441 -2.653 30.055 1.00 92.06 656 LYS A C 1
ATOM 4960 O O . LYS A 1 656 ? 15.605 -2.385 30.346 1.00 92.06 656 LYS A O 1
ATOM 4965 N N . THR A 1 657 ? 13.770 -1.999 29.109 1.00 89.94 657 THR A N 1
ATOM 4966 C CA . THR A 1 657 ? 14.393 -1.031 28.205 1.00 89.94 657 THR A CA 1
ATOM 4967 C C . THR A 1 657 ? 14.033 0.402 28.573 1.00 89.94 657 THR A C 1
ATOM 4969 O O . THR A 1 657 ? 12.929 0.877 28.321 1.00 89.94 657 THR A O 1
ATOM 4972 N N . ASN A 1 658 ? 15.010 1.116 29.140 1.00 91.25 658 ASN A N 1
ATOM 4973 C CA . ASN A 1 658 ? 14.931 2.557 29.419 1.00 91.25 658 ASN A CA 1
ATOM 4974 C C . ASN A 1 658 ? 15.855 3.406 28.530 1.00 91.25 658 ASN A C 1
ATOM 4976 O O . ASN A 1 658 ? 15.756 4.634 28.542 1.00 91.25 658 ASN A O 1
ATOM 4980 N N . VAL A 1 659 ? 16.752 2.778 27.768 1.00 91.94 659 VAL A N 1
ATOM 4981 C CA . VAL A 1 659 ? 17.592 3.421 26.751 1.00 91.94 659 VAL A CA 1
ATOM 4982 C C . VAL A 1 659 ? 17.700 2.464 25.568 1.00 91.94 659 VAL A C 1
ATOM 4984 O O . VAL A 1 659 ? 18.048 1.304 25.760 1.00 91.94 659 VAL A O 1
ATOM 4987 N N . THR A 1 660 ? 17.426 2.953 24.362 1.00 92.81 660 THR A N 1
ATOM 4988 C CA . THR A 1 660 ? 17.651 2.228 23.102 1.00 92.81 660 THR A CA 1
ATOM 4989 C C . THR A 1 660 ? 18.198 3.189 22.039 1.00 92.81 660 THR A C 1
ATOM 4991 O O . THR A 1 660 ? 18.455 4.366 22.318 1.00 92.81 660 THR A O 1
ATOM 4994 N N . GLN A 1 661 ? 18.407 2.706 20.817 1.00 92.62 661 GLN A N 1
ATOM 4995 C CA . GLN A 1 661 ? 18.812 3.521 19.674 1.00 92.62 661 GLN A CA 1
ATOM 4996 C C . GLN A 1 661 ? 17.871 3.308 18.492 1.00 92.62 661 GLN A C 1
ATOM 4998 O O . GLN A 1 661 ? 17.507 2.183 18.161 1.00 92.62 661 GLN A O 1
ATOM 5003 N N . ALA A 1 662 ? 17.540 4.409 17.830 1.00 93.25 662 ALA A N 1
ATOM 5004 C CA . ALA A 1 662 ? 16.858 4.434 16.552 1.00 93.25 662 ALA A CA 1
ATOM 5005 C C . ALA A 1 662 ? 17.897 4.554 15.427 1.00 93.25 662 ALA A C 1
ATOM 5007 O O . ALA A 1 662 ? 18.623 5.548 15.355 1.00 93.25 662 ALA A O 1
ATOM 5008 N N . LEU A 1 663 ? 17.985 3.548 14.559 1.00 90.31 663 LEU A N 1
ATOM 5009 C CA . LEU A 1 663 ? 18.762 3.604 13.323 1.00 90.31 663 LEU A CA 1
ATOM 5010 C C . LEU A 1 663 ? 18.057 4.526 12.324 1.00 90.31 663 LEU A C 1
ATOM 5012 O O . LEU A 1 663 ? 16.838 4.461 12.189 1.00 90.31 663 LEU A O 1
ATOM 5016 N N . VAL A 1 664 ? 18.814 5.338 11.590 1.00 91.06 664 VAL A N 1
ATOM 5017 C CA . VAL A 1 664 ? 18.289 6.163 10.499 1.00 91.06 664 VAL A CA 1
ATOM 5018 C C . VAL A 1 664 ? 18.600 5.472 9.160 1.00 91.06 664 VAL A C 1
ATOM 5020 O O . VAL A 1 664 ? 19.724 5.589 8.670 1.00 91.06 664 VAL A O 1
ATOM 5023 N N . PRO A 1 665 ? 17.671 4.689 8.568 1.00 81.19 665 PRO A N 1
ATOM 5024 C CA . PRO A 1 665 ? 18.012 3.775 7.476 1.00 81.19 665 PRO A CA 1
ATOM 5025 C C . PRO A 1 665 ? 18.361 4.488 6.165 1.00 81.19 665 PRO A C 1
ATOM 5027 O O . PRO A 1 665 ? 19.231 4.012 5.445 1.00 81.19 665 PRO A O 1
ATOM 5030 N N . PHE A 1 666 ? 17.733 5.629 5.878 1.00 83.75 666 PHE A N 1
ATOM 5031 C CA . PHE A 1 666 ? 17.825 6.309 4.580 1.00 83.75 666 PHE A CA 1
ATOM 5032 C C . PHE A 1 666 ? 18.943 7.356 4.468 1.00 83.75 666 PHE A C 1
ATOM 5034 O O . PHE A 1 666 ? 19.043 8.041 3.453 1.00 83.75 666 PHE A O 1
ATOM 5041 N N . GLU A 1 667 ? 19.784 7.517 5.492 1.00 80.25 667 GLU A N 1
ATOM 5042 C CA . GLU A 1 667 ? 20.940 8.408 5.388 1.00 80.25 667 GLU A CA 1
ATOM 5043 C C . GLU A 1 667 ? 22.080 7.739 4.611 1.00 80.25 667 GLU A C 1
ATOM 5045 O O . GLU A 1 667 ? 22.535 6.649 4.954 1.00 80.25 667 GLU A O 1
ATOM 5050 N N . LEU A 1 668 ? 22.574 8.428 3.576 1.00 69.56 668 LEU A N 1
ATOM 5051 C CA . LEU A 1 668 ? 23.679 7.961 2.726 1.00 69.56 668 LEU A CA 1
ATOM 5052 C C . LEU A 1 668 ? 25.037 7.916 3.452 1.00 69.56 668 LEU A C 1
ATOM 5054 O O . LEU A 1 668 ? 25.978 7.297 2.961 1.00 69.56 668 LEU A O 1
ATOM 5058 N N . ALA A 1 669 ? 25.164 8.593 4.596 1.00 63.72 669 ALA A N 1
ATOM 5059 C CA . ALA A 1 669 ? 26.392 8.610 5.381 1.00 63.72 669 ALA A CA 1
ATOM 5060 C C . ALA A 1 669 ? 26.612 7.258 6.082 1.00 63.72 669 ALA A C 1
ATOM 5062 O O . ALA A 1 669 ? 25.713 6.740 6.744 1.00 63.72 669 ALA A O 1
ATOM 5063 N N . LEU A 1 670 ? 27.825 6.708 5.971 1.00 67.00 670 LEU A N 1
ATOM 5064 C CA . LEU A 1 670 ? 28.231 5.483 6.662 1.00 67.00 670 LEU A CA 1
ATOM 5065 C C . LEU A 1 670 ? 29.302 5.781 7.731 1.00 67.00 670 LEU A C 1
ATOM 5067 O O . LEU A 1 670 ? 30.249 6.511 7.436 1.00 67.00 670 LEU A O 1
ATOM 5071 N N . PRO A 1 671 ? 29.200 5.204 8.947 1.00 74.62 671 PRO A N 1
ATOM 5072 C CA . PRO A 1 671 ? 28.077 4.401 9.443 1.00 74.62 671 PRO A CA 1
ATOM 5073 C C . PRO A 1 671 ? 26.795 5.241 9.582 1.00 74.62 671 PRO A C 1
ATOM 5075 O O . PRO A 1 671 ? 26.859 6.418 9.933 1.00 74.62 671 PRO A O 1
ATOM 5078 N N . ARG A 1 672 ? 25.634 4.624 9.314 1.00 78.19 672 ARG A N 1
ATOM 5079 C CA . ARG A 1 672 ? 24.328 5.299 9.390 1.00 78.19 672 ARG A CA 1
ATOM 5080 C C . ARG A 1 672 ? 24.103 5.888 10.780 1.00 78.19 672 ARG A C 1
ATOM 5082 O O . ARG A 1 672 ? 24.433 5.254 11.790 1.00 78.19 672 ARG A O 1
ATOM 5089 N N . ARG A 1 673 ? 23.512 7.084 10.837 1.00 90.75 673 ARG A N 1
ATOM 5090 C CA . ARG A 1 673 ? 23.248 7.786 12.096 1.00 90.75 673 ARG A CA 1
ATOM 5091 C C . ARG A 1 673 ? 22.338 6.961 13.007 1.00 90.75 673 ARG A C 1
ATOM 5093 O O . ARG A 1 673 ? 21.434 6.251 12.565 1.00 90.75 673 ARG A O 1
ATOM 5100 N N . ARG A 1 674 ? 22.599 7.074 14.308 1.00 91.25 674 ARG A N 1
ATOM 5101 C CA . ARG A 1 674 ? 21.837 6.443 15.388 1.00 91.25 674 ARG A CA 1
ATOM 5102 C C . ARG A 1 674 ? 21.397 7.524 16.364 1.00 91.25 674 ARG A C 1
ATOM 5104 O O . ARG A 1 674 ? 22.238 8.244 16.901 1.00 91.25 674 ARG A O 1
ATOM 5111 N N . VAL A 1 675 ? 20.094 7.643 16.588 1.00 95.12 675 VAL A N 1
ATOM 5112 C CA . VAL A 1 675 ? 19.506 8.619 17.513 1.00 95.12 675 VAL A CA 1
ATOM 5113 C C . VAL A 1 675 ? 19.189 7.919 18.837 1.00 95.12 675 VAL A C 1
ATOM 5115 O O . VAL A 1 675 ? 18.505 6.894 18.831 1.00 95.12 675 VAL A O 1
ATOM 5118 N N . PRO A 1 676 ? 19.690 8.408 19.986 1.00 95.62 676 PRO A N 1
ATOM 5119 C CA . PRO A 1 676 ? 19.397 7.796 21.275 1.00 95.62 676 PRO A CA 1
ATOM 5120 C C . PRO A 1 676 ? 17.937 8.044 21.667 1.00 95.62 676 PRO A C 1
ATOM 5122 O O . PRO A 1 676 ? 17.469 9.181 21.646 1.00 95.62 676 PRO A O 1
ATOM 5125 N N . VAL A 1 677 ? 17.254 6.990 22.108 1.00 95.44 677 VAL A N 1
ATOM 5126 C CA . VAL A 1 677 ? 15.910 7.066 22.691 1.00 95.44 677 VAL A CA 1
ATOM 5127 C C . VAL A 1 677 ? 16.040 6.797 24.183 1.00 95.44 677 VAL A C 1
ATOM 5129 O O . VAL A 1 677 ? 16.537 5.744 24.582 1.00 95.44 677 VAL A O 1
ATOM 5132 N N . LYS A 1 678 ? 15.650 7.757 25.025 1.00 95.75 678 LYS A N 1
ATOM 5133 C CA . LYS A 1 678 ? 15.824 7.683 26.487 1.00 95.75 678 LYS A CA 1
ATOM 5134 C C . LYS A 1 678 ? 14.469 7.802 27.169 1.00 95.75 678 LYS A C 1
ATOM 5136 O O . LYS A 1 678 ? 13.792 8.805 26.984 1.00 95.75 678 LYS A O 1
ATOM 5141 N N . ARG A 1 679 ? 14.083 6.797 27.962 1.00 95.12 679 ARG A N 1
ATOM 5142 C CA . ARG A 1 679 ? 12.767 6.695 28.629 1.00 95.12 679 ARG A CA 1
ATOM 5143 C C . ARG A 1 679 ? 11.603 6.930 27.652 1.00 95.12 679 ARG A C 1
ATOM 5145 O O . ARG A 1 679 ? 10.712 7.723 27.922 1.00 95.12 679 ARG A O 1
ATOM 5152 N N . GLY A 1 680 ? 11.687 6.316 26.470 1.00 93.38 680 GLY A N 1
ATOM 5153 C CA . GLY A 1 680 ? 10.706 6.495 25.397 1.00 93.38 680 GLY A CA 1
ATOM 5154 C C . GLY A 1 680 ? 10.738 7.845 24.679 1.00 93.38 680 GLY A C 1
ATOM 5155 O O . GLY A 1 680 ? 9.877 8.072 23.842 1.00 93.38 680 GLY A O 1
ATOM 5156 N N . ILE A 1 681 ? 11.699 8.733 24.953 1.00 96.62 681 ILE A N 1
ATOM 5157 C CA . ILE A 1 681 ? 11.801 10.040 24.290 1.00 96.62 681 ILE A CA 1
ATOM 5158 C C . ILE A 1 681 ? 12.878 9.995 23.201 1.00 96.62 681 ILE A C 1
ATOM 5160 O O . ILE A 1 681 ? 14.051 9.745 23.493 1.00 96.62 681 ILE A O 1
ATOM 5164 N N . LEU A 1 682 ? 12.473 10.273 21.960 1.00 97.19 682 LEU A N 1
ATOM 5165 C CA . LEU A 1 682 ? 13.330 10.533 20.800 1.00 97.19 682 LEU A CA 1
ATOM 5166 C C . LEU A 1 682 ? 13.274 12.031 20.470 1.00 97.19 682 LEU A C 1
ATOM 5168 O O . LEU A 1 682 ? 12.203 12.636 20.492 1.00 97.19 682 LEU A O 1
ATOM 5172 N N . VAL A 1 683 ? 14.420 12.632 20.145 1.00 97.06 683 VAL A N 1
ATOM 5173 C CA . VAL A 1 683 ? 14.515 14.044 19.741 1.00 97.06 683 VAL A CA 1
ATOM 5174 C C . VAL A 1 683 ? 15.214 14.130 18.391 1.00 97.06 683 VAL A C 1
ATOM 5176 O O . VAL A 1 683 ? 16.305 13.586 18.242 1.00 97.06 683 VAL A O 1
ATOM 5179 N N . GLU A 1 684 ? 14.605 14.830 17.436 1.00 96.94 684 GLU A N 1
ATOM 5180 C CA . GLU A 1 684 ? 15.142 15.026 16.086 1.00 96.94 684 GLU A CA 1
ATOM 5181 C C . GLU A 1 684 ? 15.009 16.487 15.636 1.00 96.94 684 GLU A C 1
ATOM 5183 O O . GLU A 1 684 ? 14.081 17.188 16.039 1.00 96.94 684 GLU A O 1
ATOM 5188 N N . TYR A 1 685 ? 15.919 16.941 14.775 1.00 96.38 685 TYR A N 1
ATOM 5189 C CA . TYR A 1 685 ? 15.827 18.225 14.085 1.00 96.38 685 TYR A CA 1
ATOM 5190 C C . TYR A 1 685 ? 15.473 17.993 12.614 1.00 96.38 685 TYR A C 1
ATOM 5192 O O . TYR A 1 685 ? 16.306 17.560 11.822 1.00 96.38 685 TYR A O 1
ATOM 5200 N N . LEU A 1 686 ? 14.229 18.295 12.242 1.00 95.56 686 LEU A N 1
ATOM 5201 C CA . LEU A 1 686 ? 13.763 18.199 10.862 1.00 95.56 686 LEU A CA 1
ATOM 5202 C C . LEU A 1 686 ? 13.978 19.548 10.154 1.00 95.56 686 LEU A C 1
ATOM 5204 O O . LEU A 1 686 ? 13.615 20.587 10.714 1.00 95.56 686 LEU A O 1
ATOM 5208 N N . PRO A 1 687 ? 14.519 19.577 8.922 1.00 95.06 687 PRO A N 1
ATOM 5209 C CA . PRO A 1 687 ? 14.534 20.794 8.113 1.00 95.06 687 PRO A CA 1
ATOM 5210 C C . PRO A 1 687 ? 13.107 21.216 7.718 1.00 95.06 687 PRO A C 1
ATOM 5212 O O . PRO A 1 687 ? 12.140 20.491 7.964 1.00 95.06 687 PRO A O 1
ATOM 5215 N N . ALA A 1 688 ? 12.976 22.377 7.071 1.00 92.56 688 ALA A N 1
ATOM 5216 C CA . ALA A 1 688 ? 11.741 22.787 6.400 1.00 92.56 688 ALA A CA 1
ATOM 5217 C C . ALA A 1 688 ? 11.215 21.656 5.498 1.00 92.56 688 ALA A C 1
ATOM 5219 O O . ALA A 1 688 ? 11.966 21.132 4.673 1.00 92.56 688 ALA A O 1
ATOM 5220 N N . LEU A 1 689 ? 9.953 21.254 5.692 1.00 91.81 689 LEU A N 1
ATOM 5221 C CA . LEU A 1 689 ? 9.296 20.131 5.000 1.00 91.81 689 LEU A CA 1
ATOM 5222 C C . LEU A 1 689 ? 10.034 18.782 5.145 1.00 91.81 689 LEU A C 1
ATOM 5224 O O . LEU A 1 689 ? 9.855 17.861 4.347 1.00 91.81 689 LEU A O 1
ATOM 5228 N N . GLY A 1 690 ? 10.902 18.671 6.151 1.00 94.06 690 GLY A N 1
ATOM 5229 C CA . GLY A 1 690 ? 11.746 17.516 6.404 1.00 94.06 690 GLY A CA 1
ATOM 5230 C C . GLY A 1 690 ? 10.958 16.265 6.773 1.00 94.06 690 GLY A C 1
ATOM 5231 O O . GLY A 1 690 ? 10.021 16.299 7.569 1.00 94.06 690 GLY A O 1
ATOM 5232 N N . THR A 1 691 ? 11.394 15.137 6.226 1.00 95.69 691 THR A N 1
ATOM 5233 C CA . THR A 1 691 ? 10.828 13.807 6.466 1.00 95.69 691 THR A CA 1
ATOM 5234 C C . THR A 1 691 ? 11.906 12.892 7.006 1.00 95.69 691 THR A C 1
ATOM 5236 O O . THR A 1 691 ? 12.997 12.876 6.437 1.00 95.69 691 THR A O 1
ATOM 5239 N N . GLN A 1 692 ? 11.602 12.090 8.023 1.00 96.12 692 GLN A N 1
ATOM 5240 C CA . GLN A 1 692 ? 12.559 11.130 8.558 1.00 96.12 692 GLN A CA 1
ATOM 5241 C C . GLN A 1 692 ? 11.885 9.802 8.889 1.00 96.12 692 GLN A C 1
ATOM 5243 O O . GLN A 1 692 ? 10.815 9.775 9.489 1.00 96.12 692 GLN A O 1
ATOM 5248 N N . ALA A 1 693 ? 12.535 8.699 8.528 1.00 95.25 693 ALA A N 1
ATOM 5249 C CA . ALA A 1 693 ? 12.221 7.381 9.066 1.00 95.25 693 ALA A CA 1
ATOM 5250 C C . ALA A 1 693 ? 13.298 6.931 10.052 1.00 95.25 693 ALA A C 1
ATOM 5252 O O . ALA A 1 693 ? 14.465 7.319 9.930 1.00 95.25 693 ALA A O 1
ATOM 5253 N N . PHE A 1 694 ? 12.887 6.071 10.977 1.00 95.06 694 PHE A N 1
ATOM 5254 C CA . PHE A 1 694 ? 13.710 5.448 12.001 1.00 95.06 694 PHE A CA 1
ATOM 5255 C C . PHE A 1 694 ? 13.340 3.971 12.148 1.00 95.06 694 PHE A C 1
ATOM 5257 O O . PHE A 1 694 ? 12.154 3.652 12.177 1.00 95.06 694 PHE A O 1
ATOM 5264 N N . GLN A 1 695 ? 14.333 3.100 12.322 1.00 91.31 695 GLN A N 1
ATOM 5265 C CA . GLN A 1 695 ? 14.143 1.695 12.695 1.00 91.31 695 GLN A CA 1
ATOM 5266 C C . GLN A 1 695 ? 14.607 1.484 14.142 1.00 91.31 695 GLN A C 1
ATOM 5268 O O . GLN A 1 695 ? 15.736 1.834 14.493 1.00 91.31 695 GLN A O 1
ATOM 5273 N N . LEU A 1 696 ? 13.737 0.937 14.990 1.00 91.81 696 LEU A N 1
ATOM 5274 C CA . LEU A 1 696 ? 13.997 0.671 16.406 1.00 91.81 696 LEU A CA 1
ATOM 5275 C C . LEU A 1 696 ? 13.885 -0.830 16.708 1.00 91.81 696 LEU A C 1
ATOM 5277 O O . LEU A 1 696 ? 13.065 -1.532 16.110 1.00 91.81 696 LEU A O 1
ATOM 5281 N N . ASN A 1 697 ? 14.664 -1.298 17.690 1.00 81.81 697 ASN A N 1
ATOM 5282 C CA . ASN A 1 697 ? 14.447 -2.602 18.319 1.00 81.81 697 ASN A CA 1
ATOM 5283 C C . ASN A 1 697 ? 13.063 -2.590 18.985 1.00 81.81 697 ASN A C 1
ATOM 5285 O O . ASN A 1 697 ? 12.844 -1.818 19.916 1.00 81.81 697 ASN A O 1
ATOM 5289 N N . GLY A 1 698 ? 12.150 -3.440 18.516 1.00 73.19 698 GLY A N 1
ATOM 5290 C CA . GLY A 1 698 ? 10.900 -3.741 19.213 1.00 73.19 698 GLY A CA 1
ATOM 5291 C C . GLY A 1 698 ? 11.048 -5.021 20.034 1.00 73.19 698 GLY A C 1
ATOM 5292 O O . GLY A 1 698 ? 11.361 -5.010 21.217 1.00 73.19 698 GLY A O 1
ATOM 5293 N N . THR A 1 699 ? 10.877 -6.166 19.385 1.00 66.00 699 THR A N 1
ATOM 5294 C CA . THR A 1 699 ? 11.039 -7.500 19.996 1.00 66.00 699 THR A CA 1
ATOM 5295 C C . THR A 1 699 ? 12.178 -8.320 19.378 1.00 66.00 699 THR A C 1
ATOM 5297 O O . THR A 1 699 ? 12.385 -9.470 19.756 1.00 66.00 699 THR A O 1
ATOM 5300 N N . SER A 1 700 ? 12.943 -7.714 18.467 1.00 59.66 700 SER A N 1
ATOM 5301 C CA . SER A 1 700 ? 14.046 -8.316 17.708 1.00 59.66 700 SER A CA 1
ATOM 5302 C C . SER A 1 700 ? 15.214 -7.339 17.546 1.00 59.66 700 SER A C 1
ATOM 5304 O O . SER A 1 700 ? 14.989 -6.129 17.503 1.00 59.66 700 SER A O 1
ATOM 5306 N N . ASP A 1 701 ? 16.427 -7.857 17.336 1.00 63.28 701 ASP A N 1
ATOM 5307 C CA . ASP A 1 701 ? 17.689 -7.094 17.256 1.00 63.28 701 ASP A CA 1
ATOM 5308 C C . ASP A 1 701 ? 17.953 -6.352 15.933 1.00 63.28 701 ASP A C 1
ATOM 5310 O O . ASP A 1 701 ? 19.087 -6.119 15.529 1.00 63.28 701 ASP A O 1
ATOM 5314 N N . CYS A 1 702 ? 16.909 -5.924 15.231 1.00 67.56 702 CYS A N 1
ATOM 5315 C CA . CYS A 1 702 ? 17.046 -5.313 13.908 1.00 67.56 702 CYS A CA 1
ATOM 5316 C C . CYS A 1 702 ? 17.538 -3.857 13.897 1.00 67.56 702 CYS A C 1
ATOM 5318 O O . CYS A 1 702 ? 17.958 -3.373 12.848 1.00 67.56 702 CYS A O 1
ATOM 5320 N N . ALA A 1 7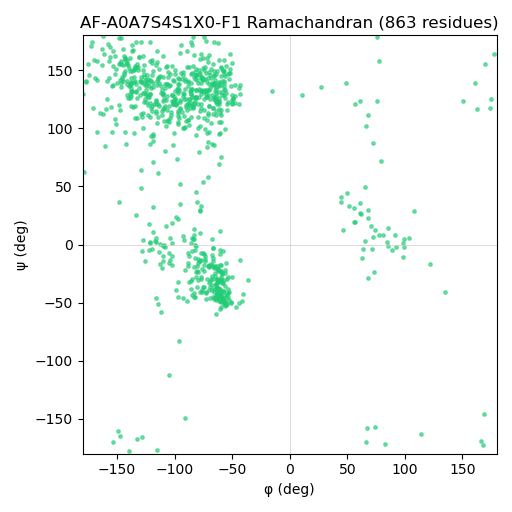03 ? 17.546 -3.154 15.035 1.00 57.47 703 ALA A N 1
ATOM 5321 C CA . ALA A 1 703 ? 18.321 -1.918 15.167 1.00 57.47 703 ALA A CA 1
ATOM 5322 C C . ALA A 1 703 ? 19.799 -2.199 15.503 1.00 57.47 703 ALA A C 1
ATOM 5324 O O . ALA A 1 703 ? 20.612 -1.268 15.534 1.00 57.47 703 ALA A O 1
ATOM 5325 N N . VAL A 1 704 ? 20.181 -3.460 15.730 1.00 51.06 704 VAL A N 1
ATOM 5326 C CA . VAL A 1 704 ? 21.535 -3.904 16.073 1.00 51.06 704 VAL A CA 1
ATOM 5327 C C . VAL A 1 704 ? 22.157 -4.634 14.881 1.00 51.06 704 VAL A C 1
ATOM 5329 O O . VAL A 1 704 ? 22.257 -5.855 14.833 1.00 51.06 704 VAL A O 1
ATOM 5332 N N . VAL A 1 705 ? 22.674 -3.859 13.924 1.00 46.03 705 VAL A N 1
ATOM 5333 C CA . VAL A 1 705 ? 23.767 -4.364 13.083 1.00 46.03 705 VAL A CA 1
ATOM 5334 C C . VAL A 1 705 ? 25.005 -4.423 13.975 1.00 46.03 705 VAL A C 1
ATOM 5336 O O . VAL A 1 705 ? 25.752 -3.446 14.077 1.00 46.03 705 VAL A O 1
ATOM 5339 N N . GLU A 1 706 ? 25.190 -5.549 14.663 1.00 41.66 706 GLU A N 1
ATOM 5340 C CA . GLU A 1 706 ? 26.454 -5.883 15.312 1.00 41.66 706 GLU A CA 1
ATOM 5341 C C . GLU A 1 706 ? 27.501 -6.122 14.215 1.00 41.66 706 GLU A C 1
ATOM 5343 O O . GLU A 1 706 ? 27.755 -7.236 13.761 1.00 41.66 706 GLU A O 1
ATOM 5348 N N . LEU A 1 707 ? 28.133 -5.031 13.771 1.00 42.69 707 LEU A N 1
ATOM 5349 C CA . LEU A 1 707 ? 29.467 -5.108 13.194 1.00 42.69 707 LEU A CA 1
ATOM 5350 C C . LEU A 1 707 ? 30.370 -5.665 14.293 1.00 42.69 707 LEU A C 1
ATOM 5352 O O . LEU A 1 707 ? 30.804 -4.915 15.170 1.00 42.69 707 LEU A O 1
ATOM 5356 N N . ALA A 1 708 ? 30.584 -6.983 14.259 1.00 36.72 708 ALA A N 1
ATOM 5357 C CA . ALA A 1 708 ? 31.414 -7.703 15.213 1.00 36.72 708 ALA A CA 1
ATOM 5358 C C . ALA A 1 708 ? 32.712 -6.920 15.451 1.00 36.72 708 ALA A C 1
ATOM 5360 O O . ALA A 1 708 ? 33.451 -6.622 14.507 1.00 36.72 708 ALA A O 1
ATOM 5361 N N . GLN A 1 709 ? 32.961 -6.530 16.705 1.00 40.53 709 GLN A N 1
ATOM 5362 C CA . GLN A 1 709 ? 34.129 -5.725 17.058 1.00 40.53 709 GLN A CA 1
ATOM 5363 C C . GLN A 1 709 ? 35.397 -6.581 16.971 1.00 40.53 709 GLN A C 1
ATOM 5365 O O . GLN A 1 709 ? 35.873 -7.143 17.953 1.00 40.53 709 GLN A O 1
ATOM 5370 N N . GLY A 1 710 ? 35.926 -6.674 15.754 1.00 46.16 710 GLY A N 1
ATOM 5371 C CA . GLY A 1 710 ? 37.123 -7.420 15.406 1.00 46.16 710 GLY A CA 1
ATOM 5372 C C . GLY A 1 710 ? 37.059 -7.928 13.966 1.00 46.16 710 GLY A C 1
ATOM 5373 O O . GLY A 1 710 ? 36.179 -8.706 13.623 1.00 46.16 710 GLY A O 1
ATOM 5374 N N . VAL A 1 711 ? 38.067 -7.559 13.163 1.00 38.53 711 VAL A N 1
ATOM 5375 C CA . VAL A 1 711 ? 38.386 -8.147 11.841 1.00 38.53 711 VAL A CA 1
ATOM 5376 C C . VAL A 1 711 ? 37.517 -7.674 10.650 1.00 38.53 711 VAL A C 1
ATOM 5378 O O . VAL A 1 711 ? 36.778 -8.450 10.053 1.00 38.53 711 VAL A O 1
ATOM 5381 N N . LEU A 1 712 ? 37.714 -6.420 10.199 1.00 36.59 712 LEU A N 1
ATOM 5382 C CA . LEU A 1 712 ? 38.500 -6.117 8.971 1.00 36.59 712 LEU A CA 1
ATOM 5383 C C . LEU A 1 712 ? 38.482 -4.626 8.565 1.00 36.59 712 LEU A C 1
ATOM 5385 O O . LEU A 1 712 ? 37.437 -4.053 8.276 1.00 36.59 712 LEU A O 1
ATOM 5389 N N . GLU A 1 713 ? 39.667 -4.028 8.420 1.00 45.38 713 GLU A N 1
ATOM 5390 C CA . GLU A 1 713 ? 39.885 -2.616 8.047 1.00 45.38 713 GLU A CA 1
ATOM 5391 C C . GLU A 1 713 ? 39.768 -2.324 6.532 1.00 45.38 713 GLU A C 1
ATOM 5393 O O . GLU A 1 713 ? 40.542 -1.536 5.986 1.00 45.38 713 GLU A O 1
ATOM 5398 N N . ARG A 1 714 ? 38.856 -2.975 5.795 1.00 51.31 714 ARG A N 1
ATOM 5399 C CA . ARG A 1 714 ? 38.677 -2.699 4.354 1.00 51.31 714 ARG A CA 1
ATOM 5400 C C . ARG A 1 714 ? 37.208 -2.644 3.952 1.00 51.31 714 ARG A C 1
ATOM 5402 O O . ARG A 1 714 ? 36.447 -3.516 4.373 1.00 51.31 714 ARG A O 1
ATOM 5409 N N . PRO A 1 715 ? 36.805 -1.681 3.098 1.00 51.97 715 PRO A N 1
ATOM 5410 C CA . PRO A 1 715 ? 35.462 -1.672 2.547 1.00 51.97 715 PRO A CA 1
ATOM 5411 C C . PRO A 1 715 ? 35.260 -2.947 1.727 1.00 51.97 715 PRO A C 1
ATOM 5413 O O . PRO A 1 715 ? 36.017 -3.249 0.803 1.00 51.97 715 PRO A O 1
ATOM 5416 N N . ASN A 1 716 ? 34.228 -3.707 2.077 1.00 49.31 716 ASN A N 1
ATOM 5417 C CA . ASN A 1 716 ? 33.655 -4.684 1.168 1.00 49.31 716 ASN A CA 1
ATOM 5418 C C . ASN A 1 716 ? 33.084 -3.889 -0.026 1.00 49.31 716 ASN A C 1
ATOM 5420 O O . ASN A 1 716 ? 32.331 -2.938 0.158 1.00 49.31 716 ASN A O 1
ATOM 5424 N N . LEU A 1 717 ? 33.520 -4.209 -1.241 1.00 49.78 717 LEU A N 1
ATOM 5425 C CA . LEU A 1 717 ? 33.283 -3.407 -2.453 1.00 49.78 717 LEU A CA 1
ATOM 5426 C C . LEU A 1 717 ? 31.973 -3.788 -3.141 1.00 49.78 717 LEU A C 1
ATOM 5428 O O . LEU A 1 717 ? 31.407 -3.012 -3.904 1.00 49.78 717 LEU A O 1
ATOM 5432 N N . ILE A 1 718 ? 31.480 -4.976 -2.805 1.00 45.09 718 ILE A N 1
ATOM 5433 C CA . ILE A 1 718 ? 30.058 -5.282 -2.778 1.00 45.09 718 ILE A CA 1
ATOM 5434 C C . ILE A 1 718 ? 29.730 -5.551 -1.303 1.00 45.09 718 ILE A C 1
ATOM 5436 O O . ILE A 1 718 ? 29.362 -6.657 -0.931 1.00 45.09 718 ILE A O 1
ATOM 5440 N N . LEU A 1 719 ? 29.913 -4.565 -0.408 1.00 40.53 719 LEU A N 1
ATOM 5441 C CA . LEU A 1 719 ? 29.039 -4.534 0.765 1.00 40.53 719 LEU A CA 1
ATOM 5442 C C . LEU A 1 719 ? 27.693 -4.194 0.162 1.00 40.53 719 LEU A C 1
ATOM 5444 O O . LEU A 1 719 ? 27.470 -3.069 -0.275 1.00 40.53 719 LEU A O 1
ATOM 5448 N N . ASN A 1 720 ? 26.841 -5.205 0.075 1.00 38.44 720 ASN A N 1
ATOM 5449 C CA . ASN A 1 720 ? 25.440 -5.026 -0.203 1.00 38.44 720 ASN A CA 1
ATOM 5450 C C . ASN A 1 720 ? 24.713 -5.064 1.152 1.00 38.44 720 ASN A C 1
ATOM 5452 O O . ASN A 1 720 ? 24.075 -6.063 1.469 1.00 38.44 720 ASN A O 1
ATOM 5456 N N . PRO A 1 721 ? 24.826 -4.003 1.991 1.00 36.62 721 PRO A N 1
ATOM 5457 C CA . PRO A 1 721 ? 23.937 -3.884 3.133 1.00 36.62 721 PRO A CA 1
ATOM 5458 C C . PRO A 1 721 ? 22.502 -3.733 2.632 1.00 36.62 721 PRO A C 1
ATOM 5460 O O . PRO A 1 721 ? 21.580 -3.938 3.398 1.00 36.62 721 PRO A O 1
ATOM 5463 N N . SER A 1 722 ? 22.310 -3.353 1.365 1.00 37.31 722 SER A N 1
ATOM 5464 C CA . SER A 1 722 ? 21.020 -3.128 0.743 1.00 37.31 722 SER A CA 1
ATOM 5465 C C . SER A 1 722 ? 20.117 -4.342 0.870 1.00 37.31 722 SER A C 1
ATOM 5467 O O . SER A 1 722 ? 19.054 -4.140 1.425 1.00 37.31 722 SER A O 1
ATOM 5469 N N . PHE A 1 723 ? 20.529 -5.562 0.503 1.00 37.41 723 PHE A N 1
ATOM 5470 C CA . PHE A 1 723 ? 19.696 -6.768 0.659 1.00 37.41 723 PHE A CA 1
ATOM 5471 C C . PHE A 1 723 ? 19.142 -6.908 2.093 1.00 37.41 723 PHE A C 1
ATOM 5473 O O . PHE A 1 723 ? 17.924 -6.887 2.291 1.00 37.41 723 PHE A O 1
ATOM 5480 N N . GLU A 1 724 ? 20.017 -6.798 3.099 1.00 36.59 724 GLU A N 1
ATOM 5481 C CA . GLU A 1 724 ? 19.651 -6.918 4.519 1.00 36.59 724 GLU A CA 1
ATOM 5482 C C . GLU A 1 724 ? 19.024 -5.653 5.140 1.00 36.59 724 GLU A C 1
ATOM 5484 O O . GLU A 1 724 ? 18.512 -5.698 6.261 1.00 36.59 724 GLU A O 1
ATOM 5489 N N . GLN A 1 725 ? 19.075 -4.494 4.472 1.00 33.50 725 GLN A N 1
ATOM 5490 C CA . GLN A 1 725 ? 18.718 -3.200 5.077 1.00 33.50 725 GLN A CA 1
ATOM 5491 C C . GLN A 1 725 ? 17.660 -2.409 4.307 1.00 33.50 725 GLN A C 1
ATOM 5493 O O . GLN A 1 725 ? 17.101 -1.500 4.913 1.00 33.50 725 GLN A O 1
ATOM 5498 N N . PHE A 1 726 ? 17.347 -2.758 3.054 1.00 37.12 726 PHE A N 1
ATOM 5499 C CA . PHE A 1 726 ? 16.508 -1.978 2.135 1.00 37.12 726 PHE A CA 1
ATOM 5500 C C . PHE A 1 726 ? 15.363 -2.803 1.490 1.00 37.12 726 PHE A C 1
ATOM 5502 O O . PHE A 1 726 ? 15.347 -3.005 0.283 1.00 37.12 726 PHE A O 1
ATOM 5509 N N . GLY A 1 727 ? 14.409 -3.305 2.287 1.00 36.12 727 GLY A N 1
ATOM 5510 C CA . GLY A 1 727 ? 13.445 -4.376 1.935 1.00 36.12 727 GLY A CA 1
ATOM 5511 C C . GLY A 1 727 ? 12.460 -4.150 0.773 1.00 36.12 727 GLY A C 1
ATOM 5512 O O . GLY A 1 727 ? 11.264 -4.045 1.020 1.00 36.12 727 GLY A O 1
ATOM 5513 N N . ALA A 1 728 ? 12.926 -4.107 -0.479 1.00 30.12 728 ALA A N 1
ATOM 5514 C CA . ALA A 1 728 ? 12.157 -3.550 -1.590 1.00 30.12 728 ALA A CA 1
ATOM 5515 C C . ALA A 1 728 ? 11.352 -4.540 -2.482 1.00 30.12 728 ALA A C 1
ATOM 5517 O O . ALA A 1 728 ? 11.834 -5.609 -2.852 1.00 30.12 728 ALA A O 1
ATOM 5518 N N . TYR A 1 729 ? 10.146 -4.141 -2.930 1.00 34.91 729 TYR A N 1
ATOM 5519 C CA . TYR A 1 729 ? 9.334 -4.831 -3.957 1.00 34.91 729 TYR A CA 1
ATOM 5520 C C . TYR A 1 729 ? 9.503 -4.241 -5.376 1.00 34.91 729 TYR A C 1
ATOM 5522 O O . TYR A 1 729 ? 8.932 -3.212 -5.715 1.00 34.91 729 TYR A O 1
ATOM 5530 N N . VAL A 1 730 ? 10.142 -4.986 -6.273 1.00 44.38 730 VAL A N 1
ATOM 5531 C CA . VAL A 1 730 ? 10.195 -4.730 -7.726 1.00 44.38 730 VAL A CA 1
ATOM 5532 C C . VAL A 1 730 ? 10.932 -3.438 -8.150 1.00 44.38 730 VAL A C 1
ATOM 5534 O O . VAL A 1 730 ? 10.447 -2.675 -8.979 1.00 44.38 730 VAL A O 1
ATOM 5537 N N . SER A 1 731 ? 12.145 -3.217 -7.634 1.00 44.09 731 SER A N 1
ATOM 5538 C CA . SER A 1 731 ? 13.121 -2.220 -8.135 1.00 44.09 731 SER A CA 1
ATOM 5539 C C . SER A 1 731 ? 14.387 -2.862 -8.666 1.00 44.09 731 SER A C 1
ATOM 5541 O O . SER A 1 731 ? 14.719 -3.948 -8.215 1.00 44.09 731 SER A O 1
ATOM 5543 N N . ALA A 1 732 ? 15.128 -2.235 -9.591 1.00 53.16 732 ALA A N 1
ATOM 5544 C CA . ALA A 1 732 ? 16.452 -2.753 -9.949 1.00 53.16 732 ALA A CA 1
ATOM 5545 C C . ALA A 1 732 ? 17.257 -2.999 -8.651 1.00 53.16 732 ALA A C 1
ATOM 5547 O O . ALA A 1 732 ? 17.399 -2.052 -7.870 1.00 53.16 732 ALA A O 1
ATOM 5548 N N . PRO A 1 733 ? 17.723 -4.236 -8.364 1.00 58.09 733 PRO A N 1
ATOM 5549 C CA . PRO A 1 733 ? 18.297 -4.545 -7.058 1.00 58.09 733 PRO A CA 1
ATOM 5550 C C . PRO A 1 733 ? 19.471 -3.605 -6.781 1.00 58.09 733 PRO A C 1
ATOM 5552 O O . PRO A 1 733 ? 20.289 -3.372 -7.674 1.00 58.09 733 PRO A O 1
ATOM 5555 N N . LEU A 1 734 ? 19.548 -3.011 -5.586 1.00 51.81 734 LEU A N 1
ATOM 5556 C CA . LEU A 1 734 ? 20.509 -1.928 -5.371 1.00 51.81 734 LEU A CA 1
ATOM 5557 C C . LEU A 1 734 ? 21.947 -2.435 -5.579 1.00 51.81 734 LEU A C 1
ATOM 5559 O O . LEU A 1 734 ? 22.305 -3.531 -5.144 1.00 51.81 734 LEU A O 1
ATOM 5563 N N . TYR A 1 735 ? 22.755 -1.636 -6.277 1.00 57.72 735 TYR A N 1
ATOM 5564 C CA . TYR A 1 735 ? 24.081 -2.016 -6.778 1.00 57.72 735 TYR A CA 1
ATOM 5565 C C . TYR A 1 735 ? 24.099 -3.180 -7.787 1.00 57.72 735 TYR A C 1
ATOM 5567 O O . TYR A 1 735 ? 25.135 -3.819 -7.962 1.00 57.72 735 TYR A O 1
ATOM 5575 N N . TRP A 1 736 ? 23.016 -3.405 -8.535 1.00 64.81 736 TRP A N 1
ATOM 5576 C CA . TRP A 1 736 ? 23.001 -4.260 -9.727 1.00 64.81 736 TRP A CA 1
ATOM 5577 C C . TRP A 1 736 ? 22.752 -3.452 -10.999 1.00 64.81 736 TRP A C 1
ATOM 5579 O O . TRP A 1 736 ? 22.068 -2.428 -10.990 1.00 64.81 736 TRP A O 1
ATOM 5589 N N . ASP A 1 737 ? 23.379 -3.862 -12.098 1.00 62.50 737 ASP A N 1
ATOM 5590 C CA . ASP A 1 737 ? 23.226 -3.228 -13.402 1.00 62.50 737 ASP A CA 1
ATOM 5591 C C . ASP A 1 737 ? 22.101 -3.933 -14.160 1.00 62.50 737 ASP A C 1
ATOM 5593 O O . ASP A 1 737 ? 22.280 -5.007 -14.739 1.00 62.50 737 ASP A O 1
ATOM 5597 N N . CYS A 1 738 ? 20.920 -3.314 -14.150 1.00 60.47 738 CYS A N 1
ATOM 5598 C CA . CYS A 1 738 ? 19.771 -3.811 -14.896 1.00 60.47 738 CYS A CA 1
ATOM 5599 C C . CYS A 1 738 ? 19.807 -3.498 -16.404 1.00 60.47 738 CYS A C 1
ATOM 5601 O O . CYS A 1 738 ? 18.840 -3.784 -17.114 1.00 60.47 738 CYS A O 1
ATOM 5603 N N . SER A 1 739 ? 20.926 -2.993 -16.941 1.00 55.50 739 SER A N 1
ATOM 5604 C CA . SER A 1 739 ? 21.209 -2.980 -18.384 1.00 55.50 739 SER A CA 1
ATOM 5605 C C . SER A 1 739 ? 21.755 -4.327 -18.891 1.00 55.50 739 SER A C 1
ATOM 5607 O O . SER A 1 739 ? 22.698 -4.389 -19.675 1.00 55.50 739 SER A O 1
ATOM 5609 N N . MET A 1 740 ? 21.117 -5.425 -18.463 1.00 59.09 740 MET A N 1
ATOM 5610 C CA . MET A 1 740 ? 21.470 -6.795 -18.850 1.00 59.09 740 MET A CA 1
ATOM 5611 C C . MET A 1 740 ? 21.593 -6.922 -20.373 1.00 59.09 740 MET A C 1
ATOM 5613 O O . MET A 1 740 ? 20.679 -6.568 -21.125 1.00 59.09 740 MET A O 1
ATOM 5617 N N . THR A 1 741 ? 22.752 -7.390 -20.831 1.00 52.25 741 THR A N 1
ATOM 5618 C CA . THR A 1 741 ? 23.162 -7.208 -22.228 1.00 52.25 741 THR A CA 1
ATOM 5619 C C . THR A 1 741 ? 22.726 -8.371 -23.131 1.00 52.25 741 THR A C 1
ATOM 5621 O O . THR A 1 741 ? 22.897 -9.530 -22.757 1.00 52.25 741 THR A O 1
ATOM 5624 N N . PRO A 1 742 ? 22.285 -8.110 -24.375 1.00 51.06 742 PRO A N 1
ATOM 5625 C CA . PRO A 1 742 ? 21.462 -6.973 -24.770 1.00 51.06 742 PRO A CA 1
ATOM 5626 C C . PRO A 1 742 ? 20.021 -7.154 -24.251 1.00 51.06 742 PRO A C 1
ATOM 5628 O O . PRO A 1 742 ? 19.658 -8.220 -23.756 1.00 51.06 742 PRO A O 1
ATOM 5631 N N . LEU A 1 743 ? 19.188 -6.127 -24.456 1.00 49.56 743 LEU A N 1
ATOM 5632 C CA . LEU A 1 743 ? 17.734 -6.131 -24.236 1.00 49.56 743 LEU A CA 1
ATOM 5633 C C . LEU A 1 743 ? 17.020 -7.194 -25.097 1.00 49.56 743 LEU A C 1
ATOM 5635 O O . LEU A 1 743 ? 16.379 -6.887 -26.103 1.00 49.56 743 LEU A O 1
ATOM 5639 N N . ASN A 1 744 ? 17.132 -8.458 -24.703 1.00 52.38 744 ASN A N 1
ATOM 5640 C CA . ASN A 1 744 ? 16.387 -9.554 -25.297 1.00 52.38 744 ASN A CA 1
ATOM 5641 C C . ASN A 1 744 ? 14.920 -9.477 -24.871 1.00 52.38 744 ASN A C 1
ATOM 5643 O O . ASN A 1 744 ? 14.590 -9.093 -23.747 1.00 52.38 744 ASN A O 1
ATOM 5647 N N . LEU A 1 745 ? 14.035 -9.916 -25.765 1.00 57.62 745 LEU A N 1
ATOM 5648 C CA . LEU A 1 745 ? 12.599 -10.028 -25.521 1.00 57.62 745 LEU A CA 1
ATOM 5649 C C . LEU A 1 745 ? 12.335 -10.915 -24.283 1.00 57.62 745 LEU A C 1
ATOM 5651 O O . LEU A 1 745 ? 12.371 -12.144 -24.366 1.00 57.62 745 LEU A O 1
ATOM 5655 N N . GLY A 1 746 ? 12.090 -10.277 -23.133 1.00 59.38 746 GLY A N 1
ATOM 5656 C CA . GLY A 1 746 ? 11.684 -10.918 -21.876 1.00 59.38 746 GLY A CA 1
ATOM 5657 C C . GLY A 1 746 ? 12.745 -11.068 -20.774 1.00 59.38 746 GLY A C 1
ATOM 5658 O O . GLY A 1 746 ? 12.431 -11.703 -19.770 1.00 59.38 746 GLY A O 1
ATOM 5659 N N . SER A 1 747 ? 13.966 -10.533 -20.907 1.00 69.69 747 SER A N 1
ATOM 5660 C CA . SER A 1 747 ? 14.938 -10.526 -19.793 1.00 69.69 747 SER A CA 1
ATOM 5661 C C . SER A 1 747 ? 14.780 -9.281 -18.912 1.00 69.69 747 SER A C 1
ATOM 5663 O O . SER A 1 747 ? 14.948 -8.175 -19.420 1.00 69.69 747 SER A O 1
ATOM 5665 N N . ASN A 1 748 ? 14.511 -9.445 -17.611 1.00 69.25 748 ASN A N 1
ATOM 5666 C CA . ASN A 1 748 ? 14.260 -8.352 -16.653 1.00 69.25 748 ASN A CA 1
ATOM 5667 C C . ASN A 1 748 ? 14.886 -8.635 -15.279 1.00 69.25 748 ASN A C 1
ATOM 5669 O O . ASN A 1 748 ? 15.147 -9.789 -14.957 1.00 69.25 748 ASN A O 1
ATOM 5673 N N . CYS A 1 749 ? 15.118 -7.612 -14.460 1.00 73.88 749 CYS A N 1
ATOM 5674 C CA . CYS A 1 749 ? 15.659 -7.775 -13.109 1.00 73.88 749 CYS A CA 1
ATOM 5675 C C . CYS A 1 749 ? 15.070 -6.763 -12.139 1.00 73.88 749 CYS A C 1
ATOM 5677 O O . CYS A 1 749 ? 14.821 -5.619 -12.515 1.00 73.88 749 CYS A O 1
ATOM 5679 N N . PHE A 1 750 ? 14.796 -7.223 -10.922 1.00 70.88 750 PHE A N 1
ATOM 5680 C CA . PHE A 1 750 ? 14.062 -6.469 -9.919 1.00 70.88 750 PHE A CA 1
ATOM 5681 C C . PHE A 1 750 ? 14.163 -7.118 -8.525 1.00 70.88 750 PHE A C 1
ATOM 5683 O O . PHE A 1 750 ? 14.440 -8.304 -8.410 1.00 70.88 750 PHE A O 1
ATOM 5690 N N . ALA A 1 751 ? 13.952 -6.362 -7.456 1.00 66.94 751 ALA A N 1
ATOM 5691 C CA . ALA A 1 751 ? 13.975 -6.821 -6.075 1.00 66.94 751 ALA A CA 1
ATOM 5692 C C . ALA A 1 751 ? 12.722 -7.653 -5.764 1.00 66.94 751 ALA A C 1
ATOM 5694 O O . ALA A 1 751 ? 11.628 -7.350 -6.245 1.00 66.94 751 ALA A O 1
ATOM 5695 N N . ASP A 1 752 ? 12.867 -8.712 -4.975 1.00 64.75 752 ASP A N 1
ATOM 5696 C CA . ASP A 1 752 ? 11.783 -9.622 -4.619 1.00 64.75 752 ASP A CA 1
ATOM 5697 C C . ASP A 1 752 ? 11.823 -9.927 -3.117 1.00 64.75 752 ASP A C 1
ATOM 5699 O O . ASP A 1 752 ? 12.537 -10.815 -2.650 1.00 64.75 752 ASP A O 1
ATOM 5703 N N . ALA A 1 753 ? 11.026 -9.177 -2.354 1.00 59.09 753 ALA A N 1
ATOM 5704 C CA . ALA A 1 753 ? 10.825 -9.393 -0.922 1.00 59.09 753 ALA A CA 1
ATOM 5705 C C . ALA A 1 753 ? 10.185 -10.755 -0.595 1.00 59.09 753 ALA A C 1
ATOM 5707 O O . ALA A 1 753 ? 10.327 -11.263 0.515 1.00 59.09 753 ALA A O 1
ATOM 5708 N N . SER A 1 754 ? 9.500 -11.383 -1.559 1.00 57.06 754 SER A N 1
ATOM 5709 C CA . SER A 1 754 ? 8.761 -12.630 -1.333 1.00 57.06 754 SER A CA 1
ATOM 5710 C C . SER A 1 754 ? 9.609 -13.902 -1.451 1.00 57.06 754 SER A C 1
ATOM 5712 O O . SER A 1 754 ? 9.107 -14.996 -1.188 1.00 57.06 754 SER A O 1
ATOM 5714 N N . VAL A 1 755 ? 10.878 -13.764 -1.850 1.00 67.00 755 VAL A N 1
ATOM 5715 C CA . VAL A 1 755 ? 11.874 -14.838 -1.937 1.00 67.00 755 VAL A CA 1
ATOM 5716 C C . VAL A 1 755 ? 13.222 -14.250 -1.514 1.00 67.00 755 VAL A C 1
ATOM 5718 O O . VAL A 1 755 ? 13.897 -13.612 -2.311 1.00 67.00 755 VAL A O 1
ATOM 5721 N N . CYS A 1 756 ? 13.611 -14.432 -0.256 1.00 72.50 756 CYS A N 1
ATOM 5722 C CA . CYS A 1 756 ? 14.840 -13.880 0.327 1.00 72.50 756 CYS A CA 1
ATOM 5723 C C . CYS A 1 756 ? 15.477 -14.873 1.311 1.00 72.50 756 CYS A C 1
ATOM 5725 O O . CYS A 1 756 ? 14.825 -15.823 1.758 1.00 72.50 756 CYS A O 1
ATOM 5727 N N . LEU A 1 757 ? 16.760 -14.686 1.607 1.00 74.06 757 LEU A N 1
ATOM 5728 C CA . LEU A 1 757 ? 17.509 -15.444 2.609 1.00 74.06 757 LEU A CA 1
ATOM 5729 C C . LEU A 1 757 ? 17.481 -14.726 3.965 1.00 74.06 757 LEU A C 1
ATOM 5731 O O . LEU A 1 757 ? 17.208 -15.337 4.999 1.00 74.06 757 LEU A O 1
ATOM 5735 N N . ASP A 1 758 ? 17.720 -13.416 3.935 1.00 63.91 758 ASP A N 1
ATOM 5736 C CA . ASP A 1 758 ? 17.857 -12.526 5.094 1.00 63.91 758 ASP A CA 1
ATOM 5737 C C . ASP A 1 758 ? 16.532 -11.955 5.637 1.00 63.91 758 ASP A C 1
ATOM 5739 O O . ASP A 1 758 ? 16.515 -11.222 6.629 1.00 63.91 758 ASP A O 1
ATOM 5743 N N . ARG A 1 759 ? 15.408 -12.353 5.025 1.00 50.16 759 ARG A N 1
ATOM 5744 C CA . ARG A 1 759 ? 14.028 -11.934 5.332 1.00 50.16 759 ARG A CA 1
ATOM 5745 C C . ARG A 1 759 ? 13.639 -10.518 4.888 1.00 50.16 759 ARG A C 1
ATOM 5747 O O . ARG A 1 759 ? 12.572 -10.065 5.305 1.00 50.16 759 ARG A O 1
ATOM 5754 N N . ARG A 1 760 ? 14.425 -9.821 4.056 1.00 56.50 760 ARG A N 1
ATOM 5755 C CA . ARG A 1 760 ? 14.018 -8.518 3.493 1.00 56.50 760 ARG A CA 1
ATOM 5756 C C . ARG A 1 760 ? 13.759 -8.558 1.991 1.00 56.50 760 ARG A C 1
ATOM 5758 O O . ARG A 1 760 ? 12.649 -8.213 1.599 1.00 56.50 760 ARG A O 1
ATOM 5765 N N . HIS A 1 761 ? 14.723 -8.951 1.158 1.00 63.56 761 HIS A N 1
ATOM 5766 C CA . HIS A 1 761 ? 14.528 -9.169 -0.290 1.00 63.56 761 HIS A CA 1
ATOM 5767 C C . HIS A 1 761 ? 15.787 -9.724 -0.950 1.00 63.56 761 HIS A C 1
ATOM 5769 O O . HIS A 1 761 ? 16.891 -9.430 -0.518 1.00 63.56 761 HIS A O 1
ATOM 5775 N N . SER A 1 762 ? 15.615 -10.414 -2.076 1.00 71.62 762 SER A N 1
ATOM 5776 C CA . SER A 1 762 ? 16.727 -10.751 -2.968 1.00 71.62 762 SER A CA 1
ATOM 5777 C C . SER A 1 762 ? 16.582 -10.075 -4.332 1.00 71.62 762 SER A C 1
ATOM 5779 O O . SER A 1 762 ? 15.525 -9.551 -4.692 1.00 71.62 762 SER A O 1
ATOM 5781 N N . GLY A 1 763 ? 17.646 -10.080 -5.130 1.00 78.06 763 GLY A N 1
ATOM 5782 C CA . GLY A 1 763 ? 17.601 -9.655 -6.520 1.00 78.06 763 GLY A CA 1
ATOM 5783 C C . GLY A 1 763 ? 17.042 -10.774 -7.385 1.00 78.06 763 GLY A C 1
ATOM 5784 O O . GLY A 1 763 ? 17.719 -11.772 -7.606 1.00 78.06 763 GLY A O 1
ATOM 5785 N N . ARG A 1 764 ? 15.826 -10.612 -7.903 1.00 80.88 764 ARG A N 1
ATOM 5786 C CA . ARG A 1 764 ? 15.212 -11.515 -8.874 1.00 80.88 764 ARG A CA 1
ATOM 5787 C C . ARG A 1 764 ? 15.611 -11.142 -10.292 1.00 80.88 764 ARG A C 1
ATOM 5789 O O . ARG A 1 764 ? 15.460 -10.004 -10.727 1.00 80.88 764 ARG A O 1
ATOM 5796 N N . PHE A 1 765 ? 16.029 -12.140 -11.054 1.00 84.31 765 PHE A N 1
ATOM 5797 C CA . PHE A 1 765 ? 16.439 -12.005 -12.441 1.00 84.31 765 PHE A CA 1
ATOM 5798 C C . PHE A 1 765 ? 15.639 -12.980 -13.308 1.00 84.31 765 PHE A C 1
ATOM 5800 O O . PHE A 1 765 ? 15.605 -14.183 -13.061 1.00 84.31 765 PHE A O 1
ATOM 5807 N N . VAL A 1 766 ? 14.979 -12.452 -14.332 1.00 81.69 766 VAL A N 1
ATOM 5808 C CA . VAL A 1 766 ? 14.278 -13.191 -15.383 1.00 81.69 766 VAL A CA 1
ATOM 5809 C C . VAL A 1 766 ? 15.199 -13.237 -16.593 1.00 81.69 766 VAL A C 1
ATOM 5811 O O . VAL A 1 766 ? 15.597 -12.200 -17.121 1.00 81.69 766 VAL A O 1
ATOM 5814 N N . THR A 1 767 ? 15.544 -14.436 -17.047 1.00 81.25 767 THR A N 1
ATOM 5815 C CA . THR A 1 767 ? 16.671 -14.630 -17.974 1.00 81.25 767 THR A CA 1
ATOM 5816 C C . THR A 1 767 ? 16.320 -14.360 -19.443 1.00 81.25 767 THR A C 1
ATOM 5818 O O . THR A 1 767 ? 17.200 -14.308 -20.301 1.00 81.25 767 THR A O 1
ATOM 5821 N N . GLY A 1 768 ? 15.027 -14.222 -19.756 1.00 77.62 768 GLY A N 1
ATOM 5822 C CA . GLY A 1 768 ? 14.511 -14.162 -21.124 1.00 77.62 768 GLY A CA 1
ATOM 5823 C C . GLY A 1 768 ? 14.693 -15.473 -21.901 1.00 77.62 768 GLY A C 1
ATOM 5824 O O . GLY A 1 768 ? 15.046 -16.509 -21.335 1.00 77.62 768 GLY A O 1
ATOM 5825 N N . LEU A 1 769 ? 14.440 -15.423 -23.215 1.00 77.81 769 LEU A N 1
ATOM 5826 C CA . LEU A 1 769 ? 14.521 -16.589 -24.111 1.00 77.81 769 LEU A CA 1
ATOM 5827 C C . LEU A 1 769 ? 15.949 -16.939 -24.568 1.00 77.81 769 LEU A C 1
ATOM 5829 O O . LEU A 1 769 ? 16.199 -18.075 -24.959 1.00 77.81 769 LEU A O 1
ATOM 5833 N N . ASN A 1 770 ? 16.884 -15.983 -24.541 1.00 83.81 770 ASN A N 1
ATOM 5834 C CA . ASN A 1 770 ? 18.264 -16.184 -24.989 1.00 83.81 770 ASN A CA 1
ATOM 5835 C C . ASN A 1 770 ? 19.251 -15.957 -23.836 1.00 83.81 770 ASN A C 1
ATOM 5837 O O . ASN A 1 770 ? 19.713 -14.845 -23.577 1.00 83.81 770 ASN A O 1
ATOM 5841 N N . VAL A 1 771 ? 19.581 -17.062 -23.172 1.00 86.88 771 VAL A N 1
ATOM 5842 C CA . VAL A 1 771 ? 20.488 -17.122 -22.018 1.00 86.88 771 VAL A CA 1
ATOM 5843 C C . VAL A 1 771 ? 21.967 -16.969 -22.379 1.00 86.88 771 VAL A C 1
ATOM 5845 O O . VAL A 1 771 ? 22.773 -16.655 -21.512 1.00 86.88 771 VAL A O 1
ATOM 5848 N N . GLN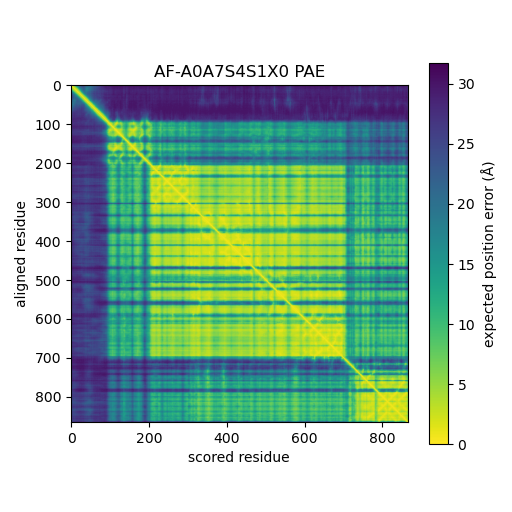 A 1 772 ? 22.352 -17.161 -23.647 1.00 85.50 772 GLN A N 1
ATOM 5849 C CA . GLN A 1 772 ? 23.766 -17.104 -24.043 1.00 85.50 772 GLN A CA 1
ATOM 5850 C C . GLN A 1 772 ? 24.335 -15.692 -23.916 1.00 85.50 772 GLN A C 1
ATOM 5852 O O . GLN A 1 772 ? 25.481 -15.508 -23.492 1.00 85.50 772 GLN A O 1
ATOM 5857 N N . THR A 1 773 ? 23.531 -14.693 -24.276 1.00 81.44 773 THR A N 1
ATOM 5858 C CA . THR A 1 773 ? 23.908 -13.286 -24.146 1.00 81.44 773 THR A CA 1
ATOM 5859 C C . THR A 1 773 ? 23.602 -12.744 -22.757 1.00 81.44 773 THR A C 1
ATOM 5861 O O . THR A 1 773 ? 24.367 -11.913 -22.292 1.00 81.44 773 THR A O 1
ATOM 5864 N N . PHE A 1 774 ? 22.553 -13.248 -22.090 1.00 83.50 774 PHE A N 1
ATOM 5865 C CA . PHE A 1 774 ? 22.129 -12.813 -20.758 1.00 83.50 774 PHE A CA 1
ATOM 5866 C C . PHE A 1 774 ? 23.309 -12.723 -19.779 1.00 83.50 774 PHE A C 1
ATOM 5868 O O . PHE A 1 774 ? 24.037 -13.696 -19.557 1.00 83.50 774 PHE A O 1
ATOM 5875 N N . GLU A 1 775 ? 23.497 -11.529 -19.221 1.00 87.44 775 GLU A N 1
ATOM 5876 C CA . GLU A 1 775 ? 24.584 -11.176 -18.312 1.00 87.44 775 GLU A CA 1
ATOM 5877 C C . GLU A 1 775 ? 24.044 -10.276 -17.212 1.00 87.44 775 GLU A C 1
ATOM 5879 O O . GLU A 1 775 ? 23.451 -9.234 -17.490 1.00 87.44 775 GLU A O 1
ATOM 5884 N N . ILE A 1 776 ? 24.289 -10.682 -15.970 1.00 85.44 776 ILE A N 1
ATOM 5885 C CA . ILE A 1 776 ? 24.060 -9.867 -14.784 1.00 85.44 776 ILE A CA 1
ATOM 5886 C C . ILE A 1 776 ? 25.420 -9.311 -14.367 1.00 85.44 776 ILE A C 1
ATOM 5888 O O . ILE A 1 776 ? 26.370 -10.073 -14.183 1.00 85.44 776 ILE A O 1
ATOM 5892 N N . ALA A 1 777 ? 25.524 -8.000 -14.182 1.00 82.19 777 ALA A N 1
ATOM 5893 C CA . ALA A 1 777 ? 26.692 -7.377 -13.572 1.00 82.19 777 ALA A CA 1
ATOM 5894 C C . ALA A 1 777 ? 26.256 -6.617 -12.312 1.00 82.19 777 ALA A C 1
ATOM 5896 O O . ALA A 1 777 ? 25.197 -5.990 -12.323 1.00 82.19 777 ALA A O 1
ATOM 5897 N N . PRO A 1 778 ? 27.036 -6.636 -11.222 1.00 74.94 778 PRO A N 1
ATOM 5898 C CA . PRO A 1 778 ? 26.846 -5.676 -10.152 1.00 74.94 778 PRO A CA 1
ATOM 5899 C C . PRO A 1 778 ? 27.217 -4.276 -10.666 1.00 74.94 778 PRO A C 1
ATOM 5901 O O . PRO A 1 778 ? 28.250 -4.099 -11.321 1.00 74.94 778 PRO A O 1
ATOM 5904 N N . SER A 1 779 ? 26.407 -3.274 -10.323 1.00 63.00 779 SER A N 1
ATOM 5905 C CA . SER A 1 779 ? 26.708 -1.842 -10.460 1.00 63.00 779 SER A CA 1
ATOM 5906 C C . SER A 1 779 ? 27.768 -1.430 -9.434 1.00 63.00 779 SER A C 1
ATOM 5908 O O . SER A 1 779 ? 27.558 -0.539 -8.612 1.00 63.00 779 SER A O 1
ATOM 5910 N N . ILE A 1 780 ? 28.932 -2.083 -9.482 1.00 63.88 780 ILE A N 1
ATOM 5911 C CA . ILE A 1 780 ? 30.133 -1.577 -8.827 1.00 63.88 780 ILE A CA 1
ATOM 5912 C C . ILE A 1 780 ? 30.467 -0.268 -9.534 1.00 63.88 780 ILE A C 1
ATOM 5914 O O . ILE A 1 780 ? 30.637 -0.244 -10.758 1.00 63.88 780 ILE A O 1
ATOM 5918 N N . GLY A 1 781 ? 30.546 0.823 -8.777 1.00 52.06 781 GLY A N 1
ATOM 5919 C CA . GLY A 1 781 ? 30.880 2.134 -9.311 1.00 52.06 781 GLY A CA 1
ATOM 5920 C C . GLY A 1 781 ? 32.270 2.139 -9.947 1.00 52.06 781 GLY A C 1
ATOM 5921 O O . GLY A 1 781 ? 33.267 2.407 -9.283 1.00 52.06 781 GLY A O 1
ATOM 5922 N N . TRP A 1 782 ? 32.341 1.941 -11.268 1.00 45.78 782 TRP A N 1
ATOM 5923 C CA . TRP A 1 782 ? 33.552 2.183 -12.072 1.00 45.78 782 TRP A CA 1
ATOM 5924 C C . TRP A 1 782 ? 34.003 3.660 -12.015 1.00 45.78 782 TRP A C 1
ATOM 5926 O O . TRP A 1 782 ? 35.095 4.021 -12.457 1.00 45.78 782 TRP A O 1
ATOM 5936 N N . SER A 1 783 ? 33.183 4.523 -11.413 1.00 41.09 783 SER A N 1
ATOM 5937 C CA . SER A 1 783 ? 33.534 5.840 -10.900 1.00 41.09 783 SER A CA 1
ATOM 5938 C C . SER A 1 783 ? 34.524 5.766 -9.727 1.00 41.09 783 SER A C 1
ATOM 5940 O O . SER A 1 783 ? 34.131 5.870 -8.572 1.00 41.09 783 SER A O 1
ATOM 5942 N N . LYS A 1 784 ? 35.824 5.700 -10.041 1.00 43.53 784 LYS A N 1
ATOM 5943 C CA . LYS A 1 784 ? 36.968 6.078 -9.175 1.00 43.53 784 LYS A CA 1
ATOM 5944 C C . LYS A 1 784 ? 37.199 5.315 -7.853 1.00 43.53 784 LYS A C 1
ATOM 5946 O O . LYS A 1 784 ? 38.269 5.506 -7.286 1.00 43.53 784 LYS A O 1
ATOM 5951 N N . GLU A 1 785 ? 36.270 4.490 -7.371 1.00 47.81 785 GLU A N 1
ATOM 5952 C CA . GLU A 1 785 ? 36.315 3.938 -6.001 1.00 47.81 785 GLU A CA 1
ATOM 5953 C C . GLU A 1 785 ? 36.749 2.469 -5.887 1.00 47.81 785 GLU A C 1
ATOM 5955 O O . GLU A 1 785 ? 37.127 2.049 -4.797 1.00 47.81 785 GLU A O 1
ATOM 5960 N N . LEU A 1 786 ? 36.799 1.697 -6.982 1.00 56.41 786 LEU A N 1
ATOM 5961 C CA . LEU A 1 786 ? 37.630 0.483 -7.028 1.00 56.41 786 LEU A CA 1
ATOM 5962 C C . LEU A 1 786 ? 39.106 0.920 -7.092 1.00 56.41 786 LEU A C 1
ATOM 5964 O O . LEU A 1 786 ? 39.512 1.421 -8.145 1.00 56.41 786 LEU A O 1
ATOM 5968 N N . PRO A 1 787 ? 39.921 0.775 -6.024 1.00 54.25 787 PRO A N 1
ATOM 5969 C CA . PRO A 1 787 ? 41.172 1.534 -5.958 1.00 54.25 787 PRO A CA 1
ATOM 5970 C C . PRO A 1 787 ? 42.271 0.987 -6.878 1.00 54.25 787 PRO A C 1
ATOM 5972 O O . PRO A 1 787 ? 43.050 1.755 -7.440 1.00 54.25 787 PRO A O 1
ATOM 5975 N N . GLU A 1 788 ? 42.351 -0.338 -7.033 1.00 65.25 788 GLU A N 1
ATOM 5976 C CA . GLU A 1 788 ? 43.521 -1.017 -7.600 1.00 65.25 788 GLU A CA 1
ATOM 5977 C C . GLU A 1 788 ? 43.144 -2.265 -8.408 1.00 65.25 788 GLU A C 1
ATOM 5979 O O . GLU A 1 788 ? 42.091 -2.863 -8.206 1.00 65.25 788 GLU A O 1
ATOM 5984 N N . VAL A 1 789 ? 44.044 -2.677 -9.306 1.00 81.88 789 VAL A N 1
ATOM 5985 C CA . VAL A 1 789 ? 44.053 -4.037 -9.865 1.00 81.88 789 VAL A CA 1
ATOM 5986 C C . VAL A 1 789 ? 44.325 -5.014 -8.726 1.00 81.88 789 VAL A C 1
ATOM 5988 O O . VAL A 1 789 ? 45.320 -4.857 -8.020 1.00 81.88 789 VAL A O 1
ATOM 5991 N N . GLY A 1 790 ? 43.493 -6.039 -8.559 1.00 88.06 790 GLY A N 1
ATOM 5992 C CA . GLY A 1 790 ? 43.592 -6.894 -7.380 1.00 88.06 790 GLY A CA 1
ATOM 5993 C C . GLY A 1 790 ? 42.883 -8.234 -7.495 1.00 88.06 790 GLY A C 1
ATOM 5994 O O . GLY A 1 790 ? 42.100 -8.482 -8.411 1.00 88.06 790 GLY A O 1
ATOM 5995 N N . THR A 1 791 ? 43.178 -9.105 -6.533 1.00 90.88 791 THR A N 1
ATOM 5996 C CA . THR A 1 791 ? 42.443 -10.350 -6.299 1.00 90.88 791 THR A CA 1
ATOM 5997 C C . THR A 1 791 ? 41.358 -10.091 -5.263 1.00 90.88 791 THR A C 1
ATOM 5999 O O . THR A 1 791 ? 41.630 -9.539 -4.200 1.00 90.88 791 THR A O 1
ATOM 6002 N N . TYR A 1 792 ? 40.133 -10.505 -5.553 1.00 88.94 792 TYR A N 1
ATOM 6003 C CA . TYR A 1 792 ? 38.964 -10.314 -4.708 1.00 88.94 792 TYR A CA 1
ATOM 6004 C C . TYR A 1 792 ? 38.396 -11.665 -4.302 1.00 88.94 792 TYR A C 1
ATOM 6006 O O . TYR A 1 792 ? 38.243 -12.543 -5.149 1.00 88.94 792 TYR A O 1
ATOM 6014 N N . VAL A 1 793 ? 38.041 -11.810 -3.029 1.00 90.56 793 VAL A N 1
ATOM 6015 C CA . VAL A 1 793 ? 37.248 -12.941 -2.539 1.00 90.56 793 VAL A CA 1
ATOM 6016 C C . VAL A 1 793 ? 35.804 -12.477 -2.446 1.00 90.56 793 VAL A C 1
ATOM 6018 O O . VAL A 1 793 ? 35.507 -11.491 -1.765 1.00 90.56 793 VAL A O 1
ATOM 6021 N N . GLY A 1 794 ? 34.914 -13.163 -3.151 1.00 89.25 794 GLY A N 1
ATOM 6022 C CA . GLY A 1 794 ? 33.487 -12.888 -3.145 1.00 89.25 794 GLY A CA 1
ATOM 6023 C C . GLY A 1 794 ? 32.662 -14.082 -2.695 1.00 89.25 794 GLY A C 1
ATOM 6024 O O . GLY A 1 794 ? 33.096 -15.234 -2.774 1.00 89.25 794 GLY A O 1
ATOM 6025 N N . SER A 1 795 ? 31.453 -13.792 -2.232 1.00 89.31 795 SER A N 1
ATOM 6026 C CA . SER A 1 795 ? 30.405 -14.791 -2.068 1.00 89.31 795 SER A CA 1
ATOM 6027 C C . SER A 1 795 ? 29.047 -14.209 -2.434 1.00 89.31 795 SER A C 1
ATOM 6029 O O . SER A 1 795 ? 28.864 -12.991 -2.461 1.00 89.31 795 SER A O 1
ATOM 6031 N N . ILE A 1 796 ? 28.113 -15.072 -2.811 1.00 89.31 796 ILE A N 1
ATOM 6032 C CA . ILE A 1 796 ? 26.740 -14.690 -3.124 1.00 89.31 796 ILE A CA 1
ATOM 6033 C C . ILE A 1 796 ? 25.822 -15.875 -2.869 1.00 89.31 796 ILE A C 1
ATOM 6035 O O . ILE A 1 796 ? 26.157 -17.004 -3.229 1.00 89.31 796 ILE A O 1
ATOM 6039 N N . TRP A 1 797 ? 24.668 -15.635 -2.266 1.00 90.75 797 TRP A N 1
ATOM 6040 C CA . TRP A 1 797 ? 23.638 -16.654 -2.130 1.00 90.75 797 TRP A CA 1
ATOM 6041 C C . TRP A 1 797 ? 22.737 -16.639 -3.354 1.00 90.75 797 TRP A C 1
ATOM 6043 O O . TRP A 1 797 ? 22.417 -15.581 -3.889 1.00 90.75 797 TRP A O 1
ATOM 6053 N N . ALA A 1 798 ? 22.354 -17.816 -3.835 1.00 93.06 798 ALA A N 1
ATOM 6054 C CA . ALA A 1 798 ? 21.545 -17.944 -5.033 1.00 93.06 798 ALA A CA 1
ATOM 6055 C C . ALA A 1 798 ? 20.548 -19.104 -4.945 1.00 93.06 798 ALA A C 1
ATOM 6057 O O . ALA A 1 798 ? 20.833 -20.136 -4.338 1.00 93.06 798 ALA A O 1
ATOM 6058 N N . GLN A 1 799 ? 19.394 -18.939 -5.589 1.00 94.50 799 GLN A N 1
ATOM 6059 C CA . GLN A 1 799 ? 18.421 -20.002 -5.858 1.00 94.50 799 GLN A CA 1
ATOM 6060 C C . GLN A 1 799 ? 17.746 -19.766 -7.219 1.00 94.50 799 GLN A C 1
ATOM 6062 O O . GLN A 1 799 ? 17.886 -18.694 -7.812 1.00 94.50 799 GLN A O 1
ATOM 6067 N N . ALA A 1 800 ? 17.007 -20.746 -7.731 1.00 93.50 800 ALA A N 1
ATOM 6068 C CA . ALA A 1 800 ? 16.332 -20.663 -9.019 1.00 93.50 800 ALA A CA 1
ATOM 6069 C C . ALA A 1 800 ? 15.008 -21.436 -9.054 1.00 93.50 800 ALA A C 1
ATOM 6071 O O . ALA A 1 800 ? 14.893 -22.548 -8.551 1.00 93.50 800 ALA A O 1
ATOM 6072 N N . GLY A 1 801 ? 14.007 -20.864 -9.729 1.00 80.44 801 GLY A N 1
ATOM 6073 C CA . GLY A 1 801 ? 12.658 -21.441 -9.823 1.00 80.44 801 GLY A CA 1
ATOM 6074 C C . GLY A 1 801 ? 12.562 -22.638 -10.774 1.00 80.44 801 GLY A C 1
ATOM 6075 O O . GLY A 1 801 ? 11.515 -23.272 -10.868 1.00 80.44 801 GLY A O 1
ATOM 6076 N N . VAL A 1 802 ? 13.648 -22.918 -11.496 1.00 88.50 802 VAL A N 1
ATOM 6077 C CA . VAL A 1 802 ? 13.899 -24.129 -12.282 1.00 88.50 802 VAL A CA 1
ATOM 6078 C C . VAL A 1 802 ? 15.391 -24.469 -12.160 1.00 88.50 802 VAL A C 1
ATOM 6080 O O . VAL A 1 802 ? 16.192 -23.539 -12.035 1.00 88.50 802 VAL A O 1
ATOM 6083 N N . PRO A 1 803 ? 15.796 -25.752 -12.224 1.00 96.81 803 PRO A N 1
ATOM 6084 C CA . PRO A 1 803 ? 17.206 -26.127 -12.157 1.00 96.81 803 PRO A CA 1
ATOM 6085 C C . PRO A 1 803 ? 18.055 -25.433 -13.232 1.00 96.81 803 PRO A C 1
ATOM 6087 O O . PRO A 1 803 ? 17.748 -25.512 -14.423 1.00 96.81 803 PRO A O 1
ATOM 6090 N N . MET A 1 804 ? 19.127 -24.756 -12.814 1.00 97.56 804 MET A N 1
ATOM 6091 C CA . MET A 1 804 ? 20.064 -24.050 -13.699 1.00 97.56 804 MET A CA 1
ATOM 6092 C C . MET A 1 804 ? 21.433 -23.880 -13.034 1.00 97.56 804 MET A C 1
ATOM 6094 O O . MET A 1 804 ? 21.527 -23.872 -11.813 1.00 97.56 804 MET A O 1
ATOM 6098 N N . SER A 1 805 ? 22.497 -23.688 -13.810 1.00 97.69 805 SER A N 1
ATOM 6099 C CA . SER A 1 805 ? 23.824 -23.345 -13.281 1.00 97.69 805 SER A CA 1
ATOM 6100 C C . SER A 1 805 ? 24.030 -21.831 -13.305 1.00 97.69 805 SER A C 1
ATOM 6102 O O . SER A 1 805 ? 23.962 -21.226 -14.376 1.00 97.69 805 SER A O 1
ATOM 6104 N N . LEU A 1 806 ? 24.353 -21.237 -12.157 1.00 96.81 806 LEU A N 1
ATOM 6105 C CA . LEU A 1 806 ? 24.903 -19.887 -12.048 1.00 96.81 806 LEU A CA 1
ATOM 6106 C C . LEU A 1 806 ? 26.419 -19.948 -12.235 1.00 96.81 806 LEU A C 1
ATOM 6108 O O . LEU A 1 806 ? 27.106 -20.706 -11.551 1.00 96.81 806 LEU A O 1
ATOM 6112 N N . VAL A 1 807 ? 26.939 -19.138 -13.150 1.00 96.94 807 VAL A N 1
ATOM 6113 C CA . VAL A 1 807 ? 28.362 -19.075 -13.490 1.00 96.94 807 VAL A CA 1
ATOM 6114 C C . VAL A 1 807 ? 28.865 -17.662 -13.242 1.00 96.94 807 VAL A C 1
ATOM 6116 O O . VAL A 1 807 ? 28.407 -16.731 -13.901 1.00 96.94 807 VAL A O 1
ATOM 6119 N N . VAL A 1 808 ? 29.818 -17.495 -12.328 1.00 95.44 808 VAL A N 1
ATOM 6120 C CA . VAL A 1 808 ? 30.516 -16.222 -12.114 1.00 95.44 808 VAL A CA 1
ATOM 6121 C C . VAL A 1 808 ? 31.829 -16.222 -12.889 1.00 95.44 808 VAL A C 1
ATOM 6123 O O . VAL A 1 808 ? 32.550 -17.221 -12.934 1.00 95.44 808 VAL A O 1
ATOM 6126 N N . GLY A 1 809 ? 32.150 -15.098 -13.519 1.00 94.31 809 GLY A N 1
ATOM 6127 C CA . GLY A 1 809 ? 33.370 -14.936 -14.295 1.00 94.31 809 GLY A CA 1
ATOM 6128 C C . GLY A 1 809 ? 33.776 -13.480 -14.461 1.00 94.31 809 GLY A C 1
ATOM 6129 O O . GLY A 1 809 ? 33.032 -12.564 -14.107 1.00 94.31 809 GLY A O 1
ATOM 6130 N N . ARG A 1 810 ? 34.965 -13.259 -15.027 1.00 92.94 810 ARG A N 1
ATOM 6131 C CA . ARG A 1 810 ? 35.388 -11.923 -15.464 1.00 92.94 810 ARG A CA 1
ATOM 6132 C C . ARG A 1 810 ? 35.130 -11.729 -16.955 1.00 92.94 810 ARG A C 1
ATOM 6134 O O . ARG A 1 810 ? 35.297 -12.648 -17.756 1.00 92.94 810 ARG A O 1
ATOM 6141 N N . ARG A 1 811 ? 34.740 -10.512 -17.319 1.00 90.06 811 ARG A N 1
ATOM 6142 C CA . ARG A 1 811 ? 34.497 -10.045 -18.682 1.00 90.06 811 ARG A CA 1
ATOM 6143 C C . ARG A 1 811 ? 35.527 -8.981 -19.030 1.00 90.06 811 ARG A C 1
ATOM 6145 O O . ARG A 1 811 ? 35.454 -7.868 -18.517 1.00 90.06 811 ARG A O 1
ATOM 6152 N N . GLU A 1 812 ? 36.449 -9.324 -19.917 1.00 87.94 812 GLU A N 1
ATOM 6153 C CA . GLU A 1 812 ? 37.296 -8.359 -20.626 1.00 87.94 812 GLU A CA 1
ATOM 6154 C C . GLU A 1 812 ? 36.758 -8.256 -22.062 1.00 87.94 812 GLU A C 1
ATOM 6156 O O . GLU A 1 812 ? 35.618 -7.838 -22.261 1.00 87.94 812 GLU A O 1
ATOM 6161 N N . THR A 1 813 ? 37.512 -8.717 -23.061 1.00 87.12 813 THR A N 1
ATOM 6162 C CA . THR A 1 813 ? 36.984 -8.998 -24.407 1.00 87.12 813 THR A CA 1
ATOM 6163 C C . THR A 1 813 ? 36.186 -10.307 -24.435 1.00 87.12 813 THR A C 1
ATOM 6165 O O . THR A 1 813 ? 35.120 -10.385 -25.046 1.00 87.12 813 THR A O 1
ATOM 6168 N N . THR A 1 814 ? 36.658 -11.331 -23.724 1.00 91.56 814 THR A N 1
ATOM 6169 C CA . THR A 1 814 ? 36.001 -12.634 -23.561 1.00 91.56 814 THR A CA 1
ATOM 6170 C C . THR A 1 814 ? 35.481 -12.823 -22.134 1.00 91.56 814 THR A C 1
ATOM 6172 O O . THR A 1 814 ? 35.849 -12.090 -21.214 1.00 91.56 814 THR A O 1
ATOM 6175 N N . PHE A 1 815 ? 34.570 -13.784 -21.959 1.00 93.62 815 PHE A N 1
ATOM 6176 C CA . PHE A 1 815 ? 34.162 -14.265 -20.640 1.00 93.62 815 PHE A CA 1
ATOM 6177 C C . PHE A 1 815 ? 35.140 -15.349 -20.193 1.00 93.62 815 PHE A C 1
ATOM 6179 O O . PHE A 1 815 ? 35.371 -16.301 -20.939 1.00 93.62 815 PHE A O 1
ATOM 6186 N N . GLN A 1 816 ? 35.672 -15.225 -18.983 1.00 96.50 816 GLN A N 1
ATOM 6187 C CA . GLN A 1 816 ? 36.439 -16.271 -18.322 1.00 96.50 816 GLN A CA 1
ATOM 6188 C C . GLN A 1 816 ? 35.687 -16.700 -17.061 1.00 96.50 816 GLN A C 1
ATOM 6190 O O . GLN A 1 816 ? 35.560 -15.913 -16.123 1.00 96.50 816 GLN A O 1
ATOM 6195 N N . GLU A 1 817 ? 35.196 -17.940 -17.055 1.00 97.44 817 GLU A N 1
ATOM 6196 C CA . GLU A 1 817 ? 34.582 -18.574 -15.884 1.00 97.44 817 GLU A CA 1
ATOM 6197 C C . GLU A 1 817 ? 35.586 -18.648 -14.725 1.00 97.44 817 GLU A C 1
ATOM 6199 O O . GLU A 1 817 ? 36.764 -18.952 -14.922 1.00 97.44 817 GLU A O 1
ATOM 6204 N N . VAL A 1 818 ? 35.104 -18.329 -13.524 1.00 97.31 818 VAL A N 1
ATOM 6205 C CA . VAL A 1 818 ? 35.868 -18.330 -12.269 1.00 97.31 818 VAL A CA 1
ATOM 6206 C C . VAL A 1 818 ? 35.303 -19.374 -11.312 1.00 97.31 818 VAL A C 1
ATOM 6208 O O . VAL A 1 818 ? 36.063 -20.145 -10.734 1.00 97.31 818 VAL A O 1
ATOM 6211 N N . ALA A 1 819 ? 33.977 -19.420 -11.157 1.00 97.62 819 ALA A N 1
ATOM 6212 C CA . ALA A 1 819 ? 33.298 -20.428 -10.350 1.00 97.62 819 ALA A CA 1
ATOM 6213 C C . ALA A 1 819 ? 31.862 -20.666 -10.843 1.00 97.62 819 ALA A C 1
ATOM 6215 O O . ALA A 1 819 ? 31.307 -19.889 -11.627 1.00 97.62 819 ALA A O 1
ATOM 6216 N N . ARG A 1 820 ? 31.254 -21.749 -10.358 1.00 98.00 820 ARG A N 1
ATOM 6217 C CA . ARG A 1 820 ? 29.926 -22.215 -10.760 1.00 98.00 820 ARG A CA 1
ATOM 6218 C C . ARG A 1 820 ? 29.196 -22.850 -9.584 1.00 98.00 820 ARG A C 1
ATOM 6220 O O . ARG A 1 820 ? 29.800 -23.591 -8.813 1.00 98.00 820 ARG A O 1
ATOM 6227 N N . ALA A 1 821 ? 27.890 -22.621 -9.503 1.00 97.50 821 ALA A N 1
ATOM 6228 C CA . ALA A 1 821 ? 26.984 -23.357 -8.632 1.00 97.50 821 ALA A CA 1
ATOM 6229 C C . ALA A 1 821 ? 25.755 -23.818 -9.420 1.00 97.50 821 ALA A C 1
ATOM 6231 O O . ALA A 1 821 ? 25.157 -23.035 -10.155 1.00 97.50 821 ALA A O 1
ATOM 6232 N N . ASP A 1 822 ? 25.354 -25.072 -9.238 1.00 98.06 822 ASP A N 1
ATOM 6233 C CA . ASP A 1 822 ? 24.046 -25.544 -9.692 1.00 98.06 822 ASP A CA 1
ATOM 6234 C C . ASP A 1 822 ? 22.984 -25.146 -8.665 1.00 98.06 822 ASP A C 1
ATOM 6236 O O . ASP A 1 822 ? 23.142 -25.401 -7.466 1.00 98.06 822 ASP A O 1
ATOM 6240 N N . LEU A 1 823 ? 21.939 -24.482 -9.148 1.00 97.00 823 LEU A N 1
ATOM 6241 C CA . LEU A 1 823 ? 20.846 -23.910 -8.376 1.00 97.00 823 LEU A CA 1
ATOM 6242 C C . LEU A 1 823 ? 19.588 -24.770 -8.491 1.00 97.00 823 LEU A C 1
ATOM 6244 O O . LEU A 1 823 ? 19.283 -25.327 -9.549 1.00 97.00 823 LEU A O 1
ATOM 6248 N N . THR A 1 824 ? 18.830 -24.797 -7.402 1.00 95.50 824 THR A N 1
ATOM 6249 C CA . THR A 1 824 ? 17.462 -25.318 -7.307 1.00 95.50 824 THR A CA 1
ATOM 6250 C C . THR A 1 824 ? 16.605 -24.283 -6.571 1.00 95.50 824 THR A C 1
ATOM 6252 O O . THR A 1 824 ? 17.052 -23.160 -6.348 1.00 95.50 824 THR A O 1
ATOM 6255 N N . ASP A 1 825 ? 15.400 -24.650 -6.147 1.00 88.69 825 ASP A N 1
ATOM 6256 C CA . ASP A 1 825 ? 14.539 -23.866 -5.252 1.00 88.69 825 ASP A CA 1
ATOM 6257 C C . ASP A 1 825 ? 15.091 -23.706 -3.816 1.00 88.69 825 ASP A C 1
ATOM 6259 O O . ASP A 1 825 ? 14.503 -23.001 -2.995 1.00 88.69 825 ASP A O 1
ATOM 6263 N N . ALA A 1 826 ? 16.235 -24.322 -3.504 1.00 93.12 826 ALA A N 1
ATOM 6264 C CA . ALA A 1 826 ? 16.957 -24.139 -2.252 1.00 93.12 826 ALA A CA 1
ATOM 6265 C C . ALA A 1 826 ? 18.091 -23.110 -2.401 1.00 93.12 826 ALA A C 1
ATOM 6267 O O . ALA A 1 826 ? 18.849 -23.128 -3.373 1.00 93.12 826 ALA A O 1
ATOM 6268 N N . TRP A 1 827 ? 18.243 -22.249 -1.391 1.00 92.50 827 TRP A N 1
ATOM 6269 C CA . TRP A 1 827 ? 19.357 -21.306 -1.278 1.00 92.50 827 TRP A CA 1
ATOM 6270 C C . TRP A 1 827 ? 20.713 -22.021 -1.194 1.00 92.50 827 TRP A C 1
ATOM 6272 O O . TRP A 1 827 ? 20.908 -22.919 -0.374 1.00 92.50 827 TRP A O 1
ATOM 6282 N N . ARG A 1 828 ? 21.674 -21.569 -2.005 1.00 96.19 828 ARG A N 1
ATOM 6283 C CA . ARG A 1 828 ? 23.050 -22.073 -2.047 1.00 96.19 828 ARG A CA 1
ATOM 6284 C C . ARG A 1 828 ? 24.048 -20.921 -2.134 1.00 96.19 828 ARG A C 1
ATOM 6286 O O . ARG A 1 828 ? 23.915 -20.062 -3.002 1.00 96.19 828 ARG A O 1
ATOM 6293 N N . GLU A 1 829 ? 25.075 -20.929 -1.288 1.00 94.38 829 GLU A N 1
ATOM 6294 C CA . GLU A 1 829 ? 26.191 -19.986 -1.406 1.00 94.38 829 GLU A CA 1
ATOM 6295 C C . GLU A 1 829 ? 27.152 -20.403 -2.533 1.00 94.38 829 GLU A C 1
ATOM 6297 O O . GLU A 1 829 ? 27.571 -21.561 -2.634 1.00 94.38 829 GLU A O 1
ATOM 6302 N N . LEU A 1 830 ? 27.517 -19.438 -3.375 1.00 94.25 830 LEU A N 1
ATOM 6303 C CA . LEU A 1 830 ? 28.589 -19.507 -4.358 1.00 94.25 830 LEU A CA 1
ATOM 6304 C C . LEU A 1 830 ? 29.729 -18.602 -3.886 1.00 94.25 830 LEU A C 1
ATOM 6306 O O . LEU A 1 830 ? 29.638 -17.379 -3.977 1.00 94.25 830 LEU A O 1
ATOM 6310 N N . THR A 1 831 ? 30.813 -19.204 -3.403 1.00 95.19 831 THR A N 1
ATOM 6311 C CA . THR A 1 831 ? 32.065 -18.510 -3.073 1.00 95.19 831 THR A CA 1
ATOM 6312 C C . THR A 1 831 ? 33.019 -18.535 -4.270 1.00 95.19 831 THR A C 1
ATOM 6314 O O . THR A 1 831 ? 33.030 -19.486 -5.055 1.00 95.19 831 THR A O 1
ATOM 6317 N N . PHE A 1 832 ? 33.804 -17.473 -4.456 1.00 95.38 832 PHE A N 1
ATOM 6318 C CA . PHE A 1 832 ? 34.723 -17.345 -5.588 1.00 95.38 832 PHE A CA 1
ATOM 6319 C C . PHE A 1 832 ? 35.914 -16.434 -5.278 1.00 95.38 832 PHE A C 1
ATOM 6321 O O . PHE A 1 832 ? 35.820 -15.510 -4.473 1.00 95.38 832 PHE A O 1
ATOM 6328 N N . GLU A 1 833 ? 37.032 -16.660 -5.967 1.00 95.56 833 GLU A N 1
ATOM 6329 C CA . GLU A 1 833 ? 38.179 -15.751 -5.972 1.00 95.56 833 GLU A CA 1
ATOM 6330 C C . GLU A 1 833 ? 38.439 -15.268 -7.402 1.00 95.56 833 GLU A C 1
ATOM 6332 O O . GLU A 1 833 ? 38.696 -16.068 -8.299 1.00 95.56 833 GLU A O 1
ATOM 6337 N N . VAL A 1 834 ? 38.356 -13.957 -7.629 1.00 93.88 834 VAL A N 1
ATOM 6338 C CA . VAL A 1 834 ? 38.460 -13.340 -8.956 1.00 93.88 834 VAL A CA 1
ATOM 6339 C C . VAL A 1 834 ? 39.519 -12.248 -8.961 1.00 93.88 834 VAL A C 1
ATOM 6341 O O . VAL A 1 834 ? 39.507 -11.348 -8.126 1.00 93.88 834 VAL A O 1
ATOM 6344 N N . ARG A 1 835 ? 40.426 -12.283 -9.937 1.00 92.06 835 ARG A N 1
ATOM 6345 C CA . ARG A 1 835 ? 41.328 -11.162 -10.207 1.00 92.06 835 ARG A CA 1
ATOM 6346 C C . ARG A 1 835 ? 40.657 -10.191 -11.176 1.00 92.06 835 ARG A C 1
ATOM 6348 O O . ARG A 1 835 ? 40.332 -10.591 -12.294 1.00 92.06 835 ARG A O 1
ATOM 6355 N N . LEU A 1 836 ? 40.460 -8.941 -10.753 1.00 88.75 836 LEU A N 1
ATOM 6356 C CA . LEU A 1 836 ? 39.929 -7.881 -11.611 1.00 88.75 836 LEU A CA 1
ATOM 6357 C C . LEU A 1 836 ? 41.042 -6.902 -12.001 1.00 88.75 836 LEU A C 1
ATOM 6359 O O . LEU A 1 836 ? 41.772 -6.372 -11.163 1.00 88.75 836 LEU A O 1
ATOM 6363 N N . GLU A 1 837 ? 41.146 -6.681 -13.304 1.00 88.50 837 GLU A N 1
ATOM 6364 C CA . GLU A 1 837 ? 42.004 -5.709 -13.969 1.00 88.50 837 GLU A CA 1
ATOM 6365 C C . GLU A 1 837 ? 41.209 -4.418 -14.251 1.00 88.50 837 GLU A C 1
ATOM 6367 O O . GLU A 1 837 ? 39.976 -4.419 -14.249 1.00 88.50 837 GLU A O 1
ATOM 6372 N N . ARG A 1 838 ? 41.891 -3.306 -14.571 1.00 82.00 838 ARG A N 1
ATOM 6373 C CA . ARG A 1 838 ? 41.281 -1.960 -14.739 1.00 82.00 838 ARG A CA 1
ATOM 6374 C C . ARG A 1 838 ? 40.124 -1.875 -15.759 1.00 82.00 838 ARG A C 1
ATOM 6376 O O . ARG A 1 838 ? 39.382 -0.901 -15.730 1.00 82.00 838 ARG A O 1
ATOM 6383 N N . ASN A 1 839 ? 39.962 -2.866 -16.637 1.00 81.56 839 ASN A N 1
ATOM 6384 C CA . ASN A 1 839 ? 38.881 -2.927 -17.629 1.00 81.56 839 ASN A CA 1
ATOM 6385 C C . ASN A 1 839 ? 37.984 -4.180 -17.500 1.00 81.56 839 ASN A C 1
ATOM 6387 O O . ASN A 1 839 ? 37.104 -4.367 -18.340 1.00 81.56 839 ASN A O 1
ATOM 6391 N N . SER A 1 840 ? 38.201 -5.061 -16.512 1.00 85.88 840 SER A N 1
ATOM 6392 C CA . SER A 1 840 ? 37.487 -6.344 -16.420 1.00 85.88 840 SER A CA 1
ATOM 6393 C C . SER A 1 840 ? 36.265 -6.267 -15.501 1.00 85.88 840 SER A C 1
ATOM 6395 O O . SER A 1 840 ? 36.408 -5.989 -14.311 1.00 85.88 840 SER A O 1
ATOM 6397 N N . ARG A 1 841 ? 35.070 -6.584 -16.000 1.00 86.44 841 ARG A N 1
ATOM 6398 C CA . ARG A 1 841 ? 33.843 -6.608 -15.185 1.00 86.44 841 ARG A CA 1
ATOM 6399 C C . ARG A 1 841 ? 33.626 -7.967 -14.533 1.00 86.44 841 ARG A C 1
ATOM 6401 O O . ARG A 1 841 ? 33.822 -8.987 -15.185 1.00 86.44 841 ARG A O 1
ATOM 6408 N N . LEU A 1 842 ? 33.167 -7.983 -13.283 1.00 89.25 842 LEU A N 1
ATOM 6409 C CA . LEU A 1 842 ? 32.557 -9.177 -12.698 1.00 89.25 842 LEU A CA 1
ATOM 6410 C C . LEU A 1 842 ? 31.191 -9.391 -13.362 1.00 89.25 842 LEU A C 1
ATOM 6412 O O . LEU A 1 842 ? 30.403 -8.451 -13.450 1.00 89.25 842 LEU A O 1
ATOM 6416 N N . VAL A 1 843 ? 30.932 -10.597 -13.860 1.00 90.38 843 VAL A N 1
ATOM 6417 C CA . VAL A 1 843 ? 29.702 -10.938 -14.582 1.00 90.38 843 VAL A CA 1
ATOM 6418 C C . VAL A 1 843 ? 29.206 -12.308 -14.142 1.00 90.38 843 VAL A C 1
ATOM 6420 O O . VAL A 1 843 ? 29.987 -13.252 -14.019 1.00 90.38 843 VAL A O 1
ATOM 6423 N N . PHE A 1 844 ? 27.895 -12.421 -13.970 1.00 91.94 844 PHE A N 1
ATOM 6424 C CA . PHE A 1 844 ? 27.192 -13.671 -13.733 1.00 91.94 844 PHE A CA 1
ATOM 6425 C C . PHE A 1 844 ? 26.375 -14.059 -14.974 1.00 91.94 844 PHE A C 1
ATOM 6427 O O . PHE A 1 844 ? 25.738 -13.217 -15.613 1.00 91.94 844 PHE A O 1
ATOM 6434 N N . LYS A 1 845 ? 26.398 -15.347 -15.314 1.00 93.81 845 LYS A N 1
ATOM 6435 C CA . LYS A 1 845 ? 25.663 -15.971 -16.421 1.00 93.81 845 LYS A CA 1
ATOM 6436 C C . LYS A 1 845 ? 24.860 -17.170 -15.931 1.00 93.81 845 LYS A C 1
ATOM 6438 O O . LYS A 1 845 ? 25.163 -17.740 -14.885 1.00 93.81 845 LYS A O 1
ATOM 6443 N N . VAL A 1 846 ? 23.886 -17.585 -16.737 1.00 94.31 846 VAL A N 1
ATOM 6444 C CA . VAL A 1 846 ? 23.117 -18.819 -16.535 1.00 94.31 846 VAL A CA 1
ATOM 6445 C C . VAL A 1 846 ? 23.043 -19.647 -17.815 1.00 94.31 846 VAL A C 1
ATOM 6447 O O . VAL A 1 846 ? 23.269 -19.133 -18.909 1.00 94.31 846 VAL A O 1
ATOM 6450 N N . ASN A 1 847 ? 22.723 -20.934 -17.687 1.00 95.12 847 ASN A N 1
ATOM 6451 C CA . ASN A 1 847 ? 22.606 -21.873 -18.810 1.00 95.12 847 ASN A CA 1
ATOM 6452 C C . ASN A 1 847 ? 21.162 -22.243 -19.196 1.00 95.12 847 ASN A C 1
ATOM 6454 O O . ASN A 1 847 ? 20.981 -22.906 -20.216 1.00 95.12 847 ASN A O 1
ATOM 6458 N N . ALA A 1 848 ? 20.151 -21.836 -18.423 1.00 93.56 848 ALA A N 1
ATOM 6459 C CA . ALA A 1 848 ? 18.757 -22.216 -18.652 1.00 93.56 848 ALA A CA 1
ATOM 6460 C C . ALA A 1 848 ? 17.790 -21.040 -18.476 1.00 93.56 848 ALA A C 1
ATOM 6462 O O . ALA A 1 848 ? 18.037 -20.108 -17.711 1.00 93.56 848 ALA A O 1
ATOM 6463 N N . THR A 1 849 ? 16.693 -21.080 -19.235 1.00 88.69 849 THR A N 1
ATOM 6464 C CA . THR A 1 849 ? 15.646 -20.056 -19.211 1.00 88.69 849 THR A CA 1
ATOM 6465 C C . THR A 1 849 ? 14.830 -20.159 -17.927 1.00 88.69 849 THR A C 1
ATOM 6467 O O . THR A 1 849 ? 14.310 -21.234 -17.632 1.00 88.69 849 THR A O 1
ATOM 6470 N N . GLY A 1 850 ? 14.632 -19.061 -17.202 1.00 85.44 850 GLY A N 1
ATOM 6471 C CA . GLY A 1 850 ? 13.783 -19.075 -16.016 1.00 85.44 850 GLY A CA 1
ATOM 6472 C C . GLY A 1 850 ? 13.884 -17.821 -15.160 1.00 85.44 850 GLY A C 1
ATOM 6473 O O . GLY A 1 850 ? 14.047 -16.707 -15.661 1.00 85.44 850 GLY A O 1
ATOM 6474 N N . VAL A 1 851 ? 13.753 -18.038 -13.852 1.00 83.62 851 VAL A N 1
ATOM 6475 C CA . VAL A 1 851 ? 13.906 -17.027 -12.807 1.00 83.62 851 VAL A CA 1
ATOM 6476 C C . VAL A 1 851 ? 14.966 -17.524 -11.833 1.00 83.62 851 VAL A C 1
ATOM 6478 O O . VAL A 1 851 ? 14.862 -18.658 -11.364 1.00 83.62 851 VAL A O 1
ATOM 6481 N N . LEU A 1 852 ? 15.949 -16.681 -11.530 1.00 91.81 852 LEU A N 1
ATOM 6482 C CA . LEU A 1 852 ? 16.870 -16.871 -10.413 1.00 91.81 852 LEU A CA 1
ATOM 6483 C C . LEU A 1 852 ? 16.772 -15.708 -9.432 1.00 91.81 852 LEU A C 1
ATOM 6485 O O . LEU A 1 852 ? 16.333 -14.617 -9.794 1.00 91.81 852 LEU A O 1
ATOM 6489 N N . TRP A 1 853 ? 17.212 -15.955 -8.209 1.00 89.00 853 TRP A N 1
ATOM 6490 C CA . TRP A 1 853 ? 17.324 -14.972 -7.146 1.00 89.00 853 TRP A CA 1
ATOM 6491 C C . TRP A 1 853 ? 18.760 -14.959 -6.625 1.00 89.00 853 TRP A C 1
ATOM 6493 O O . TRP A 1 853 ? 19.361 -16.025 -6.480 1.00 89.00 853 TRP A O 1
ATOM 6503 N N . LEU A 1 854 ? 19.305 -13.768 -6.376 1.00 87.88 854 LEU A N 1
ATOM 6504 C CA . LEU A 1 854 ? 20.649 -13.531 -5.847 1.00 87.88 854 LEU A CA 1
ATOM 6505 C C . LEU A 1 854 ? 20.563 -12.668 -4.585 1.00 87.88 854 LEU A C 1
ATOM 6507 O O . LEU A 1 854 ? 19.887 -11.643 -4.603 1.00 87.88 854 LEU A O 1
ATOM 6511 N N . ASP A 1 855 ? 21.258 -13.053 -3.523 1.00 82.19 855 ASP A N 1
ATOM 6512 C CA . ASP A 1 855 ? 21.111 -12.472 -2.185 1.00 82.19 855 ASP A CA 1
ATOM 6513 C C . ASP A 1 855 ? 22.458 -12.399 -1.437 1.00 82.19 855 ASP A C 1
ATOM 6515 O O . ASP A 1 855 ? 23.434 -13.051 -1.828 1.00 82.19 855 ASP A O 1
ATOM 6519 N N . SER A 1 856 ? 22.524 -11.571 -0.390 1.00 76.56 856 SER A N 1
ATOM 6520 C CA . SER A 1 856 ? 23.655 -11.408 0.544 1.00 76.56 856 SER A CA 1
ATOM 6521 C C . SER A 1 856 ? 25.042 -11.334 -0.132 1.00 76.56 856 SER A C 1
ATOM 6523 O O . SER A 1 856 ? 26.019 -11.937 0.317 1.00 76.56 856 SER A O 1
ATOM 6525 N N . ALA A 1 857 ? 25.132 -10.620 -1.259 1.00 81.25 857 ALA A N 1
ATOM 6526 C CA . ALA A 1 857 ? 26.342 -10.548 -2.076 1.00 81.25 857 ALA A CA 1
ATOM 6527 C C . ALA A 1 857 ? 27.502 -9.818 -1.368 1.00 81.25 857 ALA A C 1
ATOM 6529 O O . ALA A 1 857 ? 27.319 -8.752 -0.777 1.00 81.25 857 ALA A O 1
ATOM 6530 N N . ARG A 1 858 ? 28.715 -10.372 -1.499 1.00 78.75 858 ARG A N 1
ATOM 6531 C CA . ARG A 1 858 ? 29.974 -9.900 -0.905 1.00 78.75 858 ARG A CA 1
ATOM 6532 C C . ARG A 1 858 ? 31.113 -9.915 -1.927 1.00 78.75 858 ARG A C 1
ATOM 6534 O O . ARG A 1 858 ? 31.242 -10.866 -2.693 1.00 78.75 858 ARG A O 1
ATOM 6541 N N . LEU A 1 859 ? 31.986 -8.903 -1.907 1.00 82.06 859 LEU A N 1
ATOM 6542 C CA . LEU A 1 859 ? 33.234 -8.865 -2.683 1.00 82.06 859 LEU A CA 1
ATOM 6543 C C . LEU A 1 859 ? 34.304 -8.027 -1.967 1.00 82.06 859 LEU A C 1
ATOM 6545 O O . LEU A 1 859 ? 34.276 -6.797 -1.990 1.00 82.06 859 LEU A O 1
ATOM 6549 N N . VAL A 1 860 ? 35.279 -8.687 -1.350 1.00 82.75 860 VAL A N 1
ATOM 6550 C CA . VAL A 1 860 ? 36.342 -8.049 -0.560 1.00 82.75 860 VAL A CA 1
ATOM 6551 C C . VAL A 1 860 ? 37.669 -8.142 -1.306 1.00 82.75 860 VAL A C 1
ATOM 6553 O O . VAL A 1 860 ? 38.033 -9.211 -1.792 1.00 82.75 860 VAL A O 1
ATOM 6556 N N . LEU A 1 861 ? 38.427 -7.043 -1.366 1.00 83.88 861 LEU A N 1
ATOM 6557 C CA . LEU A 1 861 ? 39.806 -7.068 -1.862 1.00 83.88 861 LEU A CA 1
ATOM 6558 C C . LEU A 1 861 ? 40.666 -7.938 -0.934 1.00 83.88 861 LEU A C 1
ATOM 6560 O O . LEU A 1 861 ? 40.882 -7.583 0.229 1.00 83.88 861 LEU A O 1
ATOM 6564 N N . ARG A 1 862 ? 41.179 -9.060 -1.450 1.00 83.94 862 ARG A N 1
ATOM 6565 C CA . ARG A 1 862 ? 42.128 -9.918 -0.737 1.00 83.94 862 ARG A CA 1
ATOM 6566 C C . ARG A 1 862 ? 43.392 -9.100 -0.501 1.00 83.94 862 ARG A C 1
ATOM 6568 O O . ARG A 1 862 ? 43.968 -8.571 -1.451 1.00 83.94 862 ARG A O 1
ATOM 6575 N N . SER A 1 863 ? 43.820 -8.961 0.755 1.00 74.94 863 SER A N 1
ATOM 6576 C CA . SER A 1 863 ? 45.092 -8.285 1.010 1.00 74.94 863 SER A CA 1
ATOM 6577 C C . SER A 1 863 ? 46.223 -9.069 0.348 1.00 74.94 863 SER A C 1
ATOM 6579 O O . SER A 1 863 ? 46.238 -10.295 0.492 1.00 74.94 863 SER A O 1
ATOM 6581 N N . PRO A 1 864 ? 47.189 -8.404 -0.314 1.00 66.88 864 PRO A N 1
ATOM 6582 C CA . PRO A 1 864 ? 48.513 -8.994 -0.409 1.00 66.88 864 PRO A CA 1
ATOM 6583 C C . PRO A 1 864 ? 48.994 -9.274 1.024 1.00 66.88 864 PRO A C 1
ATOM 6585 O O . PRO A 1 864 ? 48.798 -8.445 1.921 1.00 66.88 864 PRO A O 1
ATOM 6588 N N . VAL A 1 865 ? 49.522 -10.478 1.223 1.00 51.19 865 VAL A N 1
ATOM 6589 C CA . VAL A 1 865 ? 50.175 -10.953 2.451 1.00 51.19 865 VAL A CA 1
ATOM 6590 C C . VAL A 1 865 ? 51.664 -11.028 2.156 1.00 51.19 865 VAL A C 1
ATOM 6592 O O . VAL A 1 865 ? 51.981 -11.521 1.049 1.00 51.19 865 VAL A O 1
#

Organism: NCBI:txid311494

Foldseek 3Di:
DDDDDDDDDDDDDDDDDDDYDDDDDDDDDDDDDDDDDDDDDDDDDDDDDDDDDDDDDDDDDDDDDDDDDDDDDDDDDDDDDDDDDPDDDPDDPDPDWDKDWDCQAAALQAWGKIKIFTPPDDPPFDWWKWKFAFFPPDTQDDDVPPPGTDTFDWDDDPDTIIIGGTGRHPLLAQGKIWIWTKTDFDPPDDPDGDDIDPTPGHIDGHQKDWAWQKAAAELDQKTKIKIAGQNDADVQFWKWKWKADPVRDTQDIDTDGHRAIAIDMGGCVPPDQQDWDWIKMFIDHPDPHGPDIDIYIHGGHYHDDAQFKMQRLLLLAIDGPNHGDQAAEAEEEDLPPHDVVLLVLLVVCLQLQHQEYEYQLCDAADPPDQGPPNSHDHDPHSVSSLLSCVLSNYAYAYEDQNQQQCVQAPDPPRLVVLLVVLLVPLNRNNYQYYEREEQRGHQCLLVSQVSSCVSHSRHWYEYEHELPRPPPLPSRVSRTLEYEYEYDDQALLCLLVLLSRLLSRDRSRHAYEYAAEQFAQDPPSVRDDLLSRVLNVLSNLLSQHRYYYYYHDDDPVSGTHRDPRSVVSSSLVSLQVQLCNQQSSPSASHDPAHFDFKQKWKDAPVGHGDDSQQKGKGWTAGPQQKIKIKMWGSFQGKMKMKIAGDEPQAQQAYPVDQKWWWFFQSDPDPPTDIFIRGNRITIDIAGRSGMTMTMGRRPDCLVDPCPPPDDDPFDFLPPPCCQLRRQGDRHQRAQKDQCFPPPADSWGKGWACPQADNNRTWIKTFCHPDQVSGKIFGNRPLPCPPPDFAKKKKKKKKAFDDWKKKFKFKDAPDTDTFWIDTHYRDIDMDIGIDGDDNRITIIIGIDDGGMMTIGPITITGDDDD